Protein AF-A0AAD5BGU0-F1 (afdb_monomer_lite)

Foldseek 3Di:
DPADADDFAWDDDDDPDKTKTKDKDKAQAALQVVLVVVQPQQCCCVHHPQFVGKAADDADPVRGGQKIKTWGDDVPDIDIWMWGWDRDHSAKIKTWTPDCPFWPTWIKMWGWADDPDRIIMIMMMIITGTPDVVVVVVVADDDLSPADEPDPDPLLVVLLVVLSVCLVVCLADPDDDPDDDDDDPFDFLSHAFHEAEAEQDAPQDLAQPTWQWWKWWFANNHIYIYGPYSNVSSLNSLVVSVQWHHPPNGTGGRHTDIDTFGWLFRAQAAEDECALDHADLVLLLVVLVVCLSLVHAEYEYEQHFQQAHQECDPLQNQLNVRHPDPVRHDYLVSLLVSQVSNVSSNHAYAYEDEAQFRDHRSQVRVPVLQKFPQPPPDVLQFPDPPGIGGPLVDPVNLVVLLSVLVRVPVSHDYLEYEHEPPGDHPSSDDVVVVPPDFLLRSLVSSCVSNVVSQPVDPSHAYEYECCCCPPSNHHPDDPQSHEYEYQDDLVVLLVVLVVPHAYAYQHLLAQELQFQPAAPDPPDCLCPDDPVNCCCNVFRNHRPSDDHHDLLSNLPDPSCPPPDPSSVVSHNAYYRYYDPNPDYSVCVDVSCPPSSSSSSCCRIVRQADPVRHGVSCCPLLVVLLPDADDPDPVVVVVNVVSVVVCLVCLQRDDPVCVVSNVVSVCRHDPDDVVVVVVVCVVVVLSSLLPYDADPCQVVVCVPPVPDDDPDQQSLLSSLLSNQDDPDPVNNLVSLLVQLPDLDRVVVVVLLVSLVPADPVDQDPSNVSSLVSLLSNQLRQSNLVSLVPDDLVSLLSVLQVLLVSLVVDDDDDLSSLVSNLSSLQVQLLVLLVVDDLVCVPPPSSCSSNVSSVSNLVSSVVDPSSVVVVVPPPRRVVSVVPPDPDDDPDDDDD

Secondary structure (DSSP, 8-state):
------------S--SS-EEEEEEEEEES-HHHHHHHHH-GGGHHHHSTTEEEEEEEEE-TTS-EEEEEEEEEETTEEEEEEEEEEEETTTEEEEEES--SSEEEEEEEEEEEE-SSSEEEEEEEEEEEESSTTHHHHTT---TT------S-HHHHHHHHHHHHHHHHH---------SS------B--S---EEEEEEES---S-TT----EEEEEETTEEEEEEEEHHHHHHHHHHHHHHEEEETTEEEESS-EEEEE--S-SEEEEEEE-SSS---HHHHHHHHHHHHHTT--EEEEE---SS---B--SS-GGGGGGSSSSSS-B-HHHHHHHHHHHHTTT-EEEEE---SSS--TTHHHH-GGGEESTTS-SBTTBSSSSP-EE-TT-HHHHHHHHHHHHHHHHH--SSEEE-------GGGS-GGGGGS--HHHHHHHHHHHHHHHHTTSTT-EEEEETHHHHSTT--S---TTEEEEE-S-THHHHHHHHTT--EEE--HHHHBSSTTS----SS-GGGS-STTTHHHHHTTTT-TT-S---HHHHHT--TTTT--HHHHTTEEEEEEEE--TT--TTTHHHHHTTHHHHHHHHHHT-SB-TTS-BHHHHHHHHHHHH----S-HHHHHHHHHHHHHHHHHGGG--GGGHHHHHHHHHTT----HHHHHHHHHHHHHHHHTTSPTTTTHHHHHHHH-------HHHHHHHHHHHH--S-HHHHHHHHHHHHT-SS-HHHHHHHHHHTT--TTS--HHHHHHHHHHHHHHHSHHHHHHHHTS-HHHHHHHHHHHHHHTTS-S---HHHHHHHHHHHHHHHHHHGGG--TTTTT-HHHHHHHHHHHHHHHHHTTSHHHHHHHHH-TTHHHHHHT------SS----

Radius of gyration: 41.36 Å; chains: 1; bounding box: 139×94×82 Å

pLDDT: mean 78.17, std 19.72, range [24.73, 98.94]

Structure (mmCIF, N/CA/C/O backbone):
data_AF-A0AAD5BGU0-F1
#
_entry.id   AF-A0AAD5BGU0-F1
#
loop_
_atom_site.group_PDB
_atom_site.id
_atom_site.type_symbol
_atom_site.label_atom_id
_atom_site.label_alt_id
_atom_site.label_comp_id
_atom_site.label_asym_id
_atom_site.label_entity_id
_atom_site.label_seq_id
_atom_site.pdbx_PDB_ins_code
_atom_site.Cartn_x
_atom_site.Cartn_y
_atom_site.Cartn_z
_atom_site.occupancy
_atom_site.B_iso_or_equiv
_atom_site.auth_seq_id
_atom_site.auth_comp_id
_atom_site.auth_asym_id
_atom_site.auth_atom_id
_atom_site.pdbx_PDB_model_num
ATOM 1 N N . MET A 1 1 ? -41.768 -14.248 10.592 1.00 28.58 1 MET A N 1
ATOM 2 C CA . MET A 1 1 ? -40.984 -13.468 11.570 1.00 28.58 1 MET A CA 1
ATOM 3 C C . MET A 1 1 ? -39.968 -14.417 12.182 1.00 28.58 1 MET A C 1
ATOM 5 O O . MET A 1 1 ? -40.380 -15.374 12.826 1.00 28.58 1 MET A O 1
ATOM 9 N N . ARG A 1 2 ? -38.670 -14.261 11.884 1.00 24.73 2 ARG A N 1
ATOM 10 C CA . ARG A 1 2 ? -37.622 -14.965 12.645 1.00 24.73 2 ARG A CA 1
ATOM 11 C C . ARG A 1 2 ? -37.676 -14.433 14.083 1.00 24.73 2 ARG A C 1
ATOM 13 O O . ARG A 1 2 ? -37.948 -13.250 14.260 1.00 24.73 2 ARG A O 1
ATOM 20 N N . ARG A 1 3 ? -37.488 -15.306 15.080 1.00 27.20 3 ARG A N 1
ATOM 21 C CA . ARG A 1 3 ? -37.445 -14.941 16.506 1.00 27.20 3 ARG A CA 1
ATOM 22 C C . ARG A 1 3 ? -36.370 -13.864 16.703 1.00 27.20 3 ARG A C 1
ATOM 24 O O . ARG A 1 3 ? -35.193 -14.195 16.699 1.00 27.20 3 ARG A O 1
ATOM 31 N N . GLN A 1 4 ? -36.771 -12.601 16.817 1.00 28.83 4 GLN A N 1
ATOM 32 C CA . GLN A 1 4 ? -35.884 -11.474 17.103 1.00 28.83 4 GLN A CA 1
ATOM 33 C C . GLN A 1 4 ? -36.258 -10.914 18.475 1.00 28.83 4 GLN A C 1
ATOM 35 O O . GLN A 1 4 ? -37.421 -10.615 18.750 1.00 28.83 4 GLN A O 1
ATOM 40 N N . LEU A 1 5 ? -35.264 -10.878 19.358 1.00 30.67 5 LEU A N 1
ATOM 41 C CA . LEU A 1 5 ? -35.399 -10.502 20.758 1.00 30.67 5 LEU A CA 1
ATOM 42 C C . LEU A 1 5 ? -35.583 -8.979 20.895 1.00 30.67 5 LEU A C 1
ATOM 44 O O . LEU A 1 5 ? -34.793 -8.192 20.387 1.00 30.67 5 LEU A O 1
ATOM 48 N N . LEU A 1 6 ? -36.643 -8.567 21.591 1.00 27.16 6 LEU A N 1
ATOM 49 C CA . LEU A 1 6 ? -36.930 -7.189 22.002 1.00 27.16 6 LEU A CA 1
ATOM 50 C C . LEU A 1 6 ? -36.262 -6.953 23.367 1.00 27.16 6 LEU A C 1
ATOM 52 O O . LEU A 1 6 ? -36.631 -7.677 24.289 1.00 27.16 6 LEU A O 1
ATOM 56 N N . TYR A 1 7 ? -35.345 -5.981 23.549 1.00 32.78 7 TYR A N 1
ATOM 57 C CA . TYR A 1 7 ? -34.901 -5.608 24.910 1.00 32.78 7 TYR A CA 1
ATOM 58 C C . TYR A 1 7 ? -34.631 -4.114 25.212 1.00 32.78 7 TYR A C 1
ATOM 60 O O . TYR A 1 7 ? -34.576 -3.263 24.326 1.00 32.78 7 TYR A O 1
ATOM 68 N N . PHE A 1 8 ? -34.568 -3.813 26.523 1.00 32.44 8 PHE A N 1
ATOM 69 C CA . PHE A 1 8 ? -35.165 -2.656 27.203 1.00 32.44 8 PHE A CA 1
ATOM 70 C C . PHE A 1 8 ? -34.191 -1.515 27.652 1.00 32.44 8 PHE A C 1
ATOM 72 O O . PHE A 1 8 ? -33.095 -1.805 28.107 1.00 32.44 8 PHE A O 1
ATOM 79 N N . LYS A 1 9 ? -34.597 -0.224 27.631 1.00 26.36 9 LYS A N 1
ATOM 80 C CA . LYS A 1 9 ? -33.881 0.987 28.153 1.00 26.36 9 LYS A CA 1
ATOM 81 C C . LYS A 1 9 ? -34.363 1.349 29.588 1.00 26.36 9 LYS A C 1
ATOM 83 O O . LYS A 1 9 ? -35.573 1.334 29.812 1.00 26.36 9 LYS A O 1
ATOM 88 N N . ARG A 1 10 ? -33.475 1.678 30.554 1.00 36.50 10 ARG A N 1
ATOM 89 C CA . ARG A 1 10 ? -33.806 2.049 31.969 1.00 36.50 10 ARG A CA 1
ATOM 90 C C . ARG A 1 10 ? -32.948 3.205 32.532 1.00 36.50 10 ARG A C 1
ATOM 92 O O . ARG A 1 10 ? -31.886 3.501 31.999 1.00 36.50 10 ARG A O 1
ATOM 99 N N . SER A 1 11 ? -33.422 3.811 33.632 1.00 27.77 11 SER A N 1
ATOM 100 C CA . SER A 1 11 ? -32.806 4.893 34.431 1.00 27.77 11 SER A CA 1
ATOM 101 C C . SER A 1 11 ? -32.260 4.379 35.781 1.00 27.77 11 SER A C 1
ATOM 103 O O . SER A 1 11 ? -32.820 3.456 36.376 1.00 27.77 11 SER A O 1
ATOM 105 N N . PHE A 1 12 ? -31.165 4.983 36.256 1.00 31.50 12 PHE A N 1
ATOM 106 C CA . PHE A 1 12 ? -30.242 4.471 37.276 1.00 31.50 12 PHE A CA 1
ATOM 107 C C . PHE A 1 12 ? -30.389 5.203 38.628 1.00 31.50 12 PHE A C 1
ATOM 109 O O . PHE A 1 12 ? -29.598 6.076 38.926 1.00 31.50 12 PHE A O 1
ATOM 116 N N . PHE A 1 13 ? -31.381 4.879 39.465 1.00 29.17 13 PHE A N 1
ATOM 117 C CA . PHE A 1 13 ? -31.307 5.074 40.931 1.00 29.17 13 PHE A CA 1
ATOM 118 C C . PHE A 1 13 ? -32.352 4.181 41.609 1.00 29.17 13 PHE A C 1
ATOM 120 O O . PHE A 1 13 ? -33.503 4.121 41.172 1.00 29.17 13 PHE A O 1
ATOM 127 N N . GLY A 1 14 ? -31.966 3.497 42.692 1.00 41.25 14 GLY A N 1
ATOM 128 C CA . GLY A 1 14 ? -32.897 2.756 43.545 1.00 41.25 14 GLY A CA 1
ATOM 129 C C . GLY A 1 14 ? -34.005 3.689 44.025 1.00 41.25 14 GLY A C 1
ATOM 130 O O . GLY A 1 14 ? -33.767 4.601 44.812 1.00 41.25 14 GLY A O 1
ATOM 131 N N . SER A 1 15 ? -35.206 3.490 43.497 1.00 36.56 15 SER A N 1
ATOM 132 C CA . SER A 1 15 ? -36.314 4.424 43.621 1.00 36.56 15 SER A CA 1
ATOM 133 C C . SER A 1 15 ? -37.560 3.672 44.052 1.00 36.56 15 SER A C 1
ATOM 135 O O . SER A 1 15 ? -37.868 2.592 43.559 1.00 36.56 15 SER A O 1
ATOM 137 N N . SER A 1 16 ? -38.326 4.285 44.946 1.00 48.56 16 SER A N 1
ATOM 138 C CA . SER A 1 16 ? -39.669 3.868 45.349 1.00 48.56 16 SER A CA 1
ATOM 139 C C . SER A 1 16 ? -40.728 4.037 44.242 1.00 48.56 16 SER A C 1
ATOM 141 O O . SER A 1 16 ? -41.924 3.984 44.545 1.00 48.56 16 SER A O 1
ATOM 143 N N . LYS A 1 17 ? -40.324 4.261 42.979 1.00 54.44 17 LYS A N 1
ATOM 144 C CA . LYS A 1 17 ? -41.198 4.550 41.831 1.00 54.44 17 LYS A CA 1
ATOM 145 C C . LYS A 1 17 ? -41.169 3.436 40.766 1.00 54.44 17 LYS A C 1
ATOM 147 O O . LYS A 1 17 ? -40.161 2.741 40.653 1.00 54.44 17 LYS A O 1
ATOM 152 N N . PRO A 1 18 ? -42.254 3.277 39.987 1.00 61.34 18 PRO A N 1
ATOM 153 C CA . PRO A 1 18 ? -42.337 2.320 38.882 1.00 61.34 18 PRO A CA 1
ATOM 154 C C . PRO A 1 18 ? -41.332 2.647 37.775 1.00 61.34 18 PRO A C 1
ATOM 156 O O . PRO A 1 18 ? -41.038 3.814 37.515 1.00 61.34 18 PRO A O 1
ATOM 159 N N . GLN A 1 19 ? -40.813 1.613 37.124 1.00 57.09 19 GLN A N 1
ATOM 160 C CA . GLN A 1 19 ? -39.876 1.709 36.013 1.00 57.09 19 GLN A CA 1
ATOM 161 C C . GLN A 1 19 ? -40.635 1.669 34.691 1.00 57.09 19 GLN A C 1
ATOM 163 O O . GLN A 1 19 ? -41.492 0.812 34.506 1.00 57.09 19 GLN A O 1
ATOM 168 N N . THR A 1 20 ? -40.304 2.559 33.758 1.00 55.12 20 THR A N 1
ATOM 169 C CA . THR A 1 20 ? -40.908 2.601 32.418 1.00 55.12 20 THR A CA 1
ATOM 170 C C . THR A 1 20 ? -39.869 2.269 31.356 1.00 55.12 20 THR A C 1
ATOM 172 O O . THR A 1 20 ? -38.747 2.765 31.400 1.00 55.12 20 THR A O 1
ATOM 175 N N . TYR A 1 21 ? -40.267 1.472 30.374 1.00 53.06 21 TYR A N 1
ATOM 176 C CA . TYR A 1 21 ? -39.547 1.198 29.141 1.00 53.06 21 TYR A CA 1
ATOM 177 C C . TYR A 1 21 ? -40.377 1.639 27.948 1.00 53.06 21 TYR A C 1
ATOM 179 O O . TYR A 1 21 ? -41.599 1.547 27.994 1.00 53.06 21 TYR A O 1
ATOM 187 N N . SER A 1 22 ? -39.740 2.081 26.866 1.00 48.59 22 SER A N 1
ATOM 188 C CA . SER A 1 22 ? -40.401 2.236 25.573 1.00 48.59 22 SER A CA 1
ATOM 189 C C . SER A 1 22 ? -39.471 1.902 24.404 1.00 48.59 22 SER A C 1
ATOM 191 O O . SER A 1 22 ? -38.264 2.114 24.498 1.00 48.59 22 SER A O 1
ATOM 193 N N . ILE A 1 23 ? -40.039 1.405 23.308 1.00 50.22 23 ILE A N 1
ATOM 194 C CA . ILE A 1 23 ? -39.391 1.076 22.033 1.00 50.22 23 ILE A CA 1
ATOM 195 C C . ILE A 1 23 ? -40.262 1.577 20.883 1.00 50.22 23 ILE A C 1
ATOM 197 O O . ILE A 1 23 ? -41.481 1.495 20.958 1.00 50.22 23 ILE A O 1
ATOM 201 N N . SER A 1 24 ? -39.646 2.065 19.810 1.00 61.44 24 SER A N 1
ATOM 202 C CA . SER A 1 24 ? -40.327 2.435 18.568 1.00 61.44 24 SER A CA 1
ATOM 203 C C . SER A 1 24 ? -39.704 1.663 17.407 1.00 61.44 24 SER A C 1
ATOM 205 O O . SER A 1 24 ? -38.483 1.598 17.323 1.00 61.44 24 SER A O 1
ATOM 207 N N . ARG A 1 25 ? -40.508 1.094 16.504 1.00 57.44 25 ARG A N 1
ATOM 208 C CA . ARG A 1 25 ? -40.032 0.394 15.293 1.00 57.44 25 ARG A CA 1
ATOM 209 C C . ARG A 1 25 ? -40.869 0.763 14.082 1.00 57.44 25 ARG A C 1
ATOM 211 O O . ARG A 1 25 ? -42.081 0.867 14.212 1.00 57.44 25 ARG A O 1
ATOM 218 N N . VAL A 1 26 ? -40.259 0.898 12.907 1.00 69.12 26 VAL A N 1
ATOM 219 C CA . VAL A 1 26 ? -40.995 0.987 11.637 1.00 69.12 26 VAL A CA 1
ATOM 220 C C . VAL A 1 26 ? -41.083 -0.410 11.033 1.00 69.12 26 VAL A C 1
ATOM 222 O O . VAL A 1 26 ? -40.072 -1.007 10.683 1.00 69.12 26 VAL A O 1
ATOM 225 N N . LEU A 1 27 ? -42.291 -0.954 10.941 1.00 73.94 27 LEU A N 1
ATOM 226 C CA . LEU A 1 27 ? -42.551 -2.297 10.428 1.00 73.94 27 LEU A CA 1
ATOM 227 C C . LEU A 1 27 ? -43.283 -2.221 9.087 1.00 73.94 27 LEU A C 1
ATOM 229 O O . LEU A 1 27 ? -44.051 -1.292 8.835 1.00 73.94 27 LEU A O 1
ATOM 233 N N . ASN A 1 28 ? -43.068 -3.224 8.236 1.00 75.06 28 ASN A N 1
ATOM 234 C CA . ASN A 1 28 ? -43.843 -3.389 7.009 1.00 75.06 28 ASN A CA 1
ATOM 235 C C . ASN A 1 28 ? -45.280 -3.798 7.362 1.00 75.06 28 ASN A C 1
ATOM 237 O O . ASN A 1 28 ? -45.497 -4.786 8.067 1.00 75.06 28 ASN A O 1
ATOM 241 N N . GLY A 1 29 ? -46.247 -3.044 6.853 1.00 80.25 29 GLY A N 1
ATOM 242 C CA . GLY A 1 29 ? -47.669 -3.187 7.132 1.00 80.25 29 GLY A CA 1
ATOM 243 C C . GLY A 1 29 ? -48.301 -1.862 7.557 1.00 80.25 29 GLY A C 1
ATOM 244 O O . GLY A 1 29 ? -47.694 -1.044 8.248 1.00 80.25 29 GLY A O 1
ATOM 245 N N . SER A 1 30 ? -49.559 -1.664 7.169 1.00 86.94 30 SER A N 1
ATOM 246 C CA . SER A 1 30 ? -50.375 -0.535 7.628 1.00 86.94 30 SER A CA 1
ATOM 247 C C . SER A 1 30 ? -50.621 -0.597 9.147 1.00 86.94 30 SER A C 1
ATOM 249 O O . SER A 1 30 ? -50.623 -1.692 9.726 1.00 86.94 30 SER A O 1
ATOM 251 N N . PRO A 1 31 ? -50.918 0.542 9.809 1.00 86.50 31 PRO A N 1
ATOM 252 C CA . PRO A 1 31 ? -51.320 0.558 11.218 1.00 86.50 31 PRO A CA 1
ATOM 253 C C . PRO A 1 31 ? -52.449 -0.429 11.537 1.00 86.50 31 PRO A C 1
ATOM 255 O O . PRO A 1 31 ? -52.428 -1.068 12.581 1.00 86.50 31 PRO A O 1
ATOM 258 N N . GLN A 1 32 ? -53.379 -0.630 10.598 1.00 87.06 32 GLN A N 1
ATOM 259 C CA . GLN A 1 32 ? -54.475 -1.596 10.712 1.00 87.06 32 GLN A CA 1
ATOM 260 C C . GLN A 1 32 ? -53.994 -3.049 10.754 1.00 87.06 32 GLN A C 1
ATOM 262 O O . GLN A 1 32 ? -54.453 -3.838 11.582 1.00 87.06 32 GLN A O 1
ATOM 267 N N . GLN A 1 33 ? -53.055 -3.418 9.879 1.00 85.62 33 GLN A N 1
ATOM 268 C CA . GLN A 1 33 ? -52.509 -4.777 9.835 1.00 85.62 33 GLN A CA 1
ATOM 269 C C . GLN A 1 33 ? -51.732 -5.105 11.111 1.00 85.62 33 GLN A C 1
ATOM 271 O O . GLN A 1 33 ? -51.931 -6.173 11.689 1.00 85.62 33 GLN A O 1
ATOM 276 N N . LEU A 1 34 ? -50.890 -4.181 11.578 1.00 85.12 34 LEU A N 1
ATOM 277 C CA . LEU A 1 34 ? -50.093 -4.387 12.788 1.00 85.12 34 LEU A CA 1
ATOM 278 C C . LEU A 1 34 ? -50.949 -4.346 14.054 1.00 85.12 34 LEU A C 1
ATOM 280 O O . LEU A 1 34 ? -50.781 -5.199 14.924 1.00 85.12 34 LEU A O 1
ATOM 284 N N . TYR A 1 35 ? -51.925 -3.438 14.125 1.00 88.25 35 TYR A N 1
ATOM 285 C CA . TYR A 1 35 ? -52.903 -3.413 15.210 1.00 88.25 35 TYR A CA 1
ATOM 286 C C . TYR A 1 35 ? -53.647 -4.746 15.323 1.00 88.25 35 TYR A C 1
ATOM 288 O O . TYR A 1 35 ? -53.799 -5.268 16.425 1.00 88.25 35 TYR A O 1
ATOM 296 N N . LYS A 1 36 ? -54.069 -5.347 14.204 1.00 85.50 36 LYS A N 1
ATOM 297 C CA . LYS A 1 36 ? -54.783 -6.633 14.215 1.00 85.50 36 LYS A CA 1
ATOM 298 C C . LYS A 1 36 ? -53.924 -7.789 14.739 1.00 85.50 36 LYS A C 1
ATOM 300 O O . LYS A 1 36 ? -54.447 -8.699 15.370 1.00 85.50 36 LYS A O 1
ATOM 305 N N . ILE A 1 37 ? -52.616 -7.751 14.488 1.00 83.75 37 ILE A N 1
ATOM 306 C CA . ILE A 1 37 ? -51.672 -8.753 15.000 1.00 83.75 37 ILE A CA 1
ATOM 307 C C . ILE A 1 37 ? -51.481 -8.577 16.510 1.00 83.75 37 ILE A C 1
ATOM 309 O O . ILE A 1 37 ? -51.566 -9.547 17.257 1.00 83.75 37 ILE A O 1
ATOM 313 N N . VAL A 1 38 ? -51.257 -7.341 16.962 1.00 83.50 38 VAL A N 1
ATOM 314 C CA . VAL A 1 38 ? -50.951 -7.032 18.368 1.00 83.50 38 VAL A CA 1
ATOM 315 C C . VAL A 1 38 ? -52.193 -7.094 19.264 1.00 83.50 38 VAL A C 1
ATOM 317 O O . VAL A 1 38 ? -52.116 -7.517 20.409 1.00 83.50 38 VAL A O 1
ATOM 320 N N . SER A 1 39 ? -53.369 -6.718 18.768 1.00 85.69 39 SER A N 1
ATOM 321 C CA . SER A 1 39 ? -54.617 -6.851 19.537 1.00 85.69 39 SER A CA 1
ATOM 322 C C . SER A 1 39 ? -54.979 -8.313 19.814 1.00 85.69 39 SER A C 1
ATOM 324 O O . SER A 1 39 ? -55.652 -8.586 20.804 1.00 85.69 39 SER A O 1
ATOM 326 N N . GLU A 1 40 ? -54.493 -9.271 19.016 1.00 86.69 40 GLU A N 1
ATOM 327 C CA . GLU A 1 40 ? -54.746 -10.697 19.216 1.00 86.69 40 GLU A CA 1
ATOM 328 C C . GLU A 1 40 ? -53.696 -11.337 20.141 1.00 86.69 40 GLU A C 1
ATOM 330 O O . GLU A 1 40 ? -52.811 -12.087 19.723 1.00 86.69 40 GLU A O 1
ATOM 335 N N . VAL A 1 41 ? -53.831 -11.050 21.440 1.00 82.06 41 VAL A N 1
ATOM 336 C CA . VAL A 1 41 ? -52.876 -11.447 22.495 1.00 82.06 41 VAL A CA 1
ATOM 337 C C . VAL A 1 41 ? -52.602 -12.958 22.548 1.00 82.06 41 VAL A C 1
ATOM 339 O O . VAL A 1 41 ? -51.520 -13.364 22.959 1.00 82.06 41 VAL A O 1
ATOM 342 N N . ASN A 1 42 ? -53.519 -13.811 22.073 1.00 83.69 42 ASN A N 1
ATOM 343 C CA . ASN A 1 42 ? -53.303 -15.264 21.969 1.00 83.69 42 ASN A CA 1
ATOM 344 C C . ASN A 1 42 ? -52.055 -15.650 21.162 1.00 83.69 42 ASN A C 1
ATOM 346 O O . ASN A 1 42 ? -51.472 -16.706 21.413 1.00 83.69 42 ASN A O 1
ATOM 350 N N . ASN A 1 43 ? -51.652 -14.798 20.222 1.00 82.69 43 ASN A N 1
ATOM 351 C CA . ASN A 1 43 ? -50.523 -15.046 19.334 1.00 82.69 43 ASN A CA 1
ATOM 352 C C . ASN A 1 43 ? -49.201 -14.528 19.917 1.00 82.69 43 ASN A C 1
ATOM 354 O O . ASN A 1 43 ? -48.160 -14.670 19.284 1.00 82.69 43 ASN A O 1
ATOM 358 N N . TYR A 1 44 ? -49.202 -13.920 21.111 1.00 81.31 44 TYR A N 1
ATOM 359 C CA . TYR A 1 44 ? -47.986 -13.337 21.683 1.00 81.31 44 TYR A CA 1
ATOM 360 C C . TYR A 1 44 ? -46.899 -14.386 21.904 1.00 81.31 44 TYR A C 1
ATOM 362 O O . TYR A 1 44 ? -45.742 -14.100 21.631 1.00 81.31 44 TYR A O 1
ATOM 370 N N . LYS A 1 45 ? -47.243 -15.617 22.291 1.00 74.69 45 LYS A N 1
ATOM 371 C CA . LYS A 1 45 ? -46.283 -16.734 22.376 1.00 74.69 45 LYS A CA 1
ATOM 372 C C . LYS A 1 45 ? -45.537 -17.031 21.066 1.00 74.69 45 LYS A C 1
ATOM 374 O O . LYS A 1 45 ? -44.470 -17.640 21.091 1.00 74.69 45 LYS A O 1
ATOM 379 N N . ASP A 1 46 ? -46.082 -16.615 19.922 1.00 73.81 46 ASP A N 1
ATOM 380 C CA . ASP A 1 46 ? -45.497 -16.894 18.611 1.00 73.81 46 ASP A CA 1
ATOM 381 C C . ASP A 1 46 ? -44.427 -15.862 18.219 1.00 73.81 46 ASP A C 1
ATOM 383 O O . ASP A 1 46 ? -43.569 -16.160 17.384 1.00 73.81 46 ASP A O 1
ATOM 387 N N . PHE A 1 47 ? -44.454 -14.656 18.804 1.00 64.31 47 PHE A N 1
ATOM 388 C CA . PHE A 1 47 ? -43.577 -13.553 18.386 1.00 64.31 47 PHE A CA 1
ATOM 389 C C . PHE A 1 47 ? -43.042 -12.644 19.507 1.00 64.31 47 PHE A C 1
ATOM 391 O O . PHE A 1 47 ? -42.114 -11.881 19.249 1.00 64.31 47 PHE A O 1
ATOM 398 N N . VAL A 1 48 ? -43.570 -12.709 20.731 1.00 59.44 48 VAL A N 1
ATOM 399 C CA . VAL A 1 48 ? -43.065 -11.979 21.904 1.00 59.44 48 VAL A CA 1
ATOM 400 C C . VAL A 1 48 ? -42.081 -12.883 22.656 1.00 59.44 48 VAL A C 1
ATOM 402 O O . VAL A 1 48 ? -42.480 -13.924 23.180 1.00 59.44 48 VAL A O 1
ATOM 405 N N . PRO A 1 49 ? -40.790 -12.520 22.729 1.00 47.78 49 PRO A N 1
ATOM 406 C CA . PRO A 1 49 ? -39.797 -13.321 23.436 1.00 47.78 49 PRO A CA 1
ATOM 407 C C . PRO A 1 49 ? -40.136 -13.484 24.925 1.00 47.78 49 PRO A C 1
ATOM 409 O O . PRO A 1 49 ? -40.761 -12.609 25.521 1.00 47.78 49 PRO A O 1
ATOM 412 N N . PHE A 1 50 ? -39.702 -14.596 25.530 1.00 58.47 50 PHE A N 1
ATOM 413 C CA . PHE A 1 50 ? -39.930 -14.967 26.942 1.00 58.47 50 PHE A CA 1
ATOM 414 C C . PHE A 1 50 ? -41.382 -15.301 27.325 1.00 58.47 50 PHE A C 1
ATOM 416 O O . PHE A 1 50 ? -41.613 -15.783 28.434 1.00 58.47 50 PHE A O 1
ATOM 423 N N . VAL A 1 51 ? -42.354 -15.111 26.425 1.00 67.62 51 VAL A N 1
ATOM 424 C CA . VAL A 1 51 ? -43.727 -15.601 26.597 1.00 67.62 51 VAL A CA 1
ATOM 425 C C . VAL A 1 51 ? -43.759 -17.092 26.257 1.00 67.62 51 VAL A C 1
ATOM 427 O O . VAL A 1 51 ? -43.670 -17.482 25.097 1.00 67.62 51 VAL A O 1
ATOM 430 N N . GLU A 1 52 ? -43.876 -17.936 27.279 1.00 78.00 52 GLU A N 1
ATOM 431 C CA . GLU A 1 52 ? -44.042 -19.385 27.122 1.00 78.00 52 GLU A CA 1
ATOM 432 C C . GLU A 1 52 ? -45.463 -19.755 26.688 1.00 78.00 52 GLU A C 1
ATOM 434 O O . GLU A 1 52 ? -45.668 -20.762 26.013 1.00 78.00 52 GLU A O 1
ATOM 439 N N . ASP A 1 53 ? -46.452 -18.960 27.102 1.00 84.06 53 ASP A N 1
ATOM 440 C CA . ASP A 1 53 ? -47.854 -19.159 26.747 1.00 84.06 53 ASP A CA 1
ATOM 441 C C . ASP A 1 53 ? -48.633 -17.840 26.831 1.00 84.06 53 ASP A C 1
ATOM 443 O O . ASP A 1 53 ? -48.295 -16.951 27.617 1.00 84.06 53 ASP A O 1
ATOM 447 N N . SER A 1 54 ? -49.698 -17.713 26.044 1.00 85.50 54 SER A N 1
ATOM 448 C CA . SER A 1 54 ? -50.551 -16.521 25.994 1.00 85.50 54 SER A CA 1
ATOM 449 C C . SER A 1 54 ? -52.001 -16.902 25.728 1.00 85.50 54 SER A C 1
ATOM 451 O O . SER A 1 54 ? -52.275 -17.752 24.881 1.00 85.50 54 SER A O 1
ATOM 453 N N . PHE A 1 55 ? -52.937 -16.277 26.443 1.00 86.75 55 PHE A N 1
ATOM 454 C CA . PHE A 1 55 ? -54.360 -16.617 26.374 1.00 86.75 55 PHE A CA 1
ATOM 455 C C . PHE A 1 55 ? -55.256 -15.391 26.568 1.00 86.75 55 PHE A C 1
ATOM 457 O O . PHE A 1 55 ? -54.926 -14.488 27.328 1.00 86.75 55 PHE A O 1
ATOM 464 N N . VAL A 1 56 ? -56.425 -15.377 25.929 1.00 87.06 56 VAL A N 1
ATOM 465 C CA . VAL A 1 56 ? -57.487 -14.380 26.139 1.00 87.06 56 VAL A CA 1
ATOM 466 C C . VAL A 1 56 ? -58.593 -14.988 27.000 1.00 87.06 56 VAL A C 1
ATOM 468 O O . VAL A 1 56 ? -59.177 -16.008 26.639 1.00 87.06 56 VAL A O 1
ATOM 471 N N . SER A 1 57 ? -58.899 -14.349 28.125 1.00 85.50 57 SER A N 1
ATOM 472 C CA . SER A 1 57 ? -59.856 -14.833 29.128 1.00 85.50 57 SER A CA 1
ATOM 473 C C . SER A 1 57 ? -61.266 -14.280 28.921 1.00 85.50 57 SER A C 1
ATOM 475 O O . SER A 1 57 ? -62.247 -14.935 29.268 1.00 85.50 57 SER A O 1
ATOM 477 N N . SER A 1 58 ? -61.392 -13.069 28.368 1.00 87.06 58 SER A N 1
ATOM 478 C CA . SER A 1 58 ? -62.690 -12.464 28.045 1.00 87.06 58 SER A CA 1
ATOM 479 C C . SER A 1 58 ? -62.598 -11.481 26.882 1.00 87.06 58 SER A C 1
ATOM 481 O O . SER A 1 58 ? -61.558 -10.858 26.657 1.00 87.06 58 SER A O 1
ATOM 483 N N . ARG A 1 59 ? -63.715 -11.316 26.166 1.00 88.56 59 ARG A N 1
ATOM 484 C CA . ARG A 1 59 ? -63.901 -10.343 25.079 1.00 88.56 59 ARG A CA 1
ATOM 485 C C . ARG A 1 59 ? -65.146 -9.489 25.322 1.00 88.56 59 ARG A C 1
ATOM 487 O O . ARG A 1 59 ? -66.020 -9.893 26.089 1.00 88.56 59 ARG A O 1
ATOM 494 N N . ASP A 1 60 ? -65.207 -8.312 24.710 1.00 84.06 60 ASP A N 1
ATOM 495 C CA . ASP A 1 60 ? -66.410 -7.472 24.696 1.00 84.06 60 ASP A CA 1
ATOM 496 C C . ASP A 1 60 ? -67.423 -7.906 23.614 1.00 84.06 60 ASP A C 1
ATOM 498 O O . ASP A 1 60 ? -67.238 -8.900 22.906 1.00 84.06 60 ASP A O 1
ATOM 502 N N . ALA A 1 61 ? -68.523 -7.156 23.492 1.00 79.75 61 ALA A N 1
ATOM 503 C CA . ALA A 1 61 ? -69.576 -7.405 22.507 1.00 79.75 61 ALA A CA 1
ATOM 504 C C . ALA A 1 61 ? -69.098 -7.249 21.047 1.00 79.75 61 ALA A C 1
ATOM 506 O O . ALA A 1 61 ? -69.735 -7.777 20.137 1.00 79.75 61 ALA A O 1
ATOM 507 N N . GLN A 1 62 ? -67.976 -6.559 20.827 1.00 77.44 62 GLN A N 1
ATOM 508 C CA . GLN A 1 62 ? -67.320 -6.344 19.537 1.00 77.44 62 GLN A CA 1
ATOM 509 C C . GLN A 1 62 ? -66.188 -7.356 19.283 1.00 77.44 62 GLN A C 1
ATOM 511 O O . GLN A 1 62 ? -65.437 -7.207 18.320 1.00 77.44 62 GLN A O 1
ATOM 516 N N . GLN A 1 63 ? -66.087 -8.409 20.106 1.00 79.31 63 GLN A N 1
ATOM 517 C CA . GLN A 1 63 ? -65.048 -9.444 20.043 1.00 79.31 63 GLN A CA 1
ATOM 518 C C . GLN A 1 63 ? -63.621 -8.924 20.296 1.00 79.31 63 GLN A C 1
ATOM 520 O O . GLN A 1 63 ? -62.657 -9.637 20.009 1.00 79.31 63 GLN A O 1
ATOM 525 N N . GLN A 1 64 ? -63.445 -7.738 20.881 1.00 80.75 64 GLN A N 1
ATOM 526 C CA . GLN A 1 64 ? -62.126 -7.253 21.290 1.00 80.75 64 GLN A CA 1
ATOM 527 C C . GLN A 1 64 ? -61.720 -7.867 22.637 1.00 80.75 64 GLN A C 1
ATOM 529 O O . GLN A 1 64 ? -62.560 -7.975 23.536 1.00 80.75 64 GLN A O 1
ATOM 534 N N . PRO A 1 65 ? -60.457 -8.293 22.814 1.00 83.50 65 PRO A N 1
ATOM 535 C CA . PRO A 1 65 ? -59.971 -8.800 24.094 1.00 83.50 65 PRO A CA 1
ATOM 536 C C . PRO A 1 65 ? -60.089 -7.756 25.207 1.00 83.50 65 PRO A C 1
ATOM 538 O O . PRO A 1 65 ? -59.586 -6.644 25.080 1.00 83.50 65 PRO A O 1
ATOM 541 N N . THR A 1 66 ? -60.723 -8.131 26.319 1.00 84.50 66 THR A N 1
ATOM 542 C CA . THR A 1 66 ? -60.871 -7.283 27.517 1.00 84.50 66 THR A CA 1
ATOM 543 C C . THR A 1 66 ? -60.073 -7.801 28.705 1.00 84.50 66 THR A C 1
ATOM 545 O O . THR A 1 66 ? -59.682 -7.018 29.572 1.00 84.50 66 THR A O 1
ATOM 548 N N . LYS A 1 67 ? -59.790 -9.108 28.738 1.00 87.31 67 LYS A N 1
ATOM 549 C CA . LYS A 1 67 ? -58.826 -9.720 29.655 1.00 87.31 67 LYS A CA 1
ATOM 550 C C . LYS A 1 67 ? -57.997 -10.761 28.926 1.00 87.31 67 LYS A C 1
ATOM 552 O O . LYS A 1 67 ? -58.548 -11.559 28.168 1.00 87.31 67 LYS A O 1
ATOM 557 N N . ALA A 1 68 ? -56.699 -10.773 29.180 1.00 86.00 68 ALA A N 1
ATOM 558 C CA . ALA A 1 68 ? -55.775 -11.762 28.639 1.00 86.00 68 ALA A CA 1
ATOM 559 C C . ALA A 1 68 ? -54.614 -11.970 29.602 1.00 86.00 68 ALA A C 1
ATOM 561 O O . ALA A 1 68 ? -54.264 -11.056 30.339 1.00 86.00 68 ALA A O 1
ATOM 562 N N . GLY A 1 69 ? -53.996 -13.140 29.584 1.00 82.00 69 GLY A N 1
ATOM 563 C CA . GLY A 1 69 ? -52.835 -13.431 30.406 1.00 82.00 69 GLY A CA 1
ATOM 564 C C . GLY A 1 69 ? -51.664 -13.983 29.617 1.00 82.00 69 GLY A C 1
ATOM 565 O O . GLY A 1 69 ? -51.807 -14.495 28.504 1.00 82.00 69 GLY A O 1
ATOM 566 N N . LEU A 1 70 ? -50.493 -13.868 30.234 1.00 80.38 70 LEU A N 1
ATOM 567 C CA . LEU A 1 70 ? -49.224 -14.368 29.728 1.00 80.38 70 LEU A CA 1
ATOM 568 C C . LEU A 1 70 ? -48.600 -15.280 30.784 1.00 80.38 70 LEU A C 1
ATOM 570 O O . LEU A 1 70 ? -48.708 -15.036 31.989 1.00 80.38 70 LEU A O 1
ATOM 574 N N . LYS A 1 71 ? -47.929 -16.330 30.321 1.00 78.94 71 LYS A N 1
ATOM 575 C CA . LYS A 1 71 ? -46.960 -17.094 31.098 1.00 78.94 71 LYS A CA 1
ATOM 576 C C . LYS A 1 71 ? -45.580 -16.683 30.609 1.00 78.94 71 LYS A C 1
ATOM 578 O O . LYS A 1 71 ? -45.271 -16.887 29.438 1.00 78.94 71 LYS A O 1
ATOM 583 N N . VAL A 1 72 ? -44.779 -16.083 31.479 1.00 66.50 72 VAL A N 1
ATOM 584 C CA . VAL A 1 72 ? -43.452 -15.562 31.137 1.00 66.50 72 VAL A CA 1
ATOM 585 C C . VAL A 1 72 ? -42.394 -16.350 31.898 1.00 66.50 72 VAL A C 1
ATOM 587 O O . VAL A 1 72 ? -42.513 -16.536 33.110 1.00 66.50 72 VAL A O 1
ATOM 590 N N . GLY A 1 73 ? -41.382 -16.832 31.178 1.00 57.16 73 GLY A N 1
ATOM 591 C CA . GLY A 1 73 ? -40.297 -17.652 31.714 1.00 57.16 73 GLY A CA 1
ATOM 592 C C . GLY A 1 73 ? -38.925 -17.004 31.537 1.00 57.16 73 GLY A C 1
ATOM 593 O O . GLY A 1 73 ? -38.607 -16.486 30.467 1.00 57.16 73 GLY A O 1
ATOM 594 N N . TRP A 1 74 ? -38.097 -17.062 32.582 1.00 51.25 74 TRP A N 1
ATOM 595 C CA . TRP A 1 74 ? -36.697 -16.635 32.582 1.00 51.25 74 TRP A CA 1
ATOM 596 C C . TRP A 1 74 ? -35.828 -17.641 33.352 1.00 51.25 74 TRP A C 1
ATOM 598 O O . TRP A 1 74 ? -35.742 -17.598 34.580 1.00 51.25 74 TRP A O 1
ATOM 608 N N . LYS A 1 75 ? -35.145 -18.543 32.632 1.00 55.91 75 LYS A N 1
ATOM 609 C CA . LYS A 1 75 ? -34.359 -19.652 33.220 1.00 55.91 75 LYS A CA 1
ATOM 610 C C . LYS A 1 75 ? -35.211 -20.489 34.196 1.00 55.91 75 LYS A C 1
ATOM 612 O O . LYS A 1 75 ? -36.176 -21.094 33.751 1.00 55.91 75 LYS A O 1
ATOM 617 N N . ASP A 1 76 ? -34.887 -20.506 35.491 1.00 46.88 76 ASP A N 1
ATOM 618 C CA . ASP A 1 76 ? -35.588 -21.296 36.521 1.00 46.88 76 ASP A CA 1
ATOM 619 C C . ASP A 1 76 ? -36.823 -20.590 37.121 1.00 46.88 76 ASP A C 1
ATOM 621 O O . ASP A 1 76 ? -37.430 -21.095 38.067 1.00 46.88 76 ASP A O 1
ATOM 625 N N . ILE A 1 77 ? -37.188 -19.402 36.622 1.00 52.56 77 ILE A N 1
ATOM 626 C CA . ILE A 1 77 ? -38.314 -18.608 37.132 1.00 52.56 77 ILE A CA 1
ATOM 627 C C . ILE A 1 77 ? -39.398 -18.538 36.060 1.00 52.56 77 ILE A C 1
ATOM 629 O O . ILE A 1 77 ? -39.169 -18.003 34.979 1.00 52.56 77 ILE A O 1
ATOM 633 N N . THR A 1 78 ? -40.598 -19.015 36.380 1.00 62.72 78 THR A N 1
ATOM 634 C CA . THR A 1 78 ? -41.769 -18.906 35.505 1.00 62.72 78 THR A CA 1
ATOM 635 C C . THR A 1 78 ? -42.935 -18.321 36.286 1.00 62.72 78 THR A C 1
ATOM 637 O O . THR A 1 78 ? -43.317 -18.860 37.323 1.00 62.72 78 THR A O 1
ATOM 640 N N . GLU A 1 79 ? -43.538 -17.256 35.765 1.00 69.56 79 GLU A N 1
ATOM 641 C CA . GLU A 1 79 ? -44.716 -16.619 36.358 1.00 69.56 79 GLU A CA 1
ATOM 642 C C . GLU A 1 79 ? -45.861 -16.526 35.355 1.00 69.56 79 GLU A C 1
ATOM 644 O O . GLU A 1 79 ? -45.659 -16.420 34.144 1.00 69.56 79 GLU A O 1
ATOM 649 N N . LYS A 1 80 ? -47.090 -16.563 35.870 1.00 78.81 80 LYS A N 1
ATOM 650 C CA . LYS A 1 80 ? -48.313 -16.423 35.082 1.00 78.81 80 LYS A CA 1
ATOM 651 C C . LYS A 1 80 ? -49.118 -15.261 35.640 1.00 78.81 80 LYS A C 1
ATOM 653 O O . LYS A 1 80 ? -49.415 -15.246 36.829 1.00 78.81 80 LYS A O 1
ATOM 658 N N . PHE A 1 81 ? -49.500 -14.325 34.784 1.00 76.12 81 PHE A N 1
ATOM 659 C CA . PHE A 1 81 ? -50.289 -13.160 35.174 1.00 76.12 81 PHE A CA 1
ATOM 660 C C . PHE A 1 81 ? -51.411 -12.900 34.169 1.00 76.12 81 PHE A C 1
ATOM 662 O O . PHE A 1 81 ? -51.309 -13.251 32.994 1.00 76.12 81 PHE A O 1
ATOM 669 N N . GLU A 1 82 ? -52.500 -12.304 34.647 1.00 83.44 82 GLU A N 1
ATOM 670 C CA . GLU A 1 82 ? -53.665 -11.909 33.853 1.00 83.44 82 GLU A CA 1
ATOM 671 C C . GLU A 1 82 ? -53.804 -10.385 33.881 1.00 83.44 82 GLU A C 1
ATOM 673 O O . GLU A 1 82 ? -53.661 -9.772 34.934 1.00 83.44 82 GLU A O 1
ATOM 678 N N . CYS A 1 83 ? -54.098 -9.777 32.737 1.00 84.00 83 CYS A N 1
ATOM 679 C CA . CYS A 1 83 ? -54.198 -8.342 32.517 1.00 84.00 83 CYS A CA 1
ATOM 680 C C . CYS A 1 83 ? -55.596 -7.946 32.033 1.00 84.00 83 CYS A C 1
ATOM 682 O O . CYS A 1 83 ? -56.237 -8.686 31.286 1.00 84.00 83 CYS A O 1
ATOM 684 N N . SER A 1 84 ? -56.045 -6.745 32.395 1.00 87.44 84 SER A N 1
ATOM 685 C CA . SER A 1 84 ? -57.121 -6.049 31.692 1.00 87.44 84 SER A CA 1
ATOM 686 C C . SER A 1 84 ? -56.571 -5.350 30.451 1.00 87.44 84 SER A C 1
ATOM 688 O O . SER A 1 84 ? -55.457 -4.831 30.468 1.00 87.44 84 SER A O 1
ATOM 690 N N . LEU A 1 85 ? -57.356 -5.334 29.376 1.00 87.00 85 LEU A N 1
ATOM 691 C CA . LEU A 1 85 ? -56.992 -4.752 28.086 1.00 87.00 85 LEU A CA 1
ATOM 692 C C . LEU A 1 85 ? -57.924 -3.596 27.723 1.00 87.00 85 LEU A C 1
ATOM 694 O O . LEU A 1 85 ? -59.141 -3.685 27.883 1.00 87.00 85 LEU A O 1
ATOM 698 N N . ALA A 1 86 ? -57.335 -2.524 27.203 1.00 87.31 86 ALA A N 1
ATOM 699 C CA . ALA A 1 86 ? -58.012 -1.396 26.589 1.00 87.31 86 ALA A CA 1
ATOM 700 C C . ALA A 1 86 ? -57.470 -1.214 25.164 1.00 87.31 86 ALA A C 1
ATOM 702 O O . ALA A 1 86 ? -56.384 -0.668 24.951 1.00 87.31 86 ALA A O 1
ATOM 703 N N . CYS A 1 87 ? -58.236 -1.695 24.188 1.00 84.75 87 CYS A N 1
ATOM 704 C CA . CYS A 1 87 ? -57.908 -1.623 22.770 1.00 84.75 87 CYS A CA 1
ATOM 705 C C . CYS A 1 87 ? -58.634 -0.433 22.122 1.00 84.75 87 CYS A C 1
ATOM 707 O O . CYS A 1 87 ? -59.853 -0.321 22.222 1.00 84.75 87 CYS A O 1
ATOM 709 N N . GLN A 1 88 ? -57.899 0.444 21.438 1.00 86.56 88 GLN A N 1
ATOM 710 C CA . GLN A 1 88 ? -58.452 1.458 20.536 1.00 86.56 88 GLN A CA 1
ATOM 711 C C . GLN A 1 88 ? -58.007 1.139 19.118 1.00 86.56 88 GLN A C 1
ATOM 713 O O . GLN A 1 88 ? -56.809 1.046 18.846 1.00 86.56 88 GLN A O 1
ATOM 718 N N . GLU A 1 89 ? -58.983 0.937 18.241 1.00 83.62 89 GLU A N 1
ATOM 719 C CA . GLU A 1 89 ? -58.760 0.438 16.890 1.00 83.62 89 GLU A CA 1
ATOM 720 C C . GLU A 1 89 ? -57.735 1.281 16.126 1.00 83.62 89 GLU A C 1
ATOM 722 O O . GLU A 1 89 ? -57.861 2.499 16.053 1.00 83.62 89 GLU A O 1
ATOM 727 N N . ASN A 1 90 ? -56.711 0.625 15.570 1.00 82.88 90 ASN A N 1
ATOM 728 C CA . ASN A 1 90 ? -55.626 1.223 14.776 1.00 82.88 90 ASN A CA 1
ATOM 729 C C . ASN A 1 90 ? -54.733 2.241 15.504 1.00 82.88 90 ASN A C 1
ATOM 731 O O . ASN A 1 90 ? -53.774 2.719 14.905 1.00 82.88 90 ASN A O 1
ATOM 735 N N . GLU A 1 91 ? -55.014 2.557 16.768 1.00 86.00 91 GLU A N 1
ATOM 736 C CA . GLU A 1 91 ? -54.301 3.590 17.519 1.00 86.00 91 GLU A CA 1
ATOM 737 C C . GLU A 1 91 ? -53.476 3.007 18.655 1.00 86.00 91 GLU A C 1
ATOM 739 O O . GLU A 1 91 ? -52.285 3.309 18.739 1.00 86.00 91 GLU A O 1
ATOM 744 N N . ARG A 1 92 ? -54.075 2.178 19.528 1.00 89.50 92 ARG A N 1
ATOM 745 C CA . ARG A 1 92 ? -53.364 1.632 20.692 1.00 89.50 92 ARG A CA 1
ATOM 746 C C . ARG A 1 92 ? -53.922 0.331 21.270 1.00 89.50 92 ARG A C 1
ATOM 748 O O . ARG A 1 92 ? -55.119 0.067 21.208 1.00 89.50 92 ARG A O 1
ATOM 755 N N . VAL A 1 93 ? -53.054 -0.436 21.928 1.00 87.69 93 VAL A N 1
ATOM 756 C CA . VAL A 1 93 ? -53.408 -1.587 22.779 1.00 87.69 93 VAL A CA 1
ATOM 757 C C . VAL A 1 93 ? -52.725 -1.411 24.130 1.00 87.69 93 VAL A C 1
ATOM 759 O O . VAL A 1 93 ? -51.505 -1.498 24.211 1.00 87.69 93 VAL A O 1
ATOM 762 N N . HIS A 1 94 ? -53.491 -1.155 25.189 1.00 87.69 94 HIS A N 1
ATOM 763 C CA . HIS A 1 94 ? -52.968 -0.989 26.547 1.00 87.69 94 HIS A CA 1
ATOM 764 C C . HIS A 1 94 ? -53.380 -2.184 27.415 1.00 87.69 94 HIS A C 1
ATOM 766 O O . HIS A 1 94 ? -54.568 -2.479 27.507 1.00 87.69 94 HIS A O 1
ATOM 772 N N . ALA A 1 95 ? -52.433 -2.855 28.074 1.00 85.44 95 ALA A N 1
ATOM 773 C CA . ALA A 1 95 ? -52.693 -3.943 29.015 1.00 85.44 95 ALA A CA 1
ATOM 774 C C . ALA A 1 95 ? -52.187 -3.601 30.423 1.00 85.44 95 ALA A C 1
ATOM 776 O O . ALA A 1 95 ? -51.025 -3.245 30.574 1.00 85.44 95 ALA A O 1
ATOM 777 N N . ARG A 1 96 ? -53.013 -3.769 31.458 1.00 84.19 96 ARG A N 1
ATOM 778 C CA . ARG A 1 96 ? -52.647 -3.565 32.872 1.00 84.19 96 ARG A CA 1
ATOM 779 C C . ARG A 1 96 ? -52.854 -4.859 33.649 1.00 84.19 96 ARG A C 1
ATOM 781 O O . ARG A 1 96 ? -53.948 -5.412 33.627 1.00 84.19 96 ARG A O 1
ATOM 788 N N . SER A 1 97 ? -51.834 -5.338 34.350 1.00 80.81 97 SER A N 1
ATOM 789 C CA . SER A 1 97 ? -51.930 -6.591 35.100 1.00 80.81 97 SER A CA 1
ATOM 790 C C . SER A 1 97 ? -52.871 -6.494 36.311 1.00 80.81 97 SER A C 1
ATOM 792 O O . SER A 1 97 ? -52.903 -5.485 37.014 1.00 80.81 97 SER A O 1
ATOM 794 N N . LEU A 1 98 ? -53.644 -7.555 36.548 1.00 77.31 98 LEU A N 1
ATOM 795 C CA . LEU A 1 98 ? -54.648 -7.708 37.609 1.00 77.31 98 LEU A CA 1
ATOM 796 C C . LEU A 1 98 ? -54.135 -8.544 38.794 1.00 77.31 98 LEU A C 1
ATOM 798 O O . LEU A 1 98 ? -54.654 -8.413 39.902 1.00 77.31 98 LEU A O 1
ATOM 802 N N . GLN A 1 99 ? -53.127 -9.393 38.572 1.00 65.19 99 GLN A N 1
ATOM 803 C CA . GLN A 1 99 ? -52.491 -10.243 39.582 1.00 65.19 99 GLN A CA 1
ATOM 804 C C . GLN A 1 99 ? -50.978 -10.069 39.508 1.00 65.19 99 GLN A C 1
ATOM 806 O O . GLN A 1 99 ? -50.381 -10.176 38.437 1.00 65.19 99 GLN A O 1
ATOM 811 N N . LEU A 1 100 ? -50.357 -9.778 40.648 1.00 62.56 100 LEU A N 1
ATOM 812 C CA . LEU A 1 100 ? -48.930 -9.513 40.714 1.00 62.56 100 LEU A CA 1
ATOM 813 C C . LEU A 1 100 ? -48.355 -10.188 41.954 1.00 62.56 100 LEU A C 1
ATOM 815 O O . LEU A 1 100 ? -48.432 -9.629 43.047 1.00 62.56 100 LEU A O 1
ATOM 819 N N . ASP A 1 101 ? -47.796 -11.386 41.806 1.00 67.62 101 ASP A N 1
ATOM 820 C CA . ASP A 1 101 ? -47.067 -12.058 42.887 1.00 67.62 101 ASP A CA 1
ATOM 821 C C . ASP A 1 101 ? -45.648 -11.490 43.001 1.00 67.62 101 ASP A C 1
ATOM 823 O O . ASP A 1 101 ? -45.243 -11.086 44.095 1.00 67.62 101 ASP A O 1
ATOM 827 N N . LEU A 1 102 ? -44.973 -11.303 41.863 1.00 64.00 102 LEU A N 1
ATOM 828 C CA . LEU A 1 102 ? -43.616 -10.760 41.750 1.00 64.00 102 LEU A CA 1
ATOM 829 C C . LEU A 1 102 ? -43.527 -9.223 41.682 1.00 64.00 102 LEU A C 1
ATOM 831 O O . LEU A 1 102 ? -42.500 -8.642 42.049 1.00 64.00 102 LEU A O 1
ATOM 835 N N . PHE A 1 103 ? -44.598 -8.547 41.255 1.00 69.12 103 PHE A N 1
ATOM 836 C CA . PHE A 1 103 ? -44.606 -7.110 40.952 1.00 69.12 103 PHE A CA 1
ATOM 837 C C . PHE A 1 103 ? -45.567 -6.297 41.854 1.00 69.12 103 PHE A C 1
ATOM 839 O O . PHE A 1 103 ? -46.496 -6.820 42.456 1.00 69.12 103 PHE A O 1
ATOM 846 N N . HIS A 1 104 ? -45.342 -4.994 41.988 1.00 73.25 104 HIS A N 1
ATOM 847 C CA . HIS A 1 104 ? -46.298 -4.011 42.506 1.00 73.25 104 HIS A CA 1
ATOM 848 C C . HIS A 1 104 ? -47.108 -3.355 41.385 1.00 73.25 104 HIS A C 1
ATOM 850 O O . HIS A 1 104 ? -48.232 -2.929 41.623 1.00 73.25 104 HIS A O 1
ATOM 856 N N . GLU A 1 105 ? -46.543 -3.282 40.180 1.00 75.69 105 GLU A N 1
ATOM 857 C CA . GLU A 1 105 ? -47.172 -2.706 38.992 1.00 75.69 105 GLU A CA 1
ATOM 858 C C . GLU A 1 105 ? -46.598 -3.401 37.751 1.00 75.69 105 GLU A C 1
ATOM 860 O O . GLU A 1 105 ? -45.417 -3.757 37.757 1.00 75.69 105 GLU A O 1
ATOM 865 N N . LEU A 1 106 ? -47.427 -3.634 36.730 1.00 77.31 106 LEU A N 1
ATOM 866 C CA . LEU A 1 106 ? -47.033 -4.175 35.426 1.00 77.31 106 LEU A CA 1
ATOM 867 C C . LEU A 1 106 ? -48.066 -3.741 34.372 1.00 77.31 106 LEU A C 1
ATOM 869 O O . LEU A 1 106 ? -49.213 -4.187 34.413 1.00 77.31 106 LEU A O 1
ATOM 873 N N . GLU A 1 107 ? -47.670 -2.884 33.436 1.00 82.31 107 GLU A N 1
ATOM 874 C CA . GLU A 1 107 ? -48.507 -2.365 32.351 1.00 82.31 107 GLU A CA 1
ATOM 875 C C . GLU A 1 107 ? -47.749 -2.382 31.027 1.00 82.31 107 GLU A C 1
ATOM 877 O O . GLU A 1 107 ? -46.539 -2.197 31.000 1.00 82.31 107 GLU A O 1
ATOM 882 N N . THR A 1 108 ? -48.455 -2.547 29.915 1.00 80.50 108 THR A N 1
ATOM 883 C CA . THR A 1 108 ? -47.909 -2.403 28.565 1.00 80.50 108 THR A CA 1
ATOM 884 C C . THR A 1 108 ? -48.801 -1.518 27.711 1.00 80.50 108 THR A C 1
ATOM 886 O O . THR A 1 108 ? -50.016 -1.544 27.863 1.00 80.50 108 THR A O 1
ATOM 889 N N . GLU A 1 109 ? -48.231 -0.762 26.783 1.00 84.62 109 GLU A N 1
ATOM 890 C CA . GLU A 1 109 ? -48.970 0.061 25.830 1.00 84.62 109 GLU A CA 1
ATOM 891 C C . GLU A 1 109 ? -48.313 -0.015 24.454 1.00 84.62 109 GLU A C 1
ATOM 893 O O . GLU A 1 109 ? -47.147 0.306 24.313 1.00 84.62 109 GLU A O 1
ATOM 898 N N . TRP A 1 110 ? -49.063 -0.410 23.433 1.00 86.56 110 TRP A N 1
ATOM 899 C CA . TRP A 1 110 ? -48.669 -0.351 22.027 1.00 86.56 110 TRP A CA 1
ATOM 900 C C . TRP A 1 110 ? -49.386 0.822 21.365 1.00 86.56 110 TRP A C 1
ATOM 902 O O . TRP A 1 110 ? -50.573 1.004 21.620 1.00 86.56 110 TRP A O 1
ATOM 912 N N . LYS A 1 111 ? -48.716 1.584 20.502 1.00 88.25 111 LYS A N 1
ATOM 913 C CA . LYS A 1 111 ? -49.275 2.659 19.675 1.00 88.25 111 LYS A CA 1
ATOM 914 C C . LYS A 1 111 ? -48.851 2.482 18.228 1.00 88.25 111 LYS A C 1
ATOM 916 O O . LYS A 1 111 ? -47.711 2.113 17.972 1.00 88.25 111 LYS A O 1
ATOM 921 N N . PHE A 1 112 ? -49.734 2.802 17.293 1.00 89.00 112 PHE A N 1
ATOM 922 C CA . PHE A 1 112 ? -49.493 2.625 15.861 1.00 89.00 112 PHE A CA 1
ATOM 923 C C . PHE A 1 112 ? -49.634 3.967 15.141 1.00 89.00 112 PHE A C 1
ATOM 925 O O . PHE A 1 112 ? -50.609 4.689 15.335 1.00 89.00 112 PHE A O 1
ATOM 932 N N . LYS A 1 113 ? -48.647 4.323 14.317 1.00 86.50 113 LYS A N 1
ATOM 933 C CA . LYS A 1 113 ? -48.619 5.560 13.524 1.00 86.50 113 LYS A CA 1
ATOM 934 C C . LYS A 1 113 ? -48.195 5.250 12.097 1.00 86.50 113 LYS A C 1
ATOM 936 O O . LYS A 1 113 ? -47.324 4.413 11.873 1.00 86.50 113 LYS A O 1
ATOM 941 N N . THR A 1 114 ? -48.779 5.930 11.122 1.00 85.25 114 THR A N 1
ATOM 942 C CA . THR A 1 114 ? -48.386 5.780 9.714 1.00 85.25 114 THR A CA 1
ATOM 943 C C . THR A 1 114 ? -46.943 6.256 9.505 1.00 85.25 114 THR A C 1
ATOM 945 O O . THR A 1 114 ? -46.566 7.314 10.008 1.00 85.25 114 THR A O 1
ATOM 948 N N . ALA A 1 115 ? -46.141 5.473 8.781 1.00 76.19 115 ALA A N 1
ATOM 949 C CA . ALA A 1 115 ? -44.813 5.841 8.284 1.00 76.19 115 ALA A CA 1
ATOM 950 C C . ALA A 1 115 ? -44.827 5.855 6.739 1.00 76.19 115 ALA A C 1
ATOM 952 O O . ALA A 1 115 ? -45.862 5.603 6.129 1.00 76.19 115 ALA A O 1
ATOM 953 N N . ASN A 1 116 ? -43.711 6.194 6.087 1.00 71.38 116 ASN A N 1
ATOM 954 C CA . ASN A 1 116 ? -43.666 6.342 4.625 1.00 71.38 116 ASN A CA 1
ATOM 955 C C . ASN A 1 116 ? -44.080 5.051 3.884 1.00 71.38 116 ASN A C 1
ATOM 957 O O . ASN A 1 116 ? -43.480 3.995 4.090 1.00 71.38 116 ASN A O 1
ATOM 961 N N . GLY A 1 117 ? -45.057 5.159 2.975 1.00 73.44 117 GLY A N 1
ATOM 962 C CA . GLY A 1 117 ? -45.583 4.035 2.186 1.00 73.44 117 GLY A CA 1
ATOM 963 C C . GLY A 1 117 ? -46.481 3.094 2.999 1.00 73.44 117 GLY A C 1
ATOM 964 O O . GLY A 1 117 ? -47.220 3.537 3.871 1.00 73.44 117 GLY A O 1
ATOM 965 N N . ASP A 1 118 ? -46.393 1.785 2.743 1.00 75.06 118 ASP A N 1
ATOM 966 C CA . ASP A 1 118 ? -47.103 0.733 3.497 1.00 75.06 118 ASP A CA 1
ATOM 967 C C . ASP A 1 118 ? -46.378 0.350 4.802 1.00 75.06 118 ASP A C 1
ATOM 969 O O . ASP A 1 118 ? -46.389 -0.808 5.222 1.00 75.06 118 ASP A O 1
ATOM 973 N N . LYS A 1 119 ? -45.691 1.300 5.441 1.00 74.69 119 LYS A N 1
ATOM 974 C CA . LYS A 1 119 ? -44.954 1.072 6.688 1.00 74.69 119 LYS A CA 1
ATOM 975 C C . LYS A 1 119 ? -45.663 1.747 7.860 1.00 74.69 119 LYS A C 1
ATOM 977 O O . LYS A 1 119 ? -46.273 2.806 7.718 1.00 74.69 119 LYS A O 1
ATOM 982 N N . CYS A 1 120 ? -45.544 1.171 9.050 1.00 79.25 120 CYS A N 1
ATOM 983 C CA . CYS A 1 120 ? -46.124 1.718 10.271 1.00 79.25 120 CYS A CA 1
ATOM 984 C C . CYS A 1 120 ? -45.087 1.766 11.389 1.00 79.25 120 CYS A C 1
ATOM 986 O O . CYS A 1 120 ? -44.402 0.786 11.673 1.00 79.25 120 CYS A O 1
ATOM 988 N N . ARG A 1 121 ? -44.997 2.925 12.043 1.00 80.31 121 ARG A N 1
ATOM 989 C CA . ARG A 1 121 ? -44.264 3.099 13.289 1.00 80.31 121 ARG A CA 1
ATOM 990 C C . ARG A 1 121 ? -45.097 2.550 14.446 1.00 80.31 121 ARG A C 1
ATOM 992 O O . ARG A 1 121 ? -46.177 3.064 14.730 1.00 80.31 121 ARG A O 1
ATOM 999 N N . VAL A 1 122 ? -44.573 1.543 15.127 1.00 79.62 122 VAL A N 1
ATOM 1000 C CA . VAL A 1 122 ? -45.141 0.934 16.327 1.00 79.62 122 VAL A CA 1
ATOM 1001 C C . VAL A 1 122 ? -44.334 1.386 17.536 1.00 79.62 122 VAL A C 1
ATOM 1003 O O . VAL A 1 122 ? -43.149 1.077 17.618 1.00 79.62 122 VAL A O 1
ATOM 1006 N N . ASP A 1 123 ? -44.960 2.109 18.463 1.00 74.69 123 ASP A N 1
ATOM 1007 C CA . ASP A 1 123 ? -44.369 2.491 19.747 1.00 74.69 123 ASP A CA 1
ATOM 1008 C C . ASP A 1 123 ? -44.900 1.539 20.839 1.00 74.69 123 ASP A C 1
ATOM 1010 O O . ASP A 1 123 ? -46.100 1.505 21.079 1.00 74.69 123 ASP A O 1
ATOM 1014 N N . PHE A 1 124 ? -44.052 0.763 21.508 1.00 77.06 124 PHE A N 1
ATOM 1015 C CA . PHE A 1 124 ? -44.409 -0.064 22.664 1.00 77.06 124 PHE A CA 1
ATOM 1016 C C . PHE A 1 124 ? -43.821 0.515 23.950 1.00 77.06 124 PHE A C 1
ATOM 1018 O O . PHE A 1 124 ? -42.676 0.945 23.961 1.00 77.06 124 PHE A O 1
ATOM 1025 N N . THR A 1 125 ? -44.567 0.480 25.047 1.00 65.44 125 THR A N 1
ATOM 1026 C CA . THR A 1 125 ? -44.185 0.941 26.381 1.00 65.44 125 THR A CA 1
ATOM 1027 C C . THR A 1 125 ? -44.471 -0.169 27.394 1.00 65.44 125 THR A C 1
ATOM 1029 O O . THR A 1 125 ? -45.528 -0.776 27.328 1.00 65.44 125 THR A O 1
ATOM 1032 N N . LEU A 1 126 ? -43.566 -0.438 28.340 1.00 66.50 126 LEU A N 1
ATOM 1033 C CA . LEU A 1 126 ? -43.761 -1.355 29.475 1.00 66.50 126 LEU A CA 1
ATOM 1034 C C . LEU A 1 126 ? -43.487 -0.599 30.779 1.00 66.50 126 LEU A C 1
ATOM 1036 O O . LEU A 1 126 ? -42.382 -0.108 30.981 1.00 66.50 126 LEU A O 1
ATOM 1040 N N . LEU A 1 127 ? -44.447 -0.549 31.689 1.00 71.88 127 LEU A N 1
ATOM 1041 C CA . LEU A 1 127 ? -44.295 -0.044 33.050 1.00 71.88 127 LEU A CA 1
ATOM 1042 C C . LEU A 1 127 ? -44.232 -1.235 34.010 1.00 71.88 127 LEU A C 1
ATOM 1044 O O . LEU A 1 127 ? -45.083 -2.106 33.918 1.00 71.88 127 LEU A O 1
ATOM 1048 N N . TYR A 1 128 ? -43.276 -1.318 34.933 1.00 69.88 128 TYR A N 1
ATOM 1049 C CA . TYR A 1 128 ? -43.288 -2.363 35.964 1.00 69.88 128 TYR A CA 1
ATOM 1050 C C . TYR A 1 128 ? -42.572 -1.945 37.254 1.00 69.88 128 TYR A C 1
ATOM 1052 O O . TYR A 1 128 ? -41.779 -1.005 37.282 1.00 69.88 128 TYR A O 1
ATOM 1060 N N . ARG A 1 129 ? -42.829 -2.670 38.346 1.00 71.50 129 ARG A N 1
ATOM 1061 C CA . ARG A 1 129 ? -42.147 -2.503 39.640 1.00 71.50 129 ARG A CA 1
ATOM 1062 C C . ARG A 1 129 ? -42.085 -3.839 40.366 1.00 71.50 129 ARG A C 1
ATOM 1064 O O . ARG A 1 129 ? -43.139 -4.422 40.564 1.00 71.50 129 ARG A O 1
ATOM 1071 N N . PHE A 1 130 ? -40.922 -4.325 40.799 1.00 65.81 130 PHE A N 1
ATOM 1072 C CA . PHE A 1 130 ? -40.827 -5.580 41.563 1.00 65.81 130 PHE A CA 1
ATOM 1073 C C . PHE A 1 130 ? -41.204 -5.389 43.045 1.00 65.81 130 PHE A C 1
ATOM 1075 O O . PHE A 1 130 ? -41.051 -4.299 43.601 1.00 65.81 130 PHE A O 1
ATOM 1082 N N . LYS A 1 131 ? -41.691 -6.448 43.711 1.00 69.31 131 LYS A N 1
ATOM 1083 C CA . LYS A 1 131 ? -41.922 -6.441 45.172 1.00 69.31 131 LYS A CA 1
ATOM 1084 C C . LYS A 1 131 ? -40.635 -6.606 45.981 1.00 69.31 131 LYS A C 1
ATOM 1086 O O . LYS A 1 131 ? -40.521 -6.038 47.063 1.00 69.31 131 LYS A O 1
ATOM 1091 N N . ASN A 1 132 ? -39.675 -7.392 45.481 1.00 63.06 132 ASN A N 1
ATOM 1092 C CA . ASN A 1 132 ? -38.397 -7.632 46.154 1.00 63.06 132 ASN A CA 1
ATOM 1093 C C . ASN A 1 132 ? -37.273 -6.795 45.500 1.00 63.06 132 ASN A C 1
ATOM 1095 O O . ASN A 1 132 ? -36.949 -7.041 44.335 1.00 63.06 132 ASN A O 1
ATOM 1099 N N . PRO A 1 133 ? -36.618 -5.882 46.244 1.00 55.31 133 PRO A N 1
ATOM 1100 C CA . PRO A 1 133 ? -35.516 -5.050 45.741 1.00 55.31 133 PRO A CA 1
ATOM 1101 C C . PRO A 1 133 ? -34.289 -5.830 45.238 1.00 55.31 133 PRO A C 1
ATOM 1103 O O . PRO A 1 133 ? -33.434 -5.275 44.552 1.00 55.31 133 PRO A O 1
ATOM 1106 N N . LEU A 1 134 ? -34.162 -7.110 45.600 1.00 46.88 134 LEU A N 1
ATOM 1107 C CA . LEU A 1 134 ? -33.076 -7.987 45.158 1.00 46.88 134 LEU A CA 1
ATOM 1108 C C . LEU A 1 134 ? -33.313 -8.518 43.733 1.00 46.88 134 LEU A C 1
ATOM 1110 O O . LEU A 1 134 ? -32.348 -8.685 42.994 1.00 46.88 134 LEU A O 1
ATOM 1114 N N . TYR A 1 135 ? -34.571 -8.692 43.302 1.00 50.97 135 TYR A N 1
ATOM 1115 C CA . TYR A 1 135 ? -34.895 -9.029 41.905 1.00 50.97 135 TYR A CA 1
ATOM 1116 C C . TYR A 1 135 ? -34.673 -7.841 40.964 1.00 50.97 135 TYR A C 1
ATOM 1118 O O . TYR A 1 135 ? -34.167 -8.040 39.862 1.00 50.97 135 TYR A O 1
ATOM 1126 N N . ASP A 1 136 ? -34.900 -6.612 41.446 1.00 50.94 136 ASP A N 1
ATOM 1127 C CA . ASP A 1 136 ? -34.475 -5.382 40.757 1.00 50.94 136 ASP A CA 1
ATOM 1128 C C . ASP A 1 136 ? -32.955 -5.341 40.517 1.00 50.94 136 ASP A C 1
ATOM 1130 O O . ASP A 1 136 ? -32.510 -4.699 39.573 1.00 50.94 136 ASP A O 1
ATOM 1134 N N . ARG A 1 137 ? -32.158 -6.028 41.354 1.00 43.62 137 ARG A N 1
ATOM 1135 C CA . ARG A 1 137 ? -30.688 -6.121 41.251 1.00 43.62 137 ARG A CA 1
ATOM 1136 C C . ARG A 1 137 ? -30.177 -7.344 40.484 1.00 43.62 137 ARG A C 1
ATOM 1138 O O . ARG A 1 137 ? -29.000 -7.369 40.140 1.00 43.62 137 ARG A O 1
ATOM 1145 N N . LEU A 1 138 ? -31.004 -8.365 40.255 1.00 37.81 138 LEU A N 1
ATOM 1146 C CA . LEU A 1 138 ? -30.596 -9.645 39.652 1.00 37.81 138 LEU A CA 1
ATOM 1147 C C . LEU A 1 138 ? -31.069 -9.829 38.203 1.00 37.81 138 LEU A C 1
ATOM 1149 O O . LEU A 1 138 ? -30.618 -10.759 37.539 1.00 37.81 138 LEU A O 1
ATOM 1153 N N . SER A 1 139 ? -31.902 -8.934 37.665 1.00 42.53 139 SER A N 1
ATOM 1154 C CA . SER A 1 139 ? -32.377 -8.983 36.272 1.00 42.53 139 SER A CA 1
ATOM 1155 C C . SER A 1 139 ? -31.303 -8.686 35.202 1.00 42.53 139 SER A C 1
ATOM 1157 O O . SER A 1 139 ? -31.649 -8.399 34.062 1.00 42.53 139 SER A O 1
ATOM 1159 N N . PHE A 1 140 ? -30.013 -8.704 35.553 1.00 37.91 140 PHE A N 1
ATOM 1160 C CA . PHE A 1 140 ? -28.909 -8.117 34.777 1.00 37.91 140 PHE A CA 1
ATOM 1161 C C . PHE A 1 140 ? -27.867 -9.134 34.262 1.00 37.91 140 PHE A C 1
ATOM 1163 O O . PHE A 1 140 ? -26.726 -8.780 33.985 1.00 37.91 140 PHE A O 1
ATOM 1170 N N . ILE A 1 141 ? -28.207 -10.422 34.141 1.00 34.62 141 ILE A N 1
ATOM 1171 C CA . ILE A 1 141 ? -27.243 -11.434 33.671 1.00 34.62 141 ILE A CA 1
ATOM 1172 C C . ILE A 1 141 ? -26.999 -11.279 32.157 1.00 34.62 141 ILE A C 1
ATOM 1174 O O . ILE A 1 141 ? -27.926 -11.408 31.365 1.00 34.62 141 ILE A O 1
ATOM 1178 N N . ILE A 1 142 ? -25.735 -11.021 31.802 1.00 37.38 142 ILE A N 1
ATOM 1179 C CA . ILE A 1 142 ? -25.196 -10.745 30.460 1.00 37.38 142 ILE A CA 1
ATOM 1180 C C . ILE A 1 142 ? -25.569 -11.843 29.458 1.00 37.38 142 ILE A C 1
ATOM 1182 O O . ILE A 1 142 ? -25.183 -13.000 29.633 1.00 37.38 142 ILE A O 1
ATOM 1186 N N . ASP A 1 143 ? -26.226 -11.441 28.372 1.00 40.12 143 ASP A N 1
ATOM 1187 C CA . ASP A 1 143 ? -26.357 -12.231 27.155 1.00 40.12 143 ASP A CA 1
ATOM 1188 C C . ASP A 1 143 ? -25.898 -11.385 25.961 1.00 40.12 143 ASP A C 1
ATOM 1190 O O . ASP A 1 143 ? -26.505 -10.369 25.623 1.00 40.12 143 ASP A O 1
ATOM 1194 N N . LEU A 1 144 ? -24.793 -11.774 25.331 1.00 33.09 144 LEU A N 1
ATOM 1195 C CA . LEU A 1 144 ? -24.292 -11.110 24.125 1.00 33.09 144 LEU A CA 1
ATOM 1196 C C . LEU A 1 144 ? -25.175 -11.393 22.891 1.00 33.09 144 LEU A C 1
ATOM 1198 O O . LEU A 1 144 ? -24.855 -10.907 21.812 1.00 33.09 144 LEU A O 1
ATOM 1202 N N . GLU A 1 145 ? -26.240 -12.191 23.014 1.00 35.44 145 GLU A N 1
ATOM 1203 C CA . GLU A 1 145 ? -27.303 -12.323 22.003 1.00 35.44 145 GLU A CA 1
ATOM 1204 C C . GLU A 1 145 ? -28.295 -11.138 22.020 1.00 35.44 145 GLU A C 1
ATOM 1206 O O . GLU A 1 145 ? -29.161 -11.051 21.155 1.00 35.44 145 GLU A O 1
ATOM 1211 N N . SER A 1 146 ? -28.179 -10.210 22.983 1.00 37.59 146 SER A N 1
ATOM 1212 C CA . SER A 1 146 ? -29.167 -9.144 23.239 1.00 37.59 146 SER A CA 1
ATOM 1213 C C . SER A 1 146 ? -28.767 -7.728 22.788 1.00 37.59 146 SER A C 1
ATOM 1215 O O . SER A 1 146 ? -29.379 -6.752 23.231 1.00 37.59 146 SER A O 1
ATOM 1217 N N . LEU A 1 147 ? -27.767 -7.579 21.908 1.00 40.00 147 LEU A N 1
ATOM 1218 C CA . LEU A 1 147 ? -27.439 -6.271 21.322 1.00 40.00 147 LEU A CA 1
ATOM 1219 C C . LEU A 1 147 ? -28.613 -5.757 20.469 1.00 40.00 147 LEU A C 1
ATOM 1221 O O . LEU A 1 147 ? -28.937 -6.316 19.427 1.00 40.00 147 LEU A O 1
ATOM 1225 N N . TYR A 1 148 ? -29.266 -4.690 20.935 1.00 37.41 148 TYR A N 1
ATOM 1226 C CA . TYR A 1 148 ? -30.329 -3.996 20.210 1.00 37.41 148 TYR A CA 1
ATOM 1227 C C . TYR A 1 148 ? -29.730 -3.024 19.198 1.00 37.41 148 TYR A C 1
ATOM 1229 O O . TYR A 1 148 ? -28.893 -2.202 19.562 1.00 37.41 148 TYR A O 1
ATOM 1237 N N . ILE A 1 149 ? -30.219 -3.090 17.963 1.00 43.31 149 ILE A N 1
ATOM 1238 C CA . ILE A 1 149 ? -29.743 -2.292 16.841 1.00 43.31 149 ILE A CA 1
ATOM 1239 C C . ILE A 1 149 ? -30.945 -1.612 16.159 1.00 43.31 149 ILE A C 1
ATOM 1241 O O . ILE A 1 149 ? -31.950 -2.264 15.861 1.00 43.31 149 ILE A O 1
ATOM 1245 N N . ASP A 1 150 ? -30.875 -0.301 15.929 1.00 40.00 150 ASP A N 1
ATOM 1246 C CA . ASP A 1 150 ? -31.799 0.463 15.073 1.00 40.00 150 ASP A CA 1
ATOM 1247 C C . ASP A 1 150 ? -31.048 0.895 13.812 1.00 40.00 150 ASP A C 1
ATOM 1249 O O . ASP A 1 150 ? -30.618 2.033 13.685 1.00 40.00 150 ASP A O 1
ATOM 1253 N N . ILE A 1 151 ? -30.766 -0.068 12.932 1.00 51.81 151 ILE A N 1
ATOM 1254 C CA . ILE A 1 151 ? -29.925 0.136 11.751 1.00 51.81 151 ILE A CA 1
ATOM 1255 C C . ILE A 1 151 ? -30.699 -0.331 10.522 1.00 51.81 151 ILE A C 1
ATOM 1257 O O . ILE A 1 151 ? -30.958 -1.518 10.352 1.00 51.81 151 ILE A O 1
ATOM 1261 N N . ASP A 1 152 ? -31.037 0.609 9.644 1.00 56.78 152 ASP A N 1
ATOM 1262 C CA . ASP A 1 152 ? -31.678 0.369 8.342 1.00 56.78 152 ASP A CA 1
ATOM 1263 C C . ASP A 1 152 ? -30.632 -0.074 7.279 1.00 56.78 152 ASP A C 1
ATOM 1265 O O . ASP A 1 152 ? -30.618 0.401 6.145 1.00 56.78 152 ASP A O 1
ATOM 1269 N N . SER A 1 153 ? -29.694 -0.964 7.646 1.00 70.25 153 SER A N 1
ATOM 1270 C CA . SER A 1 153 ? -28.615 -1.454 6.767 1.00 70.25 153 SER A CA 1
ATOM 1271 C C . SER A 1 153 ? -28.056 -2.820 7.188 1.00 70.25 153 SER A C 1
ATOM 1273 O O . SER A 1 153 ? -27.381 -2.945 8.211 1.00 70.25 153 SER A O 1
ATOM 1275 N N . GLU A 1 154 ? -28.258 -3.830 6.332 1.00 79.50 154 GLU A N 1
ATOM 1276 C CA . GLU A 1 154 ? -27.725 -5.197 6.493 1.00 79.50 154 GLU A CA 1
ATOM 1277 C C . GLU A 1 154 ? -26.191 -5.210 6.624 1.00 79.50 154 GLU A C 1
ATOM 1279 O O . GLU A 1 154 ? -25.624 -5.992 7.382 1.00 79.50 154 GLU A O 1
ATOM 1284 N N . LEU A 1 155 ? -25.500 -4.303 5.924 1.00 85.38 155 LEU A N 1
ATOM 1285 C CA . LEU A 1 155 ? -24.043 -4.170 5.988 1.00 85.38 155 LEU A CA 1
ATOM 1286 C C . LEU A 1 155 ? -23.559 -3.880 7.415 1.00 85.38 155 LEU A C 1
ATOM 1288 O O . LEU A 1 155 ? -22.589 -4.480 7.882 1.00 85.38 155 LEU A O 1
ATOM 1292 N N . VAL A 1 156 ? -24.225 -2.944 8.087 1.00 86.38 156 VAL A N 1
ATOM 1293 C CA . VAL A 1 156 ? -23.816 -2.461 9.406 1.00 86.38 156 VAL A CA 1
ATOM 1294 C C . VAL A 1 156 ? -24.265 -3.438 10.499 1.00 86.38 156 VAL A C 1
ATOM 1296 O O . VAL A 1 156 ? -23.512 -3.670 11.443 1.00 86.38 156 VAL A O 1
ATOM 1299 N N . GLU A 1 157 ? -25.422 -4.092 10.337 1.00 81.62 157 GLU A N 1
ATOM 1300 C CA . GLU A 1 157 ? -25.844 -5.213 11.194 1.00 81.62 157 GLU A CA 1
ATOM 1301 C C . GLU A 1 157 ? -24.813 -6.352 11.155 1.00 81.62 157 GLU A C 1
ATOM 1303 O O . GLU A 1 157 ? -24.261 -6.722 12.194 1.00 81.62 157 GLU A O 1
ATOM 1308 N N . ASN A 1 158 ? -24.440 -6.810 9.954 1.00 85.25 158 ASN A N 1
ATOM 1309 C CA . ASN A 1 158 ? -23.420 -7.846 9.776 1.00 85.25 158 ASN A CA 1
ATOM 1310 C C . ASN A 1 158 ? -22.060 -7.425 10.364 1.00 85.25 158 ASN A C 1
ATOM 1312 O O . ASN A 1 158 ? -21.315 -8.259 10.878 1.00 85.25 158 ASN A O 1
ATOM 1316 N N . ALA A 1 159 ? -21.700 -6.139 10.289 1.00 90.31 159 ALA A N 1
ATOM 1317 C CA . ALA A 1 159 ? -20.463 -5.637 10.884 1.00 90.31 159 ALA A CA 1
ATOM 1318 C C . ALA A 1 159 ? -20.479 -5.690 12.414 1.00 90.31 159 ALA A C 1
ATOM 1320 O O . ALA A 1 159 ? -19.479 -6.096 13.017 1.00 90.31 159 ALA A O 1
ATOM 1321 N N . LEU A 1 160 ? -21.609 -5.350 13.037 1.00 84.50 160 LEU A N 1
ATOM 1322 C CA . LEU A 1 160 ? -21.759 -5.473 14.481 1.00 84.50 160 LEU A CA 1
ATOM 1323 C C . LEU A 1 160 ? -21.715 -6.940 14.924 1.00 84.50 160 LEU A C 1
ATOM 1325 O O . LEU A 1 160 ? -21.023 -7.256 15.891 1.00 84.50 160 LEU A O 1
ATOM 1329 N N . GLU A 1 161 ? -22.397 -7.840 14.211 1.00 83.56 161 GLU A N 1
ATOM 1330 C CA . GLU A 1 161 ? -22.363 -9.277 14.508 1.00 83.56 161 GLU A CA 1
ATOM 1331 C C . GLU A 1 161 ? -20.929 -9.818 14.478 1.00 83.56 161 GLU A C 1
ATOM 1333 O O . GLU A 1 161 ? -20.482 -10.430 15.451 1.00 83.56 161 GLU A O 1
ATOM 1338 N N . ARG A 1 162 ? -20.161 -9.499 13.426 1.00 89.06 162 ARG A N 1
ATOM 1339 C CA . ARG A 1 162 ? -18.742 -9.886 13.329 1.00 89.06 162 ARG A CA 1
ATOM 1340 C C . ARG A 1 162 ? -17.904 -9.333 14.476 1.00 89.06 162 ARG A C 1
ATOM 1342 O O . ARG A 1 162 ? -17.058 -10.045 15.015 1.00 89.06 162 ARG A O 1
ATOM 1349 N N . MET A 1 163 ? -18.125 -8.078 14.863 1.00 89.19 163 MET A N 1
ATOM 1350 C CA . MET A 1 163 ? -17.433 -7.456 15.995 1.00 89.19 163 MET A CA 1
ATOM 1351 C C . MET A 1 163 ? -17.711 -8.223 17.297 1.00 89.19 163 MET A C 1
ATOM 1353 O O . MET A 1 163 ? -16.782 -8.595 18.020 1.00 89.19 163 MET A O 1
ATOM 1357 N N . VAL A 1 164 ? -18.978 -8.553 17.556 1.00 83.19 164 VAL A N 1
ATOM 1358 C CA . VAL A 1 164 ? -19.403 -9.320 18.737 1.00 83.19 164 VAL A CA 1
ATOM 1359 C C . VAL A 1 164 ? -18.817 -10.733 18.724 1.00 83.19 164 VAL A C 1
ATOM 1361 O O . VAL A 1 164 ? -18.320 -11.206 19.751 1.00 83.19 164 VAL A O 1
ATOM 1364 N N . GLU A 1 165 ? -18.841 -11.416 17.580 1.00 85.31 165 GLU A N 1
ATOM 1365 C CA . GLU A 1 165 ? -18.213 -12.729 17.407 1.00 85.31 165 GLU A CA 1
ATOM 1366 C C . GLU A 1 165 ? -16.702 -12.676 17.648 1.00 85.31 165 GLU A C 1
ATOM 1368 O O . GLU A 1 165 ? -16.158 -13.537 18.344 1.00 85.31 165 GLU A O 1
ATOM 1373 N N . ASN A 1 166 ? -16.023 -11.641 17.150 1.00 86.50 166 ASN A N 1
ATOM 1374 C CA . ASN A 1 166 ? -14.594 -11.437 17.364 1.00 86.50 166 ASN A CA 1
ATOM 1375 C C . ASN A 1 166 ? -14.262 -11.252 18.844 1.00 86.50 166 ASN A C 1
ATOM 1377 O O . ASN A 1 166 ? -13.389 -11.954 19.358 1.00 86.50 166 ASN A O 1
ATOM 1381 N N . VAL A 1 167 ? -14.992 -10.391 19.556 1.00 84.50 167 VAL A N 1
ATOM 1382 C CA . VAL A 1 167 ? -14.823 -10.202 21.006 1.00 84.50 167 VAL A CA 1
ATOM 1383 C C . VAL A 1 167 ? -15.020 -11.528 21.753 1.00 84.50 167 VAL A C 1
ATOM 1385 O O . VAL A 1 167 ? -14.205 -11.887 22.610 1.00 84.50 167 VAL A O 1
ATOM 1388 N N . LYS A 1 168 ? -16.052 -12.304 21.383 1.00 82.50 168 LYS A N 1
ATOM 1389 C CA . LYS A 1 168 ? -16.338 -13.625 21.975 1.00 82.50 168 LYS A CA 1
ATOM 1390 C C . LYS A 1 168 ? -15.240 -14.653 21.726 1.00 82.50 168 LYS A C 1
ATOM 1392 O O . LYS A 1 168 ? -14.965 -15.479 22.601 1.00 82.50 168 LYS A O 1
ATOM 1397 N N . ARG A 1 169 ? -14.670 -14.636 20.523 1.00 85.62 169 ARG A N 1
ATOM 1398 C CA . ARG A 1 169 ? -13.659 -15.589 20.062 1.00 85.62 169 ARG A CA 1
ATOM 1399 C C . ARG A 1 169 ? -12.289 -15.286 20.656 1.00 85.62 169 ARG A C 1
ATOM 1401 O O . ARG A 1 169 ? -11.651 -16.198 21.169 1.00 85.62 169 ARG A O 1
ATOM 1408 N N . VAL A 1 170 ? -11.850 -14.028 20.592 1.00 84.31 170 VAL A N 1
ATOM 1409 C CA . VAL A 1 170 ? -10.490 -13.620 20.975 1.00 84.31 170 VAL A CA 1
ATOM 1410 C C . VAL A 1 170 ? -10.323 -13.598 22.492 1.00 84.31 170 VAL A C 1
ATOM 1412 O O . VAL A 1 170 ? -9.269 -13.998 22.979 1.00 84.31 170 VAL A O 1
ATOM 1415 N N . LYS A 1 171 ? -11.347 -13.158 23.245 1.00 84.50 171 LYS A N 1
ATOM 1416 C CA . LYS A 1 171 ? -11.283 -13.006 24.714 1.00 84.50 171 LYS A CA 1
ATOM 1417 C C . LYS A 1 171 ? -9.994 -12.308 25.166 1.00 84.50 171 LYS A C 1
ATOM 1419 O O . LYS A 1 171 ? -9.297 -12.782 26.061 1.00 84.50 171 LYS A O 1
ATOM 1424 N N . TRP A 1 172 ? -9.674 -11.198 24.504 1.00 81.94 172 TRP A N 1
ATOM 1425 C CA . TRP A 1 172 ? -8.422 -10.482 24.711 1.00 81.94 172 TRP A CA 1
ATOM 1426 C C . TRP A 1 172 ? -8.289 -9.966 26.149 1.00 81.94 172 TRP A C 1
ATOM 1428 O O . TRP A 1 172 ? -9.221 -9.388 26.709 1.00 81.94 172 TRP A O 1
ATOM 1438 N N . THR A 1 173 ? -7.103 -10.133 26.726 1.00 75.06 173 THR A N 1
ATOM 1439 C CA . THR A 1 173 ? -6.693 -9.514 27.990 1.00 75.06 173 THR A CA 1
ATOM 1440 C C . THR A 1 173 ? -5.411 -8.728 27.769 1.00 75.06 173 THR A C 1
ATOM 1442 O O . THR A 1 173 ? -4.430 -9.338 27.335 1.00 75.06 173 THR A O 1
ATOM 1445 N N . PRO A 1 174 ? -5.369 -7.430 28.116 1.00 69.94 174 PRO A N 1
ATOM 1446 C CA . PRO A 1 174 ? -4.129 -6.667 28.107 1.00 69.94 174 PRO A CA 1
ATOM 1447 C C . PRO A 1 174 ? -3.076 -7.337 28.996 1.00 69.94 174 PRO A C 1
ATOM 1449 O O . PRO A 1 174 ? -3.399 -7.866 30.064 1.00 69.94 174 PRO A O 1
ATOM 1452 N N . TYR A 1 175 ? -1.813 -7.305 28.572 1.00 55.72 175 TYR A N 1
ATOM 1453 C CA . TYR A 1 175 ? -0.693 -7.763 29.393 1.00 55.72 175 TYR A CA 1
ATOM 1454 C C . TYR A 1 175 ? -0.603 -6.913 30.674 1.00 55.72 175 TYR A C 1
ATOM 1456 O O . TYR A 1 175 ? -0.675 -5.687 30.606 1.00 55.72 175 TYR A O 1
ATOM 1464 N N . GLU A 1 176 ? -0.479 -7.550 31.844 1.00 49.62 176 GLU A N 1
ATOM 1465 C CA . GLU A 1 176 ? -0.557 -6.872 33.146 1.00 49.62 176 GLU A CA 1
ATOM 1466 C C . GLU A 1 176 ? 0.557 -5.828 33.334 1.00 49.62 176 GLU A C 1
ATOM 1468 O O . GLU A 1 176 ? 1.682 -6.140 33.729 1.00 49.62 176 GLU A O 1
ATOM 1473 N N . TYR A 1 177 ? 0.226 -4.552 33.138 1.00 41.84 177 TYR A N 1
ATOM 1474 C CA . TYR A 1 177 ? 0.987 -3.450 33.713 1.00 41.84 177 TYR A CA 1
ATOM 1475 C C . TYR A 1 177 ? 0.653 -3.372 35.207 1.00 41.84 177 TYR A C 1
ATOM 1477 O O . TYR A 1 177 ? -0.493 -3.109 35.567 1.00 41.84 177 TYR A O 1
ATOM 1485 N N . LYS A 1 178 ? 1.629 -3.614 36.096 1.00 40.91 178 LYS A N 1
ATOM 1486 C CA . LYS A 1 178 ? 1.467 -3.364 37.539 1.00 40.91 178 LYS A CA 1
ATOM 1487 C C . LYS A 1 178 ? 1.369 -1.850 37.754 1.00 40.91 178 LYS A C 1
ATOM 1489 O O . LYS A 1 178 ? 2.395 -1.179 37.633 1.00 40.91 178 LYS A O 1
ATOM 1494 N N . PRO A 1 179 ? 0.198 -1.287 38.100 1.00 41.22 179 PRO A N 1
ATOM 1495 C CA . PRO A 1 179 ? 0.101 0.137 38.361 1.00 41.22 179 PRO A CA 1
ATOM 1496 C C . PRO A 1 179 ? 0.872 0.435 39.647 1.00 41.22 179 PRO A C 1
ATOM 1498 O O . PRO A 1 179 ? 0.656 -0.201 40.683 1.00 41.22 179 PRO A O 1
ATOM 1501 N N . SER A 1 180 ? 1.770 1.412 39.603 1.00 38.28 180 SER A N 1
ATOM 1502 C CA . SER A 1 180 ? 2.286 2.039 40.811 1.00 38.28 180 SER A CA 1
ATOM 1503 C C . SER A 1 180 ? 1.124 2.750 41.511 1.00 38.28 180 SER A C 1
ATOM 1505 O O . SER A 1 180 ? 0.682 3.796 41.053 1.00 38.28 180 SER A O 1
ATOM 1507 N N . SER A 1 181 ? 0.641 2.142 42.600 1.00 41.59 181 SER A N 1
ATOM 1508 C CA . SER A 1 181 ? -0.257 2.696 43.629 1.00 41.59 181 SER A CA 1
ATOM 1509 C C . SER A 1 181 ? -1.587 3.317 43.167 1.00 41.59 181 SER A C 1
ATOM 1511 O O . SER A 1 181 ? -1.620 4.427 42.651 1.00 41.59 181 SER A O 1
ATOM 1513 N N . GLY A 1 182 ? -2.703 2.671 43.521 1.00 37.41 182 GLY A N 1
ATOM 1514 C CA . GLY A 1 182 ? -4.015 3.321 43.603 1.00 37.41 182 GLY A CA 1
ATOM 1515 C C . GLY A 1 182 ? -5.169 2.388 43.259 1.00 37.41 182 GLY A C 1
ATOM 1516 O O . GLY A 1 182 ? -5.168 1.770 42.202 1.00 37.41 182 GLY A O 1
ATOM 1517 N N . LEU A 1 183 ? -6.143 2.280 44.164 1.00 41.84 183 LEU A N 1
ATOM 1518 C CA . LEU A 1 183 ? -7.449 1.665 43.922 1.00 41.84 183 LEU A CA 1
ATOM 1519 C C . LEU A 1 183 ? -8.087 2.306 42.682 1.00 41.84 183 LEU A C 1
ATOM 1521 O O . LEU A 1 183 ? -8.472 3.472 42.728 1.00 41.84 183 LEU A O 1
ATOM 1525 N N . TYR A 1 184 ? -8.202 1.555 41.591 1.00 40.38 184 TYR A N 1
ATOM 1526 C CA . TYR A 1 184 ? -9.068 1.918 40.478 1.00 40.38 184 TYR A CA 1
ATOM 1527 C C . TYR A 1 184 ? -10.213 0.916 40.449 1.00 40.38 184 TYR A C 1
ATOM 1529 O O . TYR A 1 184 ? -9.985 -0.283 40.277 1.00 40.38 184 TYR A O 1
ATOM 1537 N N . ASP A 1 185 ? -11.431 1.412 40.653 1.00 39.94 185 ASP A N 1
ATOM 1538 C CA . ASP A 1 185 ? -12.652 0.643 40.460 1.00 39.94 185 ASP A CA 1
ATOM 1539 C C . ASP A 1 185 ? -12.732 0.238 38.984 1.00 39.94 185 ASP A C 1
ATOM 1541 O O . ASP A 1 185 ? -13.074 1.028 38.109 1.00 39.94 185 ASP A O 1
ATOM 1545 N N . THR A 1 186 ? -12.337 -0.998 38.684 1.00 42.16 186 THR A N 1
ATOM 1546 C CA . THR A 1 186 ? -12.596 -1.614 37.384 1.00 42.16 186 THR A CA 1
ATOM 1547 C C . THR A 1 186 ? -14.088 -1.900 37.291 1.00 42.16 186 THR A C 1
ATOM 1549 O O . THR A 1 186 ? -14.608 -2.727 38.047 1.00 42.16 186 THR A O 1
ATOM 1552 N N . TYR A 1 187 ? -14.778 -1.243 36.366 1.00 47.47 187 TYR A N 1
ATOM 1553 C CA . TYR A 1 187 ? -16.210 -1.434 36.182 1.00 47.47 187 TYR A CA 1
ATOM 1554 C C . TYR A 1 187 ? -16.464 -2.768 35.466 1.00 47.47 187 TYR A C 1
ATOM 1556 O O . TYR A 1 187 ? -16.017 -3.005 34.345 1.00 47.47 187 TYR A O 1
ATOM 1564 N N . SER A 1 188 ? -17.187 -3.686 36.117 1.00 42.69 188 SER A N 1
ATOM 1565 C CA . SER A 1 188 ? -17.840 -4.765 35.367 1.00 42.69 188 SER A CA 1
ATOM 1566 C C . SER A 1 188 ? -18.899 -4.119 34.480 1.00 42.69 188 SER A C 1
ATOM 1568 O O . SER A 1 188 ? -19.673 -3.303 34.970 1.00 42.69 188 SER A O 1
ATOM 1570 N N . LEU A 1 189 ? -18.978 -4.498 33.205 1.00 42.69 189 LEU A N 1
ATOM 1571 C CA . LEU A 1 189 ? -20.165 -4.232 32.394 1.00 42.69 189 LEU A CA 1
ATOM 1572 C C . LEU A 1 189 ? -21.329 -5.013 33.027 1.00 42.69 189 LEU A C 1
ATOM 1574 O O . LEU A 1 189 ? -21.527 -6.190 32.739 1.00 42.69 189 LEU A O 1
ATOM 1578 N N . VAL A 1 190 ? -22.036 -4.405 33.985 1.00 39.25 190 VAL A N 1
ATOM 1579 C CA . VAL A 1 190 ? -23.104 -5.073 34.753 1.00 39.25 190 VAL A CA 1
ATOM 1580 C C . VAL A 1 190 ? -24.356 -5.294 33.888 1.00 39.25 190 VAL A C 1
ATOM 1582 O O . VAL A 1 190 ? -25.217 -6.076 34.266 1.00 39.25 190 VAL A O 1
ATOM 1585 N N . THR A 1 191 ? -24.437 -4.705 32.692 1.00 40.31 191 THR A N 1
ATOM 1586 C CA . THR A 1 191 ? -25.544 -4.860 31.733 1.00 40.31 191 THR A CA 1
ATOM 1587 C C . THR A 1 191 ? -25.041 -4.718 30.295 1.00 40.31 191 THR A C 1
ATOM 1589 O O . THR A 1 191 ? -24.143 -3.901 30.085 1.00 40.31 191 THR A O 1
ATOM 1592 N N . PRO A 1 192 ? -25.588 -5.449 29.298 1.00 44.53 192 PRO A N 1
ATOM 1593 C CA . PRO A 1 192 ? -25.221 -5.224 27.904 1.00 44.53 192 PRO A CA 1
ATOM 1594 C C . PRO A 1 192 ? -25.600 -3.780 27.535 1.00 44.53 192 PRO A C 1
ATOM 1596 O O . PRO A 1 192 ? -26.769 -3.407 27.679 1.00 44.53 192 PRO A O 1
ATOM 1599 N N . PRO A 1 193 ? -24.637 -2.935 27.137 1.00 50.38 193 PRO A N 1
ATOM 1600 C CA . PRO A 1 193 ? -24.939 -1.571 26.744 1.00 50.38 193 PRO A CA 1
ATOM 1601 C C . PRO A 1 193 ? -25.827 -1.607 25.499 1.00 50.38 193 PRO A C 1
ATOM 1603 O O . PRO A 1 193 ? -25.514 -2.292 24.527 1.00 50.38 193 PRO A O 1
ATOM 1606 N N . LEU A 1 194 ? -26.939 -0.870 25.518 1.00 55.84 194 LEU A N 1
ATOM 1607 C CA . LEU A 1 194 ? -27.669 -0.547 24.295 1.00 55.84 194 LEU A CA 1
ATOM 1608 C C . LEU A 1 194 ? -26.661 0.131 23.354 1.00 55.84 194 LEU A C 1
ATOM 1610 O O . LEU A 1 194 ? -26.160 1.199 23.708 1.00 55.84 194 LEU A O 1
ATOM 1614 N N . VAL A 1 195 ? -26.328 -0.498 22.223 1.00 67.94 195 VAL A N 1
ATOM 1615 C CA . VAL A 1 195 ? -25.484 0.116 21.191 1.00 67.94 195 VAL A CA 1
ATOM 1616 C C . VAL A 1 195 ? -26.403 0.937 20.301 1.00 67.94 195 VAL A C 1
ATOM 1618 O O . VAL A 1 195 ? -27.121 0.407 19.459 1.00 67.94 195 VAL A O 1
ATOM 1621 N N . HIS A 1 196 ? -26.438 2.241 20.536 1.00 77.06 196 HIS A N 1
ATOM 1622 C CA . HIS A 1 196 ? -27.128 3.171 19.659 1.00 77.06 196 HIS A CA 1
ATOM 1623 C C . HIS A 1 196 ? -26.196 3.534 18.509 1.00 77.06 196 HIS A C 1
ATOM 1625 O O . HIS A 1 196 ? -25.114 4.047 18.768 1.00 77.06 196 HIS A O 1
ATOM 1631 N N . VAL A 1 197 ? -26.606 3.282 17.269 1.00 81.94 197 VAL A N 1
ATOM 1632 C CA . VAL A 1 197 ? -25.847 3.671 16.076 1.00 81.94 197 VAL A CA 1
ATOM 1633 C C . VAL A 1 197 ? -26.705 4.627 15.265 1.00 81.94 197 VAL A C 1
ATOM 1635 O O . VAL A 1 197 ? -27.801 4.260 14.853 1.00 81.94 197 VAL A O 1
ATOM 1638 N N . GLU A 1 198 ? -26.215 5.841 15.055 1.00 84.88 198 GLU A N 1
ATOM 1639 C CA . GLU A 1 198 ? -26.853 6.859 14.224 1.00 84.88 198 GLU A CA 1
ATOM 1640 C C . GLU A 1 198 ? -25.969 7.139 13.009 1.00 84.88 198 GLU A C 1
ATOM 1642 O O . GLU A 1 198 ? -24.797 7.481 13.155 1.00 84.88 198 GLU A O 1
ATOM 1647 N N . ILE A 1 199 ? -26.524 6.970 11.810 1.00 87.25 199 ILE A N 1
ATOM 1648 C CA . ILE A 1 199 ? -25.820 7.210 10.547 1.00 87.25 199 ILE A CA 1
ATOM 1649 C C . ILE A 1 199 ? -26.598 8.260 9.756 1.00 87.25 199 ILE A C 1
ATOM 1651 O O . ILE A 1 199 ? -27.818 8.146 9.625 1.00 87.25 199 ILE A O 1
ATOM 1655 N N . VAL A 1 200 ? -25.897 9.268 9.231 1.00 87.88 200 VAL A N 1
ATOM 1656 C CA . VAL A 1 200 ? -26.515 10.362 8.462 1.00 87.88 200 VAL A CA 1
ATOM 1657 C C . VAL A 1 200 ? -26.883 9.907 7.045 1.00 87.88 200 VAL A C 1
ATOM 1659 O O . VAL A 1 200 ? -28.039 10.044 6.640 1.00 87.88 200 VAL A O 1
ATOM 1662 N N . ASP A 1 201 ? -25.938 9.311 6.311 1.00 85.12 201 ASP A N 1
ATOM 1663 C CA . ASP A 1 201 ? -26.141 8.787 4.957 1.00 85.12 201 ASP A CA 1
ATOM 1664 C C . ASP A 1 201 ? -25.844 7.280 4.859 1.00 85.12 201 ASP A C 1
ATOM 1666 O O . ASP A 1 201 ? -24.699 6.817 4.868 1.00 85.12 201 ASP A O 1
ATOM 1670 N N . TYR A 1 202 ? -26.910 6.494 4.701 1.00 86.19 202 TYR A N 1
ATOM 1671 C CA . TYR A 1 202 ? -26.838 5.044 4.509 1.00 86.19 202 TYR A CA 1
ATOM 1672 C C . TYR A 1 202 ? -26.453 4.623 3.082 1.00 86.19 202 TYR A C 1
ATOM 1674 O O . TYR A 1 202 ? -26.117 3.457 2.863 1.00 86.19 202 TYR A O 1
ATOM 1682 N N . ASN A 1 203 ? -26.525 5.536 2.109 1.00 85.25 203 ASN A N 1
ATOM 1683 C CA . ASN A 1 203 ? -26.358 5.236 0.685 1.00 85.25 203 ASN A CA 1
ATOM 1684 C C . ASN A 1 203 ? -24.998 5.670 0.123 1.00 85.25 203 ASN A C 1
ATOM 1686 O O . ASN A 1 203 ? -24.728 5.409 -1.050 1.00 85.25 203 ASN A O 1
ATOM 1690 N N . ALA A 1 204 ? -24.144 6.302 0.933 1.00 91.50 204 ALA A N 1
ATOM 1691 C CA . ALA A 1 204 ? -22.820 6.743 0.517 1.00 91.50 204 ALA 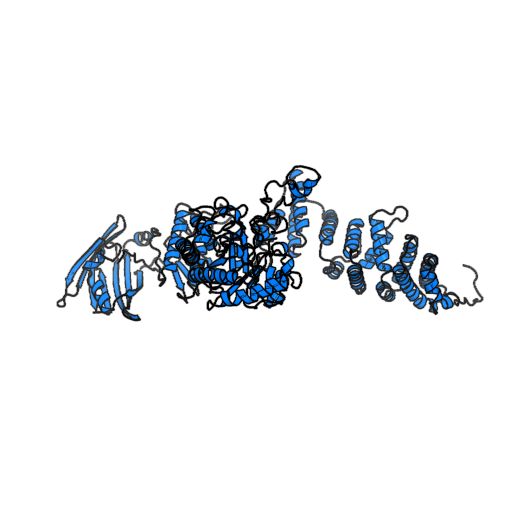A CA 1
ATOM 1692 C C . ALA A 1 204 ? -21.994 5.579 -0.064 1.00 91.50 204 ALA A C 1
ATOM 1694 O O . ALA A 1 204 ? -21.739 4.566 0.597 1.00 91.50 204 ALA A O 1
ATOM 1695 N N . GLU A 1 205 ? -21.555 5.715 -1.315 1.00 93.94 205 GLU A N 1
ATOM 1696 C CA . GLU A 1 205 ? -20.746 4.692 -1.974 1.00 93.94 205 GLU A CA 1
ATOM 1697 C C . GLU A 1 205 ? -19.334 4.615 -1.377 1.00 93.94 205 GLU A C 1
ATOM 1699 O O . GLU A 1 205 ? -18.731 5.627 -1.024 1.00 93.94 205 GLU A O 1
ATOM 1704 N N . LEU A 1 206 ? -18.778 3.401 -1.310 1.00 96.06 206 LEU A N 1
ATOM 1705 C CA . LEU A 1 206 ? -17.391 3.180 -0.905 1.00 96.06 206 LEU A CA 1
ATOM 1706 C C . LEU A 1 206 ? -16.452 3.601 -2.043 1.00 96.06 206 LEU A C 1
ATOM 1708 O O . LEU A 1 206 ? -16.113 2.793 -2.902 1.00 96.06 206 LEU A O 1
ATOM 1712 N N . GLN A 1 207 ? -16.079 4.876 -2.065 1.00 96.56 207 GLN A N 1
ATOM 1713 C CA . GLN A 1 207 ? -15.185 5.478 -3.055 1.00 96.56 207 GLN A CA 1
ATOM 1714 C C . GLN A 1 207 ? -14.145 6.359 -2.353 1.00 96.56 207 GLN A C 1
ATOM 1716 O O . GLN A 1 207 ? -14.287 6.695 -1.175 1.00 96.56 207 GLN A O 1
ATOM 1721 N N . LEU A 1 208 ? -13.087 6.757 -3.069 1.00 96.44 208 LEU A N 1
ATOM 1722 C CA . LEU A 1 208 ? -12.069 7.654 -2.512 1.00 96.44 208 LEU A CA 1
ATOM 1723 C C . LEU A 1 208 ? -12.706 8.945 -1.970 1.00 96.44 208 LEU A C 1
ATOM 1725 O O . LEU A 1 208 ? -13.298 9.715 -2.727 1.00 96.44 208 LEU A O 1
ATOM 1729 N N . GLY A 1 209 ? -12.482 9.217 -0.683 1.00 94.44 209 GLY A N 1
ATOM 1730 C CA . GLY A 1 209 ? -12.930 10.439 -0.017 1.00 94.44 209 GLY A CA 1
ATOM 1731 C C . GLY A 1 209 ? -14.351 10.403 0.531 1.00 94.44 209 GLY A C 1
ATOM 1732 O O . GLY A 1 209 ? -14.831 11.453 0.947 1.00 94.44 209 GLY A O 1
ATOM 1733 N N . VAL A 1 210 ? -15.003 9.235 0.549 1.00 97.56 210 VAL A N 1
ATOM 1734 C CA . VAL A 1 210 ? -16.196 9.039 1.380 1.00 97.56 210 VAL A CA 1
ATOM 1735 C C . VAL A 1 210 ? -15.865 9.339 2.846 1.00 97.56 210 VAL A C 1
ATOM 1737 O O . VAL A 1 210 ? -14.743 9.094 3.286 1.00 97.56 210 VAL A O 1
ATOM 1740 N N . ASP A 1 211 ? -16.815 9.907 3.587 1.00 98.12 211 ASP A N 1
ATOM 1741 C CA . ASP A 1 211 ? -16.589 10.278 4.982 1.00 98.12 211 ASP A CA 1
ATOM 1742 C C . ASP A 1 211 ? -16.498 9.024 5.868 1.00 98.12 211 ASP A C 1
ATOM 1744 O O . ASP A 1 211 ? -17.431 8.221 5.940 1.00 98.12 211 ASP A O 1
ATOM 1748 N N . GLU A 1 212 ? -15.346 8.849 6.510 1.00 98.44 212 GLU A N 1
ATOM 1749 C CA . GLU A 1 212 ? -15.010 7.713 7.375 1.00 98.44 212 GLU A CA 1
ATOM 1750 C C . GLU A 1 212 ? -14.968 8.103 8.866 1.00 98.44 212 GLU A C 1
ATOM 1752 O O . GLU A 1 212 ? -14.497 7.319 9.693 1.00 98.44 212 GLU A O 1
ATOM 1757 N N . SER A 1 213 ? -15.425 9.309 9.215 1.00 98.25 213 SER A N 1
ATOM 1758 C CA . SER A 1 213 ? -15.413 9.820 10.586 1.00 98.25 213 SER A CA 1
ATOM 1759 C C . SER A 1 213 ? -16.506 9.198 11.456 1.00 98.25 213 SER A C 1
ATOM 1761 O O . SER A 1 213 ? -17.576 8.798 10.979 1.00 98.25 213 SER A O 1
ATOM 1763 N N . TYR A 1 214 ? -16.234 9.116 12.757 1.00 98.25 214 TYR A N 1
ATOM 1764 C CA . TYR A 1 214 ? -17.207 8.673 13.747 1.00 98.25 214 TYR A CA 1
ATOM 1765 C C . TYR A 1 214 ? -16.961 9.306 15.121 1.00 98.25 214 TYR A C 1
ATOM 1767 O O . TYR A 1 214 ? -15.850 9.712 15.470 1.00 98.25 214 TYR A O 1
ATOM 1775 N N . ASP A 1 215 ? -18.021 9.342 15.919 1.00 97.31 215 ASP A N 1
ATOM 1776 C CA . ASP A 1 215 ? -18.003 9.630 17.346 1.00 97.31 215 ASP A CA 1
ATOM 1777 C C . ASP A 1 215 ? -18.463 8.374 18.092 1.00 97.31 215 ASP A C 1
ATOM 1779 O O . ASP A 1 215 ? -19.488 7.775 17.764 1.00 97.31 215 ASP A O 1
ATOM 1783 N N . LEU A 1 216 ? -17.676 7.934 19.067 1.00 94.62 216 LEU A N 1
ATOM 1784 C CA . LEU A 1 216 ? -17.930 6.768 19.898 1.00 94.62 216 LEU A CA 1
ATOM 1785 C C . LEU A 1 216 ? -17.908 7.200 21.364 1.00 94.62 216 LEU A C 1
ATOM 1787 O O . LEU A 1 216 ? -16.871 7.558 21.919 1.00 94.62 216 LEU A O 1
ATOM 1791 N N . ASN A 1 217 ? -19.052 7.092 22.024 1.00 89.31 217 ASN A N 1
ATOM 1792 C CA . ASN A 1 217 ? -19.196 7.324 23.451 1.00 89.31 217 ASN A CA 1
ATOM 1793 C C . ASN A 1 217 ? -19.530 6.010 24.155 1.00 89.31 217 ASN A C 1
ATOM 1795 O O . ASN A 1 217 ? -20.591 5.419 23.947 1.00 89.31 217 ASN A O 1
ATOM 1799 N N . VAL A 1 218 ? -18.618 5.557 25.005 1.00 83.69 218 VAL A N 1
ATOM 1800 C CA . VAL A 1 218 ? -18.741 4.337 25.792 1.00 83.69 218 VAL A CA 1
ATOM 1801 C C . VAL A 1 218 ? -18.830 4.727 27.262 1.00 83.69 218 VAL A C 1
ATOM 1803 O O . VAL A 1 218 ? -17.895 5.292 27.827 1.00 83.69 218 VAL A O 1
ATOM 1806 N N . SER A 1 219 ? -19.948 4.407 27.908 1.00 72.38 219 SER A N 1
ATOM 1807 C CA . SER A 1 219 ? -20.181 4.732 29.318 1.00 72.38 219 SER A CA 1
ATOM 1808 C C . SER A 1 219 ? -20.925 3.615 30.048 1.00 72.38 219 SER A C 1
ATOM 1810 O O . SER A 1 219 ? -21.415 2.666 29.435 1.00 72.38 219 SER A O 1
ATOM 1812 N N . GLU A 1 220 ? -21.092 3.763 31.363 1.00 61.47 220 GLU A N 1
ATOM 1813 C CA . GLU A 1 220 ? -21.955 2.887 32.172 1.00 61.47 220 GLU A CA 1
ATOM 1814 C C . GLU A 1 220 ? -23.411 2.844 31.672 1.00 61.47 220 GLU A C 1
ATOM 1816 O O . GLU A 1 220 ? -24.115 1.858 31.885 1.00 61.47 220 GLU A O 1
ATOM 1821 N N . ASN A 1 221 ? -23.863 3.903 30.991 1.00 61.50 221 ASN A N 1
ATOM 1822 C CA . ASN A 1 221 ? -25.242 4.050 30.526 1.00 61.50 221 ASN A CA 1
ATOM 1823 C C . ASN A 1 221 ? -25.490 3.447 29.133 1.00 61.50 221 ASN A C 1
ATOM 1825 O O . ASN A 1 221 ? -26.643 3.393 28.697 1.00 61.50 221 ASN A O 1
ATOM 1829 N N . GLY A 1 222 ? -24.444 3.018 28.419 1.00 70.25 222 GLY A N 1
ATOM 1830 C CA . GLY A 1 222 ? -24.565 2.496 27.059 1.00 70.25 222 GLY A CA 1
ATOM 1831 C C . GLY A 1 222 ? -23.386 2.844 26.154 1.00 70.25 222 GLY A C 1
ATOM 1832 O O . GLY A 1 222 ? -22.445 3.527 26.564 1.00 70.25 222 GLY A O 1
ATOM 1833 N N . ILE A 1 223 ? -23.482 2.380 24.908 1.00 81.44 223 ILE A N 1
ATOM 1834 C CA . ILE A 1 223 ? -22.565 2.711 23.817 1.00 81.44 223 ILE A CA 1
ATOM 1835 C C . ILE A 1 223 ? -23.364 3.521 22.799 1.00 81.44 223 ILE A C 1
ATOM 1837 O O . ILE A 1 223 ? -24.409 3.070 22.337 1.00 81.44 223 ILE A O 1
ATOM 1841 N N . ALA A 1 224 ? -22.889 4.705 22.447 1.00 85.12 224 ALA A N 1
ATOM 1842 C CA . ALA A 1 224 ? -23.441 5.498 21.360 1.00 85.12 224 ALA A CA 1
ATOM 1843 C C . ALA A 1 224 ? -22.370 5.684 20.288 1.00 85.12 224 ALA A C 1
ATOM 1845 O O . ALA A 1 224 ? -21.241 6.043 20.603 1.00 85.12 224 ALA A O 1
ATOM 1846 N N . ILE A 1 225 ? -22.738 5.410 19.044 1.00 89.50 225 ILE A N 1
ATOM 1847 C CA . ILE A 1 225 ? -21.932 5.612 17.848 1.00 89.50 225 ILE A CA 1
ATOM 1848 C C . ILE A 1 225 ? -22.717 6.554 16.947 1.00 89.50 225 ILE A C 1
ATOM 1850 O O . ILE A 1 225 ? -23.883 6.286 16.650 1.00 89.50 225 ILE A O 1
ATOM 1854 N N . THR A 1 226 ? -22.090 7.635 16.508 1.00 91.81 226 THR A N 1
ATOM 1855 C CA . THR A 1 226 ? -22.615 8.477 15.432 1.00 91.81 226 THR A CA 1
ATOM 1856 C C . THR A 1 226 ? -21.575 8.584 14.323 1.00 91.81 226 THR A C 1
ATOM 1858 O O . THR A 1 226 ? -20.374 8.573 14.584 1.00 91.81 226 THR A O 1
ATOM 1861 N N . SER A 1 227 ? -22.014 8.629 13.071 1.00 95.25 227 SER A N 1
ATOM 1862 C CA . SER A 1 227 ? -21.114 8.732 11.917 1.00 95.25 227 SER A CA 1
ATOM 1863 C C . SER A 1 227 ? -21.832 9.327 10.713 1.00 95.25 227 SER A C 1
ATOM 1865 O O . SER A 1 227 ? -23.034 9.118 10.542 1.00 95.25 227 SER A O 1
ATOM 1867 N N . GLU A 1 228 ? -21.097 10.005 9.833 1.00 95.81 228 GLU A N 1
ATOM 1868 C CA . GLU A 1 228 ? -21.684 10.575 8.614 1.00 95.81 228 GLU A CA 1
ATOM 1869 C C . GLU A 1 228 ? -22.155 9.475 7.651 1.00 95.81 228 GLU A C 1
ATOM 1871 O O . GLU A 1 228 ? -23.224 9.569 7.057 1.00 95.81 228 GLU A O 1
ATOM 1876 N N . THR A 1 229 ? -21.403 8.377 7.544 1.00 96.19 229 THR A N 1
ATOM 1877 C CA . THR A 1 229 ? -21.737 7.260 6.651 1.00 96.19 229 THR A CA 1
ATOM 1878 C C . THR A 1 229 ? -21.631 5.910 7.348 1.00 96.19 229 THR A C 1
ATOM 1880 O O . THR A 1 229 ? -21.084 5.788 8.446 1.00 96.19 229 THR A O 1
ATOM 1883 N N . VAL A 1 230 ? -22.102 4.855 6.677 1.00 94.50 230 VAL A N 1
ATOM 1884 C CA . VAL A 1 230 ? -21.934 3.465 7.135 1.00 94.50 230 VAL A CA 1
ATOM 1885 C C . VAL A 1 230 ? -20.463 3.090 7.370 1.00 94.50 230 VAL A C 1
ATOM 1887 O O . VAL A 1 230 ? -20.179 2.249 8.219 1.00 94.50 230 VAL A O 1
ATOM 1890 N N . TRP A 1 231 ? -19.520 3.710 6.653 1.00 97.38 231 TRP A N 1
ATOM 1891 C CA . TRP A 1 231 ? -18.093 3.381 6.727 1.00 97.38 231 TRP A CA 1
ATOM 1892 C C . TRP A 1 231 ? -17.467 3.857 8.043 1.00 97.38 231 TRP A C 1
ATOM 1894 O O . TRP A 1 231 ? -16.700 3.113 8.651 1.00 97.38 231 TRP A O 1
ATOM 1904 N N . GLY A 1 232 ? -17.872 5.031 8.539 1.00 97.75 232 GLY A N 1
ATOM 1905 C CA . GLY A 1 232 ? -17.493 5.511 9.872 1.00 97.75 232 GLY A CA 1
ATOM 1906 C C . GLY A 1 232 ? -17.997 4.593 10.990 1.00 97.75 232 GLY A C 1
ATOM 1907 O O . GLY A 1 232 ? -17.239 4.242 11.895 1.00 97.75 232 GLY A O 1
ATOM 1908 N N . ALA A 1 233 ? -19.236 4.098 10.891 1.00 94.88 233 ALA A N 1
ATOM 1909 C CA . ALA A 1 233 ? -19.779 3.137 11.857 1.00 94.88 233 ALA A CA 1
ATOM 1910 C C . ALA A 1 233 ? -18.980 1.819 11.903 1.00 94.88 233 ALA A C 1
ATOM 1912 O O . ALA A 1 233 ? -18.736 1.279 12.984 1.00 94.88 233 ALA A O 1
ATOM 1913 N N . LEU A 1 234 ? -18.528 1.312 10.749 1.00 96.56 234 LEU A N 1
ATOM 1914 C CA . LEU A 1 234 ? -17.660 0.129 10.677 1.00 96.56 234 LEU A CA 1
ATOM 1915 C C . LEU A 1 234 ? -16.331 0.355 11.422 1.00 96.56 234 LEU A C 1
ATOM 1917 O O . LEU A 1 234 ? -15.911 -0.516 12.187 1.00 96.56 234 LEU A O 1
ATOM 1921 N N . HIS A 1 235 ? -15.708 1.528 11.264 1.00 98.25 235 HIS A N 1
ATOM 1922 C CA . HIS A 1 235 ? -14.495 1.908 12.004 1.00 98.25 235 HIS A CA 1
ATOM 1923 C C . HIS A 1 235 ? -14.744 2.054 13.510 1.00 98.25 235 HIS A C 1
ATOM 1925 O O . HIS A 1 235 ? -13.917 1.635 14.323 1.00 98.25 235 HIS A O 1
ATOM 1931 N N . ALA A 1 236 ? -15.907 2.576 13.903 1.00 96.38 236 ALA A N 1
ATOM 1932 C CA . ALA A 1 236 ? -16.300 2.657 15.306 1.00 96.38 236 ALA A CA 1
ATOM 1933 C C . ALA A 1 236 ? -16.389 1.267 15.953 1.00 96.38 236 ALA A C 1
ATOM 1935 O O . ALA A 1 236 ? -15.961 1.083 17.095 1.00 96.38 236 ALA A O 1
ATOM 1936 N N . PHE A 1 237 ? -16.892 0.265 15.224 1.00 94.12 237 PHE A N 1
ATOM 1937 C CA . PHE A 1 237 ? -16.946 -1.115 15.708 1.00 94.12 237 PHE A CA 1
ATOM 1938 C C . PHE A 1 237 ? -15.558 -1.724 15.899 1.00 94.12 237 PHE A C 1
ATOM 1940 O O . PHE A 1 237 ? -15.338 -2.393 16.912 1.00 94.12 237 PHE A O 1
ATOM 1947 N N . THR A 1 238 ? -14.614 -1.478 14.984 1.00 95.25 238 THR A N 1
ATOM 1948 C CA . THR A 1 238 ? -13.242 -1.997 15.116 1.00 95.25 238 THR A CA 1
ATOM 1949 C C . THR A 1 238 ? -12.492 -1.339 16.274 1.00 95.25 238 THR A C 1
ATOM 1951 O O . THR A 1 238 ? -11.746 -2.029 16.970 1.00 95.25 238 THR A O 1
ATOM 1954 N N . THR A 1 239 ? -12.746 -0.059 16.561 1.00 95.38 239 THR A N 1
ATOM 1955 C CA . THR A 1 239 ? -12.274 0.603 17.792 1.00 95.38 239 THR A CA 1
ATOM 1956 C C . THR A 1 239 ? -12.938 0.013 19.034 1.00 95.38 239 THR A C 1
ATOM 1958 O O . THR A 1 239 ? -12.255 -0.349 19.990 1.00 95.38 239 THR A O 1
ATOM 1961 N N . LEU A 1 240 ? -14.262 -0.153 19.022 1.00 91.31 240 LEU A N 1
ATOM 1962 C CA . LEU A 1 240 ? -15.015 -0.653 20.169 1.00 91.31 240 LEU A CA 1
ATOM 1963 C C . LEU A 1 240 ? -14.548 -2.045 20.622 1.00 91.31 240 LEU A C 1
ATOM 1965 O O . LEU A 1 240 ? -14.364 -2.259 21.820 1.00 91.31 240 LEU A O 1
ATOM 1969 N N . GLN A 1 241 ? -14.302 -2.983 19.702 1.00 90.06 241 GLN A N 1
ATOM 1970 C CA . GLN A 1 241 ? -13.793 -4.308 20.091 1.00 90.06 241 GLN A CA 1
ATOM 1971 C C . GLN A 1 241 ? -12.404 -4.271 20.735 1.00 90.06 241 GLN A C 1
ATOM 1973 O O . GLN A 1 241 ? -12.088 -5.176 21.502 1.00 90.06 241 GLN A O 1
ATOM 1978 N N . GLN A 1 242 ? -11.580 -3.258 20.450 1.00 90.38 242 GLN A N 1
ATOM 1979 C CA . GLN A 1 242 ? -10.259 -3.106 21.072 1.00 90.38 242 GLN A CA 1
ATOM 1980 C C . GLN A 1 242 ? -10.362 -2.580 22.511 1.00 90.38 242 GLN A C 1
ATOM 1982 O O . GLN A 1 242 ? -9.472 -2.832 23.320 1.00 90.38 242 GLN A O 1
ATOM 1987 N N . LEU A 1 243 ? -11.465 -1.903 22.847 1.00 87.12 243 LEU A N 1
ATOM 1988 C CA . LEU A 1 243 ? -11.748 -1.402 24.195 1.00 87.12 243 LEU A CA 1
ATOM 1989 C C . LEU A 1 243 ? -12.338 -2.479 25.121 1.00 87.12 243 LEU A C 1
ATOM 1991 O O . LEU A 1 243 ? -12.239 -2.364 26.344 1.00 87.12 243 LEU A O 1
ATOM 1995 N N . ILE A 1 244 ? -12.969 -3.517 24.561 1.00 84.25 244 ILE A N 1
ATOM 1996 C CA . ILE A 1 244 ? -13.610 -4.589 25.333 1.00 84.25 244 ILE A CA 1
ATOM 1997 C C . ILE A 1 244 ? -12.585 -5.677 25.669 1.00 84.25 244 ILE A C 1
ATOM 1999 O O . ILE A 1 244 ? -12.089 -6.386 24.795 1.00 84.25 244 ILE A O 1
ATOM 2003 N N . ILE A 1 245 ? -12.335 -5.872 26.963 1.00 84.38 245 ILE A N 1
ATOM 2004 C CA . ILE A 1 245 ? -11.389 -6.871 27.480 1.00 84.38 245 ILE A CA 1
ATOM 2005 C C . ILE A 1 245 ? -12.122 -8.012 28.194 1.00 84.38 245 ILE A C 1
ATOM 2007 O O . ILE A 1 245 ? -13.245 -7.840 28.667 1.00 84.38 245 ILE A O 1
ATOM 2011 N N . TYR A 1 246 ? -11.498 -9.184 28.322 1.00 82.25 246 TYR A N 1
ATOM 2012 C CA . TYR A 1 246 ? -12.079 -10.356 28.984 1.00 82.25 246 TYR A CA 1
ATOM 2013 C C . TYR A 1 246 ? -11.319 -10.740 30.259 1.00 82.25 246 TYR A C 1
ATOM 2015 O O . TYR A 1 246 ? -10.405 -11.555 30.232 1.00 82.25 246 TYR A O 1
ATOM 2023 N N . LYS A 1 247 ? -11.710 -10.207 31.419 1.00 75.69 247 LYS A N 1
ATOM 2024 C CA . LYS A 1 247 ? -11.028 -10.468 32.699 1.00 75.69 247 LYS A CA 1
ATOM 2025 C C . LYS A 1 247 ? -11.953 -11.179 33.687 1.00 75.69 247 LYS A C 1
ATOM 2027 O O . LYS A 1 247 ? -13.142 -10.893 33.764 1.00 75.69 247 LYS A O 1
ATOM 2032 N N . HIS A 1 248 ? -11.415 -12.127 34.459 1.00 77.19 248 HIS A N 1
ATOM 2033 C CA . HIS A 1 248 ? -12.160 -12.873 35.491 1.00 77.19 248 HIS A CA 1
ATOM 2034 C C . HIS A 1 248 ? -13.458 -13.542 34.989 1.00 77.19 248 HIS A C 1
ATOM 2036 O O . HIS A 1 248 ? -14.471 -13.569 35.689 1.00 77.19 248 HIS A O 1
ATOM 2042 N N . GLY A 1 249 ? -13.443 -14.074 33.763 1.00 72.81 249 GLY A N 1
ATOM 2043 C CA . GLY A 1 249 ? -14.610 -14.737 33.174 1.00 72.81 249 GLY A CA 1
ATOM 2044 C C . GLY A 1 249 ? -15.710 -13.784 32.694 1.00 72.81 249 GLY A C 1
ATOM 2045 O O . GLY A 1 249 ? -16.830 -14.232 32.450 1.00 72.81 249 GLY A O 1
ATOM 2046 N N . ARG A 1 250 ? -15.424 -12.479 32.594 1.00 71.94 250 ARG A N 1
ATOM 2047 C CA . ARG A 1 250 ? -16.385 -11.440 32.208 1.00 71.94 250 ARG A CA 1
ATOM 2048 C C . ARG A 1 250 ? -15.783 -10.496 31.175 1.00 71.94 250 ARG A C 1
ATOM 2050 O O . ARG A 1 250 ? -14.590 -10.211 31.213 1.00 71.94 250 ARG A O 1
ATOM 2057 N N . TYR A 1 251 ? -16.633 -9.979 30.294 1.00 75.75 251 TYR A N 1
ATOM 2058 C CA . TYR A 1 251 ? -16.280 -8.849 29.438 1.00 75.75 251 TYR A CA 1
ATOM 2059 C C . TYR A 1 251 ? -16.358 -7.558 30.252 1.00 75.75 251 TYR A C 1
ATOM 2061 O O . TYR A 1 251 ? -17.286 -7.371 31.044 1.00 75.75 251 TYR A O 1
ATOM 2069 N N . MET A 1 252 ? -15.361 -6.697 30.103 1.00 73.25 252 MET A N 1
ATOM 2070 C CA . MET A 1 252 ? -15.198 -5.483 30.894 1.00 73.25 252 MET A CA 1
ATOM 2071 C C . MET A 1 252 ? -14.681 -4.347 30.016 1.00 73.25 252 MET A C 1
ATOM 2073 O O . MET A 1 252 ? -14.036 -4.582 28.995 1.00 73.25 252 MET A O 1
ATOM 2077 N N . LEU A 1 253 ? -14.946 -3.125 30.463 1.00 75.12 253 LEU A N 1
ATOM 2078 C CA . LEU A 1 253 ? -14.290 -1.916 29.983 1.00 75.12 253 LEU A CA 1
ATOM 2079 C C . LEU A 1 253 ? -13.402 -1.395 31.100 1.00 75.12 253 LEU A C 1
ATOM 2081 O O . LEU A 1 253 ? -13.762 -1.478 32.276 1.00 75.12 253 LEU A O 1
ATOM 2085 N N . GLU A 1 254 ? -12.257 -0.834 30.743 1.00 74.19 254 GLU A N 1
ATOM 2086 C CA . GLU A 1 254 ? -11.368 -0.260 31.749 1.00 74.19 254 GLU A CA 1
ATOM 2087 C C . GLU A 1 254 ? -11.938 1.047 32.309 1.00 74.19 254 GLU A C 1
ATOM 2089 O O . GLU A 1 254 ? -11.869 1.271 33.519 1.00 74.19 254 GLU A O 1
ATOM 2094 N N . ARG A 1 255 ? -12.519 1.894 31.445 1.00 76.38 255 ARG A N 1
ATOM 2095 C CA . ARG A 1 255 ? -13.119 3.194 31.787 1.00 76.38 255 ARG A CA 1
ATOM 2096 C C . ARG A 1 255 ? -14.208 3.586 30.789 1.00 76.38 255 ARG A C 1
ATOM 2098 O O . ARG A 1 255 ? -14.238 3.078 29.671 1.00 76.38 255 ARG A O 1
ATOM 2105 N N . SER A 1 256 ? -15.052 4.537 31.188 1.00 81.62 256 SER A N 1
ATOM 2106 C CA . SER A 1 256 ? -15.852 5.313 30.236 1.00 81.62 256 SER A CA 1
ATOM 2107 C C . SER A 1 256 ? -14.921 6.134 29.341 1.00 81.62 256 SER A C 1
ATOM 2109 O O . SER A 1 256 ? -13.965 6.733 29.841 1.00 81.62 256 SER A O 1
ATOM 2111 N N . VAL A 1 257 ? -15.195 6.167 28.040 1.00 87.25 257 VAL A N 1
ATOM 2112 C CA . VAL A 1 257 ? -14.371 6.860 27.047 1.00 87.25 257 VAL A CA 1
ATOM 2113 C C . VAL A 1 257 ? -15.250 7.527 25.995 1.00 87.25 257 VAL A C 1
ATOM 2115 O O . VAL A 1 257 ? -16.267 6.978 25.580 1.00 87.25 257 VAL A O 1
ATOM 2118 N N . HIS A 1 258 ? -14.842 8.718 25.570 1.00 93.50 258 HIS A N 1
ATOM 2119 C CA . HIS A 1 258 ? -15.378 9.405 24.402 1.00 93.50 258 HIS A CA 1
ATOM 2120 C C . HIS A 1 258 ? -14.259 9.502 23.365 1.00 93.50 258 HIS A C 1
ATOM 2122 O O . HIS A 1 258 ? -13.143 9.896 23.705 1.00 93.50 258 HIS A O 1
ATOM 2128 N N . VAL A 1 259 ? -14.543 9.071 22.141 1.00 95.56 259 VAL A N 1
ATOM 2129 C CA . VAL A 1 259 ? -13.605 8.999 21.022 1.00 95.56 259 VAL A CA 1
ATOM 2130 C C . VAL A 1 259 ? -14.245 9.712 19.841 1.00 95.56 259 VAL A C 1
ATOM 2132 O O . VAL A 1 259 ? -15.271 9.266 19.343 1.00 95.56 259 VAL A O 1
ATOM 2135 N N . GLN A 1 260 ? -13.624 10.792 19.384 1.00 97.00 260 GLN A N 1
ATOM 2136 C CA . GLN A 1 260 ? -13.932 11.415 18.103 1.00 97.00 260 GLN A CA 1
ATOM 2137 C C . GLN A 1 260 ? -12.762 11.127 17.169 1.00 97.00 260 GLN A C 1
ATOM 2139 O O . GLN A 1 260 ? -11.623 11.437 17.519 1.00 97.00 260 GLN A O 1
ATOM 2144 N N . ASP A 1 261 ? -13.024 10.511 16.019 1.00 97.75 261 ASP A N 1
ATOM 2145 C CA . ASP A 1 261 ? -11.957 9.913 15.219 1.00 97.75 261 ASP A CA 1
ATOM 2146 C C . ASP A 1 261 ? -12.252 9.971 13.714 1.00 97.75 261 ASP A C 1
ATOM 2148 O O . ASP A 1 261 ? -13.405 9.890 13.281 1.00 97.75 261 ASP A O 1
ATOM 2152 N N . TYR A 1 262 ? -11.202 10.156 12.914 1.00 97.25 262 TYR A N 1
ATOM 2153 C CA . TYR A 1 262 ? -11.261 10.280 11.456 1.00 97.25 262 TYR A CA 1
ATOM 2154 C C . TYR A 1 262 ? -9.867 10.069 10.841 1.00 97.25 262 TYR A C 1
ATOM 2156 O O . TYR A 1 262 ? -8.863 10.369 11.488 1.00 97.25 262 TYR A O 1
ATOM 2164 N N . PRO A 1 263 ? -9.769 9.591 9.587 1.00 97.06 263 PRO A N 1
ATOM 2165 C CA . PRO A 1 263 ? -8.474 9.373 8.955 1.00 97.06 263 PRO A CA 1
ATOM 2166 C C . PRO A 1 263 ? -7.824 10.677 8.475 1.00 97.06 263 PRO A C 1
ATOM 2168 O O . PRO A 1 263 ? -8.479 11.523 7.864 1.00 97.06 263 PRO A O 1
ATOM 2171 N N . HIS A 1 264 ? -6.505 10.793 8.637 1.00 94.12 264 HIS A N 1
ATOM 2172 C CA . HIS A 1 264 ? -5.726 11.893 8.062 1.00 94.12 264 HIS A CA 1
ATOM 2173 C C . HIS A 1 264 ? -5.623 11.805 6.529 1.00 94.12 264 HIS A C 1
ATOM 2175 O O . HIS A 1 264 ? -5.641 12.826 5.842 1.00 94.12 264 HIS A O 1
ATOM 2181 N N . PHE A 1 265 ? -5.557 10.586 5.982 1.00 97.25 265 PHE A N 1
ATOM 2182 C CA . PHE A 1 265 ? -5.484 10.341 4.541 1.00 97.25 265 PHE A CA 1
ATOM 2183 C C . PHE A 1 265 ? -6.635 9.481 4.031 1.00 97.25 265 PHE A C 1
ATOM 2185 O O . PHE A 1 265 ? -7.079 8.533 4.679 1.00 97.25 265 PHE A O 1
ATOM 2192 N N . ARG A 1 266 ? -7.079 9.772 2.806 1.00 97.25 266 ARG A N 1
ATOM 2193 C CA . ARG A 1 266 ? -8.220 9.102 2.161 1.00 97.25 266 ARG A CA 1
ATOM 2194 C C . ARG A 1 266 ? -7.844 7.760 1.525 1.00 97.25 266 ARG A C 1
ATOM 2196 O O . ARG A 1 266 ? -8.724 6.936 1.285 1.00 97.25 266 ARG A O 1
ATOM 2203 N N . HIS A 1 267 ? -6.559 7.544 1.243 1.00 98.56 267 HIS A N 1
ATOM 2204 C CA . HIS A 1 267 ? -6.026 6.339 0.604 1.00 98.56 267 HIS A CA 1
ATOM 2205 C C . HIS A 1 267 ? -5.036 5.631 1.535 1.00 98.56 267 HIS A C 1
ATOM 2207 O O . HIS A 1 267 ? -3.919 6.105 1.736 1.00 98.56 267 HIS A O 1
ATOM 2213 N N . ARG A 1 268 ? -5.444 4.510 2.136 1.00 98.69 268 ARG A N 1
ATOM 2214 C CA . ARG A 1 268 ? -4.657 3.796 3.153 1.00 98.69 268 ARG A CA 1
ATOM 2215 C C . ARG A 1 268 ? -4.562 2.332 2.776 1.00 98.69 268 ARG A C 1
ATOM 2217 O O . ARG A 1 268 ? -5.456 1.552 3.117 1.00 98.69 268 ARG A O 1
ATOM 2224 N N . GLY A 1 269 ? -3.523 1.987 2.022 1.00 98.44 269 GLY A N 1
ATOM 2225 C CA . GLY A 1 269 ? -3.503 0.713 1.323 1.00 98.44 269 GLY A CA 1
ATOM 2226 C C . GLY A 1 269 ? -2.355 -0.221 1.644 1.00 98.44 269 GLY A C 1
ATOM 2227 O O . GLY A 1 269 ? -1.335 0.147 2.231 1.00 98.44 269 GLY A O 1
ATOM 2228 N N . ILE A 1 270 ? -2.560 -1.455 1.206 1.00 98.88 270 ILE A N 1
ATOM 2229 C CA . ILE A 1 270 ? -1.502 -2.420 0.935 1.00 98.88 270 ILE A CA 1
ATOM 2230 C C . ILE A 1 270 ? -1.622 -2.852 -0.523 1.00 98.88 270 ILE A C 1
ATOM 2232 O O . ILE A 1 270 ? -2.740 -2.958 -1.035 1.00 98.88 270 ILE A O 1
ATOM 2236 N N . MET A 1 271 ? -0.489 -3.147 -1.150 1.00 98.88 271 MET A N 1
ATOM 2237 C CA . MET A 1 271 ? -0.454 -3.863 -2.418 1.00 98.88 271 MET A CA 1
ATOM 2238 C C . MET A 1 271 ? -0.046 -5.312 -2.174 1.00 98.88 271 MET A C 1
ATOM 2240 O O . MET A 1 271 ? 0.946 -5.565 -1.486 1.00 98.88 271 MET A O 1
ATOM 2244 N N . ILE A 1 272 ? -0.805 -6.249 -2.742 1.00 98.75 272 ILE A N 1
ATOM 2245 C CA . ILE A 1 272 ? -0.418 -7.660 -2.819 1.00 98.75 272 ILE A CA 1
ATOM 2246 C C . ILE A 1 272 ? -0.224 -8.069 -4.276 1.00 98.75 272 ILE A C 1
ATOM 2248 O O . ILE A 1 272 ? -1.086 -7.822 -5.122 1.00 98.75 272 ILE A O 1
ATOM 2252 N N . ASP A 1 273 ? 0.890 -8.738 -4.539 1.00 98.88 273 ASP A N 1
ATOM 2253 C CA . ASP A 1 273 ? 1.183 -9.372 -5.818 1.00 98.88 273 ASP A CA 1
ATOM 2254 C C . ASP A 1 273 ? 0.738 -10.837 -5.794 1.00 98.88 273 ASP A C 1
ATOM 2256 O O . ASP A 1 273 ? 1.191 -11.635 -4.970 1.00 98.88 273 ASP A O 1
ATOM 2260 N N . ALA A 1 274 ? -0.200 -11.171 -6.679 1.00 98.19 274 ALA A N 1
ATOM 2261 C CA . ALA A 1 274 ? -0.746 -12.514 -6.855 1.00 98.19 274 ALA A CA 1
ATOM 2262 C C . ALA A 1 274 ? -0.301 -13.177 -8.171 1.00 98.19 274 ALA A C 1
ATOM 2264 O O . ALA A 1 274 ? -0.825 -14.235 -8.539 1.00 98.19 274 ALA A O 1
ATOM 2265 N N . ALA A 1 275 ? 0.635 -12.550 -8.885 1.00 98.38 275 ALA A N 1
ATOM 2266 C CA . ALA A 1 275 ? 1.118 -12.984 -10.183 1.00 98.38 275 ALA A CA 1
ATOM 2267 C C . ALA A 1 275 ? 2.465 -13.701 -10.086 1.00 98.38 275 ALA A C 1
ATOM 2269 O O . ALA A 1 275 ? 2.614 -14.788 -10.657 1.00 98.38 275 ALA A O 1
ATOM 2270 N N . ARG A 1 276 ? 3.433 -13.149 -9.336 1.00 98.62 276 ARG A N 1
ATOM 2271 C CA . ARG A 1 276 ? 4.743 -13.802 -9.135 1.00 98.62 276 ARG A CA 1
ATOM 2272 C C . ARG A 1 276 ? 4.588 -15.119 -8.392 1.00 98.62 276 ARG A C 1
ATOM 2274 O O . ARG A 1 276 ? 5.241 -16.094 -8.745 1.00 98.62 276 ARG A O 1
ATOM 2281 N N . ASN A 1 277 ? 3.668 -15.187 -7.438 1.00 98.56 277 ASN A N 1
ATOM 2282 C CA . ASN A 1 277 ? 3.214 -16.417 -6.798 1.00 98.56 277 ASN A CA 1
ATOM 2283 C C . ASN A 1 277 ? 1.714 -16.307 -6.509 1.00 98.56 277 ASN A C 1
ATOM 2285 O O . ASN A 1 277 ? 1.209 -15.240 -6.167 1.00 98.56 277 ASN A O 1
ATOM 2289 N N . PHE A 1 278 ? 0.989 -17.417 -6.651 1.00 98.62 278 PHE A N 1
ATOM 2290 C CA . PHE A 1 278 ? -0.462 -17.417 -6.475 1.00 98.62 278 PHE A CA 1
ATOM 2291 C C . PHE A 1 278 ? -0.859 -17.269 -4.999 1.00 98.62 278 PHE A C 1
ATOM 2293 O O . PHE A 1 278 ? -0.348 -17.973 -4.125 1.00 98.62 278 PHE A O 1
ATOM 2300 N N . LEU A 1 279 ? -1.850 -16.413 -4.728 1.00 98.56 279 LEU A N 1
ATOM 2301 C CA . LEU A 1 279 ? -2.425 -16.219 -3.394 1.00 98.56 279 LEU A CA 1
ATOM 2302 C C . LEU A 1 279 ? -3.860 -16.779 -3.341 1.00 98.56 279 LEU A C 1
ATOM 2304 O O . LEU A 1 279 ? -4.762 -16.214 -3.959 1.00 98.56 279 LEU A O 1
ATOM 2308 N N . PRO A 1 280 ? -4.148 -17.862 -2.602 1.00 98.50 280 PRO A N 1
ATOM 2309 C CA . PRO A 1 280 ? -5.505 -18.375 -2.463 1.00 98.50 280 PRO A CA 1
ATOM 2310 C C . PRO A 1 280 ? -6.466 -17.306 -1.935 1.00 98.50 280 PRO A C 1
ATOM 2312 O O . PRO A 1 280 ? -6.107 -16.505 -1.072 1.00 98.50 280 PRO A O 1
ATOM 2315 N N . VAL A 1 281 ? -7.716 -17.336 -2.408 1.00 98.69 281 VAL A N 1
ATOM 2316 C CA . VAL A 1 281 ? -8.751 -16.357 -2.030 1.00 98.69 281 VAL A CA 1
ATOM 2317 C C . VAL A 1 281 ? -8.859 -16.212 -0.516 1.00 98.69 281 VAL A C 1
ATOM 2319 O O . VAL A 1 281 ? -8.866 -15.094 -0.020 1.00 98.69 281 VAL A O 1
ATOM 2322 N N . ASP A 1 282 ? -8.891 -17.320 0.225 1.00 98.44 282 ASP A N 1
ATOM 2323 C CA . ASP A 1 282 ? -9.043 -17.282 1.682 1.00 98.44 282 ASP A CA 1
ATOM 2324 C C . ASP A 1 282 ? -7.871 -16.562 2.377 1.00 98.44 282 ASP A C 1
ATOM 2326 O O . ASP A 1 282 ? -8.093 -15.845 3.350 1.00 98.44 282 ASP A O 1
ATOM 2330 N N . SER A 1 283 ? -6.650 -16.657 1.837 1.00 98.31 283 SER A N 1
ATOM 2331 C CA . SER A 1 283 ? -5.487 -15.911 2.336 1.00 98.31 283 SER A CA 1
ATOM 2332 C C . SER A 1 283 ? -5.607 -14.411 2.069 1.00 98.31 283 SER A C 1
ATOM 2334 O O . SER A 1 283 ? -5.180 -13.618 2.901 1.00 98.31 283 SER A O 1
ATOM 2336 N N . ILE A 1 284 ? -6.224 -14.009 0.951 1.00 98.81 284 ILE A N 1
ATOM 2337 C CA . ILE A 1 284 ? -6.540 -12.601 0.653 1.00 98.81 284 ILE A CA 1
ATOM 2338 C C . ILE A 1 284 ? -7.628 -12.088 1.609 1.00 98.81 284 ILE A C 1
ATOM 2340 O O . ILE A 1 284 ? -7.507 -10.988 2.149 1.00 98.81 284 ILE A O 1
ATOM 2344 N N . LEU A 1 285 ? -8.668 -12.892 1.866 1.00 98.81 285 LEU A N 1
ATOM 2345 C CA . LEU A 1 285 ? -9.737 -12.543 2.810 1.00 98.81 285 LEU A CA 1
ATOM 2346 C C . LEU A 1 285 ? -9.194 -12.324 4.231 1.00 98.81 285 LEU A C 1
ATOM 2348 O O . LEU A 1 285 ? -9.616 -11.380 4.896 1.00 98.81 285 LEU A O 1
ATOM 2352 N N . GLU A 1 286 ? -8.226 -13.136 4.666 1.00 98.38 286 GLU A N 1
ATOM 2353 C CA . GLU A 1 286 ? -7.520 -12.937 5.939 1.00 98.38 286 GLU A CA 1
ATOM 2354 C C . GLU A 1 286 ? -6.838 -11.563 6.002 1.00 98.38 286 GLU A C 1
ATOM 2356 O O . GLU A 1 286 ? -6.950 -10.865 7.011 1.00 98.38 286 GLU A O 1
ATOM 2361 N N . GLN A 1 287 ? -6.189 -11.121 4.918 1.00 98.69 287 GLN A N 1
ATOM 2362 C CA . GLN A 1 287 ? -5.546 -9.803 4.910 1.00 98.69 287 GLN A CA 1
ATOM 2363 C C . GLN A 1 287 ? -6.580 -8.683 5.015 1.00 98.69 287 GLN A C 1
ATOM 2365 O O . GLN A 1 287 ? -6.367 -7.734 5.763 1.00 98.69 287 GLN A O 1
ATOM 2370 N N . ILE A 1 288 ? -7.727 -8.820 4.344 1.00 98.81 288 ILE A N 1
ATOM 2371 C CA . ILE A 1 288 ? -8.839 -7.861 4.430 1.00 98.81 288 ILE A CA 1
ATOM 2372 C C . ILE A 1 288 ? -9.402 -7.790 5.861 1.00 98.81 288 ILE A C 1
ATOM 2374 O O . ILE A 1 288 ? -9.727 -6.699 6.336 1.00 98.81 288 ILE A O 1
ATOM 2378 N N . ASP A 1 289 ? -9.508 -8.921 6.569 1.00 97.50 289 ASP A N 1
ATOM 2379 C CA . ASP A 1 289 ? -9.888 -8.924 7.987 1.00 97.50 289 ASP A CA 1
ATOM 2380 C C . ASP A 1 289 ? -8.914 -8.074 8.816 1.00 97.50 289 ASP A C 1
ATOM 2382 O O . ASP A 1 289 ? -9.353 -7.219 9.587 1.00 97.50 289 ASP A O 1
ATOM 2386 N N . ILE A 1 290 ? -7.603 -8.253 8.626 1.00 97.19 290 ILE A N 1
ATOM 2387 C CA . ILE A 1 290 ? -6.585 -7.508 9.381 1.00 97.19 290 ILE A CA 1
ATOM 2388 C C . ILE A 1 290 ? -6.568 -6.025 8.983 1.00 97.19 290 ILE A C 1
ATOM 2390 O O . ILE A 1 290 ? -6.519 -5.168 9.865 1.00 97.19 290 ILE A O 1
ATOM 2394 N N . MET A 1 291 ? -6.697 -5.705 7.691 1.00 98.69 291 MET A N 1
ATOM 2395 C CA . MET A 1 291 ? -6.835 -4.328 7.200 1.00 98.69 291 MET A CA 1
ATOM 2396 C C . MET A 1 291 ? -7.993 -3.599 7.883 1.00 98.69 291 MET A C 1
ATOM 2398 O O . MET A 1 291 ? -7.820 -2.461 8.313 1.00 98.69 291 MET A O 1
ATOM 2402 N N . SER A 1 292 ? -9.141 -4.267 8.043 1.00 97.31 292 SER A N 1
ATOM 2403 C CA . SER A 1 292 ? -10.308 -3.715 8.738 1.00 97.31 292 SER A CA 1
ATOM 2404 C C . SER A 1 292 ? -9.997 -3.381 10.200 1.00 97.31 292 SER A C 1
ATOM 2406 O O . SER A 1 292 ? -10.323 -2.289 10.666 1.00 97.31 292 SER A O 1
ATOM 2408 N 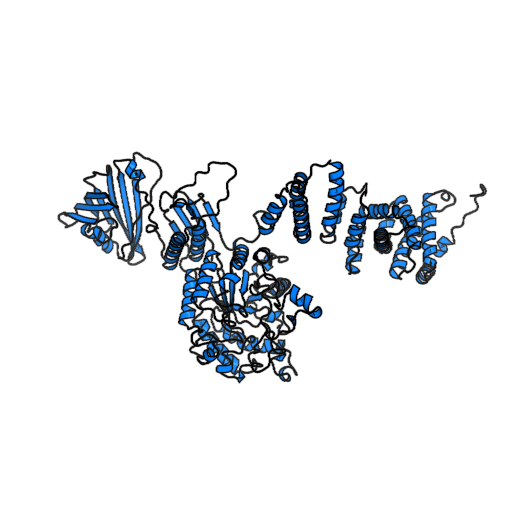N . LEU A 1 293 ? -9.297 -4.273 10.913 1.00 95.44 293 LEU A N 1
ATOM 2409 C CA . LEU A 1 293 ? -8.913 -4.060 12.317 1.00 95.44 293 LEU A CA 1
ATOM 2410 C C . LEU A 1 293 ? -8.037 -2.816 12.514 1.00 95.44 293 LEU A C 1
ATOM 2412 O O . LEU A 1 293 ? -8.140 -2.161 13.551 1.00 95.44 293 LEU A O 1
ATOM 2416 N N . VAL A 1 294 ? -7.197 -2.492 11.526 1.00 96.81 294 VAL A N 1
ATOM 2417 C CA . VAL A 1 294 ? -6.293 -1.330 11.553 1.00 96.81 294 VAL A CA 1
ATOM 2418 C C . VAL A 1 294 ? -6.779 -0.162 10.687 1.00 96.81 294 VAL A C 1
ATOM 2420 O O . VAL A 1 294 ? -6.042 0.794 10.479 1.00 96.81 294 VAL A O 1
ATOM 2423 N N . LYS A 1 295 ? -8.018 -0.219 10.186 1.00 98.44 295 LYS A N 1
ATOM 2424 C CA . LYS A 1 295 ? -8.671 0.837 9.392 1.00 98.44 295 LYS A CA 1
ATOM 2425 C C . LYS A 1 295 ? -7.974 1.205 8.067 1.00 98.44 295 LYS A C 1
ATOM 2427 O O . LYS A 1 295 ? -8.133 2.322 7.556 1.00 98.44 295 LYS A O 1
ATOM 2432 N N . MET A 1 296 ? -7.238 0.266 7.472 1.00 98.44 296 MET A N 1
ATOM 2433 C CA . MET A 1 296 ? -6.799 0.363 6.073 1.00 98.44 296 MET A CA 1
ATOM 2434 C C . MET A 1 296 ? -7.991 0.143 5.141 1.00 98.44 296 MET A C 1
ATOM 2436 O O . MET A 1 296 ? -8.811 -0.739 5.386 1.00 98.44 296 MET A O 1
ATOM 2440 N N . ASN A 1 297 ? -8.089 0.938 4.076 1.00 98.69 297 ASN A N 1
ATOM 2441 C CA . ASN A 1 297 ? -9.268 0.990 3.211 1.00 98.69 297 ASN A CA 1
ATOM 2442 C C . ASN A 1 297 ? -8.980 0.695 1.733 1.00 98.69 297 ASN A C 1
ATOM 2444 O O . ASN A 1 297 ? -9.907 0.782 0.933 1.00 98.69 297 ASN A O 1
ATOM 2448 N N . VAL A 1 298 ? -7.746 0.348 1.348 1.00 98.88 298 VAL A N 1
ATOM 2449 C CA . VAL A 1 298 ? -7.401 -0.002 -0.041 1.00 98.88 298 VAL A CA 1
ATOM 2450 C C . VAL A 1 298 ? -6.619 -1.311 -0.102 1.00 98.88 298 VAL A C 1
ATOM 2452 O O . VAL A 1 298 ? -5.524 -1.423 0.439 1.00 98.88 298 VAL A O 1
ATOM 2455 N N . LEU A 1 299 ? -7.180 -2.304 -0.784 1.00 98.94 299 LEU A N 1
ATOM 2456 C CA . LEU A 1 299 ? -6.457 -3.468 -1.269 1.00 98.94 299 LEU A CA 1
ATOM 2457 C C . LEU A 1 299 ? -6.115 -3.210 -2.733 1.00 98.94 299 LEU A C 1
ATOM 2459 O O . LEU A 1 299 ? -6.978 -3.331 -3.606 1.00 98.94 299 LEU A O 1
ATOM 2463 N N . HIS A 1 300 ? -4.870 -2.840 -2.987 1.00 98.94 300 HIS A N 1
ATOM 2464 C CA . HIS A 1 300 ? -4.325 -2.804 -4.329 1.00 98.94 300 HIS A CA 1
ATOM 2465 C C . HIS A 1 300 ? -3.920 -4.234 -4.708 1.00 98.94 300 HIS A C 1
ATOM 2467 O O . HIS A 1 300 ? -3.089 -4.865 -4.054 1.00 98.94 300 HIS A O 1
ATOM 2473 N N . TRP A 1 301 ? -4.592 -4.793 -5.709 1.00 98.81 301 TRP A N 1
ATOM 2474 C CA . TRP A 1 301 ? -4.399 -6.176 -6.118 1.00 98.81 301 TRP A CA 1
ATOM 2475 C C . TRP A 1 301 ? -3.674 -6.236 -7.461 1.00 98.81 301 TRP A C 1
ATOM 2477 O O . TRP A 1 301 ? -4.298 -6.074 -8.512 1.00 98.81 301 TRP A O 1
ATOM 2487 N N . HIS A 1 302 ? -2.372 -6.509 -7.401 1.00 98.88 302 HIS A N 1
ATOM 2488 C CA . HIS A 1 302 ? -1.531 -6.776 -8.560 1.00 98.88 302 HIS A CA 1
ATOM 2489 C C . HIS A 1 302 ? -1.798 -8.195 -9.066 1.00 98.88 302 HIS A C 1
ATOM 2491 O O . HIS A 1 302 ? -1.386 -9.192 -8.466 1.00 98.88 302 HIS A O 1
ATOM 2497 N N . LEU A 1 303 ? -2.634 -8.285 -10.106 1.00 98.62 303 LEU A N 1
ATOM 2498 C CA . LEU A 1 303 ? -3.286 -9.532 -10.519 1.00 98.62 303 LEU A CA 1
ATOM 2499 C C . LEU A 1 303 ? -2.462 -10.357 -11.505 1.00 98.62 303 LEU A C 1
ATOM 2501 O O . LEU A 1 303 ? -2.630 -11.577 -11.554 1.00 98.62 303 LEU A O 1
ATOM 2505 N N . VAL A 1 304 ? -1.661 -9.701 -12.343 1.00 98.62 304 VAL A N 1
ATOM 2506 C CA . VAL A 1 304 ? -0.939 -10.329 -13.456 1.00 98.62 304 VAL A CA 1
ATOM 2507 C C . VAL A 1 304 ? 0.427 -9.682 -13.622 1.00 98.62 304 VAL A C 1
ATOM 2509 O O . VAL A 1 304 ? 0.559 -8.486 -13.413 1.00 98.62 304 VAL A O 1
ATOM 2512 N N . ASP A 1 305 ? 1.393 -10.476 -14.073 1.00 98.75 305 ASP A N 1
ATOM 2513 C CA . ASP A 1 305 ? 2.750 -10.037 -14.394 1.00 98.75 305 ASP A CA 1
ATOM 2514 C C . ASP A 1 305 ? 3.329 -10.978 -15.469 1.00 98.75 305 ASP A C 1
ATOM 2516 O O . ASP A 1 305 ? 2.672 -11.891 -15.989 1.00 98.75 305 ASP A O 1
ATOM 2520 N N . SER A 1 306 ? 4.595 -10.796 -15.811 1.00 98.31 306 SER A N 1
ATOM 2521 C CA . SER A 1 306 ? 5.353 -11.594 -16.755 1.00 98.31 306 SER A CA 1
ATOM 2522 C C . SER A 1 306 ? 5.389 -13.090 -16.401 1.00 98.31 306 SER A C 1
ATOM 2524 O O . SER A 1 306 ? 5.430 -13.928 -17.315 1.00 98.31 306 SER A O 1
ATOM 2526 N N . GLN A 1 307 ? 5.356 -13.436 -15.108 1.00 98.62 307 GLN A N 1
ATOM 2527 C CA . GLN A 1 307 ? 5.486 -14.801 -14.597 1.00 98.62 307 GLN A CA 1
ATOM 2528 C C . GLN A 1 307 ? 4.209 -15.631 -14.782 1.00 98.62 307 GLN A C 1
ATOM 2530 O O . GLN A 1 307 ? 4.312 -16.792 -15.191 1.00 98.62 307 GLN A O 1
ATOM 2535 N N . SER A 1 308 ? 3.019 -15.072 -14.524 1.00 98.75 308 SER A N 1
ATOM 2536 C CA . SER A 1 308 ? 1.763 -15.825 -14.628 1.00 98.75 308 SER A CA 1
ATOM 2537 C C . SER A 1 308 ? 0.534 -14.968 -14.949 1.00 98.75 308 SER A C 1
ATOM 2539 O O . SER A 1 308 ? 0.482 -13.769 -14.681 1.00 98.75 308 SER A O 1
ATOM 2541 N N . TRP A 1 309 ? -0.481 -15.626 -15.520 1.00 98.81 309 TRP A N 1
ATOM 2542 C CA . TRP A 1 309 ? -1.820 -15.066 -15.711 1.00 98.81 309 TRP A CA 1
ATOM 2543 C C . TRP A 1 309 ? -2.854 -15.949 -14.995 1.00 98.81 309 TRP A C 1
ATOM 2545 O O . TRP A 1 309 ? -3.330 -16.932 -15.575 1.00 98.81 309 TRP A O 1
ATOM 2555 N N . PRO A 1 310 ? -3.218 -15.646 -13.736 1.00 98.38 310 PRO A N 1
ATOM 2556 C CA . PRO A 1 310 ? -4.128 -16.486 -12.959 1.00 98.38 310 PRO A CA 1
ATOM 2557 C C . PRO A 1 310 ? -5.617 -16.234 -13.259 1.00 98.38 310 PRO A C 1
ATOM 2559 O O . PRO A 1 310 ? -6.468 -16.988 -12.792 1.00 98.38 310 PRO A O 1
ATOM 2562 N N . LEU A 1 311 ? -5.979 -15.204 -14.027 1.00 98.56 311 LEU A N 1
ATOM 2563 C CA . LEU A 1 311 ? -7.380 -14.831 -14.255 1.00 98.56 311 LEU A CA 1
ATOM 2564 C C . LEU A 1 311 ? -8.055 -15.700 -15.327 1.00 98.56 311 LEU A C 1
ATOM 2566 O O . LEU A 1 311 ? -7.543 -15.848 -16.439 1.00 98.56 311 LEU A O 1
ATOM 2570 N N . ILE A 1 312 ? -9.249 -16.217 -15.031 1.00 98.19 312 ILE A N 1
ATOM 2571 C CA . ILE A 1 312 ? -10.130 -16.847 -16.024 1.00 98.19 312 ILE A CA 1
ATOM 2572 C C . ILE A 1 312 ? -11.118 -15.794 -16.526 1.00 98.19 312 ILE A C 1
ATOM 2574 O O . ILE A 1 312 ? -12.084 -15.480 -15.830 1.00 98.19 312 ILE A O 1
ATOM 2578 N N . LEU A 1 313 ? -10.862 -15.286 -17.733 1.00 97.56 313 LEU A N 1
ATOM 2579 C CA . LEU A 1 313 ? -11.711 -14.313 -18.423 1.00 97.56 313 LEU A CA 1
ATOM 2580 C C . LEU A 1 313 ? -12.519 -14.974 -19.543 1.00 97.56 313 LEU A C 1
ATOM 2582 O O . LEU A 1 313 ? -12.047 -15.913 -20.186 1.00 97.56 313 LEU A O 1
ATOM 2586 N N . GLU A 1 314 ? -13.719 -14.471 -19.802 1.00 96.81 314 GLU A N 1
ATOM 2587 C CA . GLU A 1 314 ? -14.588 -14.901 -20.898 1.00 96.81 314 GLU A CA 1
ATOM 2588 C C . GLU A 1 314 ? -14.090 -14.392 -22.256 1.00 96.81 314 GLU A C 1
ATOM 2590 O O . GLU A 1 314 ? -14.171 -15.118 -23.249 1.00 96.81 314 GLU A O 1
ATOM 2595 N N . CYS A 1 315 ? -13.540 -13.176 -22.315 1.00 96.25 315 CYS A N 1
ATOM 2596 C CA . CYS A 1 315 ? -13.081 -12.550 -23.553 1.00 96.25 315 CYS A CA 1
ATOM 2597 C C . CYS A 1 315 ? -11.809 -13.185 -24.127 1.00 96.25 315 CYS A C 1
ATOM 2599 O O . CYS A 1 315 ? -11.542 -13.049 -25.322 1.00 96.25 315 CYS A O 1
ATOM 2601 N N . CYS A 1 316 ? -11.017 -13.842 -23.276 1.00 96.25 316 CYS A N 1
ATOM 2602 C CA . CYS A 1 316 ? -9.774 -14.523 -23.639 1.00 96.25 316 CYS A CA 1
ATOM 2603 C C . CYS A 1 316 ? -9.443 -15.663 -22.648 1.00 96.25 316 CYS A C 1
ATOM 2605 O O . CYS A 1 316 ? -8.481 -15.562 -21.872 1.00 96.25 316 CYS A O 1
ATOM 2607 N N . PRO A 1 317 ? -10.220 -16.766 -22.650 1.00 97.38 317 PRO A N 1
ATOM 2608 C CA . PRO A 1 317 ? -10.038 -17.879 -21.712 1.00 97.38 317 PRO A CA 1
ATOM 2609 C C . PRO A 1 317 ? -8.654 -18.533 -21.800 1.00 97.38 317 PRO A C 1
ATOM 2611 O O . PRO A 1 317 ? -8.140 -19.065 -20.809 1.00 97.38 317 PRO A O 1
ATOM 2614 N N . GLU A 1 318 ? -8.039 -18.481 -22.982 1.00 98.19 318 GLU A N 1
ATOM 2615 C CA . GLU A 1 318 ? -6.712 -19.013 -23.267 1.00 98.19 318 GLU A CA 1
ATOM 2616 C C . GLU A 1 318 ? -5.597 -18.342 -22.462 1.00 98.19 318 GLU A C 1
ATOM 2618 O O . GLU A 1 318 ? -4.576 -18.989 -22.232 1.00 98.19 318 GLU A O 1
ATOM 2623 N N . MET A 1 319 ? -5.784 -17.109 -21.969 1.00 98.62 319 MET A N 1
ATOM 2624 C CA . MET A 1 319 ? -4.767 -16.441 -21.151 1.00 98.62 319 MET A CA 1
ATOM 2625 C C . MET A 1 319 ? -4.457 -17.233 -19.874 1.00 98.62 319 MET A C 1
ATOM 2627 O O . MET A 1 319 ? -3.294 -17.407 -19.511 1.00 98.62 319 MET A O 1
ATOM 2631 N N . SER A 1 320 ? -5.486 -17.826 -19.259 1.00 98.00 320 SER A N 1
ATOM 2632 C CA . SER A 1 320 ? -5.353 -18.649 -18.049 1.00 98.00 320 SER A CA 1
ATOM 2633 C C . SER A 1 320 ? -4.522 -19.924 -18.248 1.00 98.00 320 SER A C 1
ATOM 2635 O O . SER A 1 320 ? -4.202 -20.612 -17.278 1.00 98.00 320 SER A O 1
ATOM 2637 N N . ASN A 1 321 ? -4.151 -20.276 -19.486 1.00 98.38 321 ASN A N 1
ATOM 2638 C CA . ASN A 1 321 ? -3.227 -21.381 -19.744 1.00 98.38 321 ASN A CA 1
ATOM 2639 C C . ASN A 1 321 ? -1.810 -21.108 -19.221 1.00 98.38 321 ASN A C 1
ATOM 2641 O O . ASN A 1 321 ? -1.090 -22.075 -18.989 1.00 98.38 321 ASN A O 1
ATOM 2645 N N . ASP A 1 322 ? -1.439 -19.842 -19.002 1.00 98.56 322 ASP A N 1
ATOM 2646 C CA . ASP A 1 322 ? -0.187 -19.454 -18.336 1.00 98.56 322 ASP A CA 1
ATOM 2647 C C . ASP A 1 322 ? -0.349 -19.215 -16.818 1.00 98.56 322 ASP A C 1
ATOM 2649 O O . ASP A 1 322 ? 0.519 -18.615 -16.189 1.00 98.56 322 ASP A O 1
ATOM 2653 N N . ALA A 1 323 ? -1.441 -19.669 -16.200 1.00 98.62 323 ALA A N 1
ATOM 2654 C CA . ALA A 1 323 ? -1.483 -19.824 -14.747 1.00 98.62 323 ALA A CA 1
ATOM 2655 C C . ALA A 1 323 ? -0.559 -20.973 -14.302 1.00 98.62 323 ALA A C 1
ATOM 2657 O O . ALA A 1 323 ? -0.371 -21.938 -15.050 1.00 98.62 323 ALA A O 1
ATOM 2658 N N . TYR A 1 324 ? -0.060 -20.931 -13.064 1.00 98.56 324 TYR A N 1
ATOM 2659 C CA . TYR A 1 324 ? 0.820 -21.979 -12.525 1.00 98.56 324 TYR A CA 1
ATOM 2660 C C . TYR A 1 324 ? 0.191 -23.378 -12.543 1.00 98.56 324 TYR A C 1
ATOM 2662 O O . TYR A 1 324 ? 0.851 -24.369 -12.866 1.00 98.56 324 TYR A O 1
ATOM 2670 N N . SER A 1 325 ? -1.114 -23.465 -12.292 1.00 98.19 325 SER A N 1
ATOM 2671 C CA . SER A 1 325 ? -1.880 -24.698 -12.436 1.00 98.19 325 SER A CA 1
ATOM 2672 C C . SER A 1 325 ? -3.350 -24.413 -12.744 1.00 98.19 325 SER A C 1
ATOM 2674 O O . SER A 1 325 ? -3.771 -23.278 -12.959 1.00 98.19 325 SER A O 1
ATOM 2676 N N . LYS A 1 326 ? -4.171 -25.467 -12.806 1.00 96.75 326 LYS A N 1
ATOM 2677 C CA . LYS A 1 326 ? -5.631 -25.322 -12.925 1.00 96.75 326 LYS A CA 1
ATOM 2678 C C . LYS A 1 326 ? -6.295 -24.883 -11.618 1.00 96.75 326 LYS A C 1
ATOM 2680 O O . LYS A 1 326 ? -7.378 -24.313 -11.681 1.00 96.75 326 LYS A O 1
ATOM 2685 N N . SER A 1 327 ? -5.683 -25.183 -10.471 1.00 96.69 327 SER A N 1
ATOM 2686 C CA . SER A 1 327 ? -6.176 -24.803 -9.139 1.00 96.69 327 SER A CA 1
ATOM 2687 C C . SER A 1 327 ? -5.726 -23.408 -8.712 1.00 96.69 327 SER A C 1
ATOM 2689 O O . SER A 1 327 ? -6.358 -22.807 -7.853 1.00 96.69 327 SER A O 1
ATOM 2691 N N . GLU A 1 328 ? -4.663 -22.889 -9.318 1.00 98.19 328 GLU A N 1
ATOM 2692 C CA . GLU A 1 328 ? -4.100 -21.563 -9.037 1.00 98.19 328 GLU A CA 1
ATOM 2693 C C . GLU A 1 328 ? -4.644 -20.543 -10.037 1.00 98.19 328 GLU A C 1
ATOM 2695 O O . GLU A 1 328 ? -3.911 -19.942 -10.821 1.00 98.19 328 GLU A O 1
ATOM 2700 N N . ARG A 1 329 ? -5.974 -20.430 -10.072 1.00 98.44 329 ARG A N 1
ATOM 2701 C CA . ARG A 1 329 ? -6.700 -19.527 -10.965 1.00 98.44 329 ARG A CA 1
ATOM 2702 C C . ARG A 1 329 ? -7.824 -18.830 -10.220 1.00 98.44 329 ARG A C 1
ATOM 2704 O O . ARG A 1 329 ? -8.497 -19.455 -9.402 1.00 98.44 329 ARG A O 1
ATOM 2711 N N . TYR A 1 330 ? -8.073 -17.575 -10.568 1.00 98.69 330 TYR A N 1
ATOM 2712 C CA . TYR A 1 330 ? -9.219 -16.813 -10.090 1.00 98.69 330 TYR A CA 1
ATOM 2713 C C . TYR A 1 330 ? -10.333 -16.844 -11.127 1.00 98.69 330 TYR A C 1
ATOM 2715 O O . TYR A 1 330 ? -10.152 -16.446 -12.280 1.00 98.69 330 TYR A O 1
ATOM 2723 N N . THR A 1 331 ? -11.509 -17.302 -10.712 1.00 98.19 331 THR A N 1
ATOM 2724 C CA . THR A 1 331 ? -12.736 -17.137 -11.492 1.00 98.19 331 THR A CA 1
ATOM 2725 C C . THR A 1 331 ? -13.336 -15.752 -11.253 1.00 98.19 331 THR A C 1
ATOM 2727 O O . THR A 1 331 ? -13.089 -15.122 -10.226 1.00 98.19 331 THR A O 1
ATOM 2730 N N . ILE A 1 332 ? -14.233 -15.307 -12.136 1.00 97.06 332 ILE A N 1
ATOM 2731 C CA . ILE A 1 332 ? -15.026 -14.083 -11.918 1.00 97.06 332 ILE A CA 1
ATOM 2732 C C . ILE A 1 332 ? -15.765 -14.115 -10.565 1.00 97.06 332 ILE A C 1
ATOM 2734 O O . ILE A 1 332 ? -15.869 -13.096 -9.883 1.00 97.06 332 ILE A O 1
ATOM 2738 N N . LYS A 1 333 ? -16.225 -15.297 -10.125 1.00 97.06 333 LYS A N 1
ATOM 2739 C CA . LYS A 1 333 ? -16.867 -15.470 -8.811 1.00 97.06 333 LYS A CA 1
ATOM 2740 C C . LYS A 1 333 ? -15.899 -15.240 -7.653 1.00 97.06 333 LYS A C 1
ATOM 2742 O O . LYS A 1 333 ? -16.320 -14.710 -6.629 1.00 97.06 333 LYS A O 1
ATOM 2747 N N . ASP A 1 334 ? -14.633 -15.617 -7.807 1.00 98.56 334 ASP A N 1
ATOM 2748 C CA . ASP A 1 334 ? -13.600 -15.363 -6.801 1.00 98.56 334 ASP A CA 1
ATOM 2749 C C . ASP A 1 334 ? -13.314 -13.864 -6.687 1.00 98.56 334 ASP A C 1
ATOM 2751 O O . ASP A 1 334 ? -13.318 -13.326 -5.581 1.00 98.56 334 ASP A O 1
ATOM 2755 N N . LEU A 1 335 ? -13.181 -13.165 -7.822 1.00 98.44 335 LEU A N 1
ATOM 2756 C CA . LEU A 1 335 ? -13.000 -11.708 -7.847 1.00 98.44 335 LEU A CA 1
ATOM 2757 C C . LEU A 1 335 ? -14.187 -10.981 -7.191 1.00 98.44 335 LEU A C 1
ATOM 2759 O O . LEU A 1 335 ? -14.001 -10.092 -6.358 1.00 98.44 335 LEU A O 1
ATOM 2763 N N . GLN A 1 336 ? -15.418 -11.394 -7.508 1.00 97.06 336 GLN A N 1
ATOM 2764 C CA . GLN A 1 336 ? -16.636 -10.864 -6.883 1.00 97.06 336 GLN A CA 1
ATOM 2765 C C . GLN A 1 336 ? -16.712 -11.189 -5.384 1.00 97.06 336 GLN A C 1
ATOM 2767 O O . GLN A 1 336 ? -17.152 -10.350 -4.595 1.00 97.06 336 GLN A O 1
ATOM 2772 N N . ARG A 1 337 ? -16.270 -12.386 -4.969 1.00 98.06 337 ARG A N 1
ATOM 2773 C CA . ARG A 1 337 ? -16.214 -12.792 -3.557 1.00 98.06 337 ARG A CA 1
ATOM 2774 C C . ARG A 1 337 ? -15.263 -11.894 -2.770 1.00 98.06 337 ARG A C 1
ATOM 2776 O O . ARG A 1 337 ? -15.665 -11.407 -1.716 1.00 98.06 337 ARG A O 1
ATOM 2783 N N . VAL A 1 338 ? -14.054 -11.651 -3.281 1.00 98.69 338 VAL A N 1
ATOM 2784 C CA . VAL A 1 338 ? -13.067 -10.761 -2.645 1.00 98.69 338 VAL A CA 1
ATOM 2785 C C . VAL A 1 338 ? -13.623 -9.345 -2.521 1.00 98.69 338 VAL A C 1
ATOM 2787 O O . VAL A 1 338 ? -13.626 -8.790 -1.426 1.00 98.69 338 VAL A O 1
ATOM 2790 N N . GLN A 1 339 ? -14.185 -8.788 -3.596 1.00 97.06 339 GLN A N 1
ATOM 2791 C CA . GLN A 1 339 ? -14.767 -7.444 -3.567 1.00 97.06 339 GLN A CA 1
ATOM 2792 C C . GLN A 1 339 ? -15.929 -7.305 -2.588 1.00 97.06 339 GLN A C 1
ATOM 2794 O O . GLN A 1 339 ? -15.987 -6.336 -1.832 1.00 97.06 339 GLN A O 1
ATOM 2799 N N . LYS A 1 340 ? -16.851 -8.274 -2.570 1.00 95.94 340 LYS A N 1
ATOM 2800 C CA . LYS A 1 340 ? -17.964 -8.267 -1.618 1.00 95.94 340 LYS A CA 1
ATOM 2801 C C . LYS A 1 340 ? -17.445 -8.316 -0.179 1.00 95.94 340 LYS A C 1
ATOM 2803 O O . LYS A 1 340 ? -17.886 -7.528 0.653 1.00 95.94 340 LYS A O 1
ATOM 2808 N N . TYR A 1 341 ? -16.487 -9.199 0.099 1.00 98.25 341 TYR A N 1
ATOM 2809 C CA . TYR A 1 341 ? -15.907 -9.364 1.432 1.00 98.25 341 TYR A CA 1
ATOM 2810 C C . TYR A 1 341 ? -15.143 -8.119 1.905 1.00 98.25 341 TYR A C 1
ATOM 2812 O O . TYR A 1 341 ? -15.237 -7.745 3.077 1.00 98.25 341 TYR A O 1
ATOM 2820 N N . ALA A 1 342 ? -14.428 -7.466 0.985 1.00 98.50 342 ALA A N 1
ATOM 2821 C CA . ALA A 1 342 ? -13.743 -6.195 1.198 1.00 98.50 342 ALA A CA 1
ATOM 2822 C C . ALA A 1 342 ? -14.734 -5.063 1.483 1.00 98.50 342 ALA A C 1
ATOM 2824 O O . ALA A 1 342 ? -14.611 -4.381 2.502 1.00 98.50 342 ALA A O 1
ATOM 2825 N N . ARG A 1 343 ? -15.789 -4.935 0.667 1.00 96.62 343 ARG A N 1
ATOM 2826 C CA . ARG A 1 343 ? -16.863 -3.955 0.878 1.00 96.62 343 ARG A CA 1
ATOM 2827 C C . ARG A 1 343 ? -17.516 -4.123 2.242 1.00 96.62 343 ARG A C 1
ATOM 2829 O O . ARG A 1 343 ? -17.754 -3.135 2.924 1.00 96.62 343 ARG A O 1
ATOM 2836 N N . GLU A 1 344 ? -17.773 -5.359 2.663 1.00 95.69 344 GLU A N 1
ATOM 2837 C CA . GLU A 1 344 ? -18.345 -5.641 3.981 1.00 95.69 344 GLU A CA 1
ATOM 2838 C C . GLU A 1 344 ? -17.489 -5.110 5.141 1.00 95.69 344 GLU A C 1
ATOM 2840 O O . GLU A 1 344 ? -18.004 -4.955 6.245 1.00 95.69 344 GLU A O 1
ATOM 2845 N N . ARG A 1 345 ? -16.212 -4.801 4.893 1.00 98.00 345 ARG A N 1
ATOM 2846 C CA . ARG A 1 345 ? -15.217 -4.302 5.853 1.00 98.00 345 ARG A CA 1
ATOM 2847 C C . ARG A 1 345 ? -14.742 -2.876 5.578 1.00 98.00 345 ARG A C 1
ATOM 2849 O O . ARG A 1 345 ? -13.797 -2.435 6.224 1.00 98.00 345 ARG A O 1
ATOM 2856 N N . GLY A 1 346 ? -15.382 -2.166 4.647 1.00 97.56 346 GLY A N 1
ATOM 2857 C CA . GLY A 1 346 ? -14.973 -0.812 4.263 1.00 97.56 346 GLY A CA 1
ATOM 2858 C C . GLY A 1 346 ? -13.647 -0.763 3.494 1.00 97.56 346 GLY A C 1
ATOM 2859 O O . GLY A 1 346 ? -12.983 0.267 3.491 1.00 97.56 346 GLY A O 1
ATOM 2860 N N . VAL A 1 347 ? -13.253 -1.863 2.844 1.00 98.75 347 VAL A N 1
ATOM 2861 C CA . VAL A 1 347 ? -12.035 -1.952 2.032 1.00 98.75 347 VAL A CA 1
ATOM 2862 C C . VAL A 1 347 ? -12.398 -1.885 0.549 1.00 98.75 347 VAL A C 1
ATOM 2864 O O . VAL A 1 347 ? -13.196 -2.677 0.044 1.00 98.75 347 VAL A O 1
ATOM 2867 N N . ARG A 1 348 ? -11.803 -0.927 -0.156 1.00 98.69 348 ARG A N 1
ATOM 2868 C CA . ARG A 1 348 ? -11.849 -0.776 -1.613 1.00 98.69 348 ARG A CA 1
ATOM 2869 C C . ARG A 1 348 ? -10.864 -1.750 -2.244 1.00 98.69 348 ARG A C 1
ATOM 2871 O O . ARG A 1 348 ? -9.759 -1.898 -1.735 1.00 98.69 348 ARG A O 1
ATOM 2878 N N . VAL A 1 349 ? -11.234 -2.386 -3.351 1.00 98.81 349 VAL A N 1
ATOM 2879 C CA . VAL A 1 349 ? -10.326 -3.263 -4.105 1.00 98.81 349 VAL A CA 1
ATOM 2880 C C . VAL A 1 349 ? -10.000 -2.587 -5.426 1.00 98.81 349 VAL A C 1
ATOM 2882 O O . VAL A 1 349 ? -10.894 -2.395 -6.250 1.00 98.81 349 VAL A O 1
ATOM 2885 N N . ILE A 1 350 ? -8.736 -2.213 -5.606 1.00 98.81 350 ILE A N 1
ATOM 2886 C CA . ILE A 1 350 ? -8.236 -1.579 -6.825 1.00 98.81 350 ILE A CA 1
ATOM 2887 C C . ILE A 1 350 ? -7.460 -2.646 -7.603 1.00 98.81 350 ILE A C 1
ATOM 2889 O O . ILE A 1 350 ? -6.424 -3.097 -7.113 1.00 98.81 350 ILE A O 1
ATOM 2893 N N . PRO A 1 351 ? -7.951 -3.095 -8.771 1.00 98.75 351 PRO A N 1
ATOM 2894 C CA . PRO A 1 351 ? -7.215 -4.045 -9.591 1.00 98.75 351 PRO A CA 1
ATOM 2895 C C . PRO A 1 351 ? -6.054 -3.356 -10.305 1.00 98.75 351 PRO A C 1
ATOM 2897 O O . PRO A 1 351 ? -6.182 -2.210 -10.751 1.00 98.75 351 PRO A O 1
ATOM 2900 N N . GLU A 1 352 ? -4.975 -4.104 -10.493 1.00 98.88 352 GLU A N 1
ATOM 2901 C CA . GLU A 1 352 ? -3.890 -3.753 -11.394 1.00 98.88 352 GLU A CA 1
ATOM 2902 C C . GLU A 1 352 ? -3.700 -4.811 -12.473 1.00 98.88 352 GLU A C 1
ATOM 2904 O O . GLU A 1 352 ? -3.630 -6.010 -12.194 1.00 98.88 352 GLU A O 1
ATOM 2909 N N . ILE A 1 353 ? -3.599 -4.330 -13.712 1.00 98.50 353 ILE A N 1
ATOM 2910 C CA . ILE A 1 353 ? -3.083 -5.080 -14.854 1.00 98.50 353 ILE A CA 1
ATOM 2911 C C . ILE A 1 353 ? -1.919 -4.261 -15.396 1.00 98.50 353 ILE A C 1
ATOM 2913 O O . ILE A 1 353 ? -2.158 -3.252 -16.068 1.00 98.50 353 ILE A O 1
ATOM 2917 N N . ASP A 1 354 ? -0.689 -4.662 -15.077 1.00 98.44 354 ASP A N 1
ATOM 2918 C CA . ASP A 1 354 ? 0.479 -3.879 -15.466 1.00 98.44 354 ASP A CA 1
ATOM 2919 C C . ASP A 1 354 ? 0.713 -3.940 -16.977 1.00 98.44 354 ASP A C 1
ATOM 2921 O O . ASP A 1 354 ? 0.742 -5.013 -17.593 1.00 98.44 354 ASP A O 1
ATOM 2925 N N . MET A 1 355 ? 0.781 -2.761 -17.597 1.00 97.50 355 MET A N 1
ATOM 2926 C CA . MET A 1 355 ? 0.999 -2.593 -19.024 1.00 97.50 355 MET A CA 1
ATOM 2927 C C . MET A 1 355 ? 1.719 -1.267 -19.322 1.00 97.50 355 MET A C 1
ATOM 2929 O O . MET A 1 355 ? 1.358 -0.224 -18.779 1.00 97.50 355 MET A O 1
ATOM 2933 N N . PRO A 1 356 ? 2.627 -1.220 -20.314 1.00 97.69 356 PRO A N 1
ATOM 2934 C CA . PRO A 1 356 ? 3.020 -2.302 -21.213 1.00 97.69 356 PRO A CA 1
ATOM 2935 C C . PRO A 1 356 ? 4.249 -3.083 -20.720 1.00 97.69 356 PRO A C 1
ATOM 2937 O O . PRO A 1 356 ? 4.695 -3.991 -21.430 1.00 97.69 356 PRO A O 1
ATOM 2940 N N . GLY A 1 357 ? 4.793 -2.707 -19.555 1.00 94.56 357 GLY A N 1
ATOM 2941 C CA . GLY A 1 357 ? 5.766 -3.472 -18.778 1.00 94.56 357 GLY A CA 1
ATOM 2942 C C . GLY A 1 357 ? 5.168 -4.795 -18.315 1.00 94.56 357 GLY A C 1
ATOM 2943 O O . GLY A 1 357 ? 3.979 -5.028 -18.523 1.00 94.56 357 GLY A O 1
ATOM 2944 N N . HIS A 1 358 ? 5.996 -5.681 -17.757 1.00 98.12 358 HIS A N 1
ATOM 2945 C CA . HIS A 1 358 ? 5.501 -6.845 -17.008 1.00 98.12 358 HIS A CA 1
ATOM 2946 C C . HIS A 1 358 ? 4.466 -7.716 -17.755 1.00 98.12 358 HIS A C 1
ATOM 2948 O O . HIS A 1 358 ? 3.606 -8.372 -17.173 1.00 98.12 358 HIS A O 1
ATOM 2954 N N . ALA A 1 359 ? 4.562 -7.780 -19.087 1.00 98.06 359 ALA A N 1
ATOM 2955 C CA . ALA A 1 359 ? 3.518 -8.340 -19.938 1.00 98.06 359 ALA A CA 1
ATOM 2956 C C . ALA A 1 359 ? 4.061 -9.470 -20.816 1.00 98.06 359 ALA A C 1
ATOM 2958 O O . ALA A 1 359 ? 4.602 -9.263 -21.908 1.00 98.06 359 ALA A O 1
ATOM 2959 N N . ARG A 1 360 ? 3.882 -10.708 -20.341 1.00 98.25 360 ARG A N 1
ATOM 2960 C CA . ARG A 1 360 ? 4.281 -11.933 -21.055 1.00 98.25 360 ARG A CA 1
ATOM 2961 C C . ARG A 1 360 ? 3.239 -13.036 -20.950 1.00 98.25 360 ARG A C 1
ATOM 2963 O O . ARG A 1 360 ? 2.742 -13.497 -21.982 1.00 98.25 360 ARG A O 1
ATOM 2970 N N . ALA A 1 361 ? 3.007 -13.523 -19.732 1.00 98.38 361 ALA A N 1
ATOM 2971 C CA . ALA A 1 361 ? 2.041 -14.573 -19.457 1.00 98.38 361 ALA A CA 1
ATOM 2972 C C . ALA A 1 361 ? 0.630 -14.093 -19.819 1.00 98.38 361 ALA A C 1
ATOM 2974 O O . ALA A 1 361 ? 0.312 -12.911 -19.708 1.00 98.38 361 ALA A O 1
ATOM 2975 N N . GLY A 1 362 ? -0.198 -14.996 -20.338 1.00 98.38 362 GLY A N 1
ATOM 2976 C CA . GLY A 1 362 ? -1.541 -14.686 -20.820 1.00 98.38 362 GLY A CA 1
ATOM 2977 C C . GLY A 1 362 ? -1.528 -14.033 -22.201 1.00 98.38 362 GLY A C 1
ATOM 2978 O O . GLY A 1 362 ? -2.030 -14.613 -23.164 1.00 98.38 362 GLY A O 1
ATOM 2979 N N . TRP A 1 363 ? -0.870 -12.880 -22.344 1.00 98.50 363 TRP A N 1
ATOM 2980 C CA . TRP A 1 363 ? -0.800 -12.114 -23.596 1.00 98.50 363 TRP A CA 1
ATOM 2981 C C . TRP A 1 363 ? -0.310 -12.944 -24.789 1.00 98.50 363 TRP A C 1
ATOM 2983 O O . TRP A 1 363 ? -0.925 -12.926 -25.857 1.00 98.50 363 TRP A O 1
ATOM 2993 N N . LYS A 1 364 ? 0.756 -13.737 -24.600 1.00 97.88 364 LYS A N 1
ATOM 2994 C CA . LYS A 1 364 ? 1.304 -14.607 -25.657 1.00 97.88 364 LYS A CA 1
ATOM 2995 C C . LYS A 1 364 ? 0.365 -15.754 -26.067 1.00 97.88 364 LYS A C 1
ATOM 2997 O O . LYS A 1 364 ? 0.564 -16.312 -27.142 1.00 97.88 364 LYS A O 1
ATOM 3002 N N . GLN A 1 365 ? -0.597 -16.140 -25.220 1.00 98.31 365 GLN A N 1
ATOM 3003 C CA . GLN A 1 365 ? -1.555 -17.216 -25.520 1.00 98.31 365 GLN A CA 1
ATOM 3004 C C . GLN A 1 365 ? -2.632 -16.741 -26.492 1.00 98.31 365 GLN A C 1
ATOM 3006 O O . GLN A 1 365 ? -3.063 -17.520 -27.338 1.00 98.31 365 GLN A O 1
ATOM 3011 N N . VAL A 1 366 ? -3.023 -15.465 -26.401 1.00 98.06 366 VAL A N 1
ATOM 3012 C CA . VAL A 1 366 ? -3.972 -14.847 -27.337 1.00 98.06 366 VAL A CA 1
ATOM 3013 C C . VAL A 1 366 ? -3.322 -14.665 -28.705 1.00 98.06 366 VAL A C 1
ATOM 3015 O O . VAL A 1 366 ? -3.835 -15.135 -29.719 1.00 98.06 366 VAL A O 1
ATOM 3018 N N . ASP A 1 367 ? -2.173 -13.988 -28.747 1.00 97.44 367 ASP A N 1
ATOM 3019 C CA . ASP A 1 367 ? -1.377 -13.841 -29.965 1.00 97.44 367 ASP A CA 1
ATOM 3020 C C . ASP A 1 367 ? 0.100 -13.599 -29.576 1.00 97.44 367 ASP A C 1
ATOM 3022 O O . ASP A 1 367 ? 0.424 -12.574 -28.972 1.00 97.44 367 ASP A O 1
ATOM 3026 N N . PRO A 1 368 ? 1.036 -14.505 -29.925 1.00 96.75 368 PRO A N 1
ATOM 3027 C CA . PRO A 1 368 ? 2.456 -14.338 -29.608 1.00 96.75 368 PRO A CA 1
ATOM 3028 C C . PRO A 1 368 ? 3.082 -13.047 -30.157 1.00 96.75 368 PRO A C 1
ATOM 3030 O O . PRO A 1 368 ? 4.100 -12.597 -29.634 1.00 96.75 368 PRO A O 1
ATOM 3033 N N . SER A 1 369 ? 2.498 -12.439 -31.200 1.00 96.69 369 SER A N 1
ATOM 3034 C CA . SER A 1 369 ? 2.973 -11.166 -31.765 1.00 96.69 369 SER A CA 1
ATOM 3035 C C . SER A 1 369 ? 2.703 -9.952 -30.872 1.00 96.69 369 SER A C 1
ATOM 3037 O O . SER A 1 369 ? 3.226 -8.874 -31.157 1.00 96.69 369 SER A O 1
ATOM 3039 N N . LEU A 1 370 ? 1.918 -10.114 -29.802 1.00 98.00 370 LEU A N 1
ATOM 3040 C CA . LEU A 1 370 ? 1.634 -9.062 -28.825 1.00 98.00 370 LEU A CA 1
ATOM 3041 C C . LEU A 1 370 ? 2.764 -8.861 -27.820 1.00 98.00 370 LEU A C 1
ATOM 3043 O O . LEU A 1 370 ? 2.750 -7.854 -27.129 1.00 98.00 370 LEU A O 1
ATOM 3047 N N . VAL A 1 371 ? 3.721 -9.789 -27.716 1.00 98.19 371 VAL A N 1
ATOM 3048 C CA . VAL A 1 371 ? 4.780 -9.749 -26.697 1.00 98.19 371 VAL A CA 1
ATOM 3049 C C . VAL A 1 371 ? 6.149 -9.615 -27.359 1.00 98.19 371 VAL A C 1
ATOM 3051 O O . VAL A 1 371 ? 6.533 -10.404 -28.228 1.00 98.19 371 VAL A O 1
ATOM 3054 N N . LYS A 1 372 ? 6.929 -8.628 -26.920 1.00 97.81 372 LYS A N 1
ATOM 3055 C CA . LYS A 1 372 ? 8.346 -8.453 -27.252 1.00 97.81 372 LYS A CA 1
ATOM 3056 C C . LYS A 1 372 ? 9.239 -9.018 -26.158 1.00 97.81 372 LYS A C 1
ATOM 3058 O O . LYS A 1 372 ? 8.799 -9.232 -25.037 1.00 97.81 372 LYS A O 1
ATOM 3063 N N . CYS A 1 373 ? 10.468 -9.363 -26.549 1.00 96.56 373 CYS A N 1
ATOM 3064 C CA . CYS A 1 373 ? 11.523 -10.022 -25.766 1.00 96.56 373 CYS A CA 1
ATOM 3065 C C . CYS A 1 373 ? 11.160 -11.265 -24.934 1.00 96.56 373 CYS A C 1
ATOM 3067 O O . CYS A 1 373 ? 12.068 -11.870 -24.376 1.00 9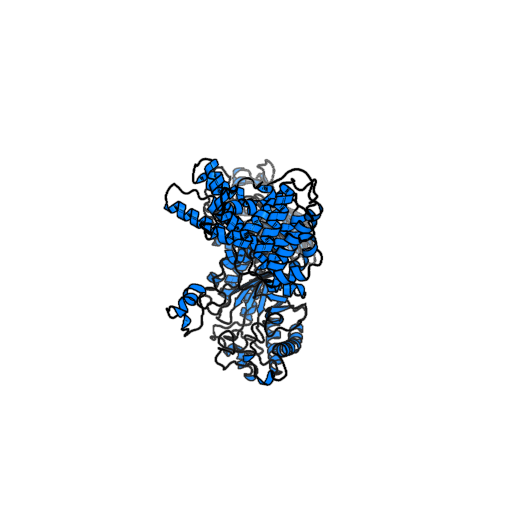6.56 373 CYS A O 1
ATOM 3069 N N . GLY A 1 374 ? 9.911 -11.741 -24.937 1.00 93.75 374 GLY A N 1
ATOM 3070 C CA . GLY A 1 374 ? 9.469 -12.839 -24.082 1.00 93.75 374 GLY A CA 1
ATOM 3071 C C . GLY A 1 374 ? 10.366 -14.080 -24.127 1.00 93.75 374 GLY A C 1
ATOM 3072 O O . GLY A 1 374 ? 10.639 -14.712 -23.113 1.00 93.75 374 GLY A O 1
ATOM 3073 N N . CYS A 1 375 ? 10.831 -14.484 -25.304 1.00 92.62 375 CYS A N 1
ATOM 3074 C CA . CYS A 1 375 ? 11.649 -15.696 -25.438 1.00 92.62 375 CYS A CA 1
ATOM 3075 C C . CYS A 1 375 ? 13.157 -15.460 -25.222 1.00 92.62 375 CYS A C 1
ATOM 3077 O O . CYS A 1 375 ? 13.948 -16.367 -25.474 1.00 92.62 375 CYS A O 1
ATOM 3079 N N . LYS A 1 376 ? 13.576 -14.251 -24.827 1.00 94.75 376 LYS A N 1
ATOM 3080 C CA . LYS A 1 376 ? 14.983 -13.915 -24.572 1.00 94.75 376 LYS A CA 1
ATOM 3081 C C . LYS A 1 376 ? 15.395 -14.342 -23.163 1.00 94.75 376 LYS A C 1
ATOM 3083 O O . LYS A 1 376 ? 14.562 -14.499 -22.275 1.00 94.75 376 LYS A O 1
ATOM 3088 N N . PHE A 1 377 ? 16.699 -14.527 -22.966 1.00 94.56 377 PHE A N 1
ATOM 3089 C CA . PHE A 1 377 ? 17.259 -14.576 -21.619 1.00 94.56 377 PHE A CA 1
ATOM 3090 C C . PHE A 1 377 ? 17.099 -13.192 -20.984 1.00 94.56 377 PHE A C 1
ATOM 3092 O O . PHE A 1 377 ? 17.342 -12.195 -21.655 1.00 94.56 377 PHE A O 1
ATOM 3099 N N . TRP A 1 378 ? 16.649 -13.141 -19.732 1.00 94.88 378 TRP A N 1
ATOM 3100 C CA . TRP A 1 378 ? 16.191 -11.907 -19.089 1.00 94.88 378 TRP A CA 1
ATOM 3101 C C . TRP A 1 378 ? 17.283 -10.838 -18.969 1.00 94.88 378 TRP A C 1
ATOM 3103 O O . TRP A 1 378 ? 17.000 -9.661 -19.173 1.00 94.88 378 TRP A O 1
ATOM 3113 N N . ASN A 1 379 ? 18.527 -11.246 -18.686 1.00 93.75 379 ASN A N 1
ATOM 3114 C CA . ASN A 1 379 ? 19.617 -10.317 -18.405 1.00 93.75 379 ASN A CA 1
ATOM 3115 C C . ASN A 1 379 ? 19.872 -9.405 -19.616 1.00 93.75 379 ASN A C 1
ATOM 3117 O O . ASN A 1 379 ? 20.198 -9.882 -20.707 1.00 93.75 379 ASN A O 1
ATOM 3121 N N . GLY A 1 380 ? 19.703 -8.099 -19.409 1.00 92.50 380 GLY A N 1
ATOM 3122 C CA . GLY A 1 380 ? 19.803 -7.070 -20.442 1.00 92.50 380 GLY A CA 1
ATOM 3123 C C . GLY A 1 380 ? 18.503 -6.770 -21.196 1.00 92.50 380 GLY A C 1
ATOM 3124 O O . GLY A 1 380 ? 18.517 -5.874 -22.034 1.00 92.50 380 GLY A O 1
ATOM 3125 N N . PHE A 1 381 ? 17.398 -7.470 -20.921 1.00 95.94 381 PHE A N 1
ATOM 3126 C CA . PHE A 1 381 ? 16.069 -7.254 -21.525 1.00 95.94 381 PHE A CA 1
ATOM 3127 C C . PHE A 1 381 ? 14.960 -6.949 -20.504 1.00 95.94 381 PHE A C 1
ATOM 3129 O O . PHE A 1 381 ? 13.904 -6.473 -20.909 1.00 95.94 381 PHE A O 1
ATOM 3136 N N . ALA A 1 382 ? 15.187 -7.255 -19.226 1.00 96.81 382 ALA A N 1
ATOM 3137 C CA . ALA A 1 382 ? 14.296 -7.032 -18.089 1.00 96.81 382 ALA A CA 1
ATOM 3138 C C . ALA A 1 382 ? 15.128 -6.830 -16.815 1.00 96.81 382 ALA A C 1
ATOM 3140 O O . ALA A 1 382 ? 16.280 -7.279 -16.768 1.00 96.81 382 ALA A O 1
ATOM 3141 N N . VAL A 1 383 ? 14.550 -6.190 -15.794 1.00 95.81 383 VAL A N 1
ATOM 3142 C CA . VAL A 1 383 ? 15.169 -6.121 -14.458 1.00 95.81 383 VAL A CA 1
ATOM 3143 C C . VAL A 1 383 ? 15.111 -7.472 -13.738 1.00 95.81 383 VAL A C 1
ATOM 3145 O O . VAL A 1 383 ? 15.988 -7.783 -12.935 1.00 95.81 383 VAL A O 1
ATOM 3148 N N . GLU A 1 384 ? 14.137 -8.313 -14.100 1.00 96.38 384 GLU A N 1
ATOM 3149 C CA . GLU A 1 384 ? 13.926 -9.642 -13.537 1.00 96.38 384 GLU A CA 1
ATOM 3150 C C . GLU A 1 384 ? 13.467 -10.680 -14.584 1.00 96.38 384 GLU A C 1
ATOM 3152 O O . GLU A 1 384 ? 12.969 -10.330 -15.658 1.00 96.38 384 GLU A O 1
ATOM 3157 N N . PRO A 1 385 ? 13.663 -11.988 -14.330 1.00 96.69 385 PRO A N 1
ATOM 3158 C CA . PRO A 1 385 ? 13.118 -13.048 -15.169 1.00 96.69 385 PRO A CA 1
ATOM 3159 C C . PRO A 1 385 ? 11.646 -13.386 -14.854 1.00 96.69 385 PRO A C 1
ATOM 3161 O O . PRO A 1 385 ? 11.277 -13.458 -13.684 1.00 96.69 385 PRO A O 1
ATOM 3164 N N . PRO A 1 386 ? 10.856 -13.807 -15.864 1.00 97.38 386 PRO A N 1
ATOM 3165 C CA . PRO A 1 386 ? 11.155 -13.802 -17.296 1.00 97.38 386 PRO A CA 1
ATOM 3166 C C . PRO A 1 386 ? 10.910 -12.418 -17.927 1.00 97.38 386 PRO A C 1
ATOM 3168 O O . PRO A 1 386 ? 10.011 -11.706 -17.504 1.00 97.38 386 PRO A O 1
ATOM 3171 N N . PRO A 1 387 ? 11.610 -12.052 -19.017 1.00 97.81 387 PRO A N 1
ATOM 3172 C CA . PRO A 1 387 ? 11.362 -10.770 -19.665 1.00 97.81 387 PRO A CA 1
ATOM 3173 C C . PRO A 1 387 ? 10.032 -10.785 -20.432 1.00 97.81 387 PRO A C 1
ATOM 3175 O O . PRO A 1 387 ? 9.589 -11.838 -20.902 1.00 97.81 387 PRO A O 1
ATOM 3178 N N . GLY A 1 388 ? 9.445 -9.613 -20.668 1.00 97.94 388 GLY A N 1
ATOM 3179 C CA . GLY A 1 388 ? 8.373 -9.441 -21.646 1.00 97.94 388 GLY A CA 1
ATOM 3180 C C . GLY A 1 388 ? 7.644 -8.110 -21.530 1.00 97.94 388 GLY A C 1
ATOM 3181 O O . GLY A 1 388 ? 7.336 -7.662 -20.433 1.00 97.94 388 GLY A O 1
ATOM 3182 N N . GLN A 1 389 ? 7.367 -7.495 -22.678 1.00 98.50 389 GLN A N 1
ATOM 3183 C CA . GLN A 1 389 ? 6.608 -6.245 -22.777 1.00 98.50 389 GLN A CA 1
ATOM 3184 C C . GLN A 1 389 ? 5.647 -6.300 -23.957 1.00 98.50 389 GLN A C 1
ATOM 3186 O O . GLN A 1 389 ? 5.920 -6.988 -24.947 1.00 98.50 389 GLN A O 1
ATOM 3191 N N . LEU A 1 390 ? 4.548 -5.549 -23.899 1.00 98.62 390 LEU A N 1
ATOM 3192 C CA . LEU A 1 390 ? 3.603 -5.486 -25.012 1.00 98.62 390 LEU A CA 1
ATOM 3193 C C . LEU A 1 390 ? 4.219 -4.831 -26.254 1.00 98.62 390 LEU A C 1
ATOM 3195 O O . LEU A 1 390 ? 4.924 -3.829 -26.181 1.00 98.62 390 LEU A O 1
ATOM 3199 N N . ASP A 1 391 ? 3.903 -5.359 -27.434 1.00 98.00 391 ASP A N 1
ATOM 3200 C CA . ASP A 1 391 ? 4.187 -4.710 -28.709 1.00 98.00 391 ASP A CA 1
ATOM 3201 C C . ASP A 1 391 ? 3.245 -3.513 -28.892 1.00 98.00 391 ASP A C 1
ATOM 3203 O O . ASP A 1 391 ? 2.135 -3.633 -29.415 1.00 98.00 391 ASP A O 1
ATOM 3207 N N . VAL A 1 392 ? 3.693 -2.342 -28.447 1.00 97.12 392 VAL A N 1
ATOM 3208 C CA . VAL A 1 392 ? 2.897 -1.109 -28.481 1.00 97.12 392 VAL A CA 1
ATOM 3209 C C . VAL A 1 392 ? 2.721 -0.512 -29.884 1.00 97.12 392 VAL A C 1
ATOM 3211 O O . VAL A 1 392 ? 1.892 0.379 -30.063 1.00 97.12 392 VAL A O 1
ATOM 3214 N N . LEU A 1 393 ? 3.444 -0.994 -30.903 1.00 95.31 393 LEU A N 1
ATOM 3215 C CA . LEU A 1 393 ? 3.221 -0.587 -32.299 1.00 95.31 393 LEU A CA 1
ATOM 3216 C C . LEU A 1 393 ? 2.250 -1.525 -33.033 1.00 95.31 393 LEU A C 1
ATOM 3218 O O . LEU A 1 393 ? 1.787 -1.210 -34.132 1.00 95.31 393 LEU A O 1
ATOM 3222 N N . ASN A 1 394 ? 1.906 -2.667 -32.435 1.00 96.56 394 ASN A N 1
ATOM 3223 C CA . ASN A 1 394 ? 0.938 -3.603 -32.983 1.00 96.56 394 ASN A CA 1
ATOM 3224 C C . ASN A 1 394 ? -0.499 -3.180 -32.633 1.00 96.56 394 ASN A C 1
ATOM 3226 O O . ASN A 1 394 ? -0.924 -3.209 -31.481 1.00 96.56 394 ASN A O 1
ATOM 3230 N N . ASN A 1 395 ? -1.304 -2.864 -33.652 1.00 96.00 395 ASN A N 1
ATOM 3231 C CA . ASN A 1 395 ? -2.702 -2.459 -33.464 1.00 96.00 395 ASN A CA 1
ATOM 3232 C C . ASN A 1 395 ? -3.570 -3.518 -32.757 1.00 96.00 395 ASN A C 1
ATOM 3234 O O . ASN A 1 395 ? -4.559 -3.160 -32.114 1.00 96.00 395 ASN A O 1
ATOM 3238 N N . LYS A 1 396 ? -3.222 -4.810 -32.857 1.00 97.31 396 LYS A N 1
ATOM 3239 C CA . LYS A 1 396 ? -3.955 -5.882 -32.164 1.00 97.31 396 LYS A CA 1
ATOM 3240 C C . LYS A 1 396 ? -3.816 -5.793 -30.644 1.00 97.31 396 LYS A C 1
ATOM 3242 O O . LYS A 1 396 ? -4.761 -6.157 -29.950 1.00 97.31 396 LYS A O 1
ATOM 3247 N N . THR A 1 397 ? -2.701 -5.261 -30.140 1.00 98.25 397 THR A N 1
ATOM 3248 C CA . THR A 1 397 ? -2.446 -5.065 -28.704 1.00 98.25 397 THR A CA 1
ATOM 3249 C C . THR A 1 397 ? -3.591 -4.298 -28.058 1.00 98.25 397 THR A C 1
ATOM 3251 O O . THR A 1 397 ? -4.219 -4.777 -27.120 1.00 98.25 397 THR A O 1
ATOM 3254 N N . TYR A 1 398 ? -3.979 -3.172 -28.650 1.00 98.50 398 TYR A N 1
ATOM 3255 C CA . TYR A 1 398 ? -5.064 -2.330 -28.147 1.00 98.50 398 TYR A CA 1
ATOM 3256 C C . TYR A 1 398 ? -6.450 -2.982 -28.233 1.00 98.50 398 TYR A C 1
ATOM 3258 O O . TYR A 1 398 ? -7.347 -2.625 -27.470 1.00 98.50 398 TYR A O 1
ATOM 3266 N N . ALA A 1 399 ? -6.660 -3.926 -29.156 1.00 97.62 399 ALA A N 1
ATOM 3267 C CA . ALA A 1 399 ? -7.904 -4.689 -29.212 1.00 97.62 399 ALA A CA 1
ATOM 3268 C C . ALA A 1 399 ? -8.009 -5.667 -28.033 1.00 97.62 399 ALA A C 1
ATOM 3270 O O . ALA A 1 399 ? -9.061 -5.735 -27.403 1.00 97.62 399 ALA A O 1
ATOM 3271 N N . VAL A 1 400 ? -6.915 -6.360 -27.702 1.00 98.25 400 VAL A N 1
ATOM 3272 C CA . VAL A 1 400 ? -6.881 -7.290 -26.564 1.00 98.25 400 VAL A CA 1
ATOM 3273 C C . VAL A 1 400 ? -6.935 -6.534 -25.236 1.00 98.25 400 VAL A C 1
ATOM 3275 O O . VAL A 1 400 ? -7.753 -6.893 -24.394 1.00 98.25 400 VAL A O 1
ATOM 3278 N N . ILE A 1 401 ? -6.178 -5.435 -25.087 1.00 98.50 401 ILE A N 1
ATOM 3279 C CA . ILE A 1 401 ? -6.259 -4.556 -23.904 1.00 98.50 401 ILE A CA 1
ATOM 3280 C C . ILE A 1 401 ? -7.704 -4.112 -23.666 1.00 98.50 401 ILE A C 1
ATOM 3282 O O . ILE A 1 401 ? -8.191 -4.212 -22.547 1.00 98.50 401 ILE A O 1
ATOM 3286 N N . ARG A 1 402 ? -8.417 -3.660 -24.710 1.00 98.12 402 ARG A N 1
ATOM 3287 C CA . ARG A 1 402 ? -9.818 -3.225 -24.583 1.00 98.12 402 ARG A CA 1
ATOM 3288 C C . ARG A 1 402 ? -10.726 -4.332 -24.059 1.00 98.12 402 ARG A C 1
ATOM 3290 O O . ARG A 1 402 ? -11.560 -4.058 -23.206 1.00 98.12 402 ARG A O 1
ATOM 3297 N N . ASN A 1 403 ? -10.583 -5.550 -24.573 1.00 97.31 403 ASN A N 1
ATOM 3298 C CA . ASN A 1 403 ? -11.429 -6.668 -24.166 1.00 97.31 403 ASN A CA 1
ATOM 3299 C C . ASN A 1 403 ? -11.194 -7.031 -22.693 1.00 97.31 403 ASN A C 1
ATOM 3301 O O . ASN A 1 403 ? -12.150 -7.054 -21.923 1.00 97.31 403 ASN A O 1
ATOM 3305 N N . VAL A 1 404 ? -9.925 -7.207 -22.303 1.00 98.06 404 VAL A N 1
ATOM 3306 C CA . VAL A 1 404 ? -9.521 -7.500 -20.917 1.00 98.06 404 VAL A CA 1
ATOM 3307 C C . VAL A 1 404 ? -9.991 -6.398 -19.968 1.00 98.06 404 VAL A C 1
ATOM 3309 O O . VAL A 1 404 ? -10.618 -6.668 -18.947 1.00 98.06 404 VAL A O 1
ATOM 3312 N N . TYR A 1 405 ? -9.710 -5.142 -20.316 1.00 98.00 405 TYR A N 1
ATOM 3313 C CA . TYR A 1 405 ? -10.036 -3.988 -19.487 1.00 98.00 405 TYR A CA 1
ATOM 3314 C C . TYR A 1 405 ? -11.544 -3.815 -19.278 1.00 98.00 405 TYR A C 1
ATOM 3316 O O . TYR A 1 405 ? -11.972 -3.502 -18.167 1.00 98.00 405 TYR A O 1
ATOM 3324 N N . ASN A 1 406 ? -12.348 -4.016 -20.327 1.00 96.19 406 ASN A N 1
ATOM 3325 C CA . ASN A 1 406 ? -13.800 -3.903 -20.232 1.00 96.19 406 ASN A CA 1
ATOM 3326 C C . ASN A 1 406 ? -14.378 -4.995 -19.327 1.00 96.19 406 ASN A C 1
ATOM 3328 O O . ASN A 1 406 ? -15.139 -4.674 -18.421 1.00 96.19 406 ASN A O 1
ATOM 3332 N N . GLU A 1 407 ? -13.968 -6.254 -19.515 1.00 96.88 407 GLU A N 1
ATOM 3333 C CA . GLU A 1 407 ? -14.466 -7.359 -18.691 1.00 96.88 407 GLU A CA 1
ATOM 3334 C C . GLU A 1 407 ? -14.092 -7.181 -17.213 1.00 96.88 407 GLU A C 1
ATOM 3336 O O . GLU A 1 407 ? -14.931 -7.341 -16.329 1.00 96.88 407 GLU A O 1
ATOM 3341 N N . LEU A 1 408 ? -12.854 -6.769 -16.922 1.00 97.12 408 LEU A N 1
ATOM 3342 C CA . LEU A 1 408 ? -12.441 -6.486 -15.547 1.00 97.12 408 LEU A CA 1
ATOM 3343 C C . LEU A 1 408 ? -13.127 -5.241 -14.975 1.00 97.12 408 LEU A C 1
ATOM 3345 O O . LEU A 1 408 ? -13.449 -5.221 -13.790 1.00 97.12 408 LEU A O 1
ATOM 3349 N N . SER A 1 409 ? -13.395 -4.219 -15.789 1.00 95.56 409 SER A N 1
ATOM 3350 C CA . SER A 1 409 ? -14.141 -3.032 -15.350 1.00 95.56 409 SER A CA 1
ATOM 3351 C C . SER A 1 409 ? -15.601 -3.331 -15.012 1.00 95.56 409 SER A C 1
ATOM 3353 O O . SER A 1 409 ? -16.153 -2.645 -14.156 1.00 95.56 409 SER A O 1
ATOM 3355 N N . ASP A 1 410 ? -16.213 -4.344 -15.631 1.00 92.62 410 ASP A N 1
ATOM 3356 C CA . ASP A 1 410 ? -17.562 -4.808 -15.275 1.00 92.62 410 ASP A CA 1
ATOM 3357 C C . ASP A 1 410 ? -17.577 -5.556 -13.930 1.00 92.62 410 ASP A C 1
ATOM 3359 O O . ASP A 1 410 ? -18.606 -5.625 -13.252 1.00 92.62 410 ASP A O 1
ATOM 3363 N N . VAL A 1 411 ? -16.431 -6.112 -13.527 1.00 93.06 411 VAL A N 1
ATOM 3364 C CA . VAL A 1 411 ? -16.265 -6.817 -12.254 1.00 93.06 411 VAL A CA 1
ATOM 3365 C C . VAL A 1 411 ? -15.892 -5.853 -11.134 1.00 93.06 411 VAL A C 1
ATOM 3367 O O . VAL A 1 411 ? -16.506 -5.918 -10.071 1.00 93.06 411 VAL A O 1
ATOM 3370 N N . PHE A 1 412 ? -14.893 -4.991 -11.340 1.00 95.50 412 PHE A N 1
ATOM 3371 C CA . PHE A 1 412 ? -14.340 -4.117 -10.306 1.00 95.50 412 PHE A CA 1
ATOM 3372 C C . PHE A 1 412 ? -15.075 -2.780 -10.195 1.00 95.50 412 PHE A C 1
ATOM 3374 O O . PHE A 1 412 ? -15.036 -1.954 -11.107 1.00 95.50 412 PHE A O 1
ATOM 3381 N N . THR A 1 413 ? -15.706 -2.544 -9.040 1.00 90.06 413 THR A N 1
ATOM 3382 C CA . THR A 1 413 ? -16.614 -1.397 -8.839 1.00 90.06 413 THR A CA 1
ATOM 3383 C C . THR A 1 413 ? -15.945 -0.120 -8.322 1.00 90.06 413 THR A C 1
ATOM 3385 O O . THR A 1 413 ? -16.602 0.919 -8.239 1.00 90.06 413 THR A O 1
ATOM 3388 N N . ASP A 1 414 ? -14.671 -0.167 -7.922 1.00 96.94 414 ASP A N 1
ATOM 3389 C CA . ASP A 1 414 ? -13.955 1.048 -7.516 1.00 96.94 414 ASP A CA 1
ATOM 3390 C C . ASP A 1 414 ? -13.750 1.973 -8.722 1.00 96.94 414 ASP A C 1
ATOM 3392 O O . ASP A 1 414 ? -13.532 1.508 -9.845 1.00 96.94 414 ASP A O 1
ATOM 3396 N N . ALA A 1 415 ? -13.813 3.290 -8.509 1.00 95.81 415 ALA A N 1
ATOM 3397 C CA . ALA A 1 415 ? -13.554 4.252 -9.575 1.00 95.81 415 ALA A CA 1
ATOM 3398 C C . ALA A 1 415 ? -12.107 4.171 -10.083 1.00 95.81 415 ALA A C 1
ATOM 3400 O O . ALA A 1 415 ? -11.870 4.451 -11.259 1.00 95.81 415 ALA A O 1
ATOM 3401 N N . TYR A 1 416 ? -11.148 3.777 -9.243 1.00 98.25 416 TYR A N 1
ATOM 3402 C CA . TYR A 1 416 ? -9.752 3.617 -9.634 1.00 98.25 416 TYR A CA 1
ATOM 3403 C C . TYR A 1 416 ? -9.476 2.266 -10.299 1.00 98.25 416 TYR A C 1
ATOM 3405 O O . TYR A 1 416 ? -10.039 1.239 -9.933 1.00 98.25 416 TYR A O 1
ATOM 3413 N N . PHE A 1 417 ? -8.584 2.285 -11.284 1.00 98.62 417 PHE A N 1
ATOM 3414 C CA . PHE A 1 417 ? -7.999 1.104 -11.913 1.00 98.62 417 PHE A CA 1
ATOM 3415 C C . PHE A 1 417 ? -6.510 1.393 -12.120 1.00 98.62 417 PHE A C 1
ATOM 3417 O O . PHE A 1 417 ? -6.172 2.424 -12.715 1.00 98.62 417 PHE A O 1
ATOM 3424 N N . HIS A 1 418 ? -5.633 0.534 -11.609 1.00 98.81 418 HIS A N 1
ATOM 3425 C CA . HIS A 1 418 ? -4.194 0.687 -11.792 1.00 98.81 418 HIS A CA 1
ATOM 3426 C C . HIS A 1 418 ? -3.795 0.033 -13.120 1.00 98.81 418 HIS A C 1
ATOM 3428 O O . HIS A 1 418 ? -4.217 -1.082 -13.432 1.00 98.81 418 HIS A O 1
ATOM 3434 N N . VAL A 1 419 ? -3.060 0.761 -13.954 1.00 98.38 419 VAL A N 1
ATOM 3435 C CA . VAL A 1 419 ? -2.668 0.295 -15.298 1.00 98.38 419 VAL A CA 1
ATOM 3436 C C . VAL A 1 419 ? -1.155 0.136 -15.443 1.00 98.38 419 VAL A C 1
ATOM 3438 O O . VAL A 1 419 ? -0.675 -0.030 -16.560 1.00 98.38 419 VAL A O 1
ATOM 3441 N N . GLY A 1 420 ? -0.431 0.205 -14.322 1.00 97.62 420 GLY A N 1
ATOM 3442 C CA . GLY A 1 420 ? 0.996 -0.077 -14.227 1.00 97.62 420 GLY A CA 1
ATOM 3443 C C . GLY A 1 420 ? 1.866 0.984 -14.884 1.00 97.62 420 GLY A C 1
ATOM 3444 O O . GLY A 1 420 ? 1.778 2.166 -14.525 1.00 97.62 420 GLY A O 1
ATOM 3445 N N . ASN A 1 421 ? 2.638 0.561 -15.889 1.00 96.56 421 ASN A N 1
ATOM 3446 C CA . ASN A 1 421 ? 3.597 1.366 -1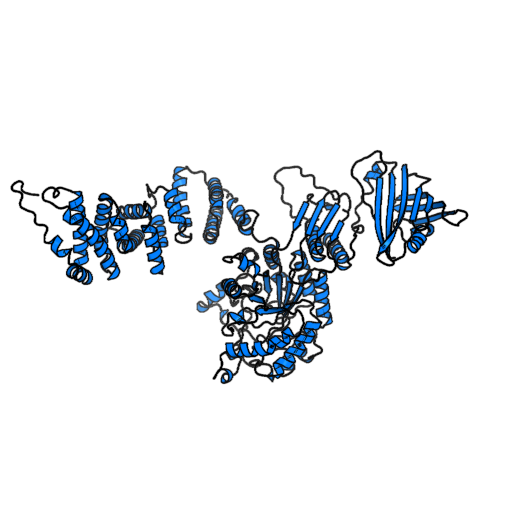6.658 1.00 96.56 421 ASN A CA 1
ATOM 3447 C C . ASN A 1 421 ? 4.892 1.656 -15.880 1.00 96.56 421 ASN A C 1
ATOM 3449 O O . ASN A 1 421 ? 5.466 2.741 -16.008 1.00 96.56 421 ASN A O 1
ATOM 3453 N N . ASP A 1 422 ? 5.362 0.693 -15.100 1.00 96.81 422 ASP A N 1
ATOM 3454 C CA . ASP A 1 422 ? 6.703 0.695 -14.525 1.00 96.81 422 ASP A CA 1
ATOM 3455 C C . ASP A 1 422 ? 7.746 0.066 -15.472 1.00 96.81 422 ASP A C 1
ATOM 3457 O O . ASP A 1 422 ? 7.433 -0.600 -16.467 1.00 96.81 422 ASP A O 1
ATOM 3461 N N . GLU A 1 423 ? 9.015 0.402 -15.224 1.00 96.44 423 GLU A N 1
ATOM 3462 C CA . GLU A 1 423 ? 10.203 -0.344 -15.664 1.00 96.44 423 GLU A CA 1
ATOM 3463 C C . GLU A 1 423 ? 10.287 -0.742 -17.152 1.00 96.44 423 GLU A C 1
ATOM 3465 O O . GLU A 1 423 ? 10.850 -1.780 -17.522 1.00 96.44 423 GLU A O 1
ATOM 3470 N N . LEU A 1 424 ? 9.807 0.114 -18.060 1.00 96.81 424 LEU A N 1
ATOM 3471 C CA . LEU A 1 424 ? 9.918 -0.138 -19.498 1.00 96.81 424 LEU A CA 1
ATOM 3472 C C . LEU A 1 424 ? 11.375 -0.223 -19.966 1.00 96.81 424 LEU A C 1
ATOM 3474 O O . LEU A 1 424 ? 12.117 0.758 -19.966 1.00 96.81 424 LEU A O 1
ATOM 3478 N N . GLN A 1 425 ? 11.750 -1.383 -20.500 1.00 96.62 425 GLN A N 1
ATOM 3479 C CA . GLN A 1 425 ? 13.082 -1.647 -21.025 1.00 96.62 425 GLN A CA 1
ATOM 3480 C C . GLN A 1 425 ? 13.154 -1.382 -22.524 1.00 96.62 425 GLN A C 1
ATOM 3482 O O . GLN A 1 425 ? 12.508 -2.042 -23.348 1.00 96.62 425 GLN A O 1
ATOM 3487 N N . LYS A 1 426 ? 14.033 -0.454 -22.905 1.00 96.12 426 LYS A N 1
ATOM 3488 C CA . LYS A 1 426 ? 14.348 -0.156 -24.309 1.00 96.12 426 LYS A CA 1
ATOM 3489 C C . LYS A 1 426 ? 14.825 -1.393 -25.070 1.00 96.12 426 LYS A C 1
ATOM 3491 O O . LYS A 1 426 ? 14.426 -1.619 -26.210 1.00 96.12 426 LYS A O 1
ATOM 3496 N N . SER A 1 427 ? 15.683 -2.189 -24.439 1.00 95.88 427 SER A N 1
ATOM 3497 C CA . SER A 1 427 ? 16.312 -3.372 -25.030 1.00 95.88 427 SER A CA 1
ATOM 3498 C C . SER A 1 427 ? 15.325 -4.497 -25.340 1.00 95.88 427 SER A C 1
ATOM 3500 O O . SER A 1 427 ? 15.622 -5.333 -26.195 1.00 95.88 427 SER A O 1
ATOM 3502 N N . CYS A 1 428 ? 14.142 -4.508 -24.714 1.00 96.75 428 CYS A N 1
ATOM 3503 C CA . CYS A 1 428 ? 13.082 -5.460 -25.037 1.00 96.75 428 CYS A CA 1
ATOM 3504 C C . CYS A 1 428 ? 12.549 -5.282 -26.473 1.00 96.75 428 CYS A C 1
ATOM 3506 O O . CYS A 1 428 ? 12.114 -6.249 -27.114 1.00 96.75 428 CYS A O 1
ATOM 3508 N N . TYR A 1 429 ? 12.623 -4.059 -27.001 1.00 96.94 429 TYR A N 1
ATOM 3509 C CA . TYR A 1 429 ? 12.128 -3.701 -28.324 1.00 96.94 429 TYR A CA 1
ATOM 3510 C C . TYR A 1 429 ? 13.209 -3.813 -29.417 1.00 96.94 429 TYR A C 1
ATOM 3512 O O . TYR A 1 429 ? 14.403 -3.675 -29.140 1.00 96.94 429 TYR A O 1
ATOM 3520 N N . PRO A 1 430 ? 12.825 -4.052 -30.688 1.00 94.44 430 PRO A N 1
ATOM 3521 C CA . PRO A 1 430 ? 13.771 -4.072 -31.803 1.00 94.44 430 PRO A CA 1
ATOM 3522 C C . PRO A 1 430 ? 14.522 -2.743 -31.943 1.00 94.44 430 PRO A C 1
ATOM 3524 O O . PRO A 1 430 ? 13.912 -1.676 -31.915 1.00 94.44 430 PRO A O 1
ATOM 3527 N N . GLN A 1 431 ? 15.836 -2.802 -32.185 1.00 93.81 431 GLN A N 1
ATOM 3528 C CA . GLN A 1 431 ? 16.666 -1.600 -32.364 1.00 93.81 431 GLN A CA 1
ATOM 3529 C C . GLN A 1 431 ? 16.154 -0.682 -33.487 1.00 93.81 431 GLN A C 1
ATOM 3531 O O . GLN A 1 431 ? 16.272 0.534 -33.388 1.00 93.81 431 GLN A O 1
ATOM 3536 N N . GLU A 1 432 ? 15.527 -1.257 -34.516 1.00 94.81 432 GLU A N 1
ATOM 3537 C CA . GLU A 1 432 ? 14.956 -0.542 -35.664 1.00 94.81 432 GLU A CA 1
ATOM 3538 C C . GLU A 1 432 ? 13.906 0.507 -35.272 1.00 94.81 432 GLU A C 1
ATOM 3540 O O . GLU A 1 432 ? 13.775 1.523 -35.958 1.00 94.81 432 GLU A O 1
ATOM 3545 N N . TRP A 1 433 ? 13.176 0.289 -34.169 1.00 94.38 433 TRP A N 1
ATOM 3546 C CA . TRP A 1 433 ? 12.195 1.252 -33.656 1.00 94.38 433 TRP A CA 1
ATOM 3547 C C . TRP A 1 433 ? 12.864 2.557 -33.217 1.00 94.38 433 TRP A C 1
ATOM 3549 O O . TRP A 1 433 ? 12.278 3.629 -33.344 1.00 94.38 433 TRP A O 1
ATOM 3559 N N . PHE A 1 434 ? 14.122 2.482 -32.779 1.00 95.44 434 PHE A N 1
ATOM 3560 C CA . PHE A 1 434 ? 14.863 3.609 -32.221 1.00 95.44 434 PHE A CA 1
ATOM 3561 C C . PHE A 1 434 ? 15.756 4.333 -33.230 1.00 95.44 434 PHE A C 1
ATOM 3563 O O . PHE A 1 434 ? 16.521 5.214 -32.849 1.00 95.44 434 PHE A O 1
ATOM 3570 N N . ASN A 1 435 ? 15.652 4.005 -34.522 1.00 92.44 435 ASN A N 1
ATOM 3571 C CA . ASN A 1 435 ? 16.382 4.727 -35.567 1.00 92.44 435 ASN A CA 1
ATOM 3572 C C . ASN A 1 435 ? 15.960 6.206 -35.642 1.00 92.44 435 ASN A C 1
ATOM 3574 O O . ASN A 1 435 ? 16.790 7.061 -35.931 1.00 92.44 435 ASN A O 1
ATOM 3578 N N . ASN A 1 436 ? 14.679 6.497 -35.377 1.00 91.31 436 ASN A N 1
ATOM 3579 C CA . ASN A 1 436 ? 14.089 7.839 -35.484 1.00 91.31 436 ASN A CA 1
ATOM 3580 C C . ASN A 1 436 ? 13.229 8.237 -34.267 1.00 91.31 436 ASN A C 1
ATOM 3582 O O . ASN A 1 436 ? 12.568 9.272 -34.312 1.00 91.31 436 ASN A O 1
ATOM 3586 N N . GLN A 1 437 ? 13.164 7.405 -33.225 1.00 93.88 437 GLN A N 1
ATOM 3587 C CA . GLN A 1 437 ? 12.308 7.615 -32.053 1.00 93.88 437 GLN A CA 1
ATOM 3588 C C . GLN A 1 437 ? 13.063 7.253 -30.774 1.00 93.88 437 GLN A C 1
ATOM 3590 O O . GLN A 1 437 ? 13.919 6.368 -30.768 1.00 93.88 437 GLN A O 1
ATOM 3595 N N . THR A 1 438 ? 12.744 7.931 -29.680 1.00 95.56 438 THR A N 1
ATOM 3596 C CA . THR A 1 438 ? 13.216 7.577 -28.336 1.00 95.56 438 THR A CA 1
ATOM 3597 C C . THR A 1 438 ? 12.237 6.624 -27.647 1.00 95.56 438 THR A C 1
ATOM 3599 O O . THR A 1 438 ? 11.110 6.441 -28.108 1.00 95.56 438 THR A O 1
ATOM 3602 N N . LEU A 1 439 ? 12.634 6.023 -26.518 1.00 95.56 439 LEU A N 1
ATOM 3603 C CA . LEU A 1 439 ? 11.696 5.245 -25.701 1.00 95.56 439 LEU A CA 1
ATOM 3604 C C . LEU A 1 439 ? 10.528 6.116 -25.215 1.00 95.56 439 LEU A C 1
ATOM 3606 O O . LEU A 1 439 ? 9.384 5.686 -25.298 1.00 95.56 439 LEU A O 1
ATOM 3610 N N . SER A 1 440 ? 10.799 7.367 -24.832 1.00 96.75 440 SER A N 1
ATOM 3611 C CA . SER A 1 440 ? 9.773 8.361 -24.491 1.00 96.75 440 SER A CA 1
ATOM 3612 C C . SER A 1 440 ? 8.757 8.588 -25.623 1.00 96.75 440 SER A C 1
ATOM 3614 O O . SER A 1 440 ? 7.550 8.628 -25.373 1.00 96.75 440 SER A O 1
ATOM 3616 N N . ASP A 1 441 ? 9.204 8.674 -26.885 1.00 96.25 441 ASP A N 1
ATOM 3617 C CA . ASP A 1 441 ? 8.299 8.831 -28.038 1.00 96.25 441 ASP A CA 1
ATOM 3618 C C . ASP A 1 441 ? 7.382 7.613 -28.218 1.00 96.25 441 ASP A C 1
ATOM 3620 O O . ASP A 1 441 ? 6.187 7.764 -28.495 1.00 96.25 441 ASP A O 1
ATOM 3624 N N . ILE A 1 442 ? 7.923 6.410 -28.013 1.00 95.88 442 ILE A N 1
ATOM 3625 C CA . ILE A 1 442 ? 7.173 5.151 -28.081 1.00 95.88 442 ILE A CA 1
ATOM 3626 C C . ILE A 1 442 ? 6.150 5.069 -26.941 1.00 95.88 442 ILE A C 1
ATOM 3628 O O . ILE A 1 442 ? 4.974 4.802 -27.201 1.00 95.88 442 ILE A O 1
ATOM 3632 N N . THR A 1 443 ? 6.550 5.383 -25.705 1.00 96.94 443 THR A N 1
ATOM 3633 C CA . THR A 1 443 ? 5.649 5.455 -24.540 1.00 96.94 443 THR A CA 1
ATOM 3634 C C . THR A 1 443 ? 4.536 6.473 -24.771 1.00 96.94 443 THR A C 1
ATOM 3636 O O . THR A 1 443 ? 3.364 6.196 -24.525 1.00 96.94 443 THR A O 1
ATOM 3639 N N . LYS A 1 444 ? 4.854 7.643 -25.335 1.00 97.00 444 LYS A N 1
ATOM 3640 C CA . LYS A 1 444 ? 3.849 8.651 -25.695 1.00 97.00 444 LYS A CA 1
ATOM 3641 C C . LYS A 1 444 ? 2.862 8.132 -26.747 1.00 97.00 444 LYS A C 1
ATOM 3643 O O . LYS A 1 444 ? 1.662 8.402 -26.639 1.00 97.00 444 LYS A O 1
ATOM 3648 N N . GLY A 1 445 ? 3.340 7.396 -27.752 1.00 96.69 445 GLY A N 1
ATOM 3649 C CA . GLY A 1 445 ? 2.498 6.740 -28.758 1.00 96.69 445 GLY A CA 1
ATOM 3650 C C . GLY A 1 445 ? 1.556 5.695 -28.150 1.00 96.69 445 GLY A C 1
ATOM 3651 O O . GLY A 1 445 ? 0.360 5.687 -28.461 1.00 96.69 445 GLY A O 1
ATOM 3652 N N . TYR A 1 446 ? 2.073 4.886 -27.220 1.00 97.62 446 TYR A N 1
ATOM 3653 C CA . TYR A 1 446 ? 1.289 3.939 -26.427 1.00 97.62 446 TYR A CA 1
ATOM 3654 C C . TYR A 1 446 ? 0.192 4.640 -25.620 1.00 97.62 446 TYR A C 1
ATOM 3656 O O . TYR A 1 446 ? -0.990 4.336 -25.794 1.00 97.62 446 TYR A O 1
ATOM 3664 N N . LEU A 1 447 ? 0.555 5.644 -24.815 1.00 97.81 447 LEU A N 1
ATOM 3665 C CA . LEU A 1 447 ? -0.384 6.406 -23.987 1.00 97.81 447 LEU A CA 1
ATOM 3666 C C . LEU A 1 447 ? -1.484 7.067 -24.828 1.00 97.81 447 LEU A C 1
ATOM 3668 O O . LEU A 1 447 ? -2.660 7.014 -24.472 1.00 97.81 447 LEU A O 1
ATOM 3672 N N . THR A 1 448 ? -1.124 7.630 -25.984 1.00 96.94 448 THR A N 1
ATOM 3673 C CA . THR A 1 448 ? -2.085 8.241 -26.919 1.00 96.94 448 THR A CA 1
ATOM 3674 C C . THR A 1 448 ? -3.130 7.234 -27.410 1.00 96.94 448 THR A C 1
ATOM 3676 O O . THR A 1 448 ? -4.289 7.594 -27.614 1.00 96.94 448 THR A O 1
ATOM 3679 N N . SER A 1 449 ? -2.734 5.973 -27.577 1.00 97.50 449 SER A N 1
ATOM 3680 C CA . SER A 1 449 ? -3.591 4.909 -28.104 1.00 97.50 449 SER A CA 1
ATOM 3681 C C . SER A 1 449 ? -4.406 4.207 -27.013 1.00 97.50 449 SER A C 1
ATOM 3683 O O . SER A 1 449 ? -5.556 3.831 -27.251 1.00 97.50 449 SER A O 1
ATOM 3685 N N . VAL A 1 450 ? -3.840 4.049 -25.811 1.00 97.50 450 VAL A N 1
ATOM 3686 C CA . VAL A 1 450 ? -4.453 3.280 -24.718 1.00 97.50 450 VAL A CA 1
ATOM 3687 C C . VAL A 1 450 ? -5.365 4.123 -23.822 1.00 97.50 450 VAL A C 1
ATOM 3689 O O . VAL A 1 450 ? -6.419 3.652 -23.402 1.00 97.50 450 VAL A O 1
ATOM 3692 N N . LEU A 1 451 ? -5.043 5.398 -23.575 1.00 96.94 451 LEU A N 1
ATOM 3693 C CA . LEU A 1 451 ? -5.845 6.247 -22.687 1.00 96.94 451 LEU A CA 1
ATOM 3694 C C . LEU A 1 451 ? -7.305 6.418 -23.148 1.00 96.94 451 LEU A C 1
ATOM 3696 O O . LEU A 1 451 ? -8.184 6.417 -22.285 1.00 96.94 451 LEU A O 1
ATOM 3700 N N . PRO A 1 452 ? -7.635 6.527 -24.453 1.00 96.75 452 PRO A N 1
ATOM 3701 C CA . PRO A 1 452 ? -9.031 6.537 -24.896 1.00 96.75 452 PRO A CA 1
ATOM 3702 C C . PRO A 1 452 ? -9.796 5.248 -24.562 1.00 96.75 452 PRO A C 1
ATOM 3704 O O . PRO A 1 452 ? -11.010 5.293 -24.387 1.00 96.75 452 PRO A O 1
ATOM 3707 N N . ILE A 1 453 ? -9.103 4.106 -24.467 1.00 97.25 453 ILE A N 1
ATOM 3708 C CA . ILE A 1 453 ? -9.702 2.822 -24.081 1.00 97.25 453 ILE A CA 1
ATOM 3709 C C . ILE A 1 453 ? -10.069 2.864 -22.602 1.00 97.25 453 ILE A C 1
ATOM 3711 O O . ILE A 1 453 ? -11.224 2.634 -22.255 1.00 97.25 453 ILE A O 1
ATOM 3715 N N . PHE A 1 454 ? -9.121 3.240 -21.747 1.00 95.50 454 PHE A N 1
ATOM 3716 C CA . PHE A 1 454 ? -9.353 3.311 -20.306 1.00 95.50 454 PHE A CA 1
ATOM 3717 C C . PHE A 1 454 ? -10.399 4.367 -19.925 1.00 95.50 454 PHE A C 1
ATOM 3719 O O . PHE A 1 454 ? -11.265 4.127 -19.091 1.00 95.50 454 PHE A O 1
ATOM 3726 N N . ASN A 1 455 ? -10.400 5.516 -20.603 1.00 93.38 455 ASN A N 1
ATOM 3727 C CA . ASN A 1 455 ? -11.384 6.575 -20.365 1.00 93.38 455 ASN A CA 1
ATOM 3728 C C . ASN A 1 455 ? -12.773 6.288 -20.972 1.00 93.38 455 ASN A C 1
ATOM 3730 O O . ASN A 1 455 ? -13.673 7.116 -20.835 1.00 93.38 455 ASN A O 1
ATOM 3734 N N . SER A 1 456 ? -12.972 5.149 -21.648 1.00 92.81 456 SER A N 1
ATOM 3735 C CA . SER A 1 456 ? -14.291 4.774 -22.182 1.00 92.81 456 SER A CA 1
ATOM 3736 C C . SER A 1 456 ? -15.294 4.404 -21.083 1.00 92.81 456 SER A C 1
ATOM 3738 O O . SER A 1 456 ? -16.503 4.548 -21.278 1.00 92.81 456 SER A O 1
ATOM 3740 N N . VAL A 1 457 ? -14.803 4.004 -19.905 1.00 90.62 457 VAL A N 1
ATOM 3741 C CA . VAL A 1 457 ? -15.618 3.737 -18.717 1.00 90.62 457 VAL A CA 1
ATOM 3742 C C . VAL A 1 457 ? -15.889 5.053 -17.989 1.00 90.62 457 VAL A C 1
ATOM 3744 O O . VAL A 1 457 ? -14.982 5.744 -17.519 1.00 90.62 457 VAL A O 1
ATOM 3747 N N . ARG A 1 458 ? -17.167 5.434 -17.899 1.00 86.81 458 ARG A N 1
ATOM 3748 C CA . ARG A 1 458 ? -17.580 6.703 -17.287 1.00 86.81 458 ARG A CA 1
ATOM 3749 C C . ARG A 1 458 ? -17.196 6.741 -15.804 1.00 86.81 458 ARG A C 1
ATOM 3751 O O . ARG A 1 458 ? -17.549 5.844 -15.053 1.00 86.81 458 ARG A O 1
ATOM 3758 N N . GLY A 1 459 ? -16.548 7.827 -15.379 1.00 87.69 459 GLY A N 1
ATOM 3759 C CA . GLY A 1 459 ? -16.158 8.033 -13.977 1.00 87.69 459 GLY A CA 1
ATOM 3760 C C . GLY A 1 459 ? -14.869 7.318 -13.564 1.00 87.69 459 GLY A C 1
ATOM 3761 O O . GLY A 1 459 ? -14.453 7.459 -12.415 1.00 87.69 459 GLY A O 1
ATOM 3762 N N . ARG A 1 460 ? -14.214 6.607 -14.492 1.00 94.12 460 ARG A N 1
ATOM 3763 C CA . ARG A 1 460 ? -12.930 5.949 -14.259 1.00 94.12 460 ARG A CA 1
ATOM 3764 C C . ARG A 1 460 ? -11.841 6.959 -13.891 1.00 94.12 460 ARG A C 1
ATOM 3766 O O . ARG A 1 460 ? -11.683 7.997 -14.536 1.00 94.12 460 ARG A O 1
ATOM 3773 N N . LYS A 1 461 ? -11.049 6.599 -12.887 1.00 96.75 461 LYS A N 1
ATOM 3774 C CA . LYS A 1 461 ? -9.767 7.210 -12.538 1.00 96.75 461 LYS A CA 1
ATOM 3775 C C . LYS A 1 461 ? -8.664 6.176 -12.725 1.00 96.75 461 LYS A C 1
ATOM 3777 O O . LYS A 1 461 ? -8.908 4.981 -12.569 1.00 96.75 461 LYS A O 1
ATOM 3782 N N . LEU A 1 462 ? -7.471 6.632 -13.081 1.00 98.38 462 LEU A N 1
ATOM 3783 C CA . LEU A 1 462 ? -6.336 5.754 -13.351 1.00 98.38 462 LEU A CA 1
ATOM 3784 C C . LEU A 1 462 ? -5.220 6.020 -12.354 1.00 98.38 462 LEU A C 1
ATOM 3786 O O . LEU A 1 462 ? -5.006 7.173 -11.968 1.00 98.38 462 LEU A O 1
ATOM 3790 N N . ILE A 1 463 ? -4.522 4.951 -11.986 1.00 98.69 463 ILE A N 1
ATOM 3791 C CA . ILE A 1 463 ? -3.235 5.014 -11.297 1.00 98.69 463 ILE A CA 1
ATOM 3792 C C . ILE A 1 463 ? -2.174 4.422 -12.228 1.00 98.69 463 ILE A C 1
ATOM 3794 O O . ILE A 1 463 ? -2.448 3.457 -12.945 1.00 98.69 463 ILE A O 1
ATOM 3798 N N . MET A 1 464 ? -1.005 5.051 -12.262 1.00 98.56 464 MET A N 1
ATOM 3799 C CA . MET A 1 464 ? 0.200 4.559 -12.931 1.00 98.56 464 MET A CA 1
ATOM 3800 C C . MET A 1 464 ? 1.387 4.697 -11.979 1.00 98.56 464 MET A C 1
ATOM 3802 O O . MET A 1 464 ? 1.402 5.617 -11.153 1.00 98.56 464 MET A O 1
ATOM 3806 N N . TRP A 1 465 ? 2.398 3.851 -12.141 1.00 98.56 465 TRP A N 1
ATOM 3807 C CA . TRP A 1 465 ? 3.682 4.026 -11.464 1.00 98.56 465 TRP A CA 1
ATOM 3808 C C . TRP A 1 465 ? 4.393 5.298 -11.947 1.00 98.56 465 TRP A C 1
ATOM 3810 O O . TRP A 1 465 ? 4.175 5.782 -13.066 1.00 98.56 465 TRP A O 1
ATOM 3820 N N . ASP A 1 466 ? 5.226 5.892 -11.088 1.00 96.88 466 ASP A N 1
ATOM 3821 C CA . ASP A 1 466 ? 5.846 7.189 -11.362 1.00 96.88 466 ASP A CA 1
ATOM 3822 C C . ASP A 1 466 ? 6.856 7.183 -12.520 1.00 96.88 466 ASP A C 1
ATOM 3824 O O . ASP A 1 466 ? 7.125 8.251 -13.081 1.00 96.88 466 ASP A O 1
ATOM 3828 N N . ASP A 1 467 ? 7.313 6.007 -12.963 1.00 97.00 467 ASP A N 1
ATOM 3829 C CA . ASP A 1 467 ? 8.187 5.770 -14.121 1.00 97.00 467 ASP A CA 1
ATOM 3830 C C . ASP A 1 467 ? 7.742 6.493 -15.384 1.00 97.00 467 ASP A C 1
ATOM 3832 O O . ASP A 1 467 ? 8.580 6.961 -16.163 1.00 97.00 467 ASP A O 1
ATOM 3836 N N . VAL A 1 468 ? 6.428 6.635 -15.577 1.00 96.12 468 VAL A N 1
ATOM 3837 C CA . VAL A 1 468 ? 5.852 7.370 -16.708 1.00 96.12 468 VAL A CA 1
ATOM 3838 C C . VAL A 1 468 ? 6.331 8.829 -16.760 1.00 96.12 468 VAL A C 1
ATOM 3840 O O . VAL A 1 468 ? 6.286 9.448 -17.825 1.00 96.12 468 VAL A O 1
ATOM 3843 N N . LEU A 1 469 ? 6.823 9.381 -15.643 1.00 95.25 469 LEU A N 1
ATOM 3844 C CA . LEU A 1 469 ? 7.419 10.716 -15.531 1.00 95.25 469 LEU A CA 1
ATOM 3845 C C . LEU A 1 469 ? 8.868 10.741 -15.011 1.00 95.25 469 LEU A C 1
ATOM 3847 O O . LEU A 1 469 ? 9.483 11.810 -15.102 1.00 95.25 469 LEU A O 1
ATOM 3851 N N . THR A 1 470 ? 9.395 9.651 -14.446 1.00 92.38 470 THR A N 1
ATOM 3852 C CA . THR A 1 470 ? 10.694 9.645 -13.740 1.00 92.38 470 THR A CA 1
ATOM 3853 C C . THR A 1 470 ? 11.767 8.744 -14.365 1.00 92.38 470 THR A C 1
ATOM 3855 O O . THR A 1 470 ? 12.944 8.949 -14.078 1.00 92.38 470 THR A O 1
ATOM 3858 N N . SER A 1 471 ? 11.406 7.820 -15.262 1.00 92.81 471 SER A N 1
ATOM 3859 C CA . SER A 1 471 ? 12.335 6.858 -15.889 1.00 92.81 471 SER A CA 1
ATOM 3860 C C . SER A 1 471 ? 12.922 7.331 -17.239 1.00 92.81 471 SER A C 1
ATOM 3862 O O . SER A 1 471 ? 12.592 8.405 -17.743 1.00 92.81 471 SER A O 1
ATOM 3864 N N . GLU A 1 472 ? 13.750 6.505 -17.903 1.00 89.75 472 GLU A N 1
ATOM 3865 C CA . GLU A 1 472 ? 14.167 6.735 -19.309 1.00 89.75 472 GLU A CA 1
ATOM 3866 C C . GLU A 1 472 ? 12.959 6.780 -20.268 1.00 89.75 472 GLU A C 1
ATOM 3868 O O . GLU A 1 472 ? 12.973 7.479 -21.286 1.00 89.75 472 GLU A O 1
ATOM 3873 N N . ALA A 1 473 ? 11.887 6.057 -19.935 1.00 91.81 473 ALA A N 1
ATOM 3874 C CA . ALA A 1 473 ? 10.645 6.027 -20.696 1.00 91.81 473 ALA A CA 1
ATOM 3875 C C . ALA A 1 473 ? 9.730 7.231 -20.412 1.00 91.81 473 ALA A C 1
ATOM 3877 O O . ALA A 1 473 ? 8.641 7.309 -20.993 1.00 91.81 473 ALA A O 1
ATOM 3878 N N . ALA A 1 474 ? 10.154 8.157 -19.542 1.00 93.94 474 ALA A N 1
ATOM 3879 C CA . ALA A 1 474 ? 9.341 9.265 -19.074 1.00 93.94 474 ALA A CA 1
ATOM 3880 C C . ALA A 1 474 ? 8.836 10.143 -20.220 1.00 93.94 474 ALA A C 1
ATOM 3882 O O . ALA A 1 474 ? 9.592 10.586 -21.089 1.00 93.94 474 ALA A O 1
ATOM 3883 N N . VAL A 1 475 ? 7.547 10.467 -20.185 1.00 94.12 475 VAL A N 1
ATOM 3884 C CA . VAL A 1 475 ? 6.935 11.446 -21.083 1.00 94.12 475 VAL A CA 1
ATOM 3885 C C . VAL A 1 475 ? 6.839 12.803 -20.392 1.00 94.12 475 VAL A C 1
ATOM 3887 O O . VAL A 1 475 ? 6.680 12.903 -19.179 1.00 94.12 475 VAL A O 1
ATOM 3890 N N . ALA A 1 476 ? 6.908 13.886 -21.170 1.00 89.69 476 ALA A N 1
ATOM 3891 C CA . ALA A 1 476 ? 6.933 15.237 -20.604 1.00 89.69 476 ALA A CA 1
ATOM 3892 C C . ALA A 1 476 ? 5.705 15.551 -19.728 1.00 89.69 476 ALA A C 1
ATOM 3894 O O . ALA A 1 476 ? 5.828 16.210 -18.697 1.00 89.69 476 ALA A O 1
ATOM 3895 N N . ASN A 1 477 ? 4.519 15.103 -20.153 1.00 89.06 477 ASN A N 1
ATOM 3896 C CA . ASN A 1 477 ? 3.268 15.263 -19.422 1.00 89.06 477 ASN A CA 1
ATOM 3897 C C . ASN A 1 477 ? 2.281 14.148 -19.779 1.00 89.06 477 ASN A C 1
ATOM 3899 O O . ASN A 1 477 ? 2.205 13.731 -20.936 1.00 89.06 477 ASN A O 1
ATOM 3903 N N . ILE A 1 478 ? 1.460 13.773 -18.802 1.00 95.38 478 ILE A N 1
ATOM 3904 C CA . ILE A 1 478 ? 0.263 12.943 -18.959 1.00 95.38 478 ILE A CA 1
ATOM 3905 C C . ILE A 1 478 ? -0.969 13.734 -18.481 1.00 95.38 478 ILE A C 1
ATOM 3907 O O . ILE A 1 478 ? -0.815 14.794 -17.856 1.00 95.38 478 ILE A O 1
ATOM 3911 N N . PRO A 1 479 ? -2.201 13.287 -18.781 1.00 95.25 479 PRO A N 1
ATOM 3912 C CA . PRO A 1 479 ? -3.405 13.912 -18.241 1.00 95.25 479 PRO A CA 1
ATOM 3913 C C . PRO A 1 479 ? -3.365 14.039 -16.709 1.00 95.25 479 PRO A C 1
ATOM 3915 O O . PRO A 1 479 ? -3.043 13.089 -16.003 1.00 95.25 479 PRO A O 1
ATOM 3918 N N . LYS A 1 480 ? -3.702 15.224 -16.183 1.00 94.19 480 LYS A N 1
ATOM 3919 C CA . LYS A 1 480 ? -3.586 15.549 -14.744 1.00 94.19 480 LYS A CA 1
ATOM 3920 C C . LYS A 1 480 ? -4.567 14.793 -13.841 1.00 94.19 480 LYS A C 1
ATOM 3922 O O . LYS A 1 480 ? -4.445 14.865 -12.628 1.00 94.19 480 LYS A O 1
ATOM 3927 N N . ASN A 1 481 ? -5.545 14.104 -14.426 1.00 92.19 481 ASN A N 1
ATOM 3928 C CA . ASN A 1 481 ? -6.499 13.253 -13.716 1.00 92.19 481 ASN A CA 1
ATOM 3929 C C . ASN A 1 481 ? -5.967 11.833 -13.447 1.00 92.19 481 ASN A C 1
ATOM 3931 O O . ASN A 1 481 ? -6.688 11.040 -12.845 1.00 92.19 481 ASN A O 1
ATOM 3935 N N . ILE A 1 482 ? -4.760 11.503 -13.919 1.00 97.62 482 ILE A N 1
ATOM 3936 C CA . ILE A 1 482 ? -4.066 10.259 -13.581 1.00 97.62 482 ILE A CA 1
ATOM 3937 C C . ILE A 1 482 ? -3.308 10.482 -12.270 1.00 97.62 482 ILE A C 1
ATOM 3939 O O . ILE A 1 482 ? -2.540 11.439 -12.147 1.00 97.62 482 ILE A O 1
ATOM 3943 N N . THR A 1 483 ? -3.553 9.610 -11.296 1.00 98.44 483 THR A N 1
ATOM 3944 C CA . THR A 1 483 ? -2.821 9.566 -10.027 1.00 98.44 483 THR A CA 1
ATOM 3945 C C . THR A 1 483 ? -1.517 8.799 -10.229 1.00 98.44 483 THR A C 1
ATOM 3947 O O . THR A 1 483 ? -1.495 7.809 -10.957 1.00 98.44 483 THR A O 1
ATOM 3950 N N . LEU A 1 484 ? -0.435 9.249 -9.594 1.00 98.50 484 LEU A N 1
ATOM 3951 C CA . LEU A 1 484 ? 0.863 8.581 -9.681 1.00 98.50 484 LEU A CA 1
ATOM 3952 C C . LEU A 1 484 ? 1.226 7.890 -8.373 1.00 98.50 484 LEU A C 1
ATOM 3954 O O . LEU A 1 484 ? 1.209 8.519 -7.312 1.00 98.50 484 LEU A O 1
ATOM 3958 N N . GLN A 1 485 ? 1.569 6.609 -8.458 1.00 98.69 485 GLN A N 1
ATOM 3959 C CA . GLN A 1 485 ? 2.108 5.848 -7.342 1.00 98.69 485 GLN A CA 1
ATOM 3960 C C . GLN A 1 485 ? 3.635 5.956 -7.350 1.00 98.69 485 GLN A C 1
ATOM 3962 O O . GLN A 1 485 ? 4.291 5.542 -8.301 1.00 98.69 485 GLN A O 1
ATOM 3967 N N . VAL A 1 486 ? 4.195 6.590 -6.319 1.00 98.00 486 VAL A N 1
ATOM 3968 C CA . VAL A 1 486 ? 5.614 6.974 -6.273 1.00 98.00 486 VAL A CA 1
ATOM 3969 C C . VAL A 1 486 ? 6.395 5.962 -5.451 1.00 98.00 486 VAL A C 1
ATOM 3971 O O . VAL A 1 486 ? 6.276 5.961 -4.222 1.00 98.00 486 VAL A O 1
ATOM 3974 N N . TRP A 1 487 ? 7.204 5.133 -6.109 1.00 96.94 487 TRP A N 1
ATOM 3975 C CA . TRP A 1 487 ? 8.005 4.092 -5.447 1.00 96.94 487 TRP A CA 1
ATOM 3976 C C . TRP A 1 487 ? 9.507 4.376 -5.429 1.00 96.94 487 TRP A C 1
ATOM 3978 O O . TRP A 1 487 ? 10.224 3.846 -4.577 1.00 96.94 487 TRP A O 1
ATOM 3988 N N . HIS A 1 488 ? 9.969 5.274 -6.295 1.00 90.88 488 HIS A N 1
ATOM 3989 C CA . HIS A 1 488 ? 11.330 5.799 -6.286 1.00 90.88 488 HIS A CA 1
ATOM 3990 C C . HIS A 1 488 ? 11.615 6.680 -5.046 1.00 90.88 488 HIS A C 1
ATOM 3992 O O . HIS A 1 488 ? 10.883 6.689 -4.044 1.00 90.88 488 HIS A O 1
ATOM 3998 N N . GLU A 1 489 ? 12.711 7.441 -5.101 1.00 84.38 489 GLU A N 1
ATOM 3999 C CA . GLU A 1 489 ? 13.149 8.318 -4.020 1.00 84.38 489 GLU A CA 1
ATOM 4000 C C . GLU A 1 489 ? 12.040 9.277 -3.538 1.00 84.38 489 GLU A C 1
ATOM 4002 O O . GLU A 1 489 ? 11.339 9.886 -4.354 1.00 84.38 489 GLU A O 1
ATOM 4007 N N . PRO A 1 490 ? 11.924 9.527 -2.217 1.00 83.62 490 PRO A N 1
ATOM 4008 C CA . PRO A 1 490 ? 10.945 10.471 -1.670 1.00 83.62 490 PRO A CA 1
ATOM 4009 C C . PRO A 1 490 ? 11.038 11.898 -2.243 1.00 83.62 490 PRO A C 1
ATOM 4011 O O . PRO A 1 490 ? 10.069 12.654 -2.187 1.00 83.62 490 PRO A O 1
ATOM 4014 N N . SER A 1 491 ? 12.187 12.283 -2.809 1.00 86.31 491 SER A N 1
ATOM 4015 C CA . SER A 1 491 ? 12.394 13.561 -3.503 1.00 86.31 491 SER A CA 1
ATOM 4016 C C . SER A 1 491 ? 11.460 13.732 -4.716 1.00 86.31 491 SER A C 1
ATOM 4018 O O . SER A 1 491 ? 11.007 14.850 -4.990 1.00 86.31 491 SER A O 1
ATOM 4020 N N . ASN A 1 492 ? 11.082 12.635 -5.387 1.00 89.38 492 ASN A N 1
ATOM 4021 C CA . ASN A 1 492 ? 10.182 12.647 -6.543 1.00 89.38 492 ASN A CA 1
ATOM 4022 C C . ASN A 1 492 ? 8.755 13.077 -6.187 1.00 89.38 492 ASN A C 1
ATOM 4024 O O . ASN A 1 492 ? 8.077 13.660 -7.034 1.00 89.38 492 ASN A O 1
ATOM 4028 N N . ILE A 1 493 ? 8.319 12.879 -4.937 1.00 93.19 493 ILE A N 1
ATOM 4029 C CA . ILE A 1 493 ? 6.976 13.252 -4.461 1.00 93.19 493 ILE A CA 1
ATOM 4030 C C . ILE A 1 493 ? 6.715 14.737 -4.740 1.00 93.19 493 ILE A C 1
ATOM 4032 O O . ILE A 1 493 ? 5.747 15.093 -5.414 1.00 93.19 493 ILE A O 1
ATOM 4036 N N . LYS A 1 494 ? 7.625 15.617 -4.303 1.00 93.06 494 LYS A N 1
ATOM 4037 C CA . LYS A 1 494 ? 7.497 17.064 -4.524 1.00 93.06 494 LYS A CA 1
ATOM 4038 C C . LYS A 1 494 ? 7.568 17.424 -6.008 1.00 93.06 494 LYS A C 1
ATOM 4040 O O . LYS A 1 494 ? 6.789 18.248 -6.488 1.00 93.06 494 LYS A O 1
ATOM 4045 N N . THR A 1 495 ? 8.474 16.790 -6.750 1.00 92.38 495 THR A N 1
ATOM 4046 C CA . THR A 1 495 ? 8.628 17.016 -8.194 1.00 92.38 495 THR A CA 1
ATOM 4047 C C . THR A 1 495 ? 7.341 16.689 -8.951 1.00 92.38 495 THR A C 1
ATOM 4049 O O . THR A 1 495 ? 6.923 17.454 -9.818 1.00 92.38 495 THR A O 1
ATOM 4052 N N . ILE A 1 496 ? 6.667 15.596 -8.603 1.00 95.19 496 ILE A N 1
ATOM 4053 C CA . ILE A 1 496 ? 5.422 15.168 -9.245 1.00 95.19 496 ILE A CA 1
ATOM 4054 C C . ILE A 1 496 ? 4.251 16.070 -8.839 1.00 95.19 496 ILE A C 1
ATOM 4056 O O . ILE A 1 496 ? 3.510 16.541 -9.707 1.00 95.19 496 ILE A O 1
ATOM 4060 N N . ILE A 1 497 ? 4.127 16.392 -7.550 1.00 95.81 497 ILE A N 1
ATOM 4061 C CA . ILE A 1 497 ? 3.080 17.291 -7.049 1.00 95.81 497 ILE A CA 1
ATOM 4062 C C . ILE A 1 497 ? 3.208 18.689 -7.665 1.00 95.81 497 ILE A C 1
ATOM 4064 O O . ILE A 1 497 ? 2.207 19.261 -8.095 1.00 95.81 497 ILE A O 1
ATOM 4068 N N . SER A 1 498 ? 4.427 19.227 -7.788 1.00 93.25 498 SER A N 1
ATOM 4069 C CA . SER A 1 498 ? 4.661 20.542 -8.409 1.00 93.25 498 SER A CA 1
ATOM 4070 C C . SER A 1 498 ? 4.263 20.583 -9.892 1.00 93.25 498 SER A C 1
ATOM 4072 O O . SER A 1 498 ? 3.915 21.641 -10.417 1.00 93.25 498 SER A O 1
ATOM 4074 N N . LYS A 1 499 ? 4.223 19.422 -10.565 1.00 94.00 499 LYS A N 1
ATOM 4075 C CA . LYS A 1 499 ? 3.668 19.266 -11.919 1.00 94.00 499 LYS A CA 1
ATOM 4076 C C . LYS A 1 499 ? 2.135 19.122 -11.930 1.00 94.00 499 LYS A C 1
ATOM 4078 O O . LYS A 1 499 ? 1.556 19.020 -13.015 1.00 94.00 499 LYS A O 1
ATOM 4083 N N . GLY A 1 500 ? 1.472 19.130 -10.774 1.00 95.25 500 GLY A N 1
ATOM 4084 C CA . GLY A 1 500 ? 0.015 19.177 -10.607 1.00 95.25 500 GLY A CA 1
ATOM 4085 C C . GLY A 1 500 ? -0.696 17.826 -10.464 1.00 95.25 500 GLY A C 1
ATOM 4086 O O . GLY A 1 500 ? -1.926 17.807 -10.544 1.00 95.25 500 GLY A O 1
ATOM 4087 N N . TYR A 1 501 ? 0.036 16.724 -10.283 1.00 97.75 501 TYR A N 1
ATOM 4088 C CA . TYR A 1 501 ? -0.544 15.380 -10.149 1.00 97.75 501 TYR A CA 1
ATOM 4089 C C . TYR A 1 501 ? -0.885 15.044 -8.695 1.00 97.75 501 TYR A C 1
ATOM 4091 O O . TYR A 1 501 ? -0.214 15.506 -7.772 1.00 97.75 501 TYR A O 1
ATOM 4099 N N . ASP A 1 502 ? -1.918 14.223 -8.514 1.00 98.12 502 ASP A N 1
ATOM 4100 C CA . ASP A 1 502 ? -2.203 13.588 -7.228 1.00 98.12 502 ASP A CA 1
ATOM 4101 C C . ASP A 1 502 ? -1.283 12.368 -7.062 1.00 98.12 502 ASP A C 1
ATOM 4103 O O . ASP A 1 502 ? -1.007 11.668 -8.042 1.00 98.12 502 ASP A O 1
ATOM 4107 N N . VAL A 1 503 ? -0.824 12.101 -5.838 1.00 98.25 503 VAL A N 1
ATOM 4108 C CA . VAL A 1 503 ? 0.145 11.033 -5.557 1.00 98.25 503 VAL A CA 1
ATOM 4109 C C . VAL A 1 503 ? -0.332 10.056 -4.488 1.00 98.25 503 VAL A C 1
ATOM 4111 O O . VAL A 1 503 ? -0.968 10.445 -3.504 1.00 98.25 503 VAL A O 1
ATOM 4114 N N . VAL A 1 504 ? 0.032 8.789 -4.670 1.00 98.69 504 VAL A N 1
ATOM 4115 C CA . VAL A 1 504 ? 0.011 7.740 -3.644 1.00 98.69 504 VAL A CA 1
ATOM 4116 C C . VAL A 1 504 ? 1.464 7.369 -3.353 1.00 98.69 504 VAL A C 1
ATOM 4118 O O . VAL A 1 504 ? 2.235 7.092 -4.268 1.00 98.69 504 VAL A O 1
ATOM 4121 N N . VAL A 1 505 ? 1.876 7.430 -2.090 1.00 98.56 505 VAL A N 1
ATOM 4122 C CA . VAL A 1 505 ? 3.279 7.214 -1.710 1.00 98.56 505 VAL A CA 1
ATOM 4123 C C . VAL A 1 505 ? 3.552 5.732 -1.464 1.00 98.56 505 VAL A C 1
ATOM 4125 O O . VAL A 1 505 ? 2.887 5.108 -0.643 1.00 98.56 505 VAL A O 1
ATOM 4128 N N . SER A 1 506 ? 4.586 5.194 -2.105 1.00 98.38 506 SER A N 1
ATOM 4129 C CA . SER A 1 506 ? 5.050 3.810 -1.935 1.00 98.38 506 SER A CA 1
ATOM 4130 C C . SER A 1 506 ? 6.578 3.697 -1.947 1.00 98.38 506 SER A C 1
ATOM 4132 O O . SER A 1 506 ? 7.106 2.648 -2.286 1.00 98.38 506 SER A O 1
ATOM 4134 N N . SER A 1 507 ? 7.307 4.758 -1.567 1.00 97.12 507 SER A N 1
ATOM 4135 C CA . SER A 1 507 ? 8.777 4.809 -1.644 1.00 97.12 507 SER A CA 1
ATOM 4136 C C . SER A 1 507 ? 9.453 3.556 -1.072 1.00 97.12 507 SER A C 1
ATOM 4138 O O . SER A 1 507 ? 9.337 3.273 0.130 1.00 97.12 507 SER A O 1
ATOM 4140 N N . ALA A 1 508 ? 10.207 2.846 -1.915 1.00 95.69 508 ALA A N 1
ATOM 4141 C CA . ALA A 1 508 ? 10.771 1.528 -1.625 1.00 95.69 508 ALA A CA 1
ATOM 4142 C C . ALA A 1 508 ? 11.672 1.512 -0.382 1.00 95.69 508 ALA A C 1
ATOM 4144 O O . ALA A 1 508 ? 11.634 0.576 0.416 1.00 95.69 508 ALA A O 1
ATOM 4145 N N . ASP A 1 509 ? 12.388 2.609 -0.121 1.00 91.00 509 ASP A N 1
ATOM 4146 C CA . ASP A 1 509 ? 13.238 2.794 1.064 1.00 91.00 509 ASP A CA 1
ATOM 4147 C C . ASP A 1 509 ? 12.513 2.701 2.415 1.00 91.00 509 ASP A C 1
ATOM 4149 O O . ASP A 1 509 ? 13.164 2.613 3.469 1.00 91.00 509 ASP A O 1
ATOM 4153 N N . HIS A 1 510 ? 11.182 2.767 2.405 1.00 94.38 510 HIS A N 1
ATOM 4154 C CA . HIS A 1 510 ? 10.351 2.732 3.602 1.00 94.38 510 HIS A CA 1
ATOM 4155 C C . HIS A 1 510 ? 9.233 1.697 3.507 1.00 94.38 510 HIS A C 1
ATOM 4157 O O . HIS A 1 510 ? 8.992 1.021 4.504 1.00 94.38 510 HIS A O 1
ATOM 4163 N N . LEU A 1 511 ? 8.562 1.580 2.357 1.00 98.06 511 LEU A N 1
ATOM 4164 C CA . LEU A 1 511 ? 7.252 0.929 2.256 1.00 98.06 511 LEU A CA 1
ATOM 4165 C C . LEU A 1 511 ? 7.247 -0.400 1.485 1.00 98.06 511 LEU A C 1
ATOM 4167 O O . LEU A 1 511 ? 6.202 -1.044 1.450 1.00 98.06 511 LEU A O 1
ATOM 4171 N N . TYR A 1 512 ? 8.382 -0.845 0.934 1.00 98.31 512 TYR A N 1
ATOM 4172 C CA . TYR A 1 512 ? 8.487 -2.167 0.303 1.00 98.31 512 TYR A CA 1
ATOM 4173 C C . TYR A 1 512 ? 8.750 -3.245 1.360 1.00 98.31 512 TYR A C 1
ATOM 4175 O O . TYR A 1 512 ? 9.740 -3.224 2.101 1.00 98.31 512 TYR A O 1
ATOM 4183 N N . LEU A 1 513 ? 7.814 -4.177 1.480 1.00 98.50 513 LEU A N 1
ATOM 4184 C CA . LEU A 1 513 ? 7.778 -5.193 2.526 1.00 98.50 513 LEU A CA 1
ATOM 4185 C C . LEU A 1 513 ? 8.532 -6.472 2.133 1.00 98.50 513 LEU A C 1
ATOM 4187 O O . LEU A 1 513 ? 8.894 -7.260 3.013 1.00 98.50 513 LEU A O 1
ATOM 4191 N N . ASP A 1 514 ? 8.807 -6.663 0.850 1.00 97.62 514 ASP A N 1
ATOM 4192 C CA . ASP A 1 514 ? 9.565 -7.770 0.261 1.00 97.62 514 ASP A CA 1
ATOM 4193 C C . ASP A 1 514 ? 11.088 -7.661 0.483 1.00 97.62 514 ASP A C 1
ATOM 4195 O O . ASP A 1 514 ? 11.783 -8.681 0.473 1.00 97.62 514 ASP A O 1
ATOM 4199 N N . CYS A 1 515 ? 11.604 -6.463 0.782 1.00 95.38 515 CYS A N 1
ATOM 4200 C CA . CYS A 1 515 ? 13.037 -6.205 0.937 1.00 95.38 515 CYS A CA 1
ATOM 4201 C C . CYS A 1 515 ? 13.695 -6.953 2.110 1.00 95.38 515 CYS A C 1
ATOM 4203 O O . CYS A 1 515 ? 13.097 -7.165 3.171 1.00 95.38 515 CYS A O 1
ATOM 4205 N N . GLY A 1 516 ? 14.997 -7.233 1.974 1.00 93.44 516 GLY A N 1
ATOM 4206 C CA . GLY A 1 516 ? 15.846 -7.748 3.056 1.00 93.44 516 GLY A CA 1
ATOM 4207 C C . GLY A 1 516 ? 15.836 -9.266 3.247 1.00 93.44 516 GLY A C 1
ATOM 4208 O O . GLY A 1 516 ? 16.306 -9.737 4.278 1.00 93.44 516 GLY A O 1
ATOM 4209 N N . TYR A 1 517 ? 15.333 -10.023 2.270 1.00 92.81 517 TYR A N 1
ATOM 4210 C CA . TYR A 1 517 ? 15.333 -11.495 2.267 1.00 92.81 517 TYR A CA 1
ATOM 4211 C C . TYR A 1 517 ? 16.337 -12.091 1.269 1.00 92.81 517 TYR A C 1
ATOM 4213 O O . TYR A 1 517 ? 16.217 -13.242 0.867 1.00 92.81 517 TYR A O 1
ATOM 4221 N N . GLY A 1 518 ? 17.326 -11.295 0.865 1.00 93.06 518 GLY A N 1
ATOM 4222 C CA . GLY A 1 518 ? 18.232 -11.620 -0.226 1.00 93.06 518 GLY A CA 1
ATOM 4223 C C . GLY A 1 518 ? 17.560 -11.599 -1.604 1.00 93.06 518 GLY A C 1
ATOM 4224 O O . GLY A 1 518 ? 16.395 -11.224 -1.746 1.00 93.06 518 GLY A O 1
ATOM 4225 N N . GLY A 1 519 ? 18.326 -11.951 -2.630 1.00 94.31 519 GLY A N 1
ATOM 4226 C CA . GLY A 1 519 ? 17.881 -12.061 -4.014 1.00 94.31 519 GLY A CA 1
ATOM 4227 C C . GLY A 1 519 ? 17.362 -13.463 -4.324 1.00 94.31 519 GLY A C 1
ATOM 4228 O O . GLY A 1 519 ? 17.867 -14.456 -3.807 1.00 94.31 519 GLY A O 1
ATOM 4229 N N . PHE A 1 520 ? 16.361 -13.544 -5.198 1.00 95.75 520 PHE A N 1
ATOM 4230 C CA . PHE A 1 520 ? 15.731 -14.809 -5.596 1.00 95.75 520 PHE A CA 1
ATOM 4231 C C . PHE A 1 520 ? 16.359 -15.438 -6.851 1.00 95.75 520 PHE A C 1
ATOM 4233 O O . PHE A 1 520 ? 16.012 -16.558 -7.233 1.00 95.75 520 PHE A O 1
ATOM 4240 N N . LEU A 1 521 ? 17.274 -14.727 -7.522 1.00 95.06 521 LEU A N 1
ATOM 4241 C CA . LEU A 1 521 ? 17.934 -15.222 -8.726 1.00 95.06 521 LEU A CA 1
ATOM 4242 C C . LEU A 1 521 ? 18.780 -16.459 -8.401 1.00 95.06 521 LEU A C 1
ATOM 4244 O O . LEU A 1 521 ? 19.658 -16.444 -7.543 1.00 95.06 521 LEU A O 1
ATOM 4248 N N . THR A 1 522 ? 18.530 -17.545 -9.125 1.00 93.94 522 THR A N 1
ATOM 4249 C CA . THR A 1 522 ? 19.278 -18.798 -8.975 1.00 93.94 522 THR A CA 1
ATOM 4250 C C . THR A 1 522 ? 20.628 -18.748 -9.688 1.00 93.94 522 THR A C 1
ATOM 4252 O O . THR A 1 522 ? 20.790 -18.002 -10.653 1.00 93.94 522 THR A O 1
ATOM 4255 N N . ASN A 1 523 ? 21.553 -19.636 -9.303 1.00 93.25 523 ASN A N 1
ATOM 4256 C CA . ASN A 1 523 ? 22.895 -19.733 -9.898 1.00 93.25 523 ASN A CA 1
ATOM 4257 C C . ASN A 1 523 ? 23.668 -18.402 -9.831 1.00 93.25 523 ASN A C 1
ATOM 4259 O O . ASN A 1 523 ? 24.317 -17.979 -10.788 1.00 93.25 523 ASN A O 1
ATOM 4263 N N . ASP A 1 524 ? 23.557 -17.733 -8.688 1.00 92.19 524 ASP A N 1
ATOM 4264 C CA . ASP A 1 524 ? 24.183 -16.448 -8.439 1.00 92.19 524 ASP A CA 1
ATOM 4265 C C . ASP A 1 524 ? 25.492 -16.631 -7.658 1.00 92.19 524 ASP A C 1
ATOM 4267 O O . ASP A 1 524 ? 25.503 -16.951 -6.468 1.00 92.19 524 ASP A O 1
ATOM 4271 N N . PHE A 1 525 ? 26.617 -16.444 -8.353 1.00 90.75 525 PHE A N 1
ATOM 4272 C CA . PHE A 1 525 ? 27.959 -16.613 -7.792 1.00 90.75 525 PHE A CA 1
ATOM 4273 C C . PHE A 1 525 ? 28.321 -15.551 -6.749 1.00 90.75 525 PHE A C 1
ATOM 4275 O O . PHE A 1 525 ? 29.295 -15.740 -6.023 1.00 90.75 525 PHE A O 1
ATOM 4282 N N . ARG A 1 526 ? 27.541 -14.468 -6.635 1.00 91.00 526 ARG A N 1
ATOM 4283 C CA . ARG A 1 526 ? 27.765 -13.424 -5.626 1.00 91.00 526 ARG A CA 1
ATOM 4284 C C . ARG A 1 526 ? 27.571 -13.949 -4.199 1.00 91.00 526 ARG A C 1
ATOM 4286 O O . ARG A 1 526 ? 28.204 -13.439 -3.289 1.00 91.00 526 ARG A O 1
ATOM 4293 N N . TYR A 1 527 ? 26.784 -15.015 -4.009 1.00 91.75 527 TYR A N 1
ATOM 4294 C CA . TYR A 1 527 ? 26.626 -15.684 -2.707 1.00 91.75 527 TYR A CA 1
ATOM 4295 C C . TYR A 1 527 ? 27.781 -16.617 -2.330 1.00 91.75 527 TYR A C 1
ATOM 4297 O O . TYR A 1 527 ? 27.799 -17.155 -1.223 1.00 91.75 527 TYR A O 1
ATOM 4305 N N . VAL A 1 528 ? 28.728 -16.872 -3.240 1.00 90.81 528 VAL A N 1
ATOM 4306 C CA . VAL A 1 528 ? 29.894 -17.697 -2.917 1.00 90.81 528 VAL A CA 1
ATOM 4307 C C . VAL A 1 528 ? 30.792 -16.907 -1.971 1.00 90.81 528 VAL A C 1
ATOM 4309 O O . VAL A 1 528 ? 31.235 -15.806 -2.306 1.00 90.81 528 VAL A O 1
ATOM 4312 N N . ASP A 1 529 ? 31.043 -17.495 -0.802 1.00 86.19 529 ASP A N 1
ATOM 4313 C CA . ASP A 1 529 ? 31.877 -16.927 0.255 1.00 86.19 529 ASP A CA 1
ATOM 4314 C C . ASP A 1 529 ? 33.305 -16.698 -0.261 1.00 86.19 529 ASP A C 1
ATOM 4316 O O . ASP A 1 529 ? 34.047 -17.643 -0.556 1.00 86.19 529 ASP A O 1
ATOM 4320 N N . SER A 1 530 ? 33.649 -15.429 -0.469 1.00 84.94 530 SER A N 1
ATOM 4321 C CA . SER A 1 530 ? 34.947 -14.992 -0.968 1.00 84.94 530 SER A CA 1
ATOM 4322 C C . SER A 1 530 ? 35.170 -13.518 -0.617 1.00 84.94 530 SER A C 1
ATOM 4324 O O . SER A 1 530 ? 34.196 -12.762 -0.601 1.00 84.94 530 SER A O 1
ATOM 4326 N N . PRO A 1 531 ? 36.431 -13.072 -0.449 1.00 85.75 531 PRO A N 1
ATOM 4327 C CA . PRO A 1 531 ? 36.727 -11.683 -0.089 1.00 85.75 531 PRO A CA 1
ATOM 4328 C C . PRO A 1 531 ? 36.166 -10.639 -1.067 1.00 85.75 531 PRO A C 1
ATOM 4330 O O . PRO A 1 531 ? 35.916 -9.505 -0.682 1.00 85.75 531 PRO A O 1
ATOM 4333 N N . GLU A 1 532 ? 35.969 -11.009 -2.337 1.00 84.88 532 GLU A N 1
ATOM 4334 C CA . GLU A 1 532 ? 35.400 -10.134 -3.373 1.00 84.88 532 GLU A CA 1
ATOM 4335 C C . GLU A 1 532 ? 33.888 -9.909 -3.194 1.00 84.88 532 GLU A C 1
ATOM 4337 O O . GLU A 1 532 ? 33.352 -8.910 -3.670 1.00 84.88 532 GLU A O 1
ATOM 4342 N N . ASN A 1 533 ? 33.207 -10.816 -2.487 1.00 84.62 533 ASN A N 1
ATOM 4343 C CA . ASN A 1 533 ? 31.762 -10.796 -2.270 1.00 84.62 533 ASN A CA 1
ATOM 4344 C C . ASN A 1 533 ? 31.366 -10.431 -0.828 1.00 84.62 533 ASN A C 1
ATOM 4346 O O . ASN A 1 533 ? 30.170 -10.377 -0.537 1.00 84.62 533 ASN A O 1
ATOM 4350 N N . ASP A 1 534 ? 32.317 -10.179 0.079 1.00 83.44 534 ASP A N 1
ATOM 4351 C CA . ASP A 1 534 ? 32.033 -9.908 1.499 1.00 83.44 534 ASP A CA 1
ATOM 4352 C C . ASP A 1 534 ? 31.048 -8.741 1.681 1.00 83.44 534 ASP A C 1
ATOM 4354 O O . ASP A 1 534 ? 30.075 -8.868 2.427 1.00 83.44 534 ASP A O 1
ATOM 4358 N N . ASP A 1 535 ? 31.223 -7.639 0.946 1.00 81.06 535 ASP A N 1
ATOM 4359 C CA . ASP A 1 535 ? 30.324 -6.475 1.006 1.00 81.06 535 ASP A CA 1
ATOM 4360 C C . ASP A 1 535 ? 28.903 -6.810 0.522 1.00 81.06 535 ASP A C 1
ATOM 4362 O O . ASP A 1 535 ? 27.910 -6.353 1.092 1.00 81.06 535 ASP A O 1
ATOM 4366 N N . PHE A 1 536 ? 28.782 -7.652 -0.509 1.00 87.38 536 PHE A N 1
ATOM 4367 C CA . PHE A 1 536 ? 27.486 -8.122 -1.000 1.00 87.38 536 PHE A CA 1
ATOM 4368 C C . PHE A 1 536 ? 26.807 -9.025 0.038 1.00 87.38 536 PHE A C 1
ATOM 4370 O O . PHE A 1 536 ? 25.643 -8.801 0.375 1.00 87.38 536 PHE A O 1
ATOM 4377 N N . ASN A 1 537 ? 27.543 -10.006 0.571 1.00 80.44 537 ASN A N 1
ATOM 4378 C CA . ASN A 1 537 ? 27.047 -11.032 1.492 1.00 80.44 537 ASN A CA 1
ATOM 4379 C C . ASN A 1 537 ? 26.717 -10.487 2.888 1.00 80.44 537 ASN A C 1
ATOM 4381 O O . ASN A 1 537 ? 25.801 -10.988 3.540 1.00 80.44 537 ASN A O 1
ATOM 4385 N N . THR A 1 538 ? 27.440 -9.464 3.348 1.00 78.88 538 THR A N 1
ATOM 4386 C CA . THR A 1 538 ? 27.198 -8.799 4.641 1.00 78.88 538 THR A CA 1
ATOM 4387 C C . THR A 1 538 ? 26.281 -7.576 4.533 1.00 78.88 538 THR A C 1
ATOM 4389 O O . THR A 1 538 ? 25.760 -7.116 5.551 1.00 78.88 538 THR A O 1
ATOM 4392 N N . GLY A 1 539 ? 26.058 -7.066 3.316 1.00 82.62 539 GLY A N 1
ATOM 4393 C CA . GLY A 1 539 ? 25.176 -5.943 3.009 1.00 82.62 539 GLY A CA 1
ATOM 4394 C C . GLY A 1 539 ? 23.753 -6.368 2.629 1.00 82.62 539 GLY A C 1
ATOM 4395 O O . GLY A 1 539 ? 23.023 -6.970 3.413 1.00 82.62 539 GLY A O 1
ATOM 4396 N N . GLN A 1 540 ? 23.316 -5.994 1.423 1.00 80.00 540 GLN A N 1
ATOM 4397 C CA . GLN A 1 540 ? 21.946 -6.233 0.943 1.00 80.00 540 GLN A CA 1
ATOM 4398 C C . GLN A 1 540 ? 21.699 -7.668 0.436 1.00 80.00 540 GLN A C 1
ATOM 4400 O O . GLN A 1 540 ? 20.544 -8.040 0.207 1.00 80.00 540 GLN A O 1
ATOM 4405 N N . ALA A 1 541 ? 22.760 -8.464 0.249 1.00 85.62 541 ALA A N 1
ATOM 4406 C CA . ALA A 1 541 ? 22.724 -9.874 -0.143 1.00 85.62 541 ALA A CA 1
ATOM 4407 C C . ALA A 1 541 ? 21.778 -10.171 -1.320 1.00 85.62 541 ALA A C 1
ATOM 4409 O O . ALA A 1 541 ? 21.029 -11.145 -1.303 1.00 85.62 541 ALA A O 1
ATOM 4410 N N . GLY A 1 542 ? 21.775 -9.312 -2.344 1.00 87.00 542 GLY A N 1
ATOM 4411 C CA . GLY A 1 542 ? 20.987 -9.484 -3.572 1.00 87.00 542 GLY A CA 1
ATOM 4412 C C . GLY A 1 542 ? 19.536 -8.994 -3.528 1.00 87.00 542 GLY A C 1
ATOM 4413 O O . GLY A 1 542 ? 18.876 -9.034 -4.562 1.00 87.00 542 GLY A O 1
ATOM 4414 N N . SER A 1 543 ? 19.041 -8.486 -2.395 1.00 92.94 543 SER A N 1
ATOM 4415 C CA . SER A 1 543 ? 17.769 -7.752 -2.354 1.00 92.94 543 SER A CA 1
ATOM 4416 C C . SER A 1 543 ? 18.030 -6.298 -2.751 1.00 92.94 543 SER A C 1
ATOM 4418 O O . SER A 1 543 ? 18.635 -5.555 -1.980 1.00 92.94 543 SER A O 1
ATOM 4420 N N . TRP A 1 544 ? 17.570 -5.885 -3.935 1.00 92.94 544 TRP A N 1
ATOM 4421 C CA . TRP A 1 544 ? 17.873 -4.568 -4.519 1.00 92.94 544 TRP A CA 1
ATOM 4422 C C . TRP A 1 544 ? 17.415 -3.400 -3.630 1.00 92.94 544 TRP A C 1
ATOM 4424 O O . TRP A 1 544 ? 18.080 -2.371 -3.560 1.00 92.94 544 TRP A O 1
ATOM 4434 N N . CYS A 1 545 ? 16.318 -3.589 -2.894 1.00 92.69 545 CYS A N 1
ATOM 4435 C CA . CYS A 1 545 ? 15.756 -2.605 -1.975 1.00 92.69 545 CYS A CA 1
ATOM 4436 C C . CYS A 1 545 ? 16.109 -2.885 -0.505 1.00 92.69 545 CYS A C 1
ATOM 4438 O O . CYS A 1 545 ? 15.489 -2.324 0.401 1.00 92.69 545 CYS A O 1
ATOM 4440 N N . GLY A 1 546 ? 17.084 -3.757 -0.218 1.00 86.75 546 GLY A N 1
ATOM 4441 C CA . GLY A 1 546 ? 17.534 -4.041 1.148 1.00 86.75 546 GLY A CA 1
ATOM 4442 C C . GLY A 1 546 ? 18.003 -2.777 1.896 1.00 86.75 546 GLY A C 1
ATOM 4443 O O . GLY A 1 546 ? 18.390 -1.788 1.274 1.00 86.75 546 GLY A O 1
ATOM 4444 N N . PRO A 1 547 ? 17.996 -2.753 3.241 1.00 91.38 547 PRO A N 1
ATOM 4445 C CA . PRO A 1 547 ? 17.669 -3.843 4.162 1.00 91.38 547 PRO A CA 1
ATOM 4446 C C . PRO A 1 547 ? 16.157 -4.003 4.391 1.00 91.38 547 PRO A C 1
ATOM 4448 O O . PRO A 1 547 ? 15.356 -3.219 3.880 1.00 91.38 547 PRO A O 1
ATOM 4451 N N . TYR A 1 548 ? 15.782 -4.991 5.212 1.00 90.25 548 TYR A N 1
ATOM 4452 C CA . TYR A 1 548 ? 14.413 -5.204 5.691 1.00 90.25 548 TYR A CA 1
ATOM 4453 C C . TYR A 1 548 ? 13.842 -3.941 6.345 1.00 90.25 548 TYR A C 1
ATOM 4455 O O . TYR A 1 548 ? 14.445 -3.363 7.255 1.00 90.25 548 TYR A O 1
ATOM 4463 N N . LYS A 1 549 ? 12.649 -3.525 5.912 1.00 91.94 549 LYS A N 1
ATOM 4464 C CA . LYS A 1 549 ? 11.969 -2.354 6.475 1.00 91.94 549 LYS A CA 1
ATOM 4465 C C . LYS A 1 549 ? 11.256 -2.770 7.751 1.00 91.94 549 LYS A C 1
ATOM 4467 O O . LYS A 1 549 ? 10.274 -3.508 7.707 1.00 91.94 549 LYS A O 1
ATOM 4472 N N . THR A 1 550 ? 11.770 -2.338 8.899 1.00 89.69 550 THR A N 1
ATOM 4473 C CA . THR A 1 550 ? 11.117 -2.574 10.191 1.00 89.69 550 THR A CA 1
ATOM 4474 C C . THR A 1 550 ? 9.843 -1.735 10.307 1.00 89.69 550 THR A C 1
ATOM 4476 O O . THR A 1 550 ? 9.697 -0.709 9.643 1.00 89.69 550 THR A O 1
ATOM 4479 N N . TRP A 1 551 ? 8.934 -2.117 11.211 1.00 87.94 551 TRP A N 1
ATOM 4480 C CA . TRP A 1 551 ? 7.745 -1.306 11.512 1.00 87.94 551 TRP A CA 1
ATOM 4481 C C . TRP A 1 551 ? 8.115 0.131 11.924 1.00 87.94 551 TRP A C 1
ATOM 4483 O O . TRP A 1 551 ? 7.385 1.068 11.640 1.00 87.94 551 TRP A O 1
ATOM 4493 N N . GLN A 1 552 ? 9.289 0.307 12.535 1.00 83.31 552 GLN A N 1
ATOM 4494 C CA . GLN A 1 552 ? 9.832 1.585 12.998 1.00 83.31 552 GLN A CA 1
ATOM 4495 C C . GLN A 1 552 ? 10.247 2.475 11.822 1.00 83.31 552 GLN A C 1
ATOM 4497 O O . GLN A 1 552 ? 9.950 3.670 11.797 1.00 83.31 552 GLN A O 1
ATOM 4502 N N . ARG A 1 553 ? 10.897 1.882 10.811 1.00 85.50 553 ARG A N 1
ATOM 4503 C CA . ARG A 1 553 ? 11.246 2.565 9.560 1.00 85.50 553 ARG A CA 1
ATOM 4504 C C . ARG A 1 553 ? 9.994 3.052 8.832 1.00 85.50 553 ARG A C 1
ATOM 4506 O O . ARG A 1 553 ? 9.978 4.187 8.373 1.00 85.50 553 ARG A O 1
ATOM 4513 N N . ILE A 1 554 ? 8.954 2.222 8.788 1.00 90.19 554 ILE A N 1
ATOM 4514 C CA . ILE A 1 554 ? 7.657 2.563 8.191 1.00 90.19 554 ILE A CA 1
ATOM 4515 C C . ILE A 1 554 ? 6.977 3.688 8.983 1.00 90.19 554 ILE A C 1
ATOM 4517 O O . ILE A 1 554 ? 6.628 4.718 8.418 1.00 90.19 554 ILE A O 1
ATOM 4521 N N . TYR A 1 555 ? 6.847 3.532 10.303 1.00 88.06 555 TYR A N 1
ATOM 4522 C CA . TYR A 1 555 ? 6.144 4.488 11.163 1.00 88.06 555 TYR A CA 1
ATOM 4523 C C . TYR A 1 555 ? 6.789 5.881 11.168 1.00 88.06 555 TYR A C 1
ATOM 4525 O O . TYR A 1 555 ? 6.109 6.906 11.176 1.00 88.06 555 TYR A O 1
ATOM 4533 N N . SER A 1 556 ? 8.123 5.931 11.148 1.00 82.00 556 SER A N 1
ATOM 4534 C CA . SER A 1 556 ? 8.889 7.182 11.211 1.00 82.00 556 SER A CA 1
ATOM 4535 C C . SER A 1 556 ? 8.930 7.970 9.897 1.00 82.00 556 SER A C 1
ATOM 4537 O O . SER A 1 556 ? 9.407 9.116 9.903 1.00 82.00 556 SER A O 1
ATOM 4539 N N . PHE A 1 557 ? 8.433 7.396 8.794 1.00 87.56 557 PHE A N 1
ATOM 4540 C CA . PHE A 1 557 ? 8.458 8.020 7.476 1.00 87.56 557 PHE A CA 1
ATOM 4541 C C . PHE A 1 557 ? 7.573 9.274 7.446 1.00 87.56 557 PHE A C 1
ATOM 4543 O O . PHE A 1 557 ? 6.358 9.203 7.597 1.00 87.56 557 PHE A O 1
ATOM 4550 N N . ASP A 1 558 ? 8.195 10.441 7.263 1.00 87.44 558 ASP A N 1
ATOM 4551 C CA . ASP A 1 558 ? 7.497 11.719 7.078 1.00 87.44 558 ASP A CA 1
ATOM 4552 C C . ASP A 1 558 ? 7.567 12.103 5.598 1.00 87.44 558 ASP A C 1
ATOM 4554 O O . ASP A 1 558 ? 8.424 12.882 5.177 1.00 87.44 558 ASP A O 1
ATOM 4558 N N . PHE A 1 559 ? 6.692 11.495 4.797 1.00 89.69 559 PHE A N 1
ATOM 4559 C CA . PHE A 1 559 ? 6.609 11.736 3.354 1.00 89.69 559 PHE A CA 1
ATOM 4560 C C . PHE A 1 559 ? 5.948 13.077 2.995 1.00 89.69 559 PHE A C 1
ATOM 4562 O O . PHE A 1 559 ? 5.913 13.448 1.826 1.00 89.69 559 PHE A O 1
ATOM 4569 N N . LEU A 1 560 ? 5.458 13.828 3.989 1.00 89.25 560 LEU A N 1
ATOM 4570 C CA . LEU A 1 560 ? 4.981 15.203 3.816 1.00 89.25 560 LEU A CA 1
ATOM 4571 C C . LEU A 1 560 ? 6.084 16.246 4.045 1.00 89.25 560 LEU A C 1
ATOM 4573 O O . LEU A 1 560 ? 5.848 17.453 3.921 1.00 89.25 560 LEU A O 1
ATOM 4577 N N . ARG A 1 561 ? 7.293 15.807 4.411 1.00 84.25 561 ARG A N 1
ATOM 4578 C CA . ARG A 1 561 ? 8.413 16.698 4.699 1.00 84.25 561 ARG A CA 1
ATOM 4579 C C . ARG A 1 561 ? 8.734 17.575 3.487 1.00 84.25 561 ARG A C 1
ATOM 4581 O O . ARG A 1 561 ? 8.842 17.100 2.363 1.00 84.25 561 ARG A O 1
ATOM 4588 N N . ASN A 1 562 ? 8.962 18.863 3.746 1.00 83.06 562 ASN A N 1
ATOM 4589 C CA . ASN A 1 562 ? 9.284 19.886 2.744 1.00 83.06 562 ASN A CA 1
ATOM 4590 C C . ASN A 1 562 ? 8.170 20.167 1.712 1.00 83.06 562 ASN A C 1
ATOM 4592 O O . ASN A 1 562 ? 8.440 20.848 0.712 1.00 83.06 562 ASN A O 1
ATOM 4596 N N . LEU A 1 563 ? 6.942 19.693 1.961 1.00 88.06 563 LEU A N 1
ATOM 4597 C CA . LEU A 1 563 ? 5.742 20.075 1.216 1.00 88.06 563 LEU A CA 1
ATOM 4598 C C . LEU A 1 563 ? 5.017 21.234 1.914 1.00 88.06 563 LEU A C 1
ATOM 4600 O O . LEU A 1 563 ? 4.880 21.269 3.140 1.00 88.06 563 LEU A O 1
ATOM 4604 N N . THR A 1 564 ? 4.541 22.182 1.117 1.00 91.25 564 THR A N 1
ATOM 4605 C CA . THR A 1 564 ? 3.599 23.234 1.523 1.00 91.25 564 THR A CA 1
ATOM 4606 C C . THR A 1 564 ? 2.208 22.650 1.777 1.00 91.25 564 THR A C 1
ATOM 4608 O O . THR A 1 564 ? 1.909 21.539 1.347 1.00 91.25 564 THR A O 1
ATOM 4611 N N . ASP A 1 565 ? 1.330 23.381 2.465 1.00 90.00 565 ASP A N 1
ATOM 4612 C CA . ASP A 1 565 ? -0.002 22.858 2.804 1.00 90.00 565 ASP A CA 1
ATOM 4613 C C . ASP A 1 565 ? -0.852 22.541 1.564 1.00 90.00 565 ASP A C 1
ATOM 4615 O O . ASP A 1 565 ? -1.517 21.511 1.527 1.00 90.00 565 ASP A O 1
ATOM 4619 N N . THR A 1 566 ? -0.736 23.341 0.502 1.00 91.25 566 THR A N 1
ATOM 4620 C CA . THR A 1 566 ? -1.388 23.070 -0.790 1.00 91.25 566 THR A CA 1
ATOM 4621 C C . THR A 1 566 ? -0.799 21.854 -1.508 1.00 91.25 566 THR A C 1
ATOM 4623 O O . THR A 1 566 ? -1.525 21.114 -2.168 1.00 91.25 566 THR A O 1
ATOM 4626 N N . GLU A 1 567 ? 0.509 21.612 -1.386 1.00 93.69 567 GLU A N 1
ATOM 4627 C CA . GLU A 1 567 ? 1.143 20.399 -1.915 1.00 93.69 567 GLU A CA 1
ATOM 4628 C C . GLU A 1 567 ? 0.711 19.151 -1.127 1.00 93.69 567 GLU A C 1
ATOM 4630 O O . GLU A 1 567 ? 0.515 18.097 -1.725 1.00 93.69 567 GLU A O 1
ATOM 4635 N N . LYS A 1 568 ? 0.505 19.247 0.195 1.00 93.25 568 LYS A N 1
ATOM 4636 C CA . LYS A 1 568 ? 0.047 18.109 1.016 1.00 93.25 568 LYS A CA 1
ATOM 4637 C C . LYS A 1 568 ? -1.333 17.602 0.594 1.00 93.25 568 LYS A C 1
ATOM 4639 O O . LYS A 1 568 ? -1.547 16.396 0.606 1.00 93.25 568 LYS A O 1
ATOM 4644 N N . GLU A 1 569 ? -2.239 18.480 0.158 1.00 93.62 569 GLU A N 1
ATOM 4645 C CA . GLU A 1 569 ? -3.574 18.089 -0.337 1.00 93.62 569 GLU A CA 1
ATOM 4646 C C . GLU A 1 569 ? -3.522 17.164 -1.567 1.00 93.62 569 GLU A C 1
ATOM 4648 O O . GLU A 1 569 ? -4.469 16.415 -1.829 1.00 93.62 569 GLU A O 1
ATOM 4653 N N . LYS A 1 570 ? -2.411 17.198 -2.316 1.00 96.75 570 LYS A N 1
ATOM 4654 C CA . LYS A 1 570 ? -2.157 16.329 -3.472 1.00 96.75 570 LYS A CA 1
ATOM 4655 C C . LYS A 1 570 ? -1.683 14.931 -3.089 1.00 96.75 570 LYS A C 1
ATOM 4657 O O . LYS A 1 570 ? -1.705 14.040 -3.935 1.00 96.75 570 LYS A O 1
ATOM 4662 N N . VAL A 1 571 ? -1.297 14.715 -1.834 1.00 97.44 571 VAL A N 1
ATOM 4663 C CA . VAL A 1 571 ? -0.958 13.392 -1.310 1.00 97.44 571 VAL A CA 1
ATOM 4664 C C . VAL A 1 571 ? -2.243 12.705 -0.858 1.00 97.44 571 VAL A C 1
ATOM 4666 O O . VAL A 1 571 ? -2.817 13.041 0.176 1.00 97.44 571 VAL A O 1
ATOM 4669 N N . LEU A 1 572 ? -2.718 11.732 -1.637 1.00 98.06 572 LEU A N 1
ATOM 4670 C CA . LEU A 1 572 ? -3.948 10.997 -1.319 1.00 98.06 572 LEU A CA 1
ATOM 4671 C C . LEU A 1 572 ? -3.761 10.064 -0.115 1.00 98.06 572 LEU A C 1
ATOM 4673 O O . LEU A 1 572 ? -4.721 9.801 0.616 1.00 98.06 572 LEU A O 1
ATOM 4677 N N . GLY A 1 573 ? -2.527 9.596 0.076 1.00 98.12 573 GLY A N 1
ATOM 4678 C CA . GLY A 1 573 ? -2.075 8.734 1.159 1.00 98.12 573 GLY A CA 1
ATOM 4679 C C . GLY A 1 573 ? -0.909 7.859 0.707 1.00 98.12 573 GLY A C 1
ATOM 4680 O O . GLY A 1 573 ? -0.089 8.304 -0.100 1.00 98.12 573 GLY A O 1
ATOM 4681 N N . ALA A 1 574 ? -0.819 6.634 1.222 1.00 98.62 574 ALA A N 1
ATOM 4682 C CA . ALA A 1 574 ? 0.299 5.734 0.951 1.00 98.62 574 ALA A CA 1
ATOM 4683 C C . ALA A 1 574 ? -0.131 4.263 0.896 1.00 98.62 574 ALA A C 1
ATOM 4685 O O . ALA A 1 574 ? -1.183 3.890 1.429 1.00 98.62 574 ALA A O 1
ATOM 4686 N N . GLU A 1 575 ? 0.718 3.433 0.293 1.00 98.75 575 GLU A N 1
ATOM 4687 C CA . GLU A 1 575 ? 0.574 1.979 0.287 1.00 98.75 575 GLU A CA 1
ATOM 4688 C C . GLU A 1 575 ? 1.863 1.281 0.708 1.00 98.75 575 GLU A C 1
ATOM 4690 O O . GLU A 1 575 ? 2.947 1.622 0.225 1.00 98.75 575 GLU A O 1
ATOM 4695 N N . ALA A 1 576 ? 1.732 0.277 1.579 1.00 98.62 576 ALA A N 1
ATOM 4696 C CA . ALA A 1 576 ? 2.797 -0.690 1.814 1.00 98.62 576 ALA A CA 1
ATOM 4697 C C . ALA A 1 576 ? 2.746 -1.760 0.719 1.00 98.62 576 ALA A C 1
ATOM 4699 O O . ALA A 1 576 ? 1.722 -2.421 0.544 1.00 98.62 576 ALA A O 1
ATOM 4700 N N . VAL A 1 577 ? 3.839 -1.917 -0.016 1.00 98.56 577 VAL A N 1
ATOM 4701 C CA . VAL A 1 577 ? 3.902 -2.771 -1.204 1.00 98.56 577 VAL A CA 1
ATOM 4702 C C . VAL A 1 577 ? 4.531 -4.104 -0.832 1.00 98.56 577 VAL A C 1
ATOM 4704 O O . VAL A 1 577 ? 5.575 -4.130 -0.181 1.00 98.56 577 VAL A O 1
ATOM 4707 N N . LEU A 1 578 ? 3.895 -5.212 -1.206 1.00 98.75 578 LEU A N 1
ATOM 4708 C CA . LEU A 1 578 ? 4.460 -6.547 -1.058 1.00 98.75 578 LEU A CA 1
ATOM 4709 C C . LEU A 1 578 ? 4.483 -7.252 -2.414 1.00 98.75 578 LEU A C 1
ATOM 4711 O O . LEU A 1 578 ? 3.505 -7.892 -2.806 1.00 98.75 578 LEU A O 1
ATOM 4715 N N . TRP A 1 579 ? 5.627 -7.133 -3.085 1.00 98.75 579 TRP A N 1
ATOM 4716 C CA . TRP A 1 579 ? 5.980 -7.973 -4.225 1.00 98.75 579 TRP A CA 1
ATOM 4717 C C . TRP A 1 579 ? 6.198 -9.424 -3.790 1.00 98.75 579 TRP A C 1
ATOM 4719 O O . TRP A 1 579 ? 6.593 -9.696 -2.644 1.00 98.75 579 TRP A O 1
ATOM 4729 N N . SER A 1 580 ? 5.906 -10.362 -4.691 1.00 98.31 580 SER A N 1
ATOM 4730 C CA . SER A 1 580 ? 5.743 -11.773 -4.342 1.00 98.31 580 SER A CA 1
ATOM 4731 C C . SER A 1 580 ? 6.720 -12.719 -5.033 1.00 98.31 580 SER A C 1
ATOM 4733 O O . SER A 1 580 ? 6.446 -13.915 -5.115 1.00 98.31 580 SER A O 1
ATOM 4735 N N . GLU A 1 581 ? 7.912 -12.273 -5.439 1.00 98.50 581 GLU A N 1
ATOM 4736 C CA . GLU A 1 581 ? 8.958 -13.171 -5.971 1.00 98.50 581 GLU A CA 1
ATOM 4737 C C . GLU A 1 581 ? 9.351 -14.244 -4.942 1.00 98.50 581 GLU A C 1
ATOM 4739 O O . GLU A 1 581 ? 9.697 -15.371 -5.294 1.00 98.50 581 GLU A O 1
ATOM 4744 N N . GLN A 1 582 ? 9.263 -13.900 -3.652 1.00 97.88 582 GLN A N 1
ATOM 4745 C CA . GLN A 1 582 ? 9.558 -14.776 -2.510 1.00 97.88 582 GLN A CA 1
ATOM 4746 C C . GLN A 1 582 ? 8.407 -14.808 -1.490 1.00 97.88 582 GLN A C 1
ATOM 4748 O O . GLN A 1 582 ? 8.646 -14.887 -0.277 1.00 97.88 582 GLN A O 1
ATOM 4753 N N . VAL A 1 583 ? 7.161 -14.666 -1.954 1.00 98.44 583 VAL A N 1
ATOM 4754 C CA . VAL A 1 583 ? 5.971 -14.633 -1.092 1.00 98.44 583 VAL A CA 1
ATOM 4755 C C . VAL A 1 583 ? 4.879 -15.494 -1.689 1.00 98.44 583 VAL A C 1
ATOM 4757 O O . VAL A 1 583 ? 4.418 -15.241 -2.786 1.00 98.44 583 VAL A O 1
ATOM 4760 N N . ASP A 1 584 ? 4.414 -16.472 -0.931 1.00 96.69 584 ASP A N 1
ATOM 4761 C CA . ASP A 1 584 ? 3.149 -17.147 -1.183 1.00 96.69 584 ASP A CA 1
ATOM 4762 C C . ASP A 1 584 ? 2.266 -17.046 0.072 1.00 96.69 584 ASP A C 1
ATOM 4764 O O . ASP A 1 584 ? 2.585 -16.360 1.053 1.00 96.69 584 ASP A O 1
ATOM 4768 N N . PHE A 1 585 ? 1.154 -17.774 0.071 1.00 95.69 585 PHE A N 1
ATOM 4769 C CA . PHE A 1 585 ? 0.220 -17.815 1.192 1.00 95.69 585 PHE A CA 1
ATOM 4770 C C . PHE A 1 585 ? 0.827 -18.267 2.527 1.00 95.69 585 PHE A C 1
ATOM 4772 O O . PHE A 1 585 ? 0.251 -17.978 3.574 1.00 95.69 585 PHE A O 1
ATOM 4779 N N . THR A 1 586 ? 1.967 -18.967 2.523 1.00 97.25 586 THR A N 1
ATOM 4780 C CA . THR A 1 586 ? 2.606 -19.467 3.749 1.00 97.25 586 THR A CA 1
ATOM 4781 C C . THR A 1 586 ? 3.314 -18.363 4.529 1.00 97.25 586 THR A C 1
ATOM 4783 O O . THR A 1 586 ? 3.425 -18.449 5.753 1.00 97.25 586 THR A O 1
ATOM 4786 N N . VAL A 1 587 ? 3.765 -17.310 3.840 1.00 97.62 587 VAL A N 1
ATOM 4787 C CA . VAL A 1 587 ? 4.527 -16.199 4.434 1.00 97.62 587 VAL A CA 1
ATOM 4788 C C . VAL A 1 587 ? 3.832 -14.842 4.307 1.00 97.62 587 VAL A C 1
ATOM 4790 O O . VAL A 1 587 ? 4.248 -13.901 4.986 1.00 97.62 587 VAL A O 1
ATOM 4793 N N . LEU A 1 588 ? 2.760 -14.742 3.509 1.00 98.19 588 LEU A N 1
ATOM 4794 C CA . LEU A 1 588 ? 1.988 -13.519 3.248 1.00 98.19 588 LEU A CA 1
ATOM 4795 C C . LEU A 1 588 ? 1.686 -12.717 4.525 1.00 98.19 588 LEU A C 1
ATOM 4797 O O . LEU A 1 588 ? 2.145 -11.582 4.669 1.00 98.19 588 LEU A O 1
ATOM 4801 N N . THR A 1 589 ? 0.975 -13.324 5.483 1.00 97.19 589 THR A N 1
ATOM 4802 C CA . THR A 1 589 ? 0.562 -12.649 6.724 1.00 97.19 589 THR A CA 1
ATOM 4803 C C . THR A 1 589 ? 1.769 -12.163 7.532 1.00 97.19 589 THR A C 1
ATOM 4805 O O . THR A 1 589 ? 1.768 -11.037 8.025 1.00 97.19 589 THR A O 1
ATOM 4808 N N . GLY A 1 590 ? 2.826 -12.978 7.637 1.00 95.06 590 GLY A N 1
ATOM 4809 C CA . GLY A 1 590 ? 4.030 -12.640 8.403 1.00 95.06 590 GLY A CA 1
ATOM 4810 C C . GLY A 1 5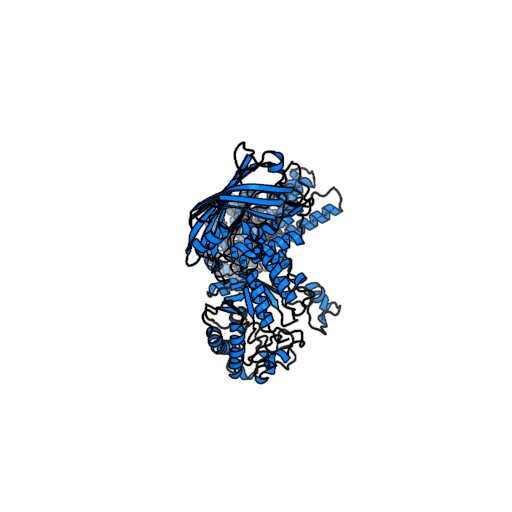90 ? 4.880 -11.535 7.770 1.00 95.06 590 GLY A C 1
ATOM 4811 O O . GLY A 1 590 ? 5.592 -10.826 8.482 1.00 95.06 590 GLY A O 1
ATOM 4812 N N . LYS A 1 591 ? 4.804 -11.355 6.444 1.00 97.25 591 LYS A N 1
ATOM 4813 C CA . LYS A 1 591 ? 5.456 -10.231 5.763 1.00 97.25 591 LYS A CA 1
ATOM 4814 C C . LYS A 1 591 ? 4.619 -8.957 5.839 1.00 97.25 591 LYS A C 1
ATOM 4816 O O . LYS A 1 591 ? 5.194 -7.896 6.083 1.00 97.25 591 LYS A O 1
ATOM 4821 N N . LEU A 1 592 ? 3.297 -9.036 5.696 1.00 97.62 592 LEU A N 1
ATOM 4822 C CA . LEU A 1 592 ? 2.422 -7.864 5.802 1.00 97.62 592 LEU A CA 1
ATOM 4823 C C . LEU A 1 592 ? 2.356 -7.309 7.230 1.00 97.62 592 LEU A C 1
ATOM 4825 O O . LEU A 1 592 ? 2.451 -6.094 7.431 1.00 97.62 592 LEU A O 1
ATOM 4829 N N . TRP A 1 593 ? 2.220 -8.179 8.230 1.00 97.19 593 TRP A N 1
ATOM 4830 C CA . TRP A 1 593 ? 1.833 -7.795 9.586 1.00 97.19 593 TRP A CA 1
ATOM 4831 C C . TRP A 1 593 ? 2.903 -8.159 10.621 1.00 97.19 593 TRP A C 1
ATOM 4833 O O . TRP A 1 593 ? 3.533 -9.208 10.517 1.00 97.19 593 TRP A O 1
ATOM 4843 N N . PRO A 1 594 ? 3.135 -7.309 11.643 1.00 96.75 594 PRO A N 1
ATOM 4844 C CA . PRO A 1 594 ? 2.413 -6.074 11.983 1.00 96.75 594 PRO A CA 1
ATOM 4845 C C . PRO A 1 594 ? 2.955 -4.805 11.292 1.00 96.75 594 PRO A C 1
ATOM 4847 O O . PRO A 1 594 ? 2.572 -3.698 11.654 1.00 96.75 594 PRO A O 1
ATOM 4850 N N . ARG A 1 595 ? 3.858 -4.922 10.311 1.00 97.00 595 ARG A N 1
ATOM 4851 C CA . ARG A 1 595 ? 4.498 -3.761 9.664 1.00 97.00 595 ARG A CA 1
ATOM 4852 C C . ARG A 1 595 ? 3.510 -2.805 8.998 1.00 97.00 595 ARG A C 1
ATOM 4854 O O . ARG A 1 595 ? 3.617 -1.599 9.195 1.00 97.00 595 ARG A O 1
ATOM 4861 N N . SER A 1 596 ? 2.524 -3.339 8.287 1.00 98.19 596 SER A N 1
ATOM 4862 C CA . SER A 1 596 ? 1.479 -2.540 7.639 1.00 98.19 596 SER A CA 1
ATOM 4863 C C . SER A 1 596 ? 0.576 -1.833 8.655 1.00 98.19 596 SER A C 1
ATOM 4865 O O . SER A 1 596 ? 0.098 -0.740 8.380 1.00 98.19 596 SER A O 1
ATOM 4867 N N . ALA A 1 597 ? 0.417 -2.371 9.872 1.00 96.50 597 ALA A N 1
ATOM 4868 C CA . ALA A 1 597 ? -0.328 -1.696 10.939 1.00 96.50 597 ALA A CA 1
ATOM 4869 C C . ALA A 1 597 ? 0.364 -0.400 11.395 1.00 96.50 597 ALA A C 1
ATOM 4871 O O . ALA A 1 597 ? -0.303 0.566 11.749 1.00 96.50 597 ALA A O 1
ATOM 4872 N N . ALA A 1 598 ? 1.699 -0.350 11.326 1.00 95.38 598 ALA A N 1
ATOM 4873 C CA . ALA A 1 598 ? 2.439 0.878 11.590 1.00 95.38 598 ALA A CA 1
ATOM 4874 C C . ALA A 1 598 ? 2.152 1.949 10.525 1.00 95.38 598 ALA A C 1
ATOM 4876 O O . ALA A 1 598 ? 1.954 3.112 10.865 1.00 95.38 598 ALA A O 1
ATOM 4877 N N . LEU A 1 599 ? 2.066 1.566 9.246 1.00 97.75 599 LEU A N 1
ATOM 4878 C CA . LEU A 1 599 ? 1.629 2.499 8.206 1.00 97.75 599 LEU A CA 1
ATOM 4879 C C . LEU A 1 599 ? 0.174 2.932 8.429 1.00 97.75 599 LEU A C 1
ATOM 4881 O O . LEU A 1 599 ? -0.135 4.107 8.271 1.00 97.75 599 LEU A O 1
ATOM 4885 N N . ALA A 1 600 ? -0.700 2.000 8.814 1.00 98.00 600 ALA A N 1
ATOM 4886 C CA . ALA A 1 600 ? -2.117 2.271 9.028 1.00 98.00 600 ALA A CA 1
ATOM 4887 C C . ALA A 1 600 ? -2.338 3.397 10.050 1.00 98.00 600 ALA A C 1
ATOM 4889 O O . ALA A 1 600 ? -3.044 4.356 9.749 1.00 98.00 600 ALA A O 1
ATOM 4890 N N . GLU A 1 601 ? -1.657 3.332 11.197 1.00 95.94 601 GLU A N 1
ATOM 4891 C CA . GLU A 1 601 ? -1.687 4.387 12.219 1.00 95.94 601 GLU A CA 1
ATOM 4892 C C . GLU A 1 601 ? -1.134 5.718 11.678 1.00 95.94 601 GLU A C 1
ATOM 4894 O O . GLU A 1 601 ? -1.785 6.756 11.807 1.00 95.94 601 GLU A O 1
ATOM 4899 N N . SER A 1 602 ? 0.016 5.698 10.986 1.00 93.56 602 SER A N 1
ATOM 4900 C CA . SER A 1 602 ? 0.593 6.905 10.369 1.00 93.56 602 SER A CA 1
ATOM 4901 C C . SER A 1 602 ? -0.350 7.579 9.368 1.00 93.56 602 SER A C 1
ATOM 4903 O O . SER A 1 602 ? -0.289 8.797 9.200 1.00 93.56 602 SER A O 1
ATOM 4905 N N . LEU A 1 603 ? -1.208 6.808 8.696 1.00 96.38 603 LEU A N 1
ATOM 4906 C CA . LEU A 1 603 ? -2.180 7.332 7.739 1.00 96.38 603 LEU A CA 1
ATOM 4907 C C . LEU A 1 603 ? -3.537 7.696 8.364 1.00 96.38 603 LEU A C 1
ATOM 4909 O O . LEU A 1 603 ? -4.333 8.396 7.731 1.00 96.38 603 LEU A O 1
ATOM 4913 N N . TRP A 1 604 ? -3.805 7.216 9.578 1.00 96.00 604 TRP A N 1
ATOM 4914 C CA . TRP A 1 604 ? -5.034 7.467 10.319 1.00 96.00 604 TRP A CA 1
ATOM 4915 C C . TRP A 1 604 ? -4.860 8.624 11.308 1.00 96.00 604 TRP A C 1
ATOM 4917 O O . TRP A 1 604 ? -5.364 9.711 11.045 1.00 96.00 604 TRP A O 1
ATOM 4927 N N . GLY A 1 605 ? -4.110 8.415 12.396 1.00 84.25 605 GLY A N 1
ATOM 4928 C CA . GLY A 1 605 ? -3.875 9.404 13.459 1.00 84.25 605 GLY A CA 1
ATOM 4929 C C . GLY A 1 605 ? -2.586 10.215 13.294 1.00 84.25 605 GLY A C 1
ATOM 4930 O O . GLY A 1 605 ? -2.344 11.161 14.042 1.00 84.25 605 GLY A O 1
ATOM 4931 N N . GLY A 1 606 ? -1.756 9.865 12.308 1.00 83.69 606 GLY A N 1
ATOM 4932 C CA . GLY A 1 606 ? -0.430 10.449 12.130 1.00 83.69 606 GLY A CA 1
ATOM 4933 C C . GLY A 1 606 ? 0.618 9.804 13.038 1.00 83.69 606 GLY A C 1
ATOM 4934 O O . GLY A 1 606 ? 0.343 8.911 13.833 1.00 83.69 606 GLY A O 1
ATOM 4935 N N . ASN A 1 607 ? 1.865 10.257 12.909 1.00 72.38 607 ASN A N 1
ATOM 4936 C CA . ASN A 1 607 ? 2.985 9.772 13.722 1.00 72.38 607 ASN A CA 1
ATOM 4937 C C . ASN A 1 607 ? 3.489 10.813 14.726 1.00 72.38 607 ASN A C 1
ATOM 4939 O O . ASN A 1 607 ? 4.614 10.682 15.208 1.00 72.38 607 ASN A O 1
ATOM 4943 N N . LYS A 1 608 ? 2.687 11.845 15.022 1.00 70.12 608 LYS A N 1
ATOM 4944 C CA . LYS A 1 608 ? 3.030 12.967 15.905 1.00 70.12 608 LYS A CA 1
ATOM 4945 C C . LYS A 1 608 ? 2.042 13.065 17.070 1.00 70.12 608 LYS A C 1
ATOM 4947 O O . LYS A 1 608 ? 0.864 12.786 16.893 1.00 70.12 608 LYS A O 1
ATOM 4952 N N . ASP A 1 609 ? 2.528 13.448 18.245 1.00 68.94 609 ASP A N 1
ATOM 4953 C CA . ASP A 1 609 ? 1.709 13.719 19.426 1.00 68.94 609 ASP A CA 1
ATOM 4954 C C . ASP A 1 609 ? 1.039 15.106 19.355 1.00 68.94 609 ASP A C 1
ATOM 4956 O O . ASP A 1 609 ? 1.231 15.866 18.402 1.00 68.94 609 ASP A O 1
ATOM 4960 N N . GLU A 1 610 ? 0.279 15.470 20.393 1.00 63.03 610 GLU A N 1
ATOM 4961 C CA . GLU A 1 610 ? -0.402 16.773 20.510 1.00 63.03 610 GLU A CA 1
ATOM 4962 C C . GLU A 1 610 ? 0.551 17.983 20.434 1.00 63.03 610 GLU A C 1
ATOM 4964 O O . GLU A 1 610 ? 0.121 19.102 20.154 1.00 63.03 610 GLU A O 1
ATOM 4969 N N . LYS A 1 611 ? 1.850 17.777 20.682 1.00 46.81 611 LYS A N 1
ATOM 4970 C CA . LYS A 1 611 ? 2.898 18.805 20.612 1.00 46.81 611 LYS A CA 1
ATOM 4971 C C . LYS A 1 611 ? 3.628 18.796 19.266 1.00 46.81 611 LYS A C 1
ATOM 4973 O O . LYS A 1 611 ? 4.565 19.571 19.079 1.00 46.81 611 LYS A O 1
ATOM 4978 N N . GLY A 1 612 ? 3.218 17.938 18.332 1.00 54.44 612 GLY A N 1
ATOM 4979 C CA . GLY A 1 612 ? 3.848 17.768 17.027 1.00 54.44 612 GLY A CA 1
ATOM 4980 C C . GLY A 1 612 ? 5.128 16.922 17.051 1.00 54.44 612 GLY A C 1
ATOM 4981 O O . GLY A 1 612 ? 5.837 16.884 16.042 1.00 54.44 612 GLY A O 1
ATOM 4982 N N . LEU A 1 613 ? 5.441 16.250 18.166 1.00 47.78 613 LEU A N 1
ATOM 4983 C CA . LEU A 1 613 ? 6.630 15.407 18.331 1.00 47.78 613 LEU A CA 1
ATOM 4984 C C . LEU A 1 613 ? 6.357 13.988 17.840 1.00 47.78 613 LEU A C 1
ATOM 4986 O O . LEU A 1 613 ? 5.289 13.443 18.090 1.00 47.78 613 LEU A O 1
ATOM 4990 N N . LYS A 1 614 ? 7.323 13.346 17.175 1.00 56.19 614 LYS A N 1
ATOM 4991 C CA . LYS A 1 614 ? 7.114 11.990 16.652 1.00 56.19 614 LYS A CA 1
ATOM 4992 C C . LYS A 1 614 ? 6.909 10.964 17.781 1.00 56.19 614 LYS A C 1
ATOM 4994 O O . LYS A 1 614 ? 7.775 10.804 18.638 1.00 56.19 614 LYS A O 1
ATOM 4999 N N . LEU A 1 615 ? 5.810 10.205 17.732 1.00 49.38 615 LEU A N 1
ATOM 5000 C CA . LEU A 1 615 ? 5.384 9.235 18.760 1.00 49.38 615 LEU A CA 1
ATOM 5001 C C . LEU A 1 615 ? 6.391 8.089 18.987 1.00 49.38 615 LEU A C 1
ATOM 5003 O O . LEU A 1 615 ? 6.483 7.533 20.081 1.00 49.38 615 LEU A O 1
ATOM 5007 N N . TYR A 1 616 ? 7.191 7.758 17.972 1.00 48.31 616 TYR A N 1
ATOM 5008 C CA . TYR A 1 616 ? 8.200 6.698 18.042 1.00 48.31 616 TYR A CA 1
ATOM 5009 C C . TYR A 1 616 ? 9.520 7.130 18.711 1.00 48.31 616 TYR A C 1
ATOM 5011 O O . TYR A 1 616 ? 10.214 6.285 19.281 1.00 48.31 616 TYR A O 1
ATOM 5019 N N . ASP A 1 617 ? 9.839 8.430 18.727 1.00 49.69 617 ASP A N 1
ATOM 5020 C CA . ASP A 1 617 ? 11.050 8.930 19.394 1.00 49.69 617 ASP A CA 1
ATOM 5021 C C . ASP A 1 617 ? 10.917 8.915 20.924 1.00 49.69 617 ASP A C 1
ATOM 5023 O O . ASP A 1 617 ? 11.909 8.755 21.628 1.00 49.69 617 ASP A O 1
ATOM 5027 N N . MET A 1 618 ? 9.699 9.006 21.465 1.00 43.62 618 MET A N 1
ATOM 5028 C CA . MET A 1 618 ? 9.496 9.140 22.910 1.00 43.62 618 MET A CA 1
ATOM 5029 C C . MET A 1 618 ? 9.797 7.853 23.677 1.00 43.62 618 MET A C 1
ATOM 5031 O O . MET A 1 618 ? 10.584 7.871 24.614 1.00 43.62 618 MET A O 1
ATOM 5035 N N . ASN A 1 619 ? 9.230 6.707 23.293 1.00 43.34 619 ASN A N 1
ATOM 5036 C CA . ASN A 1 619 ? 9.230 5.540 24.185 1.00 43.34 619 ASN A CA 1
ATOM 5037 C C . ASN A 1 619 ? 10.589 4.816 24.245 1.00 43.34 619 ASN A C 1
ATOM 5039 O O . ASN A 1 619 ? 10.995 4.342 25.306 1.00 43.34 619 ASN A O 1
ATOM 5043 N N . ALA A 1 620 ? 11.323 4.755 23.129 1.00 44.72 620 ALA A N 1
ATOM 5044 C CA . ALA A 1 620 ? 12.647 4.132 23.081 1.00 44.72 620 ALA A CA 1
ATOM 5045 C C . ALA A 1 620 ? 13.718 5.015 23.741 1.00 44.72 620 ALA A C 1
ATOM 5047 O O . ALA A 1 620 ? 14.521 4.515 24.531 1.00 44.72 620 ALA A O 1
ATOM 5048 N N . VAL A 1 621 ? 13.693 6.327 23.475 1.00 48.81 621 VAL A N 1
ATOM 5049 C CA . VAL A 1 621 ? 14.621 7.292 24.078 1.00 48.81 621 VAL A CA 1
ATOM 5050 C C . VAL A 1 621 ? 14.311 7.465 25.564 1.00 48.81 621 VAL A C 1
ATOM 5052 O O . VAL A 1 621 ? 15.219 7.392 26.384 1.00 48.81 621 VAL A O 1
ATOM 5055 N N . GLU A 1 622 ? 13.044 7.584 25.958 1.00 47.41 622 GLU A N 1
ATOM 5056 C CA . GLU A 1 622 ? 12.652 7.716 27.363 1.00 47.41 622 GLU A CA 1
ATOM 5057 C C . GLU A 1 622 ? 12.922 6.439 28.173 1.00 47.41 622 GLU A C 1
ATOM 5059 O O . GLU A 1 622 ? 13.419 6.526 29.295 1.00 47.41 622 GLU A O 1
ATOM 5064 N N . THR A 1 623 ? 12.691 5.246 27.613 1.00 49.81 623 THR A N 1
ATOM 5065 C CA . THR A 1 623 ? 13.044 3.974 28.277 1.00 49.81 623 THR A CA 1
ATOM 5066 C C . THR A 1 623 ? 14.560 3.821 28.425 1.00 49.81 623 THR A C 1
ATOM 5068 O O . THR A 1 623 ? 15.035 3.410 29.486 1.00 49.81 623 THR A O 1
ATOM 5071 N N . ALA A 1 624 ? 15.334 4.207 27.407 1.00 48.81 624 ALA A N 1
ATOM 5072 C CA . ALA A 1 624 ? 16.793 4.176 27.450 1.00 48.81 624 ALA A CA 1
ATOM 5073 C C . ALA A 1 624 ? 17.380 5.211 28.432 1.00 48.81 624 ALA A C 1
ATOM 5075 O O . ALA A 1 624 ? 18.321 4.901 29.160 1.00 48.81 624 ALA A O 1
ATOM 5076 N N . LEU A 1 625 ? 16.790 6.409 28.516 1.00 48.12 625 LEU A N 1
ATOM 5077 C CA . LEU A 1 625 ? 17.176 7.466 29.460 1.00 48.12 625 LEU A CA 1
ATOM 5078 C C . LEU A 1 625 ? 16.698 7.195 30.899 1.00 48.12 625 LEU A C 1
ATOM 5080 O O . LEU A 1 625 ? 17.241 7.757 31.850 1.00 48.12 625 LEU A O 1
ATOM 5084 N N . ARG A 1 626 ? 15.698 6.328 31.099 1.00 49.91 626 ARG A N 1
ATOM 5085 C CA . ARG A 1 626 ? 15.239 5.888 32.430 1.00 49.91 626 ARG A CA 1
ATOM 5086 C C . ARG A 1 626 ? 16.022 4.688 32.979 1.00 49.91 626 ARG A C 1
ATOM 5088 O O . ARG A 1 626 ? 15.862 4.374 34.159 1.00 49.91 626 ARG A O 1
ATOM 5095 N N . TYR A 1 627 ? 16.870 4.040 32.176 1.00 49.81 627 TYR A N 1
ATOM 5096 C CA . TYR A 1 627 ? 17.711 2.927 32.619 1.00 49.81 627 TYR A CA 1
ATOM 5097 C C . TYR A 1 627 ? 18.811 3.418 33.573 1.00 49.81 627 TYR A C 1
ATOM 5099 O O . TYR A 1 627 ? 19.721 4.141 33.174 1.00 49.81 627 TYR A O 1
ATOM 5107 N N . VAL A 1 628 ? 18.728 3.015 34.844 1.00 53.62 628 VAL A N 1
ATOM 5108 C CA . VAL A 1 628 ? 19.761 3.279 35.855 1.00 53.62 628 VAL A CA 1
ATOM 5109 C C . VAL A 1 628 ? 20.550 1.988 36.069 1.00 53.62 628 VAL A C 1
ATOM 5111 O O . VAL A 1 628 ? 20.018 1.059 36.683 1.00 53.62 628 VAL A O 1
ATOM 5114 N N . PRO A 1 629 ? 21.786 1.885 35.558 1.00 49.31 629 PRO A N 1
ATOM 5115 C CA . PRO A 1 629 ? 22.601 0.712 35.794 1.00 49.31 629 PRO A CA 1
ATOM 5116 C C . PRO A 1 629 ? 22.989 0.607 37.276 1.00 49.31 629 PRO A C 1
ATOM 5118 O O . PRO A 1 629 ? 23.367 1.598 37.901 1.00 49.31 629 PRO A O 1
ATOM 5121 N N . GLN A 1 630 ? 22.925 -0.595 37.849 1.00 51.56 630 GLN A N 1
ATOM 5122 C CA . GLN A 1 630 ? 23.632 -0.886 39.101 1.00 51.56 630 GLN A CA 1
ATOM 5123 C C . GLN A 1 630 ? 25.132 -0.978 38.784 1.00 51.56 630 GLN A C 1
ATOM 5125 O O . GLN A 1 630 ? 25.471 -1.412 37.688 1.00 51.56 630 GLN A O 1
ATOM 5130 N N . ASN A 1 631 ? 26.001 -0.532 39.706 1.00 50.94 631 ASN A N 1
ATOM 5131 C CA . ASN A 1 631 ? 27.453 -0.264 39.572 1.00 50.94 631 ASN A CA 1
ATOM 5132 C C . ASN A 1 631 ? 28.347 -1.429 39.061 1.00 50.94 631 ASN A C 1
ATOM 5134 O O . ASN A 1 631 ? 29.379 -1.747 39.651 1.00 50.94 631 ASN A O 1
ATOM 5138 N N . GLU A 1 632 ? 28.006 -2.057 37.942 1.00 49.25 632 GLU A N 1
ATOM 5139 C CA . GLU A 1 632 ? 28.762 -3.116 37.291 1.00 49.25 632 GLU A CA 1
ATOM 5140 C C . GLU A 1 632 ? 29.253 -2.657 35.913 1.00 49.25 632 GLU A C 1
ATOM 5142 O O . GLU A 1 632 ? 28.526 -2.087 35.096 1.00 49.25 632 GLU A O 1
ATOM 5147 N N . VAL A 1 633 ? 30.521 -2.957 35.631 1.00 45.62 633 VAL A N 1
ATOM 5148 C CA . VAL A 1 633 ? 31.271 -2.527 34.437 1.00 45.62 633 VAL A CA 1
ATOM 5149 C C . VAL A 1 633 ? 30.586 -2.914 33.115 1.00 45.62 633 VAL A C 1
ATOM 5151 O O . VAL A 1 633 ? 30.762 -2.237 32.101 1.00 45.62 633 VAL A O 1
ATOM 5154 N N . HIS A 1 634 ? 29.787 -3.984 33.096 1.00 44.81 634 HIS A N 1
ATOM 5155 C CA . HIS A 1 634 ? 29.025 -4.396 31.913 1.00 44.81 634 HIS A CA 1
ATOM 5156 C C . HIS A 1 634 ? 27.841 -3.473 31.602 1.00 44.81 634 HIS A C 1
ATOM 5158 O O . HIS A 1 634 ? 27.571 -3.222 30.428 1.00 44.81 634 HIS A O 1
ATOM 5164 N N . GLN A 1 635 ? 27.199 -2.877 32.607 1.00 49.34 635 GLN A N 1
ATOM 5165 C CA . GLN A 1 635 ? 26.046 -1.999 32.390 1.00 49.34 635 GLN A CA 1
ATOM 5166 C C . GLN A 1 635 ? 26.458 -0.589 31.923 1.00 49.34 635 GLN A C 1
ATOM 5168 O O . GLN A 1 635 ? 25.752 0.032 31.131 1.00 49.34 635 GLN A O 1
ATOM 5173 N N . LEU A 1 636 ? 27.664 -0.126 32.281 1.00 49.47 636 LEU A N 1
ATOM 5174 C CA . LEU A 1 636 ? 28.276 1.091 31.717 1.00 49.47 636 LEU A CA 1
ATOM 5175 C C . LEU A 1 636 ? 28.599 0.961 30.222 1.00 49.47 636 LEU A C 1
ATOM 5177 O O . LEU A 1 636 ? 28.503 1.937 29.481 1.00 49.47 636 LEU A O 1
ATOM 5181 N N . ARG A 1 637 ? 28.966 -0.240 29.752 1.00 47.81 637 ARG A N 1
ATOM 5182 C CA . ARG A 1 637 ? 29.186 -0.506 28.318 1.00 47.81 637 ARG A CA 1
ATOM 5183 C C . ARG A 1 637 ? 27.876 -0.482 27.535 1.00 47.81 637 ARG A C 1
ATOM 5185 O O . ARG A 1 637 ? 27.854 0.052 26.431 1.00 47.81 637 ARG A O 1
ATOM 5192 N N . VAL A 1 638 ? 26.794 -0.990 28.127 1.00 45.62 638 VAL A N 1
ATOM 5193 C CA . VAL A 1 638 ? 25.435 -0.901 27.569 1.00 45.62 638 VAL A CA 1
ATOM 5194 C C . VAL A 1 638 ? 24.967 0.555 27.519 1.00 45.62 638 VAL A C 1
ATOM 5196 O O . VAL A 1 638 ? 24.506 1.002 26.475 1.00 45.62 638 VAL A O 1
ATOM 5199 N N . TYR A 1 639 ? 25.187 1.330 28.584 1.00 50.62 639 TYR A N 1
ATOM 5200 C CA . TYR A 1 639 ? 24.882 2.765 28.612 1.00 50.62 639 TYR A CA 1
ATOM 5201 C C . TYR A 1 639 ? 25.695 3.556 27.571 1.00 50.62 639 TYR A C 1
ATOM 5203 O O . TYR A 1 639 ? 25.149 4.377 26.841 1.00 50.62 639 TYR A O 1
ATOM 5211 N N . ARG A 1 640 ? 26.986 3.240 27.398 1.00 50.31 640 ARG A N 1
ATOM 5212 C CA . ARG A 1 640 ? 27.815 3.795 26.313 1.00 50.31 640 ARG A CA 1
ATOM 5213 C C . ARG A 1 640 ? 27.295 3.401 24.925 1.00 50.31 640 ARG A C 1
ATOM 5215 O O . ARG A 1 640 ? 27.312 4.229 24.022 1.00 50.31 640 ARG A O 1
ATOM 5222 N N . GLY A 1 641 ? 26.801 2.174 24.759 1.00 46.81 641 GLY A N 1
ATOM 5223 C CA . GLY A 1 641 ? 26.114 1.727 23.544 1.00 46.81 641 GLY A CA 1
ATOM 5224 C C . GLY A 1 641 ? 24.838 2.525 23.259 1.00 46.81 641 GLY A C 1
ATOM 5225 O O . GLY A 1 641 ? 24.631 2.957 22.131 1.00 46.81 641 GLY A O 1
ATOM 5226 N N . ILE A 1 642 ? 24.037 2.811 24.288 1.00 49.72 642 ILE A N 1
ATOM 5227 C CA . ILE A 1 642 ? 22.825 3.642 24.204 1.00 49.72 642 ILE A CA 1
ATOM 5228 C C . ILE A 1 642 ? 23.162 5.078 23.771 1.00 49.72 642 ILE A C 1
ATOM 5230 O O . ILE A 1 642 ? 22.495 5.630 22.900 1.00 49.72 642 ILE A O 1
ATOM 5234 N N . LEU A 1 643 ? 24.235 5.668 24.302 1.00 49.84 643 LEU A N 1
ATOM 5235 C CA . LEU A 1 643 ? 24.697 7.004 23.901 1.00 49.84 643 LEU A CA 1
ATOM 5236 C C . LEU A 1 643 ? 25.195 7.049 22.453 1.00 49.84 643 LEU A C 1
ATOM 5238 O O . LEU A 1 643 ? 24.988 8.043 21.766 1.00 49.84 643 LEU A O 1
ATOM 5242 N N . LEU A 1 644 ? 25.807 5.968 21.964 1.00 47.25 644 LEU A N 1
ATOM 5243 C CA . LEU A 1 644 ? 26.200 5.831 20.557 1.00 47.25 644 LEU A CA 1
ATOM 5244 C C . LEU A 1 644 ? 24.985 5.666 19.628 1.00 47.25 644 LEU A C 1
ATOM 5246 O O . LEU A 1 644 ? 25.021 6.133 18.492 1.00 47.25 644 LEU A O 1
ATOM 5250 N N . VAL A 1 645 ? 23.897 5.059 20.109 1.00 45.22 645 VAL A N 1
ATOM 5251 C CA . VAL A 1 645 ? 22.613 5.001 19.390 1.00 45.22 645 VAL A CA 1
ATOM 5252 C C . VAL A 1 645 ? 21.965 6.389 19.335 1.00 45.22 645 VAL A C 1
ATOM 5254 O O . VAL A 1 645 ? 21.589 6.833 18.255 1.00 45.22 645 VAL A O 1
ATOM 5257 N N . ILE A 1 646 ? 21.939 7.126 20.451 1.00 48.94 646 ILE A N 1
ATOM 5258 C CA . ILE A 1 646 ? 21.481 8.528 20.509 1.00 48.94 646 ILE A CA 1
ATOM 5259 C C . ILE A 1 646 ? 22.337 9.427 19.591 1.00 48.94 646 ILE A C 1
ATOM 5261 O O . ILE A 1 646 ? 21.787 10.226 18.837 1.00 48.94 646 ILE A O 1
ATOM 5265 N N . ARG A 1 647 ? 23.668 9.238 19.563 1.00 41.81 647 ARG A N 1
ATOM 5266 C CA . ARG A 1 647 ? 24.612 9.906 18.638 1.00 41.81 647 ARG A CA 1
ATOM 5267 C C . ARG A 1 647 ? 24.235 9.696 17.170 1.00 41.81 647 ARG A C 1
ATOM 5269 O O . ARG A 1 647 ? 24.305 10.634 16.386 1.00 41.81 647 ARG A O 1
ATOM 5276 N N . ASN A 1 648 ? 23.831 8.484 16.798 1.00 42.31 648 ASN A N 1
ATOM 5277 C CA . ASN A 1 648 ? 23.472 8.156 15.417 1.00 42.31 648 ASN A CA 1
ATOM 5278 C C . ASN A 1 648 ? 22.033 8.594 15.051 1.00 42.31 648 ASN A C 1
ATOM 5280 O O . ASN A 1 648 ? 21.724 8.723 13.871 1.00 42.31 648 ASN A O 1
ATOM 5284 N N . LEU A 1 649 ? 21.173 8.864 16.043 1.00 42.41 649 LEU A N 1
ATOM 5285 C CA . LEU A 1 649 ? 19.818 9.419 15.878 1.00 42.41 649 LEU A CA 1
ATOM 5286 C C . LEU A 1 649 ? 19.779 10.965 15.948 1.00 42.41 649 LEU A C 1
ATOM 5288 O O . LEU A 1 649 ? 18.768 11.578 15.602 1.00 42.41 649 LEU A O 1
ATOM 5292 N N . SER A 1 650 ? 20.891 11.600 16.344 1.00 43.16 650 SER A N 1
ATOM 5293 C CA . SER A 1 650 ? 21.052 13.043 16.601 1.00 43.16 650 SER A CA 1
ATOM 5294 C C . SER A 1 650 ? 20.614 14.018 15.496 1.00 43.16 650 SER A C 1
ATOM 5296 O O . SER A 1 650 ? 20.209 15.119 15.865 1.00 43.16 650 SER A O 1
ATOM 5298 N N . PRO A 1 651 ? 20.606 13.692 14.185 1.00 41.25 651 PRO A N 1
ATOM 5299 C CA . PRO A 1 651 ? 20.019 14.588 13.182 1.00 41.25 651 PRO A CA 1
ATOM 5300 C C . PRO A 1 651 ? 18.506 14.826 13.363 1.00 41.25 651 PRO A C 1
ATOM 5302 O O . PRO A 1 651 ? 17.948 15.702 12.705 1.00 41.25 651 PRO A O 1
ATOM 5305 N N . SER A 1 652 ? 17.846 14.044 14.231 1.00 42.03 652 SER A N 1
ATOM 5306 C CA . SER A 1 652 ? 16.392 14.054 14.459 1.00 42.03 652 SER A CA 1
ATOM 5307 C C . SER A 1 652 ? 15.978 14.501 15.872 1.00 42.03 652 SER A C 1
ATOM 5309 O O . SER A 1 652 ? 14.786 14.642 16.132 1.00 42.03 652 SER A O 1
ATOM 5311 N N . LEU A 1 653 ? 16.925 14.724 16.794 1.00 43.97 653 LEU A N 1
ATOM 5312 C CA . LEU A 1 653 ? 16.627 15.049 18.196 1.00 43.97 653 LEU A CA 1
ATOM 5313 C C . LEU A 1 653 ? 16.348 16.550 18.391 1.00 43.97 653 LEU A C 1
ATOM 5315 O O . LEU A 1 653 ? 17.187 17.398 18.095 1.00 43.97 653 LEU A O 1
ATOM 5319 N N . ASN A 1 654 ? 15.168 16.865 18.933 1.00 44.72 654 ASN A N 1
ATOM 5320 C CA . ASN A 1 654 ? 14.767 18.211 19.355 1.00 44.72 654 ASN A CA 1
ATOM 5321 C C . ASN A 1 654 ? 15.562 18.660 20.613 1.00 44.72 654 ASN A C 1
ATOM 5323 O O . ASN A 1 654 ? 15.858 17.857 21.500 1.00 44.72 654 ASN A O 1
ATOM 5327 N N . VAL A 1 655 ? 15.885 19.952 20.719 1.00 43.78 655 VAL A N 1
ATOM 5328 C CA . VAL A 1 655 ? 16.547 20.587 21.879 1.00 43.78 655 VAL A CA 1
ATOM 5329 C C . VAL A 1 655 ? 15.769 20.443 23.198 1.00 43.78 655 VAL A C 1
ATOM 5331 O O . VAL A 1 655 ? 16.350 20.541 24.279 1.00 43.78 655 VAL A O 1
ATOM 5334 N N . ASP A 1 656 ? 14.480 20.116 23.137 1.00 43.03 656 ASP A N 1
ATOM 5335 C CA . ASP A 1 656 ? 13.628 19.916 24.316 1.00 43.03 656 ASP A CA 1
ATOM 5336 C C . ASP A 1 656 ? 13.997 18.671 25.160 1.00 43.03 656 ASP A C 1
ATOM 5338 O O . ASP A 1 656 ? 13.583 18.557 26.315 1.00 43.03 656 ASP A O 1
ATOM 5342 N N . TYR A 1 657 ? 14.823 17.751 24.636 1.00 47.03 657 TYR A N 1
ATOM 5343 C CA . TYR A 1 657 ? 15.253 16.527 25.339 1.00 47.03 657 TYR A CA 1
ATOM 5344 C C . TYR A 1 657 ? 16.487 16.703 26.243 1.00 47.03 657 TYR A C 1
ATOM 5346 O O . TYR A 1 657 ? 16.809 15.813 27.039 1.00 47.03 657 TYR A O 1
ATOM 5354 N N . PHE A 1 658 ? 17.170 17.849 26.172 1.00 48.06 658 PHE A N 1
ATOM 5355 C CA . PHE A 1 658 ? 18.395 18.123 26.936 1.00 48.06 658 PHE A CA 1
ATOM 5356 C C . PHE A 1 658 ? 18.252 17.953 28.461 1.00 48.06 658 PHE A C 1
ATOM 5358 O O . PHE A 1 658 ? 19.122 17.320 29.070 1.00 48.06 658 PHE A O 1
ATOM 5365 N N . PRO A 1 659 ? 17.169 18.430 29.108 1.00 45.84 659 PRO A N 1
ATOM 5366 C CA . PRO A 1 659 ? 16.991 18.261 30.550 1.00 45.84 659 PRO A CA 1
ATOM 5367 C C . PRO A 1 659 ? 16.867 16.791 30.980 1.00 45.84 659 PRO A C 1
ATOM 5369 O O . PRO A 1 659 ? 17.369 16.413 32.037 1.00 45.84 659 PRO A O 1
ATOM 5372 N N . LEU A 1 660 ? 16.245 15.936 30.159 1.00 45.19 660 LEU A N 1
ATOM 5373 C CA . LEU A 1 660 ? 16.076 14.506 30.449 1.00 45.19 660 LEU A CA 1
ATOM 5374 C C . LEU A 1 660 ? 17.387 13.723 30.317 1.00 45.19 660 LEU A C 1
ATOM 5376 O O . LEU A 1 660 ? 17.679 12.874 31.163 1.00 45.19 660 LEU A O 1
ATOM 5380 N N . VAL A 1 661 ? 18.206 14.048 29.312 1.00 47.31 661 VAL A N 1
ATOM 5381 C CA . VAL A 1 661 ? 19.564 13.496 29.176 1.00 47.31 661 VAL A CA 1
ATOM 5382 C C . VAL A 1 661 ? 20.393 13.850 30.414 1.00 47.31 661 VAL A C 1
ATOM 5384 O O . VAL A 1 661 ? 20.971 12.960 31.038 1.00 47.31 661 VAL A O 1
ATOM 5387 N N . ILE A 1 662 ? 20.355 15.111 30.848 1.00 45.53 662 ILE A N 1
ATOM 5388 C CA . ILE A 1 662 ? 21.046 15.599 32.053 1.00 45.53 662 ILE A CA 1
ATOM 5389 C C . ILE A 1 662 ? 20.620 14.831 33.318 1.00 45.53 662 ILE A C 1
ATOM 5391 O O . ILE A 1 662 ? 21.474 14.365 34.078 1.00 45.53 662 ILE A O 1
ATOM 5395 N N . VAL A 1 663 ? 19.313 14.651 33.529 1.00 47.91 663 VAL A N 1
ATOM 5396 C CA . VAL A 1 663 ? 18.768 13.949 34.705 1.00 47.91 663 VAL A CA 1
ATOM 5397 C C . VAL A 1 663 ? 19.119 12.455 34.699 1.00 47.91 663 VAL A C 1
ATOM 5399 O O . VAL A 1 663 ? 19.336 11.880 35.767 1.00 47.91 663 VAL A O 1
ATOM 5402 N N . SER A 1 664 ? 19.213 11.818 33.526 1.00 48.69 664 SER A N 1
ATOM 5403 C CA . SER A 1 664 ? 19.618 10.408 33.418 1.00 48.69 664 SER A CA 1
ATOM 5404 C C . SER A 1 664 ? 21.071 10.182 33.853 1.00 48.69 664 SER A C 1
ATOM 5406 O O . SER A 1 664 ? 21.339 9.263 34.623 1.00 48.69 664 SER A O 1
ATOM 5408 N N . PHE A 1 665 ? 21.995 11.068 33.464 1.00 44.62 665 PHE A N 1
ATOM 5409 C CA . PHE A 1 665 ? 23.419 10.970 33.806 1.00 44.62 665 PHE A CA 1
ATOM 5410 C C . PHE A 1 665 ? 23.703 11.240 35.288 1.00 44.62 665 PHE A C 1
ATOM 5412 O O . PHE A 1 665 ? 24.549 10.571 35.883 1.00 44.62 665 PHE A O 1
ATOM 5419 N N . GLN A 1 666 ? 22.970 12.169 35.914 1.00 46.16 666 GLN A N 1
ATOM 5420 C CA . GLN A 1 666 ? 23.094 12.457 37.352 1.00 46.16 666 GLN A CA 1
ATOM 5421 C C . GLN A 1 666 ? 22.773 11.244 38.239 1.00 46.16 666 GLN A C 1
ATOM 5423 O O . GLN A 1 666 ? 23.260 11.160 39.363 1.00 46.16 666 GLN A O 1
ATOM 5428 N N . ARG A 1 667 ? 21.977 10.288 37.741 1.00 50.00 667 ARG A N 1
ATOM 5429 C CA . ARG A 1 667 ? 21.594 9.073 38.480 1.00 50.00 667 ARG A CA 1
ATOM 5430 C C . ARG A 1 667 ? 22.663 7.977 38.460 1.00 50.00 667 ARG A C 1
ATOM 5432 O O . ARG A 1 667 ? 22.589 7.078 39.290 1.00 50.00 667 ARG A O 1
ATOM 5439 N N . VAL A 1 668 ? 23.630 8.037 37.539 1.00 46.34 668 VAL A N 1
ATOM 5440 C CA . VAL A 1 668 ? 24.616 6.962 37.306 1.00 46.34 668 VAL A CA 1
ATOM 5441 C C . VAL A 1 668 ? 25.926 7.182 38.068 1.00 46.34 668 VAL A C 1
ATOM 5443 O O . VAL A 1 668 ? 26.612 6.213 38.379 1.00 46.34 668 VAL A O 1
ATOM 5446 N N . TRP A 1 669 ? 26.287 8.428 38.400 1.00 46.16 669 TRP A N 1
ATOM 5447 C CA . TRP A 1 669 ? 27.557 8.710 39.076 1.00 46.16 669 TRP A CA 1
ATOM 5448 C C . TRP A 1 669 ? 27.468 9.952 39.979 1.00 46.16 669 TRP A C 1
ATOM 5450 O O . TRP A 1 669 ? 27.345 11.065 39.465 1.00 46.16 669 TRP A O 1
ATOM 5460 N N . PRO A 1 670 ? 27.547 9.814 41.316 1.00 46.59 670 PRO A N 1
ATOM 5461 C CA . PRO A 1 670 ? 27.604 10.963 42.210 1.00 46.59 670 PRO A CA 1
ATOM 5462 C C . PRO A 1 670 ? 29.028 11.536 42.179 1.00 46.59 670 PRO A C 1
ATOM 5464 O O . PRO A 1 670 ? 29.936 11.010 42.818 1.00 46.59 670 PRO A O 1
ATOM 5467 N N . MET A 1 671 ? 29.241 12.587 41.392 1.00 45.44 671 MET A N 1
ATOM 5468 C CA . MET A 1 671 ? 30.515 13.307 41.284 1.00 45.44 671 MET A CA 1
ATOM 5469 C C . MET A 1 671 ? 30.314 14.810 41.503 1.00 45.44 671 MET A C 1
ATOM 5471 O O . MET A 1 671 ? 29.203 15.318 41.363 1.00 45.44 671 MET A O 1
ATOM 5475 N N . ASP A 1 672 ? 31.397 15.501 41.868 1.00 48.56 672 ASP A N 1
ATOM 5476 C CA . ASP A 1 672 ? 31.417 16.943 42.133 1.00 48.56 672 ASP A CA 1
ATOM 5477 C C . ASP A 1 672 ? 31.023 17.772 40.894 1.00 48.56 672 ASP A C 1
ATOM 5479 O O . ASP A 1 672 ? 31.387 17.456 39.759 1.00 48.56 672 ASP A O 1
ATOM 5483 N N . VAL A 1 673 ? 30.294 18.865 41.129 1.00 43.72 673 VAL A N 1
ATOM 5484 C CA . VAL A 1 673 ? 29.674 19.740 40.121 1.00 43.72 673 VAL A CA 1
ATOM 5485 C C . VAL A 1 673 ? 30.713 20.387 39.196 1.00 43.72 673 VAL A C 1
ATOM 5487 O O . VAL A 1 673 ? 30.436 20.588 38.015 1.00 43.72 673 VAL A O 1
ATOM 5490 N N . ASN A 1 674 ? 31.926 20.666 39.677 1.00 44.88 674 ASN A N 1
ATOM 5491 C CA . ASN A 1 674 ? 32.972 21.280 38.849 1.00 44.88 674 ASN A CA 1
ATOM 5492 C C . ASN A 1 674 ? 33.589 20.288 37.850 1.00 44.88 674 ASN A C 1
ATOM 5494 O O . ASN A 1 674 ? 33.824 20.633 36.692 1.00 44.88 674 ASN A O 1
ATOM 5498 N N . GLU A 1 675 ? 33.773 19.028 38.252 1.00 45.56 675 GLU A N 1
ATOM 5499 C CA . GLU A 1 675 ? 34.202 17.959 37.340 1.00 45.56 675 GLU A CA 1
ATOM 5500 C C . GLU A 1 675 ? 33.085 17.604 36.335 1.00 45.56 675 GLU A C 1
ATOM 5502 O O . GLU A 1 675 ? 33.345 17.221 35.189 1.00 45.56 675 GLU A O 1
ATOM 5507 N N . TRP A 1 676 ? 31.831 17.807 36.755 1.00 49.31 676 TRP A N 1
ATOM 5508 C CA . TRP A 1 676 ? 30.616 17.629 35.962 1.00 49.31 676 TRP A CA 1
ATOM 5509 C C . TRP A 1 676 ? 30.502 18.651 34.817 1.00 49.31 676 TRP A C 1
ATOM 5511 O O . TRP A 1 676 ? 30.259 18.263 33.672 1.00 49.31 676 TRP A O 1
ATOM 5521 N N . VAL A 1 677 ? 30.762 19.939 35.080 1.00 43.81 677 VAL A N 1
ATOM 5522 C CA . VAL A 1 677 ? 30.751 21.006 34.055 1.00 43.81 677 VAL A CA 1
ATOM 5523 C C . VAL A 1 677 ? 31.796 20.746 32.965 1.00 43.81 677 VAL A C 1
ATOM 5525 O O . VAL A 1 677 ? 31.509 20.915 31.777 1.00 43.81 677 VAL A O 1
ATOM 5528 N N . SER A 1 678 ? 32.978 20.263 33.345 1.00 48.56 678 SER A N 1
ATOM 5529 C CA . SER A 1 678 ? 34.063 19.960 32.408 1.00 48.56 678 SER A CA 1
ATOM 5530 C C . SER A 1 678 ? 33.765 18.765 31.496 1.00 48.56 678 SER A C 1
ATOM 5532 O O . SER A 1 678 ? 33.987 18.842 30.287 1.00 48.56 678 SER A O 1
ATOM 5534 N N . LYS A 1 679 ? 33.202 17.672 32.027 1.00 44.16 679 LYS A N 1
ATOM 5535 C CA . LYS A 1 679 ? 32.884 16.479 31.215 1.00 44.16 679 LYS A CA 1
ATOM 5536 C C . LYS A 1 679 ? 31.638 16.656 30.347 1.00 44.16 679 LYS A C 1
ATOM 5538 O O . LYS A 1 679 ? 31.599 16.120 29.241 1.00 44.16 679 LYS A O 1
ATOM 5543 N N . ILE A 1 680 ? 30.662 17.449 30.793 1.00 43.00 680 ILE A N 1
ATOM 5544 C CA . ILE A 1 680 ? 29.505 17.799 29.961 1.00 43.00 680 ILE A CA 1
ATOM 5545 C C . ILE A 1 680 ? 29.905 18.664 28.791 1.00 43.00 680 ILE A C 1
ATOM 5547 O O . ILE A 1 680 ? 29.452 18.380 27.692 1.00 43.00 680 ILE A O 1
ATOM 5551 N N . ARG A 1 681 ? 30.780 19.657 28.982 1.00 47.59 681 ARG A N 1
ATOM 5552 C CA . ARG A 1 681 ? 31.287 20.455 27.860 1.00 47.59 681 ARG A CA 1
ATOM 5553 C C . ARG A 1 681 ? 31.907 19.551 26.794 1.00 47.59 681 ARG A C 1
ATOM 5555 O O . ARG A 1 681 ? 31.574 19.708 25.629 1.00 47.59 681 ARG A O 1
ATOM 5562 N N . LEU A 1 682 ? 32.700 18.550 27.185 1.00 47.62 682 LEU A N 1
ATOM 5563 C CA . LEU A 1 682 ? 33.335 17.610 26.254 1.00 47.62 682 LEU A CA 1
ATOM 5564 C C . LEU A 1 682 ? 32.326 16.787 25.422 1.00 47.62 682 LEU A C 1
ATOM 5566 O O . LEU A 1 682 ? 32.416 16.763 24.199 1.00 47.62 682 LEU A O 1
ATOM 5570 N N . VAL A 1 683 ? 31.340 16.159 26.072 1.00 44.25 683 VAL A N 1
ATOM 5571 C CA . VAL A 1 683 ? 30.301 15.348 25.397 1.00 44.25 683 VAL A CA 1
ATOM 5572 C C . VAL A 1 683 ? 29.341 16.229 24.585 1.00 44.25 683 VAL A C 1
ATOM 5574 O O . VAL A 1 683 ? 28.875 15.846 23.516 1.00 44.25 683 VAL A O 1
ATOM 5577 N N . TYR A 1 684 ? 29.080 17.443 25.064 1.00 46.78 684 TYR A N 1
ATOM 5578 C CA . TYR A 1 684 ? 28.264 18.448 24.391 1.00 46.78 684 TYR A CA 1
ATOM 5579 C C . TYR A 1 684 ? 28.925 18.951 23.097 1.00 46.78 684 TYR A C 1
ATOM 5581 O O . TYR A 1 684 ? 28.238 19.086 22.087 1.00 46.78 684 TYR A O 1
ATOM 5589 N N . TRP A 1 685 ? 30.252 19.133 23.078 1.00 50.28 685 TRP A N 1
ATOM 5590 C CA . TRP A 1 685 ? 31.010 19.464 21.861 1.00 50.28 685 TRP A CA 1
ATOM 5591 C C . TRP A 1 685 ? 30.918 18.366 20.791 1.00 50.28 685 TRP A C 1
ATOM 5593 O O . TRP A 1 685 ? 30.727 18.673 19.614 1.00 50.28 685 TRP A O 1
ATOM 5603 N N . GLU A 1 686 ? 30.992 17.093 21.188 1.00 50.06 686 GLU A N 1
ATOM 5604 C CA . GLU A 1 686 ? 30.871 15.954 20.262 1.00 50.06 686 GLU A CA 1
ATOM 5605 C C . GLU A 1 686 ? 29.467 15.836 19.644 1.00 50.06 686 GLU A C 1
ATOM 5607 O O . GLU A 1 686 ? 29.320 15.404 18.499 1.00 50.06 686 GLU A O 1
ATOM 5612 N N . ILE A 1 687 ? 28.439 16.248 20.389 1.00 45.62 687 ILE A N 1
ATOM 5613 C CA . ILE A 1 687 ? 27.043 16.286 19.938 1.00 45.62 687 ILE A CA 1
ATOM 5614 C C . ILE A 1 687 ? 26.807 17.490 19.008 1.00 45.62 687 ILE A C 1
ATOM 5616 O O . ILE A 1 687 ? 26.219 17.332 17.938 1.00 45.62 687 ILE A O 1
ATOM 5620 N N . LEU A 1 688 ? 27.326 18.674 19.357 1.00 47.62 688 LEU A N 1
ATOM 5621 C CA . LEU A 1 688 ? 27.175 19.897 18.558 1.00 47.62 688 LEU A CA 1
ATOM 5622 C C . LEU A 1 688 ? 27.860 19.835 17.183 1.00 47.62 688 LEU A C 1
ATOM 5624 O O . LEU A 1 688 ? 27.369 20.440 16.231 1.00 47.62 688 LEU A O 1
ATOM 5628 N N . ALA A 1 689 ? 28.945 19.068 17.045 1.00 48.91 689 ALA A N 1
ATOM 5629 C CA . ALA A 1 689 ? 29.669 18.890 15.783 1.00 48.91 689 ALA A CA 1
ATOM 5630 C C . ALA A 1 689 ? 28.852 18.234 14.644 1.00 48.91 689 ALA A C 1
ATOM 5632 O O . ALA A 1 689 ? 29.349 18.175 13.519 1.00 48.91 689 ALA A O 1
ATOM 5633 N N . ASN A 1 690 ? 27.630 17.750 14.914 1.00 46.62 690 ASN A N 1
ATOM 5634 C CA . ASN A 1 690 ? 26.783 17.028 13.954 1.00 46.62 690 ASN A CA 1
ATOM 5635 C C . ASN A 1 690 ? 25.453 17.737 13.606 1.00 46.62 690 ASN A C 1
ATOM 5637 O O . ASN A 1 690 ? 24.647 17.166 12.871 1.00 46.62 690 ASN A O 1
ATOM 5641 N N . PHE A 1 691 ? 25.200 18.957 14.102 1.00 45.88 691 PHE A N 1
ATOM 5642 C CA . PHE A 1 691 ? 24.034 19.758 13.685 1.00 45.88 691 PHE A CA 1
ATOM 5643 C C . PHE A 1 691 ? 24.290 20.473 12.345 1.00 45.88 691 PHE A C 1
ATOM 5645 O O . PHE A 1 691 ? 25.440 20.695 11.963 1.00 45.88 691 PHE A O 1
ATOM 5652 N N . GLN A 1 692 ? 23.221 20.822 11.611 1.00 47.88 692 GLN A N 1
ATOM 5653 C CA . GLN A 1 692 ? 23.334 21.469 10.296 1.00 47.88 692 GLN A CA 1
ATOM 5654 C C . GLN A 1 692 ? 24.133 22.782 10.359 1.00 47.88 692 GLN A C 1
ATOM 5656 O O . GLN A 1 692 ? 23.912 23.624 11.233 1.00 47.88 692 GLN A O 1
ATOM 5661 N N . ARG A 1 693 ? 25.043 22.932 9.385 1.00 52.56 693 ARG A N 1
ATOM 5662 C CA . ARG A 1 693 ? 25.965 24.062 9.216 1.00 52.56 693 ARG A CA 1
ATOM 5663 C C . ARG A 1 693 ? 25.176 25.385 9.221 1.00 52.56 693 ARG A C 1
ATOM 5665 O O . ARG A 1 693 ? 24.295 25.578 8.389 1.00 52.56 693 ARG A O 1
ATOM 5672 N N . ASN A 1 694 ? 25.499 26.270 10.169 1.00 49.84 694 ASN A N 1
ATOM 5673 C CA . ASN A 1 694 ? 25.097 27.688 10.306 1.00 49.84 694 ASN A CA 1
ATOM 5674 C C . ASN A 1 694 ? 23.852 28.094 11.121 1.00 49.84 694 ASN A C 1
ATOM 5676 O O . ASN A 1 694 ? 23.799 29.259 11.514 1.00 49.84 694 ASN A O 1
ATOM 5680 N N . GLN A 1 695 ? 22.874 27.238 11.442 1.00 46.53 695 GLN A N 1
ATOM 5681 C CA . GLN A 1 695 ? 21.618 27.746 12.051 1.00 46.53 695 GLN A CA 1
ATOM 5682 C C . GLN A 1 695 ? 21.731 28.225 13.513 1.00 46.53 695 GLN A C 1
ATOM 5684 O O . GLN A 1 695 ? 20.846 28.929 13.994 1.00 46.53 695 GLN A O 1
ATOM 5689 N N . PHE A 1 696 ? 22.818 27.893 14.216 1.00 49.78 696 PHE A N 1
ATOM 5690 C CA . PHE A 1 696 ? 22.928 28.115 15.664 1.00 49.78 696 PHE A CA 1
ATOM 5691 C C . PHE A 1 696 ? 24.092 29.022 16.090 1.00 49.78 696 PHE A C 1
ATOM 5693 O O . PHE A 1 696 ? 24.280 29.239 17.283 1.00 49.78 696 PHE A O 1
ATOM 5700 N N . VAL A 1 697 ? 24.864 29.589 15.153 1.00 49.56 697 VAL A N 1
ATOM 5701 C CA . VAL A 1 697 ? 26.081 30.374 15.464 1.00 49.56 697 VAL A CA 1
ATOM 5702 C C . VAL A 1 697 ? 25.779 31.584 16.362 1.00 49.56 697 VAL A C 1
ATOM 5704 O O . VAL A 1 697 ? 26.500 31.841 17.326 1.00 49.56 697 VAL A O 1
ATOM 5707 N N . GLU A 1 698 ? 24.678 32.292 16.104 1.00 47.91 698 GLU A N 1
ATOM 5708 C CA . GLU A 1 698 ? 24.245 33.443 16.910 1.00 47.91 698 GLU A CA 1
ATOM 5709 C C . GLU A 1 698 ? 23.782 33.024 18.317 1.00 47.91 698 GLU A C 1
ATOM 5711 O O . GLU A 1 698 ? 24.161 33.638 19.314 1.00 47.91 698 GLU A O 1
ATOM 5716 N N . GLN A 1 699 ? 23.049 31.912 18.420 1.00 47.75 699 GLN A N 1
ATOM 5717 C CA . GLN A 1 699 ? 22.567 31.367 19.693 1.00 47.75 699 GLN A CA 1
ATOM 5718 C C . GLN A 1 699 ? 23.718 30.821 20.554 1.00 47.75 699 GLN A C 1
ATOM 5720 O O . GLN A 1 699 ? 23.706 30.991 21.770 1.00 47.75 699 GLN A O 1
ATOM 5725 N N . ILE A 1 700 ? 24.750 30.241 19.930 1.00 48.31 700 ILE A N 1
ATOM 5726 C CA . ILE A 1 700 ? 25.971 29.752 20.591 1.00 48.31 700 ILE A CA 1
ATOM 5727 C C . ILE A 1 700 ? 26.809 30.913 21.153 1.00 48.31 700 ILE A C 1
ATOM 5729 O O . ILE A 1 700 ? 27.327 30.809 22.267 1.00 48.31 700 ILE A O 1
ATOM 5733 N N . ASN A 1 701 ? 26.927 32.029 20.422 1.00 47.03 701 ASN A N 1
ATOM 5734 C CA . ASN A 1 701 ? 27.620 33.233 20.905 1.00 47.03 701 ASN A CA 1
ATOM 5735 C C . ASN A 1 701 ? 26.944 33.821 22.151 1.00 47.03 701 ASN A C 1
ATOM 5737 O O . ASN A 1 701 ? 27.634 34.195 23.100 1.00 47.03 701 ASN A O 1
ATOM 5741 N N . ILE A 1 702 ? 25.608 33.836 22.166 1.00 48.00 702 ILE A N 1
ATOM 5742 C CA . ILE A 1 702 ? 24.802 34.333 23.288 1.00 48.00 702 ILE A CA 1
ATOM 5743 C C . ILE A 1 702 ? 24.862 33.378 24.492 1.00 48.00 702 ILE A C 1
ATOM 5745 O O . ILE A 1 702 ? 24.939 33.840 25.630 1.00 48.00 702 ILE A O 1
ATOM 5749 N N . LEU A 1 703 ? 24.852 32.057 24.270 1.00 38.72 703 LEU A N 1
ATOM 5750 C CA . LEU A 1 703 ? 24.769 31.076 25.360 1.00 38.72 703 LEU A CA 1
ATOM 5751 C C . LEU A 1 703 ? 26.042 30.966 26.212 1.00 38.72 703 LEU A C 1
ATOM 5753 O O . LEU A 1 703 ? 25.939 30.646 27.396 1.00 38.72 703 LEU A O 1
ATOM 5757 N N . PHE A 1 704 ? 27.231 31.158 25.628 1.00 45.84 704 PHE A N 1
ATOM 5758 C CA . PHE A 1 704 ? 28.471 30.682 26.259 1.00 45.84 704 PHE A CA 1
ATOM 5759 C C . PHE A 1 704 ? 29.496 31.740 26.653 1.00 45.84 704 PHE A C 1
ATOM 5761 O O . PHE A 1 704 ? 30.447 31.366 27.336 1.00 45.84 704 PHE A O 1
ATOM 5768 N N . GLY A 1 705 ? 29.330 33.018 26.285 1.00 50.72 705 GLY A N 1
ATOM 5769 C CA . GLY A 1 705 ? 30.209 34.103 26.753 1.00 50.72 705 GLY A CA 1
ATOM 5770 C C . GLY A 1 705 ? 31.696 33.713 26.759 1.00 50.72 705 GLY A C 1
ATOM 5771 O O . GLY A 1 705 ? 32.321 33.689 27.822 1.00 50.72 705 GLY A O 1
ATOM 5772 N N . TRP A 1 706 ? 32.206 33.308 25.587 1.00 52.91 706 TRP A N 1
ATOM 5773 C CA . TRP A 1 706 ? 33.501 32.656 25.332 1.00 52.91 706 TRP A CA 1
ATOM 5774 C C . TRP A 1 706 ? 34.685 33.375 26.001 1.00 52.91 706 TRP A C 1
ATOM 5776 O O . TRP A 1 706 ? 35.341 34.214 25.389 1.00 52.91 706 TRP A O 1
ATOM 5786 N N . SER A 1 707 ? 34.961 33.066 27.266 1.00 43.28 707 SER A N 1
ATOM 5787 C CA . SER A 1 707 ? 36.004 33.753 28.043 1.00 43.28 707 SER A CA 1
ATOM 5788 C C . SER A 1 707 ? 37.099 32.820 28.560 1.00 43.28 707 SER A C 1
ATOM 5790 O O . SER A 1 707 ? 38.195 33.292 28.849 1.00 43.28 707 SER A O 1
ATOM 5792 N N . THR A 1 708 ? 36.882 31.498 28.590 1.00 52.34 708 THR A N 1
ATOM 5793 C CA . THR A 1 708 ? 37.913 30.516 28.970 1.00 52.34 708 THR A CA 1
ATOM 5794 C C . THR A 1 708 ? 37.755 29.195 28.205 1.00 52.34 708 THR A C 1
ATOM 5796 O O . THR A 1 708 ? 36.880 28.380 28.492 1.00 52.34 708 THR A O 1
ATOM 5799 N N . VAL A 1 709 ? 38.614 28.952 27.207 1.00 54.69 709 VAL A N 1
ATOM 5800 C CA . VAL A 1 709 ? 38.634 27.667 26.484 1.00 54.69 709 VAL A CA 1
ATOM 5801 C C . VAL A 1 709 ? 39.566 26.698 27.212 1.00 54.69 709 VAL A C 1
ATOM 5803 O O . VAL A 1 709 ? 40.781 26.765 27.054 1.00 54.69 709 VAL A O 1
ATOM 5806 N N . GLU A 1 710 ? 39.021 25.813 28.045 1.00 53.59 710 GLU A N 1
ATOM 5807 C CA . GLU A 1 710 ? 39.795 24.735 28.693 1.00 53.59 710 GLU A CA 1
ATOM 5808 C C . GLU A 1 710 ? 39.994 23.508 27.776 1.00 53.59 710 GLU A C 1
ATOM 5810 O O . GLU A 1 710 ? 40.879 22.696 28.025 1.00 53.59 710 GLU A O 1
ATOM 5815 N N . PHE A 1 711 ? 39.232 23.393 26.678 1.00 56.97 711 PHE A N 1
ATOM 5816 C CA . PHE A 1 711 ? 39.233 22.229 25.779 1.00 56.97 711 PHE A CA 1
ATOM 5817 C C . PHE A 1 711 ? 39.629 22.625 24.352 1.00 56.97 711 PHE A C 1
ATOM 5819 O O . PHE A 1 711 ? 38.804 23.119 23.592 1.00 56.97 711 PHE A O 1
ATOM 5826 N N . ILE A 1 712 ? 40.897 22.421 23.992 1.00 59.84 712 ILE A N 1
ATOM 5827 C CA . ILE A 1 712 ? 41.474 22.905 22.724 1.00 59.84 712 ILE A CA 1
ATOM 5828 C C . ILE A 1 712 ? 41.061 22.013 21.536 1.00 59.84 712 ILE A C 1
ATOM 5830 O O . ILE A 1 712 ? 40.504 22.507 20.561 1.00 59.84 712 ILE A O 1
ATOM 5834 N N . SER A 1 713 ? 41.246 20.694 21.645 1.00 61.97 713 SER A N 1
ATOM 5835 C CA . SER A 1 713 ? 41.037 19.745 20.535 1.00 61.97 713 SER A CA 1
ATOM 5836 C C . SER A 1 713 ? 39.585 19.681 20.005 1.00 61.97 713 SER A C 1
ATOM 5838 O O . SER A 1 713 ? 39.377 19.901 18.810 1.00 61.97 713 SER A O 1
ATOM 5840 N N . PRO A 1 714 ? 38.536 19.502 20.838 1.00 59.22 714 PRO A N 1
ATOM 5841 C CA . PRO A 1 714 ? 37.159 19.409 20.333 1.00 59.22 714 PRO A CA 1
ATOM 5842 C C . PRO A 1 714 ? 36.655 20.706 19.688 1.00 59.22 714 PRO A C 1
ATOM 5844 O O . PRO A 1 714 ? 35.880 20.666 18.734 1.00 59.22 714 PRO A O 1
ATOM 5847 N N . VAL A 1 715 ? 37.116 21.858 20.186 1.00 60.47 715 VAL A N 1
ATOM 5848 C CA . VAL A 1 715 ? 36.751 23.172 19.641 1.00 60.47 715 VAL A CA 1
ATOM 5849 C C . VAL A 1 715 ? 37.390 23.373 18.269 1.00 60.47 715 VAL A C 1
ATOM 5851 O O . VAL A 1 715 ? 36.705 23.815 17.350 1.00 60.47 715 VAL A O 1
ATOM 5854 N N . ILE A 1 716 ? 38.654 22.976 18.088 1.00 64.62 716 ILE A N 1
ATOM 5855 C CA . ILE A 1 716 ? 39.329 23.011 16.781 1.00 64.62 716 ILE A CA 1
ATOM 5856 C C . ILE A 1 716 ? 38.584 22.144 15.758 1.00 64.62 716 ILE A C 1
ATOM 5858 O O . ILE A 1 716 ? 38.298 22.609 14.657 1.00 64.62 716 ILE A O 1
ATOM 5862 N N . HIS A 1 717 ? 38.206 20.915 16.125 1.00 64.44 717 HIS A N 1
ATOM 5863 C CA . HIS A 1 717 ? 37.479 20.005 15.228 1.00 64.44 717 HIS A CA 1
ATOM 5864 C C . HIS A 1 717 ? 36.076 20.509 14.884 1.00 64.44 717 HIS A C 1
ATOM 5866 O O . HIS A 1 717 ? 35.635 20.352 13.744 1.00 64.44 717 HIS A O 1
ATOM 5872 N N . PHE A 1 718 ? 35.378 21.130 15.840 1.00 66.38 718 PHE A N 1
ATOM 5873 C CA . PHE A 1 718 ? 34.098 21.788 15.585 1.00 66.38 718 PHE A CA 1
ATOM 5874 C C . PHE A 1 718 ? 34.261 22.921 14.571 1.00 66.38 718 PHE A C 1
ATOM 5876 O O . PHE A 1 718 ? 33.601 22.894 13.534 1.00 66.38 718 PHE A O 1
ATOM 5883 N N . LEU A 1 719 ? 35.161 23.872 14.843 1.00 63.97 719 LEU A N 1
ATOM 5884 C CA . LEU A 1 719 ? 35.405 25.016 13.966 1.00 63.97 719 LEU A CA 1
ATOM 5885 C C . LEU A 1 719 ? 35.774 24.520 12.560 1.00 63.97 719 LEU A C 1
ATOM 5887 O O . LEU A 1 719 ? 35.120 24.889 11.589 1.00 63.97 719 LEU A O 1
ATOM 5891 N N . PHE A 1 720 ? 36.711 23.577 12.448 1.00 67.19 720 PHE A N 1
ATOM 5892 C CA . PHE A 1 720 ? 37.101 23.010 11.160 1.00 67.19 720 PHE A CA 1
ATOM 5893 C C . PHE A 1 720 ? 35.919 22.394 10.391 1.00 67.19 720 PHE A C 1
ATOM 5895 O O . PHE A 1 720 ? 35.771 22.669 9.210 1.00 67.19 720 PHE A O 1
ATOM 5902 N N . ARG A 1 721 ? 35.016 21.633 11.030 1.00 65.25 721 ARG A N 1
ATOM 5903 C CA . ARG A 1 721 ? 33.835 21.052 10.344 1.00 65.25 721 ARG A CA 1
ATOM 5904 C C . ARG A 1 721 ? 32.761 22.066 9.953 1.00 65.25 721 ARG A C 1
ATOM 5906 O O . ARG A 1 721 ? 31.977 21.785 9.042 1.00 65.25 721 ARG A O 1
ATOM 5913 N N . GLN A 1 722 ? 32.667 23.182 10.674 1.00 61.69 722 GLN A N 1
ATOM 5914 C CA . GLN A 1 722 ? 31.728 24.252 10.333 1.00 61.69 722 GLN A CA 1
ATOM 5915 C C . GLN A 1 722 ? 32.206 25.044 9.113 1.00 61.69 722 GLN A C 1
ATOM 5917 O O . GLN A 1 722 ? 31.384 25.445 8.289 1.00 61.69 722 GLN A O 1
ATOM 5922 N N . PHE A 1 723 ? 33.518 25.243 8.986 1.00 61.47 723 PHE A N 1
ATOM 5923 C CA . PHE A 1 723 ? 34.088 26.119 7.963 1.00 61.47 723 PHE A CA 1
ATOM 5924 C C . PHE A 1 723 ? 34.622 25.362 6.750 1.00 61.47 723 PHE A C 1
ATOM 5926 O O . PHE A 1 723 ? 34.393 25.803 5.634 1.00 61.47 723 PHE A O 1
ATOM 5933 N N . TYR A 1 724 ? 35.260 24.210 6.942 1.00 60.03 724 TYR A N 1
ATOM 5934 C CA . TYR A 1 724 ? 35.838 23.428 5.857 1.00 60.03 724 TYR A CA 1
ATOM 5935 C C . TYR A 1 724 ? 34.797 22.470 5.274 1.00 60.03 724 TYR A C 1
ATOM 5937 O O . TYR A 1 724 ? 34.345 21.522 5.930 1.00 60.03 724 TYR A O 1
ATOM 5945 N N . THR A 1 725 ? 34.398 22.718 4.029 1.00 59.97 725 THR A N 1
ATOM 5946 C CA . THR A 1 725 ? 33.510 21.831 3.274 1.00 59.97 725 THR A CA 1
ATOM 5947 C C . THR A 1 725 ? 34.180 21.419 1.962 1.00 59.97 725 THR A C 1
ATOM 5949 O O . THR A 1 725 ? 35.068 22.112 1.481 1.00 59.97 725 THR A O 1
ATOM 5952 N N . GLU A 1 726 ? 33.778 20.283 1.380 1.00 59.03 726 GLU A N 1
ATOM 5953 C CA . GLU A 1 726 ? 34.291 19.853 0.064 1.00 59.03 726 GLU A CA 1
ATOM 5954 C C . GLU A 1 726 ? 33.874 20.808 -1.073 1.00 59.03 726 GLU A C 1
ATOM 5956 O O . GLU A 1 726 ? 34.438 20.743 -2.163 1.00 59.03 726 GLU A O 1
ATOM 5961 N N . ASP A 1 727 ? 32.916 21.710 -0.815 1.00 65.62 727 ASP A N 1
ATOM 5962 C CA . ASP A 1 727 ? 32.455 22.738 -1.743 1.00 65.62 727 ASP A CA 1
ATOM 5963 C C . ASP A 1 727 ? 32.992 24.131 -1.367 1.00 65.62 727 ASP A C 1
ATOM 5965 O O . ASP A 1 727 ? 32.767 24.666 -0.276 1.00 65.62 727 ASP A O 1
ATOM 5969 N N . ILE A 1 728 ? 33.707 24.755 -2.298 1.00 61.09 728 ILE A N 1
ATOM 5970 C CA . ILE A 1 728 ? 34.368 26.038 -2.054 1.00 61.09 728 ILE A CA 1
ATOM 5971 C C . ILE A 1 728 ? 33.367 27.200 -1.975 1.00 61.09 728 ILE A C 1
ATOM 5973 O O . ILE A 1 728 ? 33.600 28.150 -1.228 1.00 61.09 728 ILE A O 1
ATOM 5977 N N . GLU A 1 729 ? 32.229 27.117 -2.675 1.00 64.44 729 GLU A N 1
ATOM 5978 C CA . GLU A 1 729 ? 31.193 28.159 -2.642 1.00 64.44 729 GLU A CA 1
ATOM 5979 C C . GLU A 1 729 ? 30.478 28.180 -1.288 1.00 64.44 729 GLU A C 1
ATOM 5981 O O . GLU A 1 729 ? 30.397 29.233 -0.651 1.00 64.44 729 GLU A O 1
ATOM 5986 N N . THR A 1 730 ? 30.074 27.008 -0.788 1.00 63.47 730 THR A N 1
ATOM 5987 C CA . THR A 1 730 ? 29.495 26.858 0.556 1.00 63.47 730 THR A CA 1
ATOM 5988 C C . THR A 1 730 ? 30.473 27.302 1.647 1.00 63.47 730 THR A C 1
ATOM 5990 O O . THR A 1 730 ? 30.086 27.981 2.599 1.00 63.47 730 THR A O 1
ATOM 5993 N N . THR A 1 731 ? 31.757 26.958 1.511 1.00 64.62 731 THR A N 1
ATOM 5994 C CA . THR A 1 731 ? 32.813 27.392 2.444 1.00 64.62 731 THR A CA 1
ATOM 5995 C C . THR A 1 731 ? 32.898 28.922 2.512 1.00 64.62 731 THR A C 1
ATOM 5997 O O . THR A 1 731 ? 32.840 29.501 3.600 1.00 64.62 731 THR A O 1
ATOM 6000 N N . ASN A 1 732 ? 32.929 29.592 1.357 1.00 64.75 732 ASN A N 1
ATOM 6001 C CA . ASN A 1 732 ? 32.979 31.054 1.269 1.00 64.75 732 ASN A CA 1
ATOM 6002 C C . ASN A 1 732 ? 31.704 31.726 1.806 1.00 64.75 732 ASN A C 1
ATOM 6004 O O . ASN A 1 732 ? 31.781 32.739 2.505 1.00 64.75 732 ASN A O 1
ATOM 6008 N N . GLU A 1 733 ? 30.524 31.159 1.543 1.00 68.69 733 GLU A N 1
ATOM 6009 C CA . GLU A 1 733 ? 29.260 31.685 2.070 1.00 68.69 733 GLU A CA 1
ATOM 6010 C C . GLU A 1 733 ? 29.202 31.594 3.606 1.00 68.69 733 GLU A C 1
ATOM 6012 O O . GLU A 1 733 ? 28.794 32.550 4.279 1.00 68.69 733 GLU A O 1
ATOM 6017 N N . ASN A 1 734 ? 29.682 30.487 4.181 1.00 67.81 734 ASN A N 1
ATOM 6018 C CA . ASN A 1 734 ? 29.755 30.291 5.631 1.00 67.81 734 ASN A CA 1
ATOM 6019 C C . ASN A 1 734 ? 30.704 31.304 6.285 1.00 67.81 734 ASN A C 1
ATOM 6021 O O . ASN A 1 734 ? 30.339 31.942 7.281 1.00 67.81 734 ASN A O 1
ATOM 6025 N N . LEU A 1 735 ? 31.895 31.498 5.705 1.00 69.38 735 LEU A N 1
ATOM 6026 C CA . LEU A 1 735 ? 32.854 32.505 6.167 1.00 69.38 735 LEU A CA 1
ATOM 6027 C C . LEU A 1 735 ? 32.288 33.928 6.054 1.00 69.38 735 LEU A C 1
ATOM 6029 O O . LEU A 1 735 ? 32.402 34.715 6.997 1.00 69.38 735 LEU A O 1
ATOM 6033 N N . LEU A 1 736 ? 31.632 34.264 4.940 1.00 68.56 736 LEU A N 1
ATOM 6034 C CA . LEU A 1 736 ? 31.000 35.569 4.736 1.00 68.56 736 LEU A CA 1
ATOM 6035 C C . LEU A 1 736 ? 29.913 35.849 5.783 1.00 68.56 736 LEU A C 1
ATOM 6037 O O . LEU A 1 736 ? 29.840 36.958 6.319 1.00 68.56 736 LEU A O 1
ATOM 6041 N N . ASN A 1 737 ? 29.062 34.866 6.075 1.00 67.88 737 ASN A N 1
ATOM 6042 C CA . ASN A 1 737 ? 27.994 35.008 7.064 1.00 67.88 737 ASN A CA 1
ATOM 6043 C C . ASN A 1 737 ? 28.552 35.195 8.481 1.00 67.88 737 ASN A C 1
ATOM 6045 O O . ASN A 1 737 ? 28.043 36.033 9.226 1.00 67.88 737 ASN A O 1
ATOM 6049 N N . LEU A 1 738 ? 29.642 34.502 8.819 1.00 67.06 738 LEU A N 1
ATOM 6050 C CA . LEU A 1 738 ? 30.354 34.690 10.083 1.00 67.06 738 LEU A CA 1
ATOM 6051 C C . LEU A 1 738 ? 30.926 36.116 10.208 1.00 67.06 738 LEU A C 1
ATOM 6053 O O . LEU A 1 738 ? 30.755 36.774 11.235 1.00 67.06 738 LEU A O 1
ATOM 6057 N N . LEU A 1 739 ? 31.592 36.611 9.161 1.00 65.94 739 LEU A N 1
ATOM 6058 C CA . LEU A 1 739 ? 32.272 37.913 9.160 1.00 65.94 739 LEU A CA 1
ATOM 6059 C C . LEU A 1 739 ? 31.309 39.114 9.209 1.00 65.94 739 LEU A C 1
ATOM 6061 O O . LEU A 1 739 ? 31.725 40.216 9.557 1.00 65.94 739 LEU A O 1
ATOM 6065 N N . LYS A 1 740 ? 30.014 38.928 8.921 1.00 65.44 740 LYS A N 1
ATOM 6066 C CA . LYS A 1 740 ? 28.989 39.986 9.036 1.00 65.44 740 LYS A CA 1
ATOM 6067 C C . LYS A 1 740 ? 28.560 40.285 10.482 1.00 65.44 740 LYS A C 1
ATOM 6069 O O . LYS A 1 740 ? 27.873 41.282 10.711 1.00 65.44 740 LYS A O 1
ATOM 6074 N N . ILE A 1 741 ? 28.940 39.456 11.457 1.00 63.69 741 ILE A N 1
ATOM 6075 C CA . ILE A 1 741 ? 28.528 39.603 12.862 1.00 63.69 741 ILE A CA 1
ATOM 6076 C C . ILE A 1 741 ? 29.411 40.648 13.567 1.00 63.69 741 ILE A C 1
ATOM 6078 O O . ILE A 1 741 ? 30.632 40.503 13.628 1.00 63.69 741 ILE A O 1
ATOM 6082 N N . LYS A 1 742 ? 28.791 41.698 14.132 1.00 52.00 742 LYS A N 1
ATOM 6083 C CA . LYS A 1 742 ? 29.491 42.832 14.777 1.00 52.00 742 LYS A CA 1
ATOM 6084 C C . LYS A 1 742 ? 30.321 42.454 16.014 1.00 52.00 742 LYS A C 1
ATOM 6086 O O . LYS A 1 742 ? 31.375 43.042 16.214 1.00 52.00 742 LYS A O 1
ATOM 6091 N N . GLU A 1 743 ? 29.876 41.493 16.824 1.00 58.53 743 GLU A N 1
ATOM 6092 C CA . GLU A 1 743 ? 30.594 41.007 18.017 1.00 58.53 743 GLU A CA 1
ATOM 6093 C C . GLU A 1 743 ? 31.005 39.545 17.820 1.00 58.53 743 GLU A C 1
ATOM 6095 O O . GLU A 1 743 ? 30.319 38.604 18.221 1.00 58.53 743 GLU A O 1
ATOM 6100 N N . ASN A 1 744 ? 32.121 39.341 17.119 1.00 64.88 744 ASN A N 1
ATOM 6101 C CA . ASN A 1 744 ? 32.516 38.008 16.681 1.00 64.88 744 ASN A CA 1
ATOM 6102 C C . ASN A 1 744 ? 33.374 37.275 17.731 1.00 64.88 744 ASN A C 1
ATOM 6104 O O . ASN A 1 744 ? 34.606 37.252 17.666 1.00 64.88 744 ASN A O 1
ATOM 6108 N N . HIS A 1 745 ? 32.707 36.651 18.707 1.00 63.94 745 HIS A N 1
ATOM 6109 C CA . HIS A 1 745 ? 33.355 35.814 19.726 1.00 63.94 745 HIS A CA 1
ATOM 6110 C C . HIS A 1 745 ? 34.069 34.586 19.139 1.00 63.94 745 HIS A C 1
ATOM 6112 O O . HIS A 1 745 ? 35.058 34.128 19.712 1.00 63.94 745 HIS A O 1
ATOM 6118 N N . VAL A 1 746 ? 33.623 34.087 17.981 1.00 65.81 746 VAL A N 1
ATOM 6119 C CA . VAL A 1 746 ? 34.253 32.956 17.284 1.00 65.81 746 VAL A CA 1
ATOM 6120 C C . VAL A 1 746 ? 35.640 33.342 16.779 1.00 65.81 746 VAL A C 1
ATOM 6122 O O . VAL A 1 746 ? 36.603 32.645 17.080 1.00 65.81 746 VAL A O 1
ATOM 6125 N N . LEU A 1 747 ? 35.782 34.487 16.104 1.00 71.31 747 LEU A N 1
ATOM 6126 C CA . LEU A 1 747 ? 37.087 34.981 15.642 1.00 71.31 747 LEU A CA 1
ATOM 6127 C C . LEU A 1 747 ? 38.029 35.282 16.811 1.00 71.31 747 LEU A C 1
ATOM 6129 O O . LEU A 1 747 ? 39.203 34.915 16.768 1.00 71.31 747 LEU A O 1
ATOM 6133 N N . LYS A 1 748 ? 37.512 35.865 17.900 1.00 71.25 748 LYS A N 1
ATOM 6134 C CA . LYS A 1 748 ? 38.298 36.073 19.130 1.00 71.25 748 LYS A CA 1
ATOM 6135 C C . LYS A 1 748 ? 38.772 34.748 19.734 1.00 71.25 748 LYS A C 1
ATOM 6137 O O . LYS A 1 748 ? 39.907 34.661 20.190 1.00 71.25 748 LYS A O 1
ATOM 6142 N N . THR A 1 749 ? 37.941 33.710 19.688 1.00 71.06 749 THR A N 1
ATOM 6143 C CA . THR A 1 749 ? 38.287 32.364 20.166 1.00 71.06 749 THR A CA 1
ATOM 6144 C C . THR A 1 749 ? 39.327 31.691 19.276 1.00 71.06 749 THR A C 1
ATOM 6146 O O . THR A 1 749 ? 40.300 31.156 19.799 1.00 71.06 749 THR A O 1
ATOM 6149 N N . VAL A 1 750 ? 39.157 31.737 17.950 1.00 72.81 750 VAL A N 1
ATOM 6150 C CA . VAL A 1 750 ? 40.136 31.215 16.978 1.00 72.81 750 VAL A CA 1
ATOM 6151 C C . VAL A 1 750 ? 41.507 31.836 17.237 1.00 72.81 750 VAL A C 1
ATOM 6153 O O . VAL A 1 750 ? 42.500 31.120 17.352 1.00 72.81 750 VAL A O 1
ATOM 6156 N N . HIS A 1 751 ? 41.545 33.154 17.429 1.00 74.44 751 HIS A N 1
ATOM 6157 C CA . HIS A 1 751 ? 42.765 33.864 17.785 1.00 74.44 751 HIS A CA 1
ATOM 6158 C C . HIS A 1 751 ? 43.360 33.380 19.126 1.00 74.44 751 HIS A C 1
ATOM 6160 O O . HIS A 1 751 ? 44.537 33.033 19.187 1.00 74.44 751 HIS A O 1
ATOM 6166 N N . GLN A 1 752 ? 42.558 33.278 20.191 1.00 73.44 752 GLN A N 1
ATOM 6167 C CA . GLN A 1 752 ? 43.030 32.789 21.498 1.00 73.44 752 GLN A CA 1
ATOM 6168 C C . GLN A 1 752 ? 43.540 31.341 21.462 1.00 73.44 752 GLN A C 1
ATOM 6170 O O . GLN A 1 752 ? 44.455 30.994 22.207 1.00 73.44 752 GLN A O 1
ATOM 6175 N N . LEU A 1 753 ? 42.959 30.492 20.612 1.00 72.69 753 LEU A N 1
ATOM 6176 C CA . LEU A 1 753 ? 43.425 29.124 20.400 1.00 72.69 753 LEU A CA 1
ATOM 6177 C C . LEU A 1 753 ? 44.768 29.099 19.674 1.00 72.69 753 LEU A C 1
ATOM 6179 O O . LEU A 1 753 ? 45.639 28.320 20.053 1.00 72.69 753 LEU A O 1
ATOM 6183 N N . TYR A 1 754 ? 44.962 29.975 18.687 1.00 75.94 754 TYR A N 1
ATOM 6184 C CA . TYR A 1 754 ? 46.233 30.068 17.977 1.00 75.94 754 TYR A CA 1
ATOM 6185 C C . TYR A 1 754 ? 47.379 30.482 18.898 1.00 75.94 754 TYR A C 1
ATOM 6187 O O . TYR A 1 754 ? 48.454 29.896 18.832 1.00 75.94 754 TYR A O 1
ATOM 6195 N N . LEU A 1 755 ? 47.158 31.446 19.800 1.00 73.94 755 LEU A N 1
ATOM 6196 C CA . LEU A 1 755 ? 48.190 31.891 20.751 1.00 73.94 755 LEU A CA 1
ATOM 6197 C C . LEU A 1 755 ? 48.699 30.768 21.675 1.00 73.94 755 LEU A C 1
ATOM 6199 O O . LEU A 1 755 ? 49.687 30.953 22.382 1.00 73.94 755 LEU A O 1
ATOM 6203 N N . ARG A 1 756 ? 48.026 29.613 21.694 1.00 75.25 756 ARG A N 1
ATOM 6204 C CA . ARG A 1 756 ? 48.416 28.422 22.456 1.00 75.25 756 ARG A CA 1
ATOM 6205 C C . ARG A 1 756 ? 49.123 27.358 21.615 1.00 75.25 756 ARG A C 1
ATOM 6207 O O . ARG A 1 756 ? 49.484 26.323 22.170 1.00 75.25 756 ARG A O 1
ATOM 6214 N N . VAL A 1 757 ? 49.288 27.578 20.312 1.00 73.56 757 VAL A N 1
ATOM 6215 C CA . VAL A 1 757 ? 49.984 26.652 19.415 1.00 73.56 757 VAL A CA 1
ATOM 6216 C C . VAL A 1 757 ? 51.485 26.712 19.687 1.00 73.56 757 VAL A C 1
ATOM 6218 O O . VAL A 1 757 ? 52.098 27.778 19.652 1.00 73.56 757 VAL A O 1
ATOM 6221 N N . ASP A 1 758 ? 52.077 25.547 19.937 1.00 74.06 758 ASP A N 1
ATOM 6222 C CA . ASP A 1 758 ? 53.526 25.379 20.014 1.00 74.06 758 ASP A CA 1
ATOM 6223 C C . ASP A 1 758 ? 54.086 25.129 18.602 1.00 74.06 758 ASP A C 1
ATOM 6225 O O . ASP A 1 758 ? 53.989 24.026 18.057 1.00 74.06 758 ASP A O 1
ATOM 6229 N N . PHE A 1 759 ? 54.673 26.166 17.995 1.00 68.25 759 PHE A N 1
ATOM 6230 C CA . PHE A 1 759 ? 55.239 26.093 16.641 1.00 68.25 759 PHE A CA 1
ATOM 6231 C C . PHE A 1 759 ? 56.491 25.212 16.543 1.00 68.25 759 PHE A C 1
ATOM 6233 O O . PHE A 1 759 ? 56.850 24.801 15.440 1.00 68.25 759 PHE A O 1
ATOM 6240 N N . GLU A 1 760 ? 57.130 24.857 17.663 1.00 68.19 760 GLU A N 1
ATOM 6241 C CA . GLU A 1 760 ? 58.242 23.899 17.662 1.00 68.19 760 GLU A CA 1
ATOM 6242 C C . GLU A 1 760 ? 57.743 22.446 17.567 1.00 68.19 760 GLU A C 1
ATOM 6244 O O . GLU A 1 760 ? 58.489 21.551 17.154 1.00 68.19 760 GLU A O 1
ATOM 6249 N N . LYS A 1 761 ? 56.471 22.193 17.916 1.00 69.25 761 LYS A N 1
ATOM 6250 C CA . LYS A 1 761 ? 55.828 20.870 17.894 1.00 69.25 761 LYS A CA 1
ATOM 6251 C C . LYS A 1 761 ? 54.387 20.953 17.396 1.00 69.25 761 LYS A C 1
ATOM 6253 O O . LYS A 1 761 ? 53.434 20.774 18.151 1.00 69.25 761 LYS A O 1
ATOM 6258 N N . VAL A 1 762 ? 54.236 21.134 16.087 1.00 72.12 762 VAL A N 1
ATOM 6259 C CA . VAL A 1 762 ? 52.917 21.226 15.449 1.00 72.12 762 VAL A CA 1
ATOM 6260 C C . VAL A 1 762 ? 52.244 19.845 15.373 1.00 72.12 762 VAL A C 1
ATOM 6262 O O . VAL A 1 762 ? 52.548 19.028 14.494 1.00 72.12 762 VAL A O 1
ATOM 6265 N N . ASP A 1 763 ? 51.316 19.582 16.293 1.00 76.00 763 ASP A N 1
ATOM 6266 C CA . ASP A 1 763 ? 50.467 18.386 16.289 1.00 76.00 763 ASP A CA 1
ATOM 6267 C C . ASP A 1 763 ? 49.316 18.480 15.260 1.00 76.00 763 ASP A C 1
ATOM 6269 O O . ASP A 1 763 ? 49.175 19.461 14.529 1.00 76.00 763 ASP A O 1
ATOM 6273 N N . HIS A 1 764 ? 48.520 17.413 15.133 1.00 74.44 764 HIS A N 1
ATOM 6274 C CA . HIS A 1 764 ? 47.451 17.331 14.128 1.00 74.44 764 HIS A CA 1
ATOM 6275 C C . HIS A 1 764 ? 46.407 18.452 14.268 1.00 74.44 764 HIS A C 1
ATOM 6277 O O . HIS A 1 764 ? 46.041 19.074 13.271 1.00 74.44 764 HIS A O 1
ATOM 6283 N N . ASP A 1 765 ? 45.980 18.747 15.495 1.00 73.69 765 ASP A N 1
ATOM 6284 C CA . ASP A 1 765 ? 44.971 19.772 15.759 1.00 73.69 765 ASP A CA 1
ATOM 6285 C C . ASP A 1 765 ? 45.543 21.174 15.516 1.00 73.69 765 ASP A C 1
ATOM 6287 O O . ASP A 1 765 ? 44.869 22.026 14.935 1.00 73.69 765 ASP A O 1
ATOM 6291 N N . SER A 1 766 ? 46.816 21.397 15.855 1.00 75.44 766 SER A N 1
ATOM 6292 C CA . SER A 1 766 ? 47.525 22.636 15.522 1.00 75.44 766 SER A CA 1
ATOM 6293 C C . SER A 1 766 ? 47.577 22.856 14.009 1.00 75.44 766 SER A C 1
ATOM 6295 O O . SER A 1 766 ? 47.324 23.967 13.549 1.00 75.44 766 SER A O 1
ATOM 6297 N N . LYS A 1 767 ? 47.816 21.804 13.210 1.00 74.31 767 LYS A N 1
ATOM 6298 C CA . LYS A 1 767 ? 47.764 21.895 11.737 1.00 74.31 767 LYS A CA 1
ATOM 6299 C C . LYS A 1 767 ? 46.370 22.261 11.238 1.00 74.31 767 LYS A C 1
ATOM 6301 O O . LYS A 1 767 ? 46.253 23.141 10.392 1.00 74.31 767 LYS A O 1
ATOM 6306 N N . MET A 1 768 ? 45.320 21.623 11.760 1.00 74.31 768 MET A N 1
ATOM 6307 C CA . MET A 1 768 ? 43.936 21.945 11.383 1.00 74.31 768 MET A CA 1
ATOM 6308 C C . MET A 1 768 ? 43.570 23.393 11.719 1.00 74.31 768 MET A C 1
ATOM 6310 O O . MET A 1 768 ? 42.939 24.070 10.909 1.00 74.31 768 MET A O 1
ATOM 6314 N N . LEU A 1 769 ? 43.988 23.882 12.888 1.00 77.00 769 LEU A N 1
ATOM 6315 C CA . LEU A 1 769 ? 43.750 25.261 13.303 1.00 77.00 769 LEU A CA 1
ATOM 6316 C C . LEU A 1 769 ? 44.512 26.262 12.424 1.00 77.00 769 LEU A C 1
ATOM 6318 O O . LEU A 1 769 ? 43.940 27.272 12.026 1.00 77.00 769 LEU A O 1
ATOM 6322 N N . ILE A 1 770 ? 45.768 25.963 12.083 1.00 76.69 770 ILE A N 1
ATOM 6323 C CA . ILE A 1 770 ? 46.573 26.760 11.147 1.00 76.69 770 ILE A CA 1
ATOM 6324 C C . ILE A 1 770 ? 45.907 26.795 9.757 1.00 76.69 770 ILE A C 1
ATOM 6326 O O . ILE A 1 770 ? 45.802 27.866 9.164 1.00 76.69 770 ILE A O 1
ATOM 6330 N N . HIS A 1 771 ? 45.388 25.661 9.267 1.00 76.31 771 HIS A N 1
ATOM 6331 C CA . HIS A 1 771 ? 44.644 25.590 8.002 1.00 76.31 771 HIS A CA 1
ATOM 6332 C C . HIS A 1 771 ? 43.388 26.459 8.001 1.00 76.31 771 HIS A C 1
ATOM 6334 O O . HIS A 1 771 ? 43.223 27.287 7.110 1.00 76.31 771 HIS A O 1
ATOM 6340 N N . LEU A 1 772 ? 42.556 26.334 9.035 1.00 76.88 772 LEU A N 1
ATOM 6341 C CA . LEU A 1 772 ? 41.366 27.166 9.184 1.00 76.88 772 LEU A CA 1
ATOM 6342 C C . LEU A 1 772 ? 41.712 28.663 9.198 1.00 76.88 772 LEU A C 1
ATOM 6344 O O . LEU A 1 772 ? 40.973 29.495 8.674 1.00 76.88 772 LEU A O 1
ATOM 6348 N N . LEU A 1 773 ? 42.838 29.014 9.811 1.00 80.38 773 LEU A N 1
ATOM 6349 C CA . LEU A 1 773 ? 43.267 30.394 9.912 1.00 80.38 773 LEU A CA 1
ATOM 6350 C C . LEU A 1 773 ? 43.718 30.960 8.564 1.00 80.38 773 LEU A C 1
ATOM 6352 O O . LEU A 1 773 ? 43.388 32.109 8.286 1.00 80.38 773 LEU A O 1
ATOM 6356 N N . TYR A 1 774 ? 44.375 30.158 7.713 1.00 79.81 774 TYR A N 1
ATOM 6357 C CA . TYR A 1 774 ? 44.652 30.536 6.321 1.00 79.81 774 TYR A CA 1
ATOM 6358 C C . TYR A 1 774 ? 43.370 30.886 5.570 1.00 79.81 774 TYR A C 1
ATOM 6360 O O . TYR A 1 774 ? 43.310 31.947 4.948 1.00 79.81 774 TYR A O 1
ATOM 6368 N N . ASP A 1 775 ? 42.344 30.043 5.670 1.00 76.25 775 ASP A N 1
ATOM 6369 C CA . ASP A 1 775 ? 41.072 30.253 4.970 1.00 76.25 775 ASP A CA 1
ATOM 6370 C C . ASP A 1 775 ? 40.378 31.538 5.447 1.00 76.25 775 ASP A C 1
ATOM 6372 O O . ASP A 1 775 ? 39.844 32.302 4.646 1.00 76.25 775 ASP A O 1
ATOM 6376 N N . ILE A 1 776 ? 40.450 31.838 6.750 1.00 79.88 776 ILE A N 1
ATOM 6377 C CA . ILE A 1 776 ? 39.882 33.066 7.324 1.00 79.88 776 ILE A CA 1
ATOM 6378 C C . ILE A 1 776 ? 40.611 34.314 6.820 1.00 79.88 776 ILE A C 1
ATOM 6380 O O . ILE A 1 776 ? 39.957 35.252 6.365 1.00 79.88 776 ILE A O 1
ATOM 6384 N N . ILE A 1 777 ? 41.945 34.351 6.908 1.00 80.06 777 ILE A N 1
ATOM 6385 C CA . ILE A 1 777 ? 42.715 35.572 6.619 1.00 80.06 777 ILE A CA 1
ATOM 6386 C C . ILE A 1 777 ? 42.856 35.866 5.121 1.00 80.06 777 ILE A C 1
ATOM 6388 O O . ILE A 1 777 ? 43.103 37.009 4.741 1.00 80.06 777 ILE A O 1
ATOM 6392 N N . THR A 1 778 ? 42.690 34.852 4.271 1.00 78.06 778 THR A N 1
ATOM 6393 C CA . THR A 1 778 ? 42.756 34.990 2.807 1.00 78.06 778 THR A CA 1
ATOM 6394 C C . THR A 1 778 ? 41.404 35.322 2.173 1.00 78.06 778 THR A C 1
ATOM 6396 O O . THR A 1 778 ? 41.356 35.731 1.013 1.00 78.06 778 THR A O 1
ATOM 6399 N N . HIS A 1 779 ? 40.299 35.193 2.913 1.00 79.94 779 HIS A N 1
ATOM 6400 C CA . HIS A 1 779 ? 38.963 35.470 2.396 1.00 79.94 779 HIS A CA 1
ATOM 6401 C C . HIS A 1 779 ? 38.725 36.981 2.202 1.00 79.94 779 HIS A C 1
ATOM 6403 O O . HIS A 1 779 ? 38.928 37.785 3.112 1.00 79.94 779 HIS A O 1
ATOM 6409 N N . GLU A 1 780 ? 38.193 37.390 1.043 1.00 72.69 780 GLU A N 1
ATOM 6410 C CA . GLU A 1 780 ? 38.032 38.810 0.659 1.00 72.69 780 GLU A CA 1
ATOM 6411 C C . GLU A 1 780 ? 37.199 39.652 1.644 1.00 72.69 780 GLU A C 1
ATOM 6413 O O . GLU A 1 780 ? 37.385 40.862 1.789 1.00 72.69 780 GLU A O 1
ATOM 6418 N N . SER A 1 781 ? 36.266 39.014 2.351 1.00 76.62 781 SER A N 1
ATOM 6419 C CA . SER A 1 781 ? 35.405 39.696 3.324 1.00 76.62 781 SER A CA 1
ATOM 6420 C C . SER A 1 781 ? 36.103 39.967 4.650 1.00 76.62 781 SER A C 1
ATOM 6422 O O . SER A 1 781 ? 35.638 40.817 5.412 1.00 76.62 781 SER A O 1
ATOM 6424 N N . PHE A 1 782 ? 37.218 39.284 4.922 1.00 81.56 782 PHE A N 1
ATOM 6425 C CA . PHE A 1 782 ? 37.980 39.498 6.140 1.00 81.56 782 PHE A CA 1
ATOM 6426 C C . PHE A 1 782 ? 38.586 40.900 6.161 1.00 81.56 782 PHE A C 1
ATOM 6428 O O . PHE A 1 782 ? 38.448 41.594 7.164 1.00 81.56 782 PHE A O 1
ATOM 6435 N N . ALA A 1 783 ? 39.160 41.359 5.041 1.00 76.44 783 ALA A N 1
ATOM 6436 C CA . ALA A 1 783 ? 39.724 42.706 4.904 1.00 76.44 783 ALA A CA 1
ATOM 6437 C C . ALA A 1 783 ? 38.722 43.799 5.333 1.00 76.44 783 ALA A C 1
ATOM 6439 O O . ALA A 1 783 ? 39.030 44.673 6.140 1.00 76.44 783 ALA A O 1
ATOM 6440 N N . LYS A 1 784 ? 37.469 43.688 4.871 1.00 76.94 784 LYS A N 1
ATOM 6441 C CA . LYS A 1 784 ? 36.389 44.621 5.236 1.00 76.94 784 LYS A CA 1
ATOM 6442 C C . LYS A 1 784 ? 36.028 44.546 6.720 1.00 76.94 784 LYS A C 1
ATOM 6444 O O . LYS A 1 784 ? 35.713 45.567 7.329 1.00 76.94 784 LYS A O 1
ATOM 6449 N N . TRP A 1 785 ? 36.034 43.343 7.291 1.00 82.88 785 TRP A N 1
ATOM 6450 C CA . TRP A 1 785 ? 35.730 43.138 8.703 1.00 82.88 785 TRP A CA 1
ATOM 6451 C C . TRP A 1 785 ? 36.826 43.721 9.603 1.00 82.88 785 TRP A C 1
ATOM 6453 O O . TRP A 1 785 ? 36.502 44.508 10.497 1.00 82.88 785 TRP A O 1
ATOM 6463 N N . ILE A 1 786 ? 38.103 43.416 9.340 1.00 82.38 786 ILE A N 1
ATOM 6464 C CA . ILE A 1 786 ? 39.232 43.874 10.166 1.00 82.38 786 ILE A CA 1
ATOM 6465 C C . ILE A 1 786 ? 39.415 45.393 10.107 1.00 82.38 786 ILE A C 1
ATOM 6467 O O . ILE A 1 786 ? 39.713 46.017 11.125 1.00 82.38 786 ILE A O 1
ATOM 6471 N N . ASP A 1 787 ? 39.133 46.022 8.961 1.00 77.75 787 ASP A N 1
ATOM 6472 C CA . ASP A 1 787 ? 39.183 47.481 8.817 1.00 77.75 787 ASP A CA 1
ATOM 6473 C C . ASP A 1 787 ? 38.219 48.207 9.767 1.00 77.75 787 ASP A C 1
ATOM 6475 O O . ASP A 1 787 ? 38.522 49.317 10.219 1.00 77.75 787 ASP A O 1
ATOM 6479 N N . SER A 1 788 ? 37.099 47.563 10.117 1.00 78.81 788 SER A N 1
ATOM 6480 C CA . SER A 1 788 ? 36.094 48.093 11.047 1.00 78.81 788 SER A CA 1
ATOM 6481 C C . SER A 1 788 ? 36.416 47.882 12.535 1.00 78.81 788 SER A C 1
ATOM 6483 O O . SER A 1 788 ? 35.698 48.415 13.382 1.00 78.81 788 SER A O 1
ATOM 6485 N N . GLN A 1 789 ? 37.480 47.136 12.858 1.00 82.50 789 GLN A N 1
ATOM 6486 C CA . GLN A 1 789 ? 37.902 46.856 14.236 1.00 82.50 789 GLN A CA 1
ATOM 6487 C C . GLN A 1 789 ? 38.789 47.973 14.815 1.00 82.50 789 GLN A C 1
ATOM 6489 O O . GLN A 1 789 ? 39.239 48.877 14.102 1.00 82.50 789 GLN A O 1
ATOM 6494 N N . ASN A 1 790 ? 39.038 47.932 16.128 1.00 82.75 790 ASN A N 1
ATOM 6495 C CA . ASN A 1 790 ? 39.911 48.906 16.794 1.00 82.75 790 ASN A CA 1
ATOM 6496 C C . ASN A 1 790 ? 41.408 48.649 16.491 1.00 82.75 790 ASN A C 1
ATOM 6498 O O . ASN A 1 790 ? 41.780 47.591 15.988 1.00 82.75 790 ASN A O 1
ATOM 6502 N N . GLU A 1 791 ? 42.278 49.625 16.778 1.00 79.44 791 GLU A N 1
ATOM 6503 C CA . GLU A 1 791 ? 43.716 49.535 16.452 1.00 79.44 791 GLU A CA 1
ATOM 6504 C C . GLU A 1 791 ? 44.424 48.375 17.186 1.00 79.44 791 GLU A C 1
ATOM 6506 O O . GLU A 1 791 ? 45.327 47.756 16.631 1.00 79.44 791 GLU A O 1
ATOM 6511 N N . GLU A 1 792 ? 43.991 48.022 18.400 1.00 80.62 792 GLU A N 1
ATOM 6512 C CA . GLU A 1 792 ? 44.561 46.910 19.176 1.00 80.62 792 GLU A CA 1
ATOM 6513 C C . GLU A 1 792 ? 44.236 45.547 18.541 1.00 80.62 792 GLU A C 1
ATOM 6515 O O . GLU A 1 792 ? 45.110 44.687 18.402 1.00 80.62 792 GLU A O 1
ATOM 6520 N N . GLU A 1 793 ? 43.000 45.367 18.071 1.00 80.25 793 GLU A N 1
ATOM 6521 C CA . GLU A 1 793 ? 42.570 44.177 17.334 1.00 80.25 793 GLU A CA 1
ATOM 6522 C C . GLU A 1 793 ? 43.292 44.075 15.983 1.00 80.25 793 GLU A C 1
ATOM 6524 O O . GLU A 1 793 ? 43.733 42.987 15.612 1.00 80.25 793 GLU A O 1
ATOM 6529 N N . LYS A 1 794 ? 43.505 45.197 15.282 1.00 85.62 794 LYS A N 1
ATOM 6530 C CA . LYS A 1 794 ? 44.294 45.229 14.037 1.00 85.62 794 LYS A CA 1
ATOM 6531 C C . LYS A 1 794 ? 45.737 44.784 14.257 1.00 85.62 794 LYS A C 1
ATOM 6533 O O . LYS A 1 794 ? 46.218 43.935 13.511 1.00 85.62 794 LYS A O 1
ATOM 6538 N N . ILE A 1 795 ? 46.409 45.317 15.282 1.00 83.06 795 ILE A N 1
ATOM 6539 C CA . ILE A 1 795 ? 47.781 44.919 15.646 1.00 83.06 795 ILE A CA 1
ATOM 6540 C C . ILE A 1 795 ? 47.841 43.421 15.908 1.00 83.06 795 ILE A C 1
ATOM 6542 O O . ILE A 1 795 ? 48.680 42.725 15.350 1.00 83.06 795 ILE A O 1
ATOM 6546 N N . THR A 1 796 ? 46.907 42.932 16.713 1.00 82.69 796 THR A N 1
ATOM 6547 C CA . THR A 1 796 ? 46.846 41.534 17.127 1.00 82.69 796 THR A CA 1
ATOM 6548 C C . THR A 1 796 ? 46.723 40.585 15.929 1.00 82.69 796 THR A C 1
ATOM 6550 O O . THR A 1 796 ? 47.482 39.624 15.810 1.00 82.69 796 THR A O 1
ATOM 6553 N N . TRP A 1 797 ? 45.804 40.867 14.999 1.00 86.12 797 TRP A N 1
ATOM 6554 C CA . TRP A 1 797 ? 45.630 40.055 13.789 1.00 86.12 797 TRP A CA 1
ATOM 6555 C C . TRP A 1 797 ? 46.789 40.197 12.792 1.00 86.12 797 TRP A C 1
ATOM 6557 O O . TRP A 1 797 ? 47.075 39.247 12.066 1.00 86.12 797 TRP A O 1
ATOM 6567 N N . LEU A 1 798 ? 47.479 41.341 12.763 1.00 85.19 798 LEU A N 1
ATOM 6568 C CA . LEU A 1 798 ? 48.686 41.528 11.952 1.00 85.19 798 LEU A CA 1
ATOM 6569 C C . LEU A 1 798 ? 49.890 40.761 12.510 1.00 85.19 798 LEU A C 1
ATOM 6571 O O . LEU A 1 798 ? 50.612 40.143 11.736 1.00 85.19 798 LEU A O 1
ATOM 6575 N N . GLU A 1 799 ? 50.098 40.757 13.826 1.00 83.06 799 GLU A N 1
ATOM 6576 C CA . GLU A 1 799 ? 51.151 39.960 14.478 1.00 83.06 799 GLU A CA 1
ATOM 6577 C C . GLU A 1 799 ? 50.927 38.474 14.235 1.00 83.06 799 GLU A C 1
ATOM 6579 O O . GLU A 1 799 ? 51.832 37.745 13.831 1.00 83.06 799 GLU A O 1
ATOM 6584 N N . LEU A 1 800 ? 49.678 38.051 14.397 1.00 82.94 800 LEU A N 1
ATOM 6585 C CA . LEU A 1 800 ? 49.231 36.714 14.070 1.00 82.94 800 LEU A CA 1
ATOM 6586 C C . LEU A 1 800 ? 49.522 36.364 12.601 1.00 82.94 800 LEU A C 1
ATOM 6588 O O . LEU A 1 800 ? 50.178 35.362 12.320 1.00 82.94 800 LEU A O 1
ATOM 6592 N N . GLY A 1 801 ? 49.086 37.218 11.671 1.00 82.81 801 GLY A N 1
ATOM 6593 C CA . GLY A 1 801 ? 49.333 37.067 10.238 1.00 82.81 801 GLY A CA 1
ATOM 6594 C C . GLY A 1 801 ? 50.820 36.964 9.902 1.00 82.81 801 GLY A C 1
ATOM 6595 O O . GLY A 1 801 ? 51.202 36.084 9.136 1.00 82.81 801 GLY A O 1
ATOM 6596 N N . ALA A 1 802 ? 51.664 37.794 10.521 1.00 81.44 802 ALA A N 1
ATOM 6597 C CA . ALA A 1 802 ? 53.111 37.804 10.317 1.00 81.44 802 ALA A CA 1
ATOM 6598 C C . ALA A 1 802 ? 53.780 36.484 10.724 1.00 81.44 802 ALA A C 1
ATOM 6600 O O . ALA A 1 802 ? 54.727 36.060 10.061 1.00 81.44 802 ALA A O 1
ATOM 6601 N N . VAL A 1 803 ? 53.280 35.817 11.770 1.00 79.00 803 VAL A N 1
ATOM 6602 C CA . VAL A 1 803 ? 53.749 34.478 12.165 1.00 79.00 803 VAL A CA 1
ATOM 6603 C C . VAL A 1 803 ? 53.224 33.418 11.196 1.00 79.00 803 VAL A C 1
ATOM 6605 O O . VAL A 1 803 ? 53.991 32.588 10.716 1.00 79.00 803 VAL A O 1
ATOM 6608 N N . ILE A 1 804 ? 51.936 33.463 10.853 1.00 77.94 804 ILE A N 1
ATOM 6609 C CA . ILE A 1 804 ? 51.284 32.451 10.009 1.00 77.94 804 ILE A CA 1
ATOM 6610 C C . ILE A 1 804 ? 51.917 32.366 8.626 1.00 77.94 804 ILE A C 1
ATOM 6612 O O . ILE A 1 804 ? 52.186 31.264 8.150 1.00 77.94 804 ILE A O 1
ATOM 6616 N N . VAL A 1 805 ? 52.191 33.507 7.985 1.00 80.50 805 VAL A N 1
ATOM 6617 C CA . VAL A 1 805 ? 52.749 33.517 6.622 1.00 80.50 805 VAL A CA 1
ATOM 6618 C C . VAL A 1 805 ? 54.140 32.891 6.525 1.00 80.50 805 VAL A C 1
ATOM 6620 O O . VAL A 1 805 ? 54.544 32.480 5.440 1.00 80.50 805 VAL A O 1
ATOM 6623 N N . GLN A 1 806 ? 54.843 32.751 7.651 1.00 78.56 806 GLN A N 1
ATOM 6624 C CA . GLN A 1 806 ? 56.125 32.047 7.728 1.00 78.56 806 GLN A CA 1
ATOM 6625 C C . GLN A 1 806 ? 55.957 30.521 7.813 1.00 78.56 806 GLN A C 1
ATOM 6627 O O . GLN A 1 806 ? 56.922 29.793 7.607 1.00 78.56 806 GLN A O 1
ATOM 6632 N N . THR A 1 807 ? 54.751 30.023 8.111 1.00 73.50 807 THR A N 1
ATOM 6633 C CA . THR A 1 807 ? 54.487 28.590 8.342 1.00 73.50 807 THR A CA 1
ATOM 6634 C C . THR A 1 807 ? 53.932 27.839 7.122 1.00 73.50 807 THR A C 1
ATOM 6636 O O . THR A 1 807 ? 53.756 26.622 7.196 1.00 73.50 807 THR A O 1
ATOM 6639 N N . LYS A 1 808 ? 53.676 28.519 5.991 1.00 75.31 808 LYS A N 1
ATOM 6640 C CA . LYS A 1 808 ? 53.224 27.913 4.720 1.00 75.31 808 LYS A CA 1
ATOM 6641 C C . LYS A 1 808 ? 54.139 28.312 3.570 1.00 75.31 808 LYS A C 1
ATOM 6643 O O . LYS A 1 808 ? 54.331 29.495 3.291 1.00 75.31 808 LYS A O 1
ATOM 6648 N N . ASP A 1 809 ? 54.649 27.296 2.881 1.00 69.69 809 ASP A N 1
ATOM 6649 C CA . ASP A 1 809 ? 55.632 27.450 1.805 1.00 69.69 809 ASP A CA 1
ATOM 6650 C C . ASP A 1 809 ? 55.008 27.540 0.403 1.00 69.69 809 ASP A C 1
ATOM 6652 O O . ASP A 1 809 ? 55.669 28.004 -0.526 1.00 69.69 809 ASP A O 1
ATOM 6656 N N . ASP A 1 810 ? 53.744 27.135 0.239 1.00 75.88 810 ASP A N 1
ATOM 6657 C CA . ASP A 1 810 ? 53.051 27.088 -1.054 1.00 75.88 810 ASP A CA 1
ATOM 6658 C C . ASP A 1 810 ? 51.718 27.840 -0.989 1.00 75.88 810 ASP A C 1
ATOM 6660 O O . ASP A 1 810 ? 50.853 27.492 -0.187 1.00 75.88 810 ASP A O 1
ATOM 6664 N N . TRP A 1 811 ? 51.565 28.878 -1.812 1.00 80.88 811 TRP A N 1
ATOM 6665 C CA . TRP A 1 811 ? 50.424 29.797 -1.810 1.00 80.88 811 TRP A CA 1
ATOM 6666 C C . TRP A 1 811 ? 49.830 29.925 -3.208 1.00 80.88 811 TRP A C 1
ATOM 6668 O O . TRP A 1 811 ? 50.556 30.154 -4.181 1.00 80.88 811 TRP A O 1
ATOM 6678 N N . ASN A 1 812 ? 48.502 29.853 -3.316 1.00 81.94 812 ASN A N 1
ATOM 6679 C CA . ASN A 1 812 ? 47.837 30.083 -4.596 1.00 81.94 812 ASN A CA 1
ATOM 6680 C C . ASN A 1 812 ? 47.596 31.585 -4.857 1.00 81.94 812 ASN A C 1
ATOM 6682 O O . ASN A 1 812 ? 47.635 32.420 -3.954 1.00 81.94 812 ASN A O 1
ATOM 6686 N N . ALA A 1 813 ? 47.348 31.949 -6.120 1.00 76.81 813 ALA A N 1
ATOM 6687 C CA . ALA A 1 813 ? 47.221 33.352 -6.521 1.00 76.81 813 ALA A CA 1
ATOM 6688 C C . ALA A 1 813 ? 46.043 34.085 -5.849 1.00 76.81 813 ALA A C 1
ATOM 6690 O O . ALA A 1 813 ? 46.156 35.279 -5.589 1.00 76.81 813 ALA A O 1
ATOM 6691 N N . PHE A 1 814 ? 44.938 33.394 -5.549 1.00 73.38 814 PHE A N 1
ATOM 6692 C CA . PHE A 1 814 ? 43.775 33.994 -4.887 1.00 73.38 814 PHE A CA 1
ATOM 6693 C C . PHE A 1 814 ? 44.051 34.272 -3.409 1.00 73.38 814 PHE A C 1
ATOM 6695 O O . PHE A 1 814 ? 43.748 35.363 -2.932 1.00 73.38 814 PHE A O 1
ATOM 6702 N N . GLU A 1 815 ? 44.692 33.330 -2.713 1.00 77.56 815 GLU A N 1
ATOM 6703 C CA . GLU A 1 815 ? 45.107 33.497 -1.317 1.00 77.56 815 GLU A CA 1
ATOM 6704 C C . GLU A 1 815 ? 46.079 34.673 -1.155 1.00 77.56 815 GLU A C 1
ATOM 6706 O O . GLU A 1 815 ? 45.913 35.503 -0.259 1.00 77.56 815 GLU A O 1
ATOM 6711 N N . LEU A 1 816 ? 47.066 34.772 -2.055 1.00 81.00 816 LEU A N 1
ATOM 6712 C CA . LEU A 1 816 ? 48.029 35.875 -2.073 1.00 81.00 816 LEU A CA 1
ATOM 6713 C C . LEU A 1 816 ? 47.331 37.221 -2.284 1.00 81.00 816 LEU A C 1
ATOM 6715 O O . LEU A 1 816 ? 47.611 38.172 -1.561 1.00 81.00 816 LEU A O 1
ATOM 6719 N N . VAL A 1 817 ? 46.405 37.306 -3.243 1.00 78.75 817 VAL A N 1
ATOM 6720 C CA . VAL A 1 817 ? 45.658 38.545 -3.508 1.00 78.75 817 VAL A CA 1
ATOM 6721 C C . VAL A 1 817 ? 44.788 38.933 -2.311 1.00 78.75 817 VAL A C 1
ATOM 6723 O O . VAL A 1 817 ? 44.809 40.096 -1.917 1.00 78.75 817 VAL A O 1
ATOM 6726 N N . GLY A 1 818 ? 44.072 37.989 -1.692 1.00 77.69 818 GLY A N 1
ATOM 6727 C CA . GLY A 1 818 ? 43.233 38.263 -0.521 1.00 77.69 818 GLY A CA 1
ATOM 6728 C C . GLY A 1 818 ? 44.021 38.823 0.668 1.00 77.69 818 GLY A C 1
ATOM 6729 O O . GLY A 1 818 ? 43.635 39.845 1.242 1.00 77.69 818 GLY A O 1
ATOM 6730 N N . LEU A 1 819 ? 45.175 38.218 0.973 1.00 82.88 819 LEU A N 1
ATOM 6731 C CA . LEU A 1 819 ? 46.090 38.700 2.012 1.00 82.88 819 LEU A CA 1
ATOM 6732 C C . LEU A 1 819 ? 46.653 40.088 1.702 1.00 82.88 819 LEU A C 1
ATOM 6734 O O . LEU A 1 819 ? 46.660 40.963 2.569 1.00 82.88 819 LEU A O 1
ATOM 6738 N N . LEU A 1 820 ? 47.111 40.306 0.469 1.00 82.31 820 LEU A N 1
ATOM 6739 C CA . LEU A 1 820 ? 47.696 41.584 0.066 1.00 82.31 820 LEU A CA 1
ATOM 6740 C C . LEU A 1 820 ? 46.666 42.716 0.092 1.00 82.31 820 LEU A C 1
ATOM 6742 O O . LEU A 1 820 ? 47.005 43.814 0.522 1.00 82.31 820 LEU A O 1
ATOM 6746 N N . VAL A 1 821 ? 45.411 42.447 -0.281 1.00 81.12 821 VAL A N 1
ATOM 6747 C CA . VAL A 1 821 ? 44.318 43.434 -0.238 1.00 81.12 821 VAL A CA 1
ATOM 6748 C C . VAL A 1 821 ? 44.016 43.883 1.193 1.00 81.12 821 VAL A C 1
ATOM 6750 O O . VAL A 1 821 ? 43.871 45.083 1.431 1.00 81.12 821 VAL A O 1
ATOM 6753 N N . TRP A 1 822 ? 43.960 42.958 2.159 1.00 84.31 822 TRP A N 1
ATOM 6754 C CA . TRP A 1 822 ? 43.880 43.335 3.576 1.00 84.31 822 TRP A CA 1
ATOM 6755 C C . TRP A 1 822 ? 45.082 44.197 3.945 1.00 84.31 822 TRP A C 1
ATOM 6757 O O . TRP A 1 822 ? 44.901 45.321 4.425 1.00 84.31 822 TRP A O 1
ATOM 6767 N N . VAL A 1 823 ? 46.303 43.666 3.801 1.00 84.56 823 VAL A N 1
ATOM 6768 C CA . VAL A 1 823 ? 47.513 44.292 4.363 1.00 84.56 823 VAL A CA 1
ATOM 6769 C C . VAL A 1 823 ? 47.734 45.681 3.763 1.00 84.56 823 VAL A C 1
ATOM 6771 O O . VAL A 1 823 ? 48.055 46.623 4.491 1.00 84.56 823 VAL A O 1
ATOM 6774 N N . GLU A 1 824 ? 47.478 45.836 2.463 1.00 80.31 824 GLU A N 1
ATOM 6775 C CA . GLU A 1 824 ? 47.492 47.122 1.770 1.00 80.31 824 GLU A CA 1
ATOM 6776 C C . GLU A 1 824 ? 46.461 48.097 2.357 1.00 80.31 824 GLU A C 1
ATOM 6778 O O . GLU A 1 824 ? 46.815 49.246 2.632 1.00 80.31 824 GLU A O 1
ATOM 6783 N N . SER A 1 825 ? 45.219 47.657 2.594 1.00 81.50 825 SER A N 1
ATOM 6784 C CA . SER A 1 825 ? 44.160 48.513 3.151 1.00 81.50 825 SER A CA 1
ATOM 6785 C C . SER A 1 825 ? 44.551 49.091 4.515 1.00 81.50 825 SER A C 1
ATOM 6787 O O . SER A 1 825 ? 44.553 50.316 4.708 1.00 81.50 825 SER A O 1
ATOM 6789 N N . ILE A 1 826 ? 44.993 48.230 5.443 1.00 82.06 826 ILE A N 1
ATOM 6790 C CA . ILE A 1 826 ? 45.408 48.668 6.783 1.00 82.06 826 ILE A CA 1
ATOM 6791 C C . ILE A 1 826 ? 46.629 49.590 6.685 1.00 82.06 826 ILE A C 1
ATOM 6793 O O . ILE A 1 826 ? 46.621 50.685 7.260 1.00 82.06 826 ILE A O 1
ATOM 6797 N N . PHE A 1 827 ? 47.647 49.212 5.908 1.00 81.88 827 PHE A N 1
ATOM 6798 C CA . PHE A 1 827 ? 48.857 50.016 5.737 1.00 81.88 827 PHE A CA 1
ATOM 6799 C C . PHE A 1 827 ? 48.566 51.402 5.144 1.00 81.88 827 PHE A C 1
ATOM 6801 O O . PHE A 1 827 ? 49.089 52.411 5.623 1.00 81.88 827 PHE A O 1
ATOM 6808 N N . LEU A 1 828 ? 47.710 51.505 4.124 1.00 79.50 828 LEU A N 1
ATOM 6809 C CA . LEU A 1 828 ? 47.353 52.789 3.511 1.00 79.50 828 LEU A CA 1
ATOM 6810 C C . LEU A 1 828 ? 46.479 53.657 4.426 1.00 79.50 828 LEU A C 1
ATOM 6812 O O . LEU A 1 828 ? 46.538 54.888 4.321 1.00 79.50 828 LEU A O 1
ATOM 6816 N N . SER A 1 829 ? 45.709 53.048 5.330 1.00 79.50 829 SER A N 1
ATOM 6817 C CA . SER A 1 829 ? 44.918 53.771 6.332 1.00 79.50 829 SER A CA 1
ATOM 6818 C C . SER 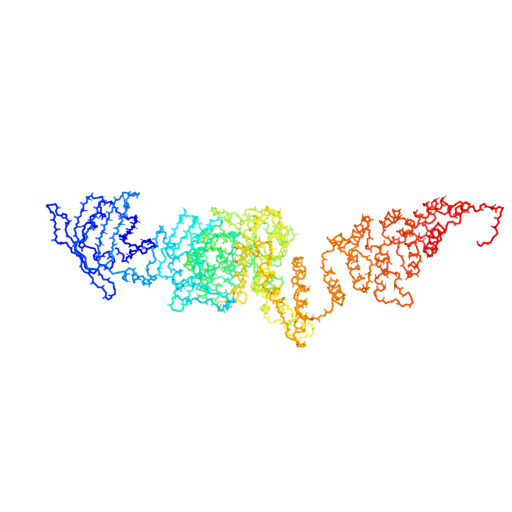A 1 829 ? 45.782 54.357 7.461 1.00 79.50 829 SER A C 1
ATOM 6820 O O . SER A 1 829 ? 45.487 55.442 7.972 1.00 79.50 829 SER A O 1
ATOM 6822 N N . CYS A 1 830 ? 46.881 53.681 7.815 1.00 77.44 830 CYS A N 1
ATOM 6823 C CA . CYS A 1 830 ? 47.734 54.043 8.947 1.00 77.44 830 CYS A CA 1
ATOM 6824 C C . CYS A 1 830 ? 48.992 54.824 8.547 1.00 77.44 830 CYS A C 1
ATOM 6826 O O . CYS A 1 830 ? 49.368 55.754 9.254 1.00 77.44 830 CYS A O 1
ATOM 6828 N N . SER A 1 831 ? 49.597 54.546 7.389 1.00 75.19 831 SER A N 1
ATOM 6829 C CA . SER A 1 831 ? 50.808 55.241 6.919 1.00 75.19 831 SER A CA 1
ATOM 6830 C C . SER A 1 831 ? 50.727 56.783 6.896 1.00 75.19 831 SER A C 1
ATOM 6832 O O . SER A 1 831 ? 51.702 57.402 7.315 1.00 75.19 831 SER A O 1
ATOM 6834 N N . PRO A 1 832 ? 49.612 57.463 6.533 1.00 77.00 832 PRO A N 1
ATOM 6835 C CA . PRO A 1 832 ? 49.543 58.930 6.626 1.00 77.00 832 PRO A CA 1
ATOM 6836 C C . PRO A 1 832 ? 49.545 59.478 8.054 1.00 77.00 832 PRO A C 1
ATOM 6838 O O . PRO A 1 832 ? 49.770 60.672 8.238 1.00 77.00 832 PRO A O 1
ATOM 6841 N N . LYS A 1 833 ? 49.266 58.641 9.058 1.00 78.38 833 LYS A N 1
ATOM 6842 C CA . LYS A 1 833 ? 49.310 59.042 10.466 1.00 78.38 833 LYS A CA 1
ATOM 6843 C C . LYS A 1 833 ? 50.743 59.089 11.000 1.00 78.38 833 LYS A C 1
ATOM 6845 O O . LYS A 1 833 ? 50.914 59.563 12.116 1.00 78.38 833 LYS A O 1
ATOM 6850 N N . LEU A 1 834 ? 51.741 58.604 10.250 1.00 70.94 834 LEU A N 1
ATOM 6851 C CA . LEU A 1 834 ? 53.153 58.597 10.636 1.00 70.94 834 LEU A CA 1
ATOM 6852 C C . LEU A 1 834 ? 53.799 59.949 10.291 1.00 70.94 834 LEU A C 1
ATOM 6854 O O . LEU A 1 834 ? 54.212 60.195 9.159 1.00 70.94 834 LEU A O 1
ATOM 6858 N N . THR A 1 835 ? 53.862 60.836 11.280 1.00 71.94 835 THR A N 1
ATOM 6859 C CA . THR A 1 835 ? 54.481 62.165 11.215 1.00 71.94 835 THR A CA 1
ATOM 6860 C C . THR A 1 835 ? 55.637 62.236 12.216 1.00 71.94 835 THR A C 1
ATOM 6862 O O . THR A 1 835 ? 55.731 61.389 13.107 1.00 71.94 835 THR A O 1
ATOM 6865 N N . PRO A 1 836 ? 56.519 63.249 12.139 1.00 66.06 836 PRO A N 1
ATOM 6866 C CA . PRO A 1 836 ? 57.553 63.451 13.153 1.00 66.06 836 PRO A CA 1
ATOM 6867 C C . PRO A 1 836 ? 57.015 63.564 14.592 1.00 66.06 836 PRO A C 1
ATOM 6869 O O . PRO A 1 836 ? 57.746 63.252 15.524 1.00 66.06 836 PRO A O 1
ATOM 6872 N N . GLU A 1 837 ? 55.756 63.977 14.797 1.00 66.00 837 GLU A N 1
ATOM 6873 C CA . GLU A 1 837 ? 55.146 64.040 16.136 1.00 66.00 837 GLU A CA 1
ATOM 6874 C C . GLU A 1 837 ? 54.561 62.702 16.611 1.00 66.00 837 GLU A C 1
ATOM 6876 O O . GLU A 1 837 ? 54.441 62.477 17.814 1.00 66.00 837 GLU A O 1
ATOM 6881 N N . THR A 1 838 ? 54.185 61.811 15.693 1.00 68.62 838 THR A N 1
ATOM 6882 C CA . THR A 1 838 ? 53.551 60.518 16.002 1.00 68.62 838 THR A CA 1
ATOM 6883 C C . THR A 1 838 ? 54.491 59.328 15.820 1.00 68.62 838 THR A C 1
ATOM 6885 O O . THR A 1 838 ? 54.082 58.197 16.068 1.00 68.62 838 THR A O 1
ATOM 6888 N N . ILE A 1 839 ? 55.751 59.565 15.440 1.00 66.00 839 ILE A N 1
ATOM 6889 C CA . ILE A 1 839 ? 56.774 58.529 15.228 1.00 66.00 839 ILE A CA 1
ATOM 6890 C C . ILE A 1 839 ? 57.058 57.690 16.485 1.00 66.00 839 ILE A C 1
ATOM 6892 O O . ILE A 1 839 ? 57.488 56.554 16.372 1.00 66.00 839 ILE A O 1
ATOM 6896 N N . HIS A 1 840 ? 56.765 58.224 17.674 1.00 68.25 840 HIS A N 1
ATOM 6897 C CA . HIS A 1 840 ? 56.878 57.512 18.953 1.00 68.25 840 HIS A CA 1
ATOM 6898 C C . HIS A 1 840 ? 55.596 56.758 19.356 1.00 68.25 840 HIS A C 1
ATOM 6900 O O . HIS A 1 840 ? 55.481 56.295 20.491 1.00 68.25 840 HIS A O 1
ATOM 6906 N N . ASN A 1 841 ? 54.593 56.676 18.475 1.00 79.56 841 ASN A N 1
ATOM 6907 C CA . ASN A 1 841 ? 53.379 55.913 18.735 1.00 79.56 841 ASN A CA 1
ATOM 6908 C C . ASN A 1 841 ? 53.633 54.420 18.480 1.00 79.56 841 ASN A C 1
ATOM 6910 O O . ASN A 1 841 ? 53.565 53.949 17.346 1.00 79.56 841 ASN A O 1
ATOM 6914 N N . GLU A 1 842 ? 53.853 53.686 19.569 1.00 77.62 842 GLU A N 1
ATOM 6915 C CA . GLU A 1 842 ? 54.127 52.244 19.583 1.00 77.62 842 GLU A CA 1
ATOM 6916 C C . GLU A 1 842 ? 53.061 51.412 18.843 1.00 77.62 842 GLU A C 1
ATOM 6918 O O . GLU A 1 842 ? 53.378 50.433 18.171 1.00 77.62 842 GLU A O 1
ATOM 6923 N N . GLN A 1 843 ? 51.785 51.811 18.903 1.00 80.12 843 GLN A N 1
ATOM 6924 C CA . GLN A 1 843 ? 50.710 51.107 18.196 1.00 80.12 843 GLN A CA 1
ATOM 6925 C C . GLN A 1 843 ? 50.819 51.295 16.681 1.00 80.12 843 GLN A C 1
ATOM 6927 O O . GLN A 1 843 ? 50.696 50.335 15.921 1.00 80.12 843 GLN A O 1
ATOM 6932 N N . LEU A 1 844 ? 51.083 52.525 16.239 1.00 79.50 844 LEU A N 1
ATOM 6933 C CA . LEU A 1 844 ? 51.238 52.836 14.821 1.00 79.50 844 LEU A CA 1
ATOM 6934 C C . LEU A 1 844 ? 52.470 52.141 14.228 1.00 79.50 844 LEU A C 1
ATOM 6936 O O . LEU A 1 844 ? 52.401 51.595 13.126 1.00 79.50 844 LEU A O 1
ATOM 6940 N N . GLU A 1 845 ? 53.571 52.123 14.978 1.00 78.81 845 GLU A N 1
ATOM 6941 C CA . GLU A 1 845 ? 54.798 51.421 14.607 1.00 78.81 845 GLU A CA 1
ATOM 6942 C C . GLU A 1 845 ? 54.557 49.914 14.448 1.00 78.81 845 GLU A C 1
ATOM 6944 O O . GLU A 1 845 ? 54.914 49.344 13.415 1.00 78.81 845 GLU A O 1
ATOM 6949 N N . ARG A 1 846 ? 53.871 49.276 15.407 1.00 79.19 846 ARG A N 1
ATOM 6950 C CA . ARG A 1 846 ? 53.536 47.843 15.339 1.00 79.19 846 ARG A CA 1
ATOM 6951 C C . ARG A 1 846 ? 52.660 47.504 14.136 1.00 79.19 846 ARG A C 1
ATOM 6953 O O . ARG A 1 846 ? 52.919 46.505 13.471 1.00 79.19 846 ARG A O 1
ATOM 6960 N N . ILE A 1 847 ? 51.658 48.323 13.809 1.00 81.44 847 ILE A N 1
ATOM 6961 C CA . ILE A 1 847 ? 50.812 48.093 12.621 1.00 81.44 847 ILE A CA 1
ATOM 6962 C C . ILE A 1 847 ? 51.658 48.105 11.348 1.00 81.44 847 ILE A C 1
ATOM 6964 O O . ILE A 1 847 ? 51.552 47.195 10.522 1.00 81.44 847 ILE A O 1
ATOM 6968 N N . LEU A 1 848 ? 52.500 49.128 11.184 1.00 80.62 848 LEU A N 1
ATOM 6969 C CA . LEU A 1 848 ? 53.313 49.287 9.981 1.00 80.62 848 LEU A CA 1
ATOM 6970 C C . LEU A 1 848 ? 54.388 48.200 9.885 1.00 80.62 848 LEU A C 1
ATOM 6972 O O . LEU A 1 848 ? 54.536 47.598 8.825 1.00 80.62 848 LEU A O 1
ATOM 6976 N N . SER A 1 849 ? 55.078 47.897 10.986 1.00 80.06 849 SER A N 1
ATOM 6977 C CA . SER A 1 849 ? 56.123 46.870 11.041 1.00 80.06 849 SER A CA 1
ATOM 6978 C C . SER A 1 849 ? 55.581 45.478 10.700 1.00 80.06 849 SER A C 1
ATOM 6980 O O . SER A 1 849 ? 56.091 44.829 9.787 1.00 80.06 849 SER A O 1
ATOM 6982 N N . ASN A 1 850 ? 54.476 45.054 11.326 1.00 82.00 850 ASN A N 1
ATOM 6983 C CA . ASN A 1 850 ? 53.875 43.746 11.043 1.00 82.00 850 ASN A CA 1
ATOM 6984 C C . ASN A 1 850 ? 53.309 43.657 9.616 1.00 82.00 850 ASN A C 1
ATOM 6986 O O . ASN A 1 850 ? 53.457 42.631 8.953 1.00 82.00 850 ASN A O 1
ATOM 6990 N N . SER A 1 851 ? 52.721 44.745 9.103 1.00 83.50 851 SER A N 1
ATOM 6991 C CA . SER A 1 851 ? 52.268 44.808 7.704 1.00 83.50 851 SER A CA 1
ATOM 6992 C C . SER A 1 851 ? 53.436 44.626 6.729 1.00 83.50 851 SER A C 1
ATOM 6994 O O . SER A 1 851 ? 53.326 43.895 5.745 1.00 83.50 851 SER A O 1
ATOM 6996 N N . LEU A 1 852 ? 54.578 45.261 7.010 1.00 81.00 852 LEU A N 1
ATOM 6997 C CA . LEU A 1 852 ? 55.786 45.121 6.197 1.00 81.00 852 LEU A CA 1
ATOM 6998 C C . LEU A 1 852 ? 56.411 43.739 6.314 1.00 81.00 852 LEU A C 1
ATOM 7000 O O . LEU A 1 852 ? 56.894 43.220 5.311 1.00 81.00 852 LEU A O 1
ATOM 7004 N N . GLN A 1 853 ? 56.360 43.126 7.492 1.00 82.75 853 GLN A N 1
ATOM 7005 C CA . GLN A 1 853 ? 56.828 41.762 7.692 1.00 82.75 853 GLN A CA 1
ATOM 7006 C C . GLN A 1 853 ? 56.021 40.765 6.853 1.00 82.75 853 GLN A C 1
ATOM 7008 O O . GLN A 1 853 ? 56.618 39.959 6.141 1.00 82.75 853 GLN A O 1
ATOM 7013 N N . ILE A 1 854 ? 54.686 40.873 6.844 1.00 84.44 854 ILE A N 1
ATOM 7014 C CA . ILE A 1 854 ? 53.834 40.038 5.982 1.00 84.44 854 ILE A CA 1
ATOM 7015 C C . ILE A 1 854 ? 54.184 40.256 4.504 1.00 84.44 854 ILE A C 1
ATOM 7017 O O . ILE A 1 854 ? 54.430 39.297 3.774 1.00 84.44 854 ILE A O 1
ATOM 7021 N N . CYS A 1 855 ? 54.266 41.514 4.063 1.00 81.44 855 CYS A N 1
ATOM 7022 C CA . CYS A 1 855 ? 54.637 41.845 2.686 1.00 81.44 855 CYS A CA 1
ATOM 7023 C C . CYS A 1 855 ? 56.017 41.295 2.299 1.00 81.44 855 CYS A C 1
ATOM 7025 O O . CYS A 1 855 ? 56.178 40.785 1.192 1.00 81.44 855 CYS A O 1
ATOM 7027 N N . SER A 1 856 ? 56.997 41.382 3.201 1.00 81.19 856 SER A N 1
ATOM 7028 C CA . SER A 1 856 ? 58.353 40.867 2.994 1.00 81.19 856 SER A CA 1
ATOM 7029 C C . SER A 1 856 ? 58.352 39.354 2.790 1.00 81.19 856 SER A C 1
ATOM 7031 O O . SER A 1 856 ? 58.974 38.860 1.850 1.00 81.19 856 SER A O 1
ATOM 7033 N N . GLU A 1 857 ? 57.612 38.619 3.621 1.00 81.81 857 GLU A N 1
ATOM 7034 C CA . GLU A 1 857 ? 57.493 37.165 3.492 1.00 81.81 857 GLU A CA 1
ATOM 7035 C C . GLU A 1 857 ? 56.800 36.745 2.195 1.00 81.81 857 GLU A C 1
ATOM 7037 O O . GLU A 1 857 ? 57.200 35.766 1.563 1.00 81.81 857 GLU A O 1
ATOM 7042 N N . LEU A 1 858 ? 55.794 37.502 1.750 1.00 83.00 858 LEU A N 1
ATOM 7043 C CA . LEU A 1 858 ? 55.056 37.202 0.523 1.00 83.00 858 LEU A CA 1
ATOM 7044 C C . LEU A 1 858 ? 55.769 37.681 -0.754 1.00 83.00 858 LEU A C 1
ATOM 7046 O O . LEU A 1 858 ? 55.449 37.199 -1.843 1.00 83.00 858 LEU A O 1
ATOM 7050 N N . ALA A 1 859 ? 56.751 38.585 -0.657 1.00 80.56 859 ALA A N 1
ATOM 7051 C CA . ALA A 1 859 ? 57.484 39.135 -1.804 1.00 80.56 859 ALA A CA 1
ATOM 7052 C C . ALA A 1 859 ? 58.308 38.086 -2.572 1.00 80.56 859 ALA A C 1
ATOM 7054 O O . ALA A 1 859 ? 58.668 38.308 -3.729 1.00 80.56 859 ALA A O 1
ATOM 7055 N N . LYS A 1 860 ? 58.567 36.917 -1.970 1.00 80.75 860 LYS A N 1
ATOM 7056 C CA . LYS A 1 860 ? 59.201 35.772 -2.646 1.00 80.75 860 LYS A CA 1
ATOM 7057 C C . LYS A 1 860 ? 58.334 35.170 -3.761 1.00 80.75 860 LYS A C 1
ATOM 7059 O O . LYS A 1 860 ? 58.857 34.472 -4.630 1.00 80.75 860 LYS A O 1
ATOM 7064 N N . PHE A 1 861 ? 57.031 35.461 -3.778 1.00 81.88 861 PHE A N 1
ATOM 7065 C CA . PHE A 1 861 ? 56.097 34.965 -4.786 1.00 81.88 861 PHE A CA 1
ATOM 7066 C C . PHE A 1 861 ? 55.879 35.987 -5.911 1.00 81.88 861 PHE A C 1
ATOM 7068 O O . PHE A 1 861 ? 55.555 37.152 -5.685 1.00 81.88 861 PHE A O 1
ATOM 7075 N N . LYS A 1 862 ? 56.002 35.533 -7.165 1.00 80.12 862 LYS A N 1
ATOM 7076 C CA . LYS A 1 862 ? 55.864 36.377 -8.368 1.00 80.12 862 LYS A CA 1
ATOM 7077 C C . LYS A 1 862 ? 54.541 37.173 -8.447 1.00 80.12 862 LYS A C 1
ATOM 7079 O O . LYS A 1 862 ? 54.613 38.339 -8.833 1.00 80.12 862 LYS A O 1
ATOM 7084 N N . PRO A 1 863 ? 53.362 36.620 -8.084 1.00 78.50 863 PRO A N 1
ATOM 7085 C CA . PRO A 1 863 ? 52.109 37.383 -8.077 1.00 78.50 863 PRO A CA 1
ATOM 7086 C C . PRO A 1 863 ? 52.129 38.577 -7.114 1.00 78.50 863 PRO A C 1
ATOM 7088 O O . PRO A 1 863 ? 51.591 39.631 -7.440 1.00 78.50 863 PRO A O 1
ATOM 7091 N N . THR A 1 864 ? 52.805 38.447 -5.970 1.00 77.31 864 THR A N 1
ATOM 7092 C CA . THR A 1 864 ? 52.974 39.529 -4.990 1.00 77.31 864 THR A CA 1
ATOM 7093 C C . THR A 1 864 ? 53.807 40.675 -5.556 1.00 77.31 864 THR A C 1
ATOM 7095 O O . THR A 1 864 ? 53.443 41.840 -5.424 1.00 77.31 864 THR A O 1
ATOM 7098 N N . VAL A 1 865 ? 54.901 40.351 -6.252 1.00 75.94 865 VAL A N 1
ATOM 7099 C CA . VAL A 1 865 ? 55.734 41.354 -6.937 1.00 75.94 865 VAL A CA 1
ATOM 7100 C C . VAL A 1 865 ? 54.914 42.101 -7.990 1.00 75.94 865 VAL A C 1
ATOM 7102 O O . VAL A 1 865 ? 54.944 43.327 -8.036 1.00 75.94 865 VAL A O 1
ATOM 7105 N N . GLN A 1 866 ? 54.114 41.379 -8.779 1.00 78.94 866 GLN A N 1
ATOM 7106 C CA . GLN A 1 866 ? 53.224 41.990 -9.767 1.00 78.94 866 GLN A CA 1
ATOM 7107 C C . GLN A 1 866 ? 52.163 42.880 -9.110 1.00 78.94 866 GLN A C 1
ATOM 7109 O O . GLN A 1 866 ? 51.909 43.973 -9.606 1.00 78.94 866 GLN A O 1
ATOM 7114 N N . PHE A 1 867 ? 51.573 42.464 -7.989 1.00 78.75 867 PHE A N 1
ATOM 7115 C CA . PHE A 1 867 ? 50.633 43.292 -7.230 1.00 78.75 867 PHE A CA 1
ATOM 7116 C C . PHE A 1 867 ? 51.269 44.627 -6.810 1.00 78.75 867 PHE A C 1
ATOM 7118 O O . PHE A 1 867 ? 50.700 45.691 -7.050 1.00 78.75 867 PHE A O 1
ATOM 7125 N N . PHE A 1 868 ? 52.493 44.588 -6.279 1.00 74.94 868 PHE A N 1
ATOM 7126 C CA . PHE A 1 868 ? 53.246 45.783 -5.897 1.00 74.94 868 PHE A CA 1
ATOM 7127 C C . PHE A 1 868 ? 53.641 46.677 -7.081 1.00 74.94 868 PHE A C 1
ATOM 7129 O O . PHE A 1 868 ? 53.610 47.899 -6.946 1.00 74.94 868 PHE A O 1
ATOM 7136 N N . GLU A 1 869 ? 53.965 46.104 -8.243 1.00 74.44 869 GLU A N 1
ATOM 7137 C CA . GLU A 1 869 ? 54.243 46.862 -9.476 1.00 74.44 869 GLU A CA 1
ATOM 7138 C C . GLU A 1 869 ? 53.005 47.603 -10.010 1.00 74.44 869 GLU A C 1
ATOM 7140 O O . GLU A 1 869 ? 53.138 48.668 -10.615 1.00 74.44 869 GLU A O 1
ATOM 7145 N N . HIS A 1 870 ? 51.806 47.054 -9.784 1.00 72.62 870 HIS A N 1
ATOM 7146 C CA . HIS A 1 870 ? 50.542 47.630 -10.254 1.00 72.62 870 HIS A CA 1
ATOM 7147 C C . HIS A 1 870 ? 49.846 48.505 -9.197 1.00 72.62 870 HIS A C 1
ATOM 7149 O O . HIS A 1 870 ? 48.981 49.308 -9.557 1.00 72.62 870 HIS A O 1
ATOM 7155 N N . SER A 1 871 ? 50.227 48.410 -7.916 1.00 70.31 871 SER A N 1
ATOM 7156 C CA . SER A 1 871 ? 49.737 49.321 -6.878 1.00 70.31 871 SER A CA 1
ATOM 7157 C C . SER A 1 871 ? 50.417 50.687 -6.988 1.00 70.31 871 SER A C 1
ATOM 7159 O O . SER A 1 871 ? 51.517 50.930 -6.486 1.00 70.31 871 SER A O 1
ATOM 7161 N N . SER A 1 872 ? 49.719 51.633 -7.619 1.00 62.31 872 SER A N 1
ATOM 7162 C CA . SER A 1 872 ? 50.203 53.004 -7.813 1.00 62.31 872 SER A CA 1
ATOM 7163 C C . SER A 1 872 ? 50.310 53.823 -6.519 1.00 62.31 872 SER A C 1
ATOM 7165 O O . SER A 1 872 ? 50.847 54.929 -6.552 1.00 62.31 872 SER A O 1
ATOM 7167 N N . ALA A 1 873 ? 49.777 53.329 -5.395 1.00 65.88 873 ALA A N 1
ATOM 7168 C CA . ALA A 1 873 ? 49.697 54.059 -4.128 1.00 65.88 873 ALA A CA 1
ATOM 7169 C C . ALA A 1 873 ? 50.575 53.464 -3.015 1.00 65.88 873 ALA A C 1
ATOM 7171 O O . ALA A 1 873 ? 51.072 54.220 -2.183 1.00 65.88 873 ALA A O 1
ATOM 7172 N N . PHE A 1 874 ? 50.788 52.145 -2.988 1.00 67.88 874 PHE A N 1
ATOM 7173 C CA . PHE A 1 874 ? 51.476 51.470 -1.884 1.00 67.88 874 PHE A CA 1
ATOM 7174 C C . PHE A 1 874 ? 52.996 51.679 -1.908 1.00 67.88 874 PHE A C 1
ATOM 7176 O O . PHE A 1 874 ? 53.557 52.219 -0.952 1.00 67.88 874 PHE A O 1
ATOM 7183 N N . LEU A 1 875 ? 53.666 51.337 -3.017 1.00 65.38 875 LEU A N 1
ATOM 7184 C CA . LEU A 1 875 ? 55.128 51.443 -3.142 1.00 65.38 875 LEU A CA 1
ATOM 7185 C C . LEU A 1 875 ? 55.652 52.881 -2.994 1.00 65.38 875 LEU A C 1
ATOM 7187 O O . LEU A 1 875 ? 56.601 53.092 -2.236 1.00 65.38 875 LEU A O 1
ATOM 7191 N N . PRO A 1 876 ? 55.062 53.892 -3.669 1.00 67.50 876 PRO A N 1
ATOM 7192 C CA . PRO A 1 876 ? 55.512 55.271 -3.520 1.00 67.50 876 PRO A CA 1
ATOM 7193 C C . PRO A 1 876 ? 55.393 55.755 -2.080 1.00 67.50 876 PRO A C 1
ATOM 7195 O O . PRO A 1 876 ? 56.286 56.430 -1.595 1.00 67.50 876 PRO A O 1
ATOM 7198 N N . ARG A 1 877 ? 54.336 55.365 -1.365 1.00 67.56 877 ARG A N 1
ATOM 7199 C CA . ARG A 1 877 ? 54.090 55.800 0.013 1.00 67.56 877 ARG A CA 1
ATOM 7200 C C . ARG A 1 877 ? 54.969 55.081 1.028 1.00 67.56 877 ARG A C 1
ATOM 7202 O O . ARG A 1 877 ? 55.335 55.691 2.022 1.00 67.56 877 ARG A O 1
ATOM 7209 N N . LEU A 1 878 ? 55.351 53.835 0.747 1.00 63.16 878 LEU A N 1
ATOM 7210 C CA . LEU A 1 878 ? 56.399 53.127 1.478 1.00 63.16 878 LEU A CA 1
ATOM 7211 C C . LEU A 1 878 ? 57.762 53.824 1.322 1.00 63.16 878 LEU A C 1
ATOM 7213 O O . LEU A 1 878 ? 58.505 53.954 2.290 1.00 63.16 878 LEU A O 1
ATOM 7217 N N . MET A 1 879 ? 58.072 54.300 0.111 1.00 59.88 879 MET A N 1
ATOM 7218 C CA . MET A 1 879 ? 59.332 54.986 -0.202 1.00 59.88 879 MET A CA 1
ATOM 7219 C C . MET A 1 879 ? 59.360 56.471 0.213 1.00 59.88 879 MET A C 1
ATOM 7221 O O . MET A 1 879 ? 60.441 57.010 0.441 1.00 59.88 879 MET A O 1
ATOM 7225 N N . ASP A 1 880 ? 58.206 57.139 0.316 1.00 58.12 880 ASP A N 1
ATOM 7226 C CA . ASP A 1 880 ? 58.076 58.579 0.611 1.00 58.12 880 ASP A CA 1
ATOM 7227 C C . ASP A 1 880 ? 57.840 58.873 2.108 1.00 58.12 880 ASP A C 1
ATOM 7229 O O . ASP A 1 880 ? 57.519 60.006 2.477 1.00 58.12 880 ASP A O 1
ATOM 7233 N N . ILE A 1 881 ? 58.056 57.887 2.996 1.00 56.59 881 ILE A N 1
ATOM 7234 C CA . ILE A 1 881 ? 58.211 58.115 4.445 1.00 56.59 881 ILE A CA 1
ATOM 7235 C C . ILE A 1 881 ? 59.525 58.881 4.661 1.00 56.59 881 ILE A C 1
ATOM 7237 O O . ILE A 1 881 ? 60.566 58.337 5.031 1.00 56.59 881 ILE A O 1
ATOM 7241 N N . LYS A 1 882 ? 59.502 60.185 4.386 1.00 46.31 882 LYS A N 1
ATOM 7242 C CA . LYS A 1 882 ? 60.602 61.089 4.705 1.00 46.31 882 LYS A CA 1
ATOM 7243 C C . LYS A 1 882 ? 60.574 61.360 6.198 1.00 46.31 882 LYS A C 1
ATOM 7245 O O . LYS A 1 882 ? 59.845 62.236 6.661 1.00 46.31 882 LYS A O 1
ATOM 7250 N N . ILE A 1 883 ? 61.420 60.654 6.941 1.00 47.75 883 ILE A N 1
ATOM 7251 C CA . ILE A 1 883 ? 61.832 61.098 8.272 1.00 47.75 883 ILE A CA 1
ATOM 7252 C C . ILE A 1 883 ? 62.560 62.430 8.059 1.00 47.75 883 ILE A C 1
ATOM 7254 O O . ILE A 1 883 ? 63.714 62.465 7.630 1.00 47.75 883 ILE A O 1
ATOM 7258 N N . GLN A 1 884 ? 61.869 63.552 8.270 1.00 40.59 884 GLN A N 1
ATOM 7259 C CA . GLN A 1 884 ? 62.563 64.828 8.380 1.00 40.59 884 GLN A CA 1
ATOM 7260 C C . GLN A 1 884 ? 63.469 64.741 9.610 1.00 40.59 884 GLN A C 1
ATOM 7262 O O . GLN A 1 884 ? 62.978 64.364 10.675 1.00 40.59 884 GLN A O 1
ATOM 7267 N N . PRO A 1 885 ? 64.770 65.063 9.499 1.00 40.06 885 PRO A N 1
ATOM 7268 C CA . PRO A 1 885 ? 65.650 65.061 10.651 1.00 40.06 885 PRO A CA 1
ATOM 7269 C C . PRO A 1 885 ? 65.177 66.160 11.601 1.00 40.06 885 PRO A C 1
ATOM 7271 O O . PRO A 1 885 ? 65.422 67.347 11.378 1.00 40.06 885 PRO A O 1
ATOM 7274 N N . THR A 1 886 ? 64.474 65.778 12.663 1.00 42.28 886 THR A N 1
ATOM 7275 C CA . THR A 1 886 ? 64.310 66.650 13.814 1.00 42.28 886 THR A CA 1
ATOM 7276 C C . THR A 1 886 ? 65.686 66.778 14.453 1.00 42.28 886 THR A C 1
ATOM 7278 O O . THR A 1 886 ? 66.299 65.813 14.908 1.00 42.28 886 THR A O 1
ATOM 7281 N N . ASN A 1 887 ? 66.219 67.997 14.422 1.00 45.88 887 ASN A N 1
ATOM 7282 C CA . ASN A 1 887 ? 67.428 68.376 15.141 1.00 45.88 887 ASN A CA 1
ATOM 7283 C C . ASN A 1 887 ? 67.175 68.311 16.655 1.00 45.88 887 ASN A C 1
ATOM 7285 O O . ASN A 1 887 ? 67.032 69.349 17.288 1.00 45.88 887 ASN A O 1
ATOM 7289 N N . SER A 1 888 ? 67.096 67.107 17.221 1.00 44.34 888 SER A N 1
ATOM 7290 C CA . SER A 1 888 ? 67.472 66.760 18.597 1.00 44.34 888 SER A CA 1
ATOM 7291 C C . SER A 1 888 ? 67.013 65.335 18.912 1.00 44.34 888 SER A C 1
ATOM 7293 O O . SER A 1 888 ? 65.812 65.085 18.883 1.00 44.34 888 SER A O 1
ATOM 7295 N N . LEU A 1 889 ? 67.975 64.491 19.319 1.00 38.34 889 LEU A N 1
ATOM 7296 C CA . LEU A 1 889 ? 67.854 63.121 19.861 1.00 38.34 889 LEU A CA 1
ATOM 7297 C C . LEU A 1 889 ? 67.736 62.043 18.768 1.00 38.34 889 LEU A C 1
ATOM 7299 O O . LEU A 1 889 ? 66.658 61.728 18.297 1.00 38.34 889 LEU A O 1
ATOM 7303 N N . SER A 1 890 ? 68.828 61.595 18.141 1.00 37.66 890 SER A N 1
ATOM 7304 C CA . SER A 1 890 ? 69.848 60.642 18.627 1.00 37.66 890 SER A CA 1
ATOM 7305 C C . SER A 1 890 ? 69.292 59.322 19.181 1.00 37.66 890 SER A C 1
ATOM 7307 O O . SER A 1 890 ? 68.925 59.252 20.348 1.00 37.66 890 SER A O 1
ATOM 7309 N N . GLN A 1 891 ? 69.393 58.284 18.342 1.00 36.34 891 GLN A N 1
ATOM 7310 C CA . GLN A 1 891 ? 69.580 56.870 18.692 1.00 36.34 891 GLN A CA 1
ATOM 7311 C C . GLN A 1 891 ? 68.531 56.237 19.615 1.00 36.34 891 GLN A C 1
ATOM 7313 O O . GLN A 1 891 ? 68.741 56.139 20.820 1.00 36.34 891 GLN A O 1
ATOM 7318 N N . THR A 1 892 ? 67.493 55.641 19.032 1.00 30.11 892 THR A N 1
ATOM 7319 C CA . THR A 1 892 ? 67.317 54.178 19.075 1.00 30.11 892 THR A CA 1
ATOM 7320 C C . THR A 1 892 ? 66.532 53.744 17.852 1.00 30.11 892 THR A C 1
ATOM 7322 O O . THR A 1 892 ? 65.578 54.479 17.516 1.00 30.11 892 THR A O 1
#

Organism: NCBI:txid1198502

Sequence (892 aa):
MRRQLLYFKRSFFGSSKPQTYSISRVLNGSPQQLYKIVSEVNNYKDFVPFVEDSFVSSRDAQQQPTKAGLKVGWKDITEKFECSLACQENERVHARSLQLDLFHELETEWKFKTANGDKCRVDFTLLYRFKNPLYDRLSFIIDLESLYIDIDSELVENALERMVENVKRVKWTPYEYKPSSGLYDTYSLVTPPLVHVEIVDYNAELQLGVDESYDLNVSENGIAITSETVWGALHAFTTLQQLIIYKHGRYMLERSVHVQDYPHFRHRGIMIDAARNFLPVDSILEQIDIMSLVKMNVLHWHLVDSQSWPLILECCPEMSNDAYSKSERYTIKDLQRVQKYARERGVRVIPEIDMPGHARAGWKQVDPSLVKCGCKFWNGFAVEPPPGQLDVLNNKTYAVIRNVYNELSDVFTDAYFHVGNDELQKSCYPQEWFNNQTLSDITKGYLTSVLPIFNSVRGRKLIMWDDVLTSEAAVANIPKNITLQVWHEPSNIKTIISKGYDVVVSSADHLYLDCGYGGFLTNDFRYVDSPENDDFNTGQAGSWCGPYKTWQRIYSFDFLRNLTDTEKEKVLGAEAVLWSEQVDFTVLTGKLWPRSAALAESLWGGNKDEKGLKLYDMNAVETALRYVPQNEVHQLRVYRGILLVIRNLSPSLNVDYFPLVIVSFQRVWPMDVNEWVSKIRLVYWEILANFQRNQFVEQINILFGWSTVEFISPVIHFLFRQFYTEDIETTNENLLNLLKIKENHVLKTVHQLYLRVDFEKVDHDSKMLIHLLYDIITHESFAKWIDSQNEEEKITWLELGAVIVQTKDDWNAFELVGLLVWVESIFLSCSPKLTPETIHNEQLERILSNSLQICSELAKFKPTVQFFEHSSAFLPRLMDIKIQPTNSLSQT

InterPro domains:
  IPR005031 Coenzyme Q-binding protein COQ10, START domain [PF03364] (30-138)
  IPR015883 Beta-hexosaminidase, catalytic domain [PF00728] (265-605)
  IPR017853 Glycoside hydrolase superfamily [SSF51445] (265-611)
  IPR023393 START-like domain superfamily [G3DSA:3.30.530.20] (19-144)
  IPR025705 Beta-hexosaminidase [PR00738] (223-243)
  IPR025705 Beta-hexosaminidase [PR00738] (259-276)
  IPR025705 Beta-hexosaminidase [PR00738] (288-309)
  IPR025705 Beta-hexosaminidase [PR00738] (341-358)
  IPR025705 Beta-hexosaminidase [PR00738] (390-408)
  IPR025705 Beta-hexosaminidase [PR00738] (412-425)
  IPR025705 Beta-hexosaminidase [PR00738] (571-587)
  IPR025705 Beta-hexosaminidase [PR00738] (588-605)
  IPR025705 Beta-hexosaminidase [PTHR22600] (152-624)
  IPR029018 Beta-hexosaminidase-like, domain 2 [G3DSA:3.30.379.10] (145-263)
  IPR029018 Beta-hexosaminidase-like, domain 2 [SSF55545] (147-263)
  IPR029019 Beta-hexosaminidase, eukaryotic type, N-terminal [PF14845] (152-243)
  IPR044996 Coenzyme Q-binding protein COQ10-like [cd07813] (21-139)